Protein AF-0000000079300793 (afdb_homodimer)

Structure (mmCIF, N/CA/C/O backbone):
data_AF-0000000079300793-model_v1
#
loop_
_entity.id
_entity.type
_entity.pdbx_description
1 polymer Beta-galactosidase
#
loop_
_atom_site.group_PDB
_atom_site.id
_atom_site.type_symbol
_atom_site.label_atom_id
_atom_site.label_alt_id
_atom_site.label_comp_id
_atom_site.label_asym_id
_atom_site.label_entity_id
_atom_site.label_seq_id
_atom_site.pdbx_PDB_ins_code
_atom_site.Cartn_x
_atom_site.Cartn_y
_atom_site.Cartn_z
_atom_site.occupancy
_atom_site.B_iso_or_equiv
_atom_site.auth_seq_id
_atom_site.auth_comp_id
_atom_site.auth_asym_id
_atom_site.auth_atom_id
_atom_site.pdbx_PDB_model_num
ATOM 1 N N . MET A 1 1 ? 1.271 38.062 22.703 1 93.88 1 MET A N 1
ATOM 2 C CA . MET A 1 1 ? 0.067 38.094 23.531 1 93.88 1 MET A CA 1
ATOM 3 C C . MET A 1 1 ? -0.47 36.656 23.719 1 93.88 1 MET A C 1
ATOM 5 O O . MET A 1 1 ? 0.073 35.719 23.156 1 93.88 1 MET A O 1
ATOM 9 N N . LEU A 1 2 ? -1.435 36.594 24.656 1 98.19 2 LEU A N 1
ATOM 10 C CA . LEU A 1 2 ? -2.041 35.312 24.953 1 98.19 2 LEU A CA 1
ATOM 11 C C . LEU A 1 2 ? -3.551 35.344 24.75 1 98.19 2 LEU A C 1
ATOM 13 O O . LEU A 1 2 ? -4.156 36.438 24.797 1 98.19 2 LEU A O 1
ATOM 17 N N . GLY A 1 3 ? -4.086 34.25 24.375 1 98.56 3 GLY A N 1
ATOM 18 C CA . GLY A 1 3 ? -5.52 34.125 24.172 1 98.56 3 GLY A CA 1
ATOM 19 C C . GLY A 1 3 ? -6.07 32.812 24.625 1 98.56 3 GLY A C 1
ATOM 20 O O . GLY A 1 3 ? -5.367 32 25.266 1 98.56 3 GLY A O 1
ATOM 21 N N . VAL A 1 4 ? -7.402 32.594 24.359 1 98.69 4 VAL A N 1
ATOM 22 C CA . VAL A 1 4 ? -8.031 31.344 24.75 1 98.69 4 VAL A CA 1
ATOM 23 C C . VAL A 1 4 ? -9.258 31.094 23.875 1 98.69 4 VAL A C 1
ATOM 25 O O . VAL A 1 4 ? -9.859 32.031 23.344 1 98.69 4 VAL A O 1
ATOM 28 N N . CYS A 1 5 ? -9.555 29.859 23.703 1 98.44 5 CYS A N 1
ATOM 29 C CA . CYS A 1 5 ? -10.82 29.469 23.094 1 98.44 5 CYS A CA 1
ATOM 30 C C . CYS A 1 5 ? -11.914 29.359 24.141 1 98.44 5 CYS A C 1
ATOM 32 O O . CYS A 1 5 ? -11.742 28.688 25.156 1 98.44 5 CYS A O 1
ATOM 34 N N . TYR A 1 6 ? -12.961 30.047 23.906 1 98.25 6 TYR A N 1
ATOM 35 C CA . TYR A 1 6 ? -14.086 30.094 24.828 1 98.25 6 TYR A CA 1
ATOM 36 C C . TYR A 1 6 ? -15.406 29.844 24.109 1 98.25 6 TYR A C 1
ATOM 38 O O . TYR A 1 6 ? -15.609 30.328 23 1 98.25 6 TYR A O 1
ATOM 46 N N . TYR A 1 7 ? -16.25 29.047 24.688 1 97.5 7 TYR A N 1
ATOM 47 C CA . TYR A 1 7 ? -17.578 28.703 24.172 1 97.5 7 TYR A CA 1
ATOM 48 C C . TYR A 1 7 ? -18.656 29.031 25.188 1 97.5 7 TYR A C 1
ATOM 50 O O . TYR A 1 7 ? -19.125 28.156 25.922 1 97.5 7 TYR A O 1
ATOM 58 N N . PRO A 1 8 ? -19.078 30.234 25.156 1 96.94 8 PRO A N 1
ATOM 59 C CA . PRO A 1 8 ? -20.062 30.625 26.141 1 96.94 8 PRO A CA 1
ATOM 60 C C . PRO A 1 8 ? -21.328 29.781 26.094 1 96.94 8 PRO A C 1
ATOM 62 O O . PRO A 1 8 ? -21.953 29.531 27.125 1 96.94 8 PRO A O 1
ATOM 65 N N . GLU A 1 9 ? -21.672 29.281 24.953 1 95.56 9 GLU A N 1
ATOM 66 C CA . GLU A 1 9 ? -22.875 28.5 24.734 1 95.56 9 GLU A CA 1
ATOM 67 C C . GLU A 1 9 ? -22.828 27.188 25.516 1 95.56 9 GLU A C 1
ATOM 69 O O . GLU A 1 9 ? -23.844 26.5 25.688 1 95.56 9 GLU A O 1
ATOM 74 N N . HIS A 1 10 ? -21.656 26.797 25.969 1 96 10 HIS A N 1
ATOM 75 C CA . HIS A 1 10 ? -21.516 25.562 26.734 1 96 10 HIS A CA 1
ATOM 76 C C . HIS A 1 10 ? -21.828 25.781 28.203 1 96 10 HIS A C 1
ATOM 78 O O . HIS A 1 10 ? -21.922 24.828 28.969 1 96 10 HIS A O 1
ATOM 84 N N . TRP A 1 11 ? -22.062 27.016 28.656 1 96.25 11 TRP A N 1
ATOM 85 C CA . TRP A 1 11 ? -22.109 27.328 30.078 1 96.25 11 TRP A CA 1
ATOM 86 C C . TRP A 1 11 ? -23.297 28.25 30.391 1 96.25 11 TRP A C 1
ATOM 88 O O . TRP A 1 11 ? -23.781 28.969 29.516 1 96.25 11 TRP A O 1
ATOM 98 N N . PRO A 1 12 ? -23.719 28.281 31.719 1 95.75 12 PRO A N 1
ATOM 99 C CA . PRO A 1 12 ? -24.797 29.203 32.094 1 95.75 12 PRO A CA 1
ATOM 100 C C . PRO A 1 12 ? -24.406 30.672 31.906 1 95.75 12 PRO A C 1
ATOM 102 O O . PRO A 1 12 ? -23.266 31.047 32.188 1 95.75 12 PRO A O 1
ATOM 105 N N . ARG A 1 13 ? -25.344 31.469 31.5 1 95.88 13 ARG A N 1
ATOM 106 C CA . ARG A 1 13 ? -25.109 32.875 31.203 1 95.88 13 ARG A CA 1
ATOM 107 C C . ARG A 1 13 ? -24.578 33.625 32.438 1 95.88 13 ARG A C 1
ATOM 109 O O . ARG A 1 13 ? -23.781 34.531 32.281 1 95.88 13 ARG A O 1
ATOM 116 N N . GLU A 1 14 ? -24.922 33.188 33.531 1 95.12 14 GLU A N 1
ATOM 117 C CA . GLU A 1 14 ? -24.516 33.812 34.781 1 95.12 14 GLU A CA 1
ATOM 118 C C . GLU A 1 14 ? -23.016 33.75 34.969 1 95.12 14 GLU A C 1
ATOM 120 O O . GLU A 1 14 ? -22.438 34.562 35.719 1 95.12 14 GLU A O 1
ATOM 125 N N . ARG A 1 15 ? -22.422 32.844 34.281 1 95.56 15 ARG A N 1
ATOM 126 C CA . ARG A 1 15 ? -21 32.594 34.469 1 95.56 15 ARG A CA 1
ATOM 127 C C . ARG A 1 15 ? -20.172 33.469 33.531 1 95.56 15 ARG A C 1
ATOM 129 O O . ARG A 1 15 ? -18.984 33.688 33.75 1 95.56 15 ARG A O 1
ATOM 136 N N . TRP A 1 16 ? -20.75 34.031 32.531 1 97.94 16 TRP A N 1
ATOM 137 C CA . TRP A 1 16 ? -20.047 34.688 31.422 1 97.94 16 TRP A CA 1
ATOM 138 C C . TRP A 1 16 ? -19.219 35.875 31.922 1 97.94 16 TRP A C 1
ATOM 140 O O . TRP A 1 16 ? -18.047 36 31.594 1 97.94 16 TRP A O 1
ATOM 150 N N . SER A 1 17 ? -19.812 36.688 32.688 1 97.81 17 SER A N 1
ATOM 151 C CA . SER A 1 17 ? -19.141 37.875 33.188 1 97.81 17 SER A CA 1
ATOM 152 C C . SER A 1 17 ? -17.953 37.531 34.094 1 97.81 17 SER A C 1
ATOM 154 O O . SER A 1 17 ? -16.891 38.156 34 1 97.81 17 SER A O 1
ATOM 156 N N . GLU A 1 18 ? -18.172 36.594 34.938 1 97.62 18 GLU A N 1
ATOM 157 C CA . GLU A 1 18 ? -17.078 36.156 35.781 1 97.62 18 GLU A CA 1
ATOM 158 C C . GLU A 1 18 ? -15.93 35.562 34.969 1 97.62 18 GLU A C 1
ATOM 160 O O . GLU A 1 18 ? -14.758 35.844 35.25 1 97.62 18 GLU A O 1
ATOM 165 N N . ASP A 1 19 ? -16.281 34.75 34.094 1 98.25 19 ASP A N 1
ATOM 166 C CA . ASP A 1 19 ? -15.258 34.125 33.25 1 98.25 19 ASP A CA 1
ATOM 167 C C . ASP A 1 19 ? -14.461 35.219 32.5 1 98.25 19 ASP A C 1
ATOM 169 O O . ASP A 1 19 ? -13.227 35.156 32.469 1 98.25 19 ASP A O 1
ATOM 173 N N . ALA A 1 20 ? -15.148 36.156 31.922 1 98.56 20 ALA A N 1
ATOM 174 C CA . ALA A 1 20 ? -14.492 37.25 31.188 1 98.56 20 ALA A CA 1
ATOM 175 C C . ALA A 1 20 ? -13.539 38.031 32.094 1 98.56 20 ALA A C 1
ATOM 177 O O . ALA A 1 20 ? -12.414 38.344 31.703 1 98.56 20 ALA A O 1
ATOM 178 N N . ARG A 1 21 ? -13.969 38.344 33.25 1 98.12 21 ARG A N 1
ATOM 179 C CA . ARG A 1 21 ? -13.141 39.031 34.219 1 98.12 21 ARG A CA 1
ATOM 180 C C . ARG A 1 21 ? -11.891 38.219 34.562 1 98.12 21 ARG A C 1
ATOM 182 O O . ARG A 1 21 ? -10.781 38.781 34.594 1 98.12 21 ARG A O 1
ATOM 189 N N . ARG A 1 22 ? -12.078 37 34.781 1 98 22 ARG A N 1
ATOM 190 C CA . ARG A 1 22 ? -10.969 36.125 35.156 1 98 22 ARG A CA 1
ATOM 191 C C . ARG A 1 22 ? -9.977 36 34 1 98 22 ARG A C 1
ATOM 193 O O . ARG A 1 22 ? -8.773 35.875 34.219 1 98 22 ARG A O 1
ATOM 200 N N . MET A 1 23 ? -10.484 35.938 32.781 1 98.56 23 MET A N 1
ATOM 201 C CA . MET A 1 23 ? -9.609 35.906 31.625 1 98.56 23 MET A CA 1
ATOM 202 C C . MET A 1 23 ? -8.711 37.125 31.594 1 98.56 23 MET A C 1
ATOM 204 O O . MET A 1 23 ? -7.496 37 31.406 1 98.56 23 MET A O 1
ATOM 208 N N . ARG A 1 24 ? -9.352 38.281 31.812 1 97.75 24 ARG A N 1
ATOM 209 C CA . ARG A 1 24 ? -8.602 39.531 31.812 1 97.75 24 ARG A CA 1
ATOM 210 C C . ARG A 1 24 ? -7.609 39.562 32.969 1 97.75 24 ARG A C 1
ATOM 212 O O . ARG A 1 24 ? -6.469 40 32.812 1 97.75 24 ARG A O 1
ATOM 219 N N . GLU A 1 25 ? -8.039 39.125 34.125 1 97.75 25 GLU A N 1
ATOM 220 C CA . GLU A 1 25 ? -7.191 39.094 35.312 1 97.75 25 GLU A CA 1
ATOM 221 C C . GLU A 1 25 ? -5.977 38.188 35.094 1 97.75 25 GLU A C 1
ATOM 223 O O . GLU A 1 25 ? -4.891 38.469 35.594 1 97.75 25 GLU A O 1
ATOM 228 N N . LEU A 1 26 ? -6.195 37.156 34.406 1 97.56 26 LEU A N 1
ATOM 229 C CA . LEU A 1 26 ? -5.109 36.219 34.125 1 97.56 26 LEU A CA 1
ATOM 230 C C . LEU A 1 26 ? -4.098 36.844 33.156 1 97.56 26 LEU A C 1
ATOM 232 O O . LEU A 1 26 ? -2.936 36.438 33.125 1 97.56 26 LEU A O 1
ATOM 236 N N . GLY A 1 27 ? -4.57 37.812 32.375 1 97.31 27 GLY A N 1
ATOM 237 C CA . GLY A 1 27 ? -3.668 38.5 31.469 1 97.31 27 GLY A CA 1
ATOM 238 C C . GLY A 1 27 ? -3.891 38.125 30.016 1 97.31 27 GLY A C 1
ATOM 239 O O . GLY A 1 27 ? -3.047 38.406 29.172 1 97.31 27 GLY A O 1
ATOM 240 N N . LEU A 1 28 ? -4.988 37.531 29.688 1 98.25 28 LEU A N 1
ATOM 241 C CA . LEU A 1 28 ? -5.305 37.156 28.312 1 98.25 28 LEU A CA 1
ATOM 242 C C . LEU A 1 28 ? -5.812 38.375 27.531 1 98.25 28 LEU A C 1
ATOM 244 O O . LEU A 1 28 ? -6.375 39.312 28.125 1 98.25 28 LEU A O 1
ATOM 248 N N . ALA A 1 29 ? -5.574 38.375 26.203 1 98.12 29 ALA A N 1
ATOM 249 C CA . ALA A 1 29 ? -5.957 39.5 25.359 1 98.12 29 ALA A CA 1
ATOM 250 C C . ALA A 1 29 ? -7.031 39.094 24.359 1 98.12 29 ALA A C 1
ATOM 252 O O . ALA A 1 29 ? -7.902 39.906 24.016 1 98.12 29 ALA A O 1
ATOM 253 N N . TYR A 1 30 ? -6.961 37.875 23.828 1 98.62 30 TYR A N 1
ATOM 254 C CA . TYR A 1 30 ? -7.836 37.469 22.75 1 98.62 30 TYR A CA 1
ATOM 255 C C . TYR A 1 30 ? -8.695 36.281 23.156 1 98.62 30 TYR A C 1
ATOM 257 O O . TYR A 1 30 ? -8.227 35.406 23.891 1 98.62 30 TYR A O 1
ATOM 265 N N . VAL A 1 31 ? -9.945 36.25 22.688 1 98.81 31 VAL A N 1
ATOM 266 C CA . VAL A 1 31 ? -10.852 35.125 22.922 1 98.81 31 VAL A CA 1
ATOM 267 C C . VAL A 1 31 ? -11.523 34.688 21.609 1 98.81 31 VAL A C 1
ATOM 269 O O . VAL A 1 31 ? -12.172 35.5 20.953 1 98.81 31 VAL A O 1
ATOM 272 N N . ARG A 1 32 ? -11.328 33.438 21.172 1 98.62 32 ARG A N 1
ATOM 273 C CA . ARG A 1 32 ? -12 32.875 20 1 98.62 32 ARG A CA 1
ATOM 274 C C . ARG A 1 32 ? -13.375 32.344 20.359 1 98.62 32 ARG A C 1
ATOM 276 O O . ARG A 1 32 ? -13.523 31.625 21.359 1 98.62 32 ARG A O 1
ATOM 283 N N . VAL A 1 33 ? -14.422 32.688 19.578 1 98.06 33 VAL A N 1
ATOM 284 C CA . VAL A 1 33 ? -15.789 32.25 19.875 1 98.06 33 VAL A CA 1
ATOM 285 C C . VAL A 1 33 ? -16.531 31.984 18.562 1 98.06 33 VAL A C 1
ATOM 287 O O . VAL A 1 33 ? -16.156 32.5 17.516 1 98.06 33 VAL A O 1
ATOM 290 N N . GLY A 1 34 ? -17.422 31.062 18.547 1 96.38 34 GLY A N 1
ATOM 291 C CA . GLY A 1 34 ? -18.516 31.078 17.594 1 96.38 34 GLY A CA 1
ATOM 292 C C . GLY A 1 34 ? -18.328 30.125 16.438 1 96.38 34 GLY A C 1
ATOM 293 O O . GLY A 1 34 ? -19.219 29.938 15.609 1 96.38 34 GLY A O 1
ATOM 294 N N . GLU A 1 35 ? -17.219 29.391 16.25 1 94.62 35 GLU A N 1
ATOM 295 C CA . GLU A 1 35 ? -16.891 28.641 15.039 1 94.62 35 GLU A CA 1
ATOM 296 C C . GLU A 1 35 ? -17.766 27.375 14.922 1 94.62 35 GLU A C 1
ATOM 298 O O . GLU A 1 35 ? -17.828 26.766 13.852 1 94.62 35 GLU A O 1
ATOM 303 N N . PHE A 1 36 ? -18.516 27.016 15.977 1 95.75 36 PHE A N 1
ATOM 304 C CA . PHE A 1 36 ? -19.344 25.812 15.922 1 95.75 36 PHE A CA 1
ATOM 305 C C . PHE A 1 36 ? -20.797 26.156 16.234 1 95.75 36 PHE A C 1
ATOM 307 O O . PHE A 1 36 ? -21.562 25.281 16.672 1 95.75 36 PHE A O 1
ATOM 314 N N . ALA A 1 37 ? -21.25 27.344 16.016 1 96.12 37 ALA A N 1
ATOM 315 C CA . ALA A 1 37 ? -22.5 27.781 16.625 1 96.12 37 ALA A CA 1
ATOM 316 C C . ALA A 1 37 ? -23.578 28.016 15.578 1 96.12 37 ALA A C 1
ATOM 318 O O . ALA A 1 37 ? -24.531 28.766 15.805 1 96.12 37 ALA A O 1
ATOM 319 N N . TRP A 1 38 ? -23.5 27.422 14.406 1 97.06 38 TRP A N 1
ATOM 320 C CA . TRP A 1 38 ? -24.453 27.703 13.344 1 97.06 38 TRP A CA 1
ATOM 321 C C . TRP A 1 38 ? -25.875 27.391 13.781 1 97.06 38 TRP A C 1
ATOM 323 O O . TRP A 1 38 ? -26.781 28.188 13.594 1 97.06 38 TRP A O 1
ATOM 333 N N . ALA A 1 39 ? -26.094 26.281 14.391 1 96.75 39 ALA A N 1
ATOM 334 C CA . ALA A 1 39 ? -27.438 25.859 14.797 1 96.75 39 ALA A CA 1
ATOM 335 C C . ALA A 1 39 ? -28.031 26.812 15.82 1 96.75 39 ALA A C 1
ATOM 337 O O . ALA A 1 39 ? -29.25 27 15.867 1 96.75 39 ALA A O 1
ATOM 338 N N . LEU A 1 40 ? -27.203 27.406 16.688 1 97.25 40 LEU A N 1
ATOM 339 C CA . LEU A 1 40 ? -27.688 28.391 17.656 1 97.25 40 LEU A CA 1
ATOM 340 C C . LEU A 1 40 ? -27.984 29.719 16.969 1 97.25 40 LEU A C 1
ATOM 342 O O . LEU A 1 40 ? -28.938 30.422 17.344 1 97.25 40 LEU A O 1
ATOM 346 N N . LEU A 1 41 ? -27.234 30.109 15.961 1 97.75 41 LEU A N 1
ATOM 347 C CA . LEU A 1 41 ? -27.422 31.359 15.219 1 97.75 41 LEU A CA 1
ATOM 348 C C . LEU A 1 41 ? -28.656 31.281 14.328 1 97.75 41 LEU A C 1
ATOM 350 O O . LEU A 1 41 ? -29.297 32.312 14.07 1 97.75 41 LEU A O 1
ATOM 354 N N . GLU A 1 42 ? -28.891 30.109 13.875 1 98 42 GLU A N 1
ATOM 355 C CA . GLU A 1 42 ? -30.031 29.844 13.008 1 98 42 GLU A CA 1
ATOM 356 C C . GLU A 1 42 ? -30.688 28.516 13.359 1 98 42 GLU A C 1
ATOM 358 O O . GLU A 1 42 ? -30.562 27.531 12.617 1 98 42 GLU A O 1
ATOM 363 N N . PRO A 1 43 ? -31.484 28.5 14.383 1 97.38 43 PRO A N 1
ATOM 364 C CA . PRO A 1 43 ? -32.062 27.25 14.883 1 97.38 43 PRO A CA 1
ATOM 365 C C . PRO A 1 43 ? -33.031 26.609 13.898 1 97.38 43 PRO A C 1
ATOM 367 O O . PRO A 1 43 ? -33.219 25.391 13.914 1 97.38 43 PRO A O 1
ATOM 370 N N . GLU A 1 44 ? -33.688 27.469 13.094 1 96.31 44 GLU A N 1
ATOM 371 C CA . GLU A 1 44 ? -34.562 27.078 11.992 1 96.31 44 GLU A CA 1
ATOM 372 C C . GLU A 1 44 ? -34.219 27.844 10.719 1 96.31 44 GLU A C 1
ATOM 374 O O . GLU A 1 44 ? -33.656 28.938 10.781 1 96.31 44 GLU A O 1
ATOM 379 N N . PRO A 1 45 ? -34.594 27.156 9.617 1 95.75 45 PRO A N 1
ATOM 380 C CA . PRO A 1 45 ? -34.281 27.875 8.375 1 95.75 45 PRO A CA 1
ATOM 381 C C . PRO A 1 45 ? -34.844 29.297 8.344 1 95.75 45 PRO A C 1
ATOM 383 O O . PRO A 1 45 ? -36.062 29.469 8.422 1 95.75 45 PRO A O 1
ATOM 386 N N . GLY A 1 46 ? -33.938 30.219 8.344 1 94.94 46 GLY A N 1
ATOM 387 C CA . GLY A 1 46 ? -34.344 31.594 8.188 1 94.94 46 GLY A CA 1
ATOM 388 C C . GLY A 1 46 ? -34.594 32.281 9.516 1 94.94 46 GLY A C 1
ATOM 389 O O . GLY A 1 46 ? -34.688 33.531 9.57 1 94.94 46 GLY A O 1
ATOM 390 N N . ARG A 1 47 ? -34.781 31.609 10.562 1 97.56 47 ARG A N 1
ATOM 391 C CA . ARG A 1 47 ? -34.938 32.219 11.875 1 97.56 47 ARG A CA 1
ATOM 392 C C . ARG A 1 47 ? -33.594 32.469 12.531 1 97.56 47 ARG A C 1
ATOM 394 O O . ARG A 1 47 ? -32.969 31.531 13.047 1 97.56 47 ARG A O 1
ATOM 401 N N . LEU A 1 48 ? -33.25 33.688 12.539 1 97.81 48 LEU A N 1
ATOM 402 C CA . LEU A 1 48 ? -31.938 34.062 13.086 1 97.81 48 LEU A CA 1
ATOM 403 C C . LEU A 1 48 ? -32.062 34.469 14.547 1 97.81 48 LEU A C 1
ATOM 405 O O . LEU A 1 48 ? -33 35.188 14.922 1 97.81 48 LEU A O 1
ATOM 409 N N . ASP A 1 49 ? -31.203 33.969 15.367 1 97.5 49 ASP A N 1
ATOM 410 C CA . ASP A 1 49 ? -31.109 34.312 16.781 1 97.5 49 ASP A CA 1
ATOM 411 C C . ASP A 1 49 ? -29.703 34.781 17.156 1 97.5 49 ASP A C 1
ATOM 413 O O . ASP A 1 49 ? -28.875 33.938 17.547 1 97.5 49 ASP A O 1
ATOM 417 N N . TRP A 1 50 ? -29.531 36.062 17.172 1 97.31 50 TRP A N 1
ATOM 418 C CA . TRP A 1 50 ? -28.203 36.625 17.375 1 97.31 50 TRP A CA 1
ATOM 419 C C . TRP A 1 50 ? -28 37.031 18.844 1 97.31 50 TRP A C 1
ATOM 421 O O . TRP A 1 50 ? -26.875 37.312 19.25 1 97.31 50 TRP A O 1
ATOM 431 N N . ALA A 1 51 ? -29.062 37.094 19.641 1 96.75 51 ALA A N 1
ATOM 432 C CA . ALA A 1 51 ? -29.062 37.75 20.953 1 96.75 51 ALA A CA 1
ATOM 433 C C . ALA A 1 51 ? -27.969 37.188 21.844 1 96.75 51 ALA A C 1
ATOM 435 O O . ALA A 1 51 ? -27.266 37.938 22.531 1 96.75 51 ALA A O 1
ATOM 436 N N . TRP A 1 52 ? -27.906 35.906 21.922 1 96 52 TRP A N 1
ATOM 437 C CA . TRP A 1 52 ? -26.922 35.312 22.828 1 96 52 TRP A CA 1
ATOM 438 C C . TRP A 1 52 ? -25.5 35.688 22.422 1 96 52 TRP A C 1
ATOM 440 O O . TRP A 1 52 ? -24.656 35.938 23.281 1 96 52 TRP A O 1
ATOM 450 N N . LEU A 1 53 ? -25.156 35.656 21.141 1 97.94 53 LEU A N 1
ATOM 451 C CA . LEU A 1 53 ? -23.812 36 20.688 1 97.94 53 LEU A CA 1
ATOM 452 C C . LEU A 1 53 ? -23.547 37.5 20.875 1 97.94 53 LEU A C 1
ATOM 454 O O . LEU A 1 53 ? -22.438 37.875 21.219 1 97.94 53 LEU A O 1
ATOM 458 N N . ASP A 1 54 ? -24.625 38.344 20.672 1 98 54 ASP A N 1
ATOM 459 C CA . ASP A 1 54 ? -24.516 39.781 21 1 98 54 ASP A CA 1
ATOM 460 C C . ASP A 1 54 ? -24.078 39.969 22.453 1 98 54 ASP A C 1
ATOM 462 O O . ASP A 1 54 ? -23.156 40.719 22.75 1 98 54 ASP A O 1
ATOM 466 N N . GLU A 1 55 ? -24.75 39.281 23.25 1 97.88 55 GLU A N 1
ATOM 467 C CA . GLU A 1 55 ? -24.469 39.375 24.672 1 97.88 55 GLU A CA 1
ATOM 468 C C . GLU A 1 55 ? -23.078 38.875 25.016 1 97.88 55 GLU A C 1
ATOM 470 O O . GLU A 1 55 ? -22.359 39.5 25.812 1 97.88 55 GLU A O 1
ATOM 475 N N . ALA A 1 56 ? -22.75 37.75 24.547 1 98.06 56 ALA A N 1
ATOM 476 C CA . ALA A 1 56 ? -21.438 37.188 24.797 1 98.06 56 ALA A CA 1
ATOM 477 C C . ALA A 1 56 ? -20.328 38.125 24.375 1 98.06 56 ALA A C 1
ATOM 479 O O . ALA A 1 56 ? -19.375 38.375 25.125 1 98.06 56 ALA A O 1
ATOM 480 N N . VAL A 1 57 ? -20.438 38.719 23.125 1 98.25 57 VAL A N 1
ATOM 481 C CA . VAL A 1 57 ? -19.453 39.656 22.609 1 98.25 57 VAL A CA 1
ATOM 482 C C . VAL A 1 57 ? -19.406 40.906 23.5 1 98.25 57 VAL A C 1
ATOM 484 O O . VAL A 1 57 ? -18.328 41.406 23.812 1 98.25 57 VAL A O 1
ATOM 487 N N . ALA A 1 58 ? -20.531 41.312 23.922 1 98.12 58 ALA A N 1
ATOM 488 C CA . ALA A 1 58 ? -20.609 42.5 24.781 1 98.12 58 ALA A CA 1
ATOM 489 C C . ALA A 1 58 ? -19.906 42.25 26.125 1 98.12 58 ALA A C 1
ATOM 491 O O . ALA A 1 58 ? -19.188 43.094 26.625 1 98.12 58 ALA A O 1
ATOM 492 N N . VAL A 1 59 ? -20.172 41.125 26.703 1 98.38 59 VAL A N 1
ATOM 493 C CA . VAL A 1 59 ? -19.578 40.719 27.984 1 98.38 59 VAL A CA 1
ATOM 494 C C . VAL A 1 59 ? -18.062 40.719 27.859 1 98.38 59 VAL A C 1
ATOM 496 O O . VAL A 1 59 ? -17.359 41.25 28.719 1 98.38 59 VAL A O 1
ATOM 499 N N . LEU A 1 60 ? -17.547 40.062 26.844 1 98.69 60 LEU A N 1
ATOM 500 C CA . LEU A 1 60 ? -16.109 39.969 26.625 1 98.69 60 LEU A CA 1
ATOM 501 C C . LEU A 1 60 ? -15.508 41.375 26.375 1 98.69 60 LEU A C 1
ATOM 503 O O . LEU A 1 60 ? -14.445 41.688 26.891 1 98.69 60 LEU A O 1
ATOM 507 N N . ALA A 1 61 ? -16.25 42.188 25.594 1 98.19 61 ALA A N 1
ATOM 508 C CA . ALA A 1 61 ? -15.82 43.562 25.312 1 98.19 61 ALA A CA 1
ATOM 509 C C . ALA A 1 61 ? -15.727 44.406 26.594 1 98.19 61 ALA A C 1
ATOM 511 O O . ALA A 1 61 ? -14.781 45.156 26.781 1 98.19 61 ALA A O 1
ATOM 512 N N . GLN A 1 62 ? -16.672 44.25 27.375 1 98 62 GLN A N 1
ATOM 513 C CA . GLN A 1 62 ? -16.734 45 28.625 1 98 62 GLN A CA 1
ATOM 514 C C . GLN A 1 62 ? -15.547 44.656 29.531 1 98 62 GLN A C 1
ATOM 516 O O . GLN A 1 62 ? -15.07 45.531 30.266 1 98 62 GLN A O 1
ATOM 521 N N . ALA A 1 63 ? -15.109 43.5 29.453 1 98.12 63 ALA A N 1
ATOM 522 C CA . ALA A 1 63 ? -13.969 43.062 30.25 1 98.12 63 ALA A CA 1
ATOM 523 C C . ALA A 1 63 ? -12.656 43.5 29.625 1 98.12 63 ALA A C 1
ATOM 525 O O . ALA A 1 63 ? -11.578 43.312 30.188 1 98.12 63 ALA A O 1
ATOM 526 N N . GLY A 1 64 ? -12.703 44.062 28.406 1 97.69 64 GLY A N 1
ATOM 527 C CA . GLY A 1 64 ? -11.508 44.562 27.734 1 97.69 64 GLY A CA 1
ATOM 528 C C . GLY A 1 64 ? -10.828 43.5 26.891 1 97.69 64 GLY A C 1
ATOM 529 O O . GLY A 1 64 ? -9.641 43.625 26.562 1 97.69 64 GLY A O 1
ATOM 530 N N . LEU A 1 65 ? -11.484 42.438 26.562 1 98.44 65 LEU A N 1
ATOM 531 C CA . LEU A 1 65 ? -10.945 41.375 25.75 1 98.44 65 LEU A CA 1
ATOM 532 C C . LEU A 1 65 ? -11.25 41.594 24.266 1 98.44 65 LEU A C 1
ATOM 534 O O . LEU A 1 65 ? -12.234 42.25 23.938 1 98.44 65 LEU A O 1
ATOM 538 N N . LYS A 1 66 ? -10.383 41.156 23.391 1 98.5 66 LYS A N 1
ATOM 539 C CA . LYS A 1 66 ? -10.594 41.188 21.953 1 98.5 66 LYS A CA 1
ATOM 540 C C . LYS A 1 66 ? -11.125 39.844 21.438 1 98.5 66 LYS A C 1
ATOM 542 O O . LYS A 1 66 ? -10.648 38.781 21.859 1 98.5 66 LYS A O 1
ATOM 547 N N . VAL A 1 67 ? -12.078 39.938 20.547 1 98.62 67 VAL A N 1
ATOM 548 C CA . VAL A 1 67 ? -12.781 38.75 20.109 1 98.62 67 VAL A CA 1
ATOM 549 C C . VAL A 1 67 ? -12.297 38.312 18.734 1 98.62 67 VAL A C 1
ATOM 551 O O . VAL A 1 67 ? -12.18 39.156 17.828 1 98.62 67 VAL A O 1
ATOM 554 N N . VAL A 1 68 ? -11.914 37.094 18.531 1 98.75 68 VAL A N 1
ATOM 555 C CA . VAL A 1 68 ? -11.742 36.469 17.25 1 98.75 68 VAL A CA 1
ATOM 556 C C . VAL A 1 68 ? -12.984 35.625 16.922 1 98.75 68 VAL A C 1
ATOM 558 O O . VAL A 1 68 ? -13.219 34.594 17.531 1 98.75 68 VAL A O 1
ATOM 561 N N . LEU A 1 69 ? -13.742 36.031 15.992 1 98.56 69 LEU A N 1
ATOM 562 C CA . LEU A 1 69 ? -15.016 35.375 15.688 1 98.56 69 LEU A CA 1
ATOM 563 C C . LEU A 1 69 ? -14.844 34.344 14.586 1 98.56 69 LEU A C 1
ATOM 565 O O . LEU A 1 69 ? -14.359 34.656 13.5 1 98.56 69 LEU A O 1
ATOM 569 N N . GLY A 1 70 ? -15.195 33.062 14.852 1 98.19 70 GLY A N 1
ATOM 570 C CA . GLY A 1 70 ? -15.156 32.031 13.852 1 98.19 70 GLY A CA 1
ATOM 571 C C . GLY A 1 70 ? -16.406 31.953 13 1 98.19 70 GLY A C 1
ATOM 572 O O . GLY A 1 70 ? -17.516 32.094 13.508 1 98.19 70 GLY A O 1
ATOM 573 N N . THR A 1 71 ? -16.234 31.797 11.672 1 98.44 71 THR A N 1
ATOM 574 C CA . THR A 1 71 ? -17.406 31.469 10.867 1 98.44 71 THR A CA 1
ATOM 575 C C . THR A 1 71 ? -17.938 30.078 11.234 1 98.44 71 THR A C 1
ATOM 577 O O . THR A 1 71 ? -17.141 29.141 11.445 1 98.44 71 THR A O 1
ATOM 580 N N . PRO A 1 72 ? -19.172 29.922 11.375 1 97.94 72 PRO A N 1
ATOM 581 C CA . PRO A 1 72 ? -19.719 28.703 11.953 1 97.94 72 PRO A CA 1
ATOM 582 C C . PRO A 1 72 ? -19.828 27.562 10.938 1 97.94 72 PRO A C 1
ATOM 584 O O . PRO A 1 72 ? -20.547 26.578 11.18 1 97.94 72 PRO A O 1
ATOM 587 N N . THR A 1 73 ? -19.141 27.578 9.875 1 97.75 73 THR A N 1
ATOM 588 C CA . THR A 1 73 ? -19.359 26.766 8.688 1 97.75 73 THR A CA 1
ATOM 589 C C . THR A 1 73 ? -18.844 25.359 8.898 1 97.75 73 THR A C 1
ATOM 591 O O . THR A 1 73 ? -19.141 24.453 8.117 1 97.75 73 THR A O 1
ATOM 594 N N . ALA A 1 74 ? -18.078 25.078 9.969 1 96.44 74 ALA A N 1
ATOM 595 C CA . ALA A 1 74 ? -17.562 23.734 10.25 1 96.44 74 ALA A CA 1
ATOM 596 C C . ALA A 1 74 ? -18.688 22.797 10.711 1 96.44 74 ALA A C 1
ATOM 598 O O . ALA A 1 74 ? -18.531 21.578 10.711 1 96.44 74 ALA A O 1
ATOM 599 N N . THR A 1 75 ? -19.844 23.391 11.102 1 96.25 75 THR A N 1
ATOM 600 C CA . THR A 1 75 ? -20.922 22.578 11.641 1 96.25 75 THR A CA 1
ATOM 601 C C . THR A 1 75 ? -22.266 23 11.055 1 96.25 75 THR A C 1
ATOM 603 O O . THR A 1 75 ? -23.094 23.609 11.742 1 96.25 75 THR A O 1
ATOM 606 N N . PRO A 1 76 ? -22.516 22.625 9.844 1 96.25 76 PRO A N 1
ATOM 607 C CA . PRO A 1 76 ? -23.844 22.906 9.312 1 96.25 76 PRO A CA 1
ATOM 608 C C . PRO A 1 76 ? -24.969 22.297 10.156 1 96.25 76 PRO A C 1
ATOM 610 O O . PRO A 1 76 ? -24.844 21.141 10.586 1 96.25 76 PRO A O 1
ATOM 613 N N . PRO A 1 77 ? -26 23.047 10.391 1 97.5 77 PRO A N 1
ATOM 614 C CA . PRO A 1 77 ? -27.078 22.547 11.242 1 97.5 77 PRO A CA 1
ATOM 615 C C . PRO A 1 77 ? -27.891 21.422 10.578 1 97.5 77 PRO A C 1
ATOM 617 O O . PRO A 1 77 ? -27.875 21.297 9.352 1 97.5 77 PRO A O 1
ATOM 620 N N . LYS A 1 78 ? -28.562 20.656 11.398 1 97.12 78 LYS A N 1
ATOM 621 C CA . LYS A 1 78 ? -29.297 19.484 10.945 1 97.12 78 LYS A CA 1
ATOM 622 C C . LYS A 1 78 ? -30.344 19.859 9.898 1 97.12 78 LYS A C 1
ATOM 624 O O . LYS A 1 78 ? -30.578 19.109 8.953 1 97.12 78 LYS A O 1
ATOM 629 N N . TRP A 1 79 ? -31.094 21.016 10.078 1 97.19 79 TRP A N 1
ATOM 630 C CA . TRP A 1 79 ? -32.125 21.406 9.109 1 97.19 79 TRP A CA 1
ATOM 631 C C . TRP A 1 79 ? -31.5 21.625 7.73 1 97.19 79 TRP A C 1
ATOM 633 O O . TRP A 1 79 ? -32.125 21.328 6.711 1 97.19 79 TRP A O 1
ATOM 643 N N . LEU A 1 80 ? -30.312 22.141 7.609 1 97.25 80 LEU A N 1
ATOM 644 C CA . LEU A 1 80 ? -29.625 22.344 6.336 1 97.25 80 LEU A CA 1
ATOM 645 C C . LEU A 1 80 ? -29.281 21.016 5.68 1 97.25 80 LEU A C 1
ATOM 647 O O . LEU A 1 80 ? -29.469 20.844 4.473 1 97.25 80 LEU A O 1
ATOM 651 N N . VAL A 1 81 ? -28.812 20.047 6.473 1 96.75 81 VAL A N 1
ATOM 652 C CA . VAL A 1 81 ? -28.469 18.703 5.988 1 96.75 81 VAL A CA 1
ATOM 653 C C . VAL A 1 81 ? -29.734 18 5.48 1 96.75 81 VAL A C 1
ATOM 655 O O . VAL A 1 81 ? -29.688 17.297 4.473 1 96.75 81 VAL A O 1
ATOM 658 N N . ASP A 1 82 ? -30.812 18.188 6.25 1 96.88 82 ASP A N 1
ATOM 659 C CA . ASP A 1 82 ? -32.094 17.594 5.848 1 96.88 82 ASP A CA 1
ATOM 660 C C . ASP A 1 82 ? -32.562 18.172 4.523 1 96.88 82 ASP A C 1
ATOM 662 O O . ASP A 1 82 ? -33.062 17.438 3.664 1 96.88 82 ASP A O 1
ATOM 666 N N . ARG A 1 83 ? -32.438 19.438 4.395 1 96.56 83 ARG A N 1
ATOM 667 C CA . ARG A 1 83 ? -32.906 20.125 3.195 1 96.56 83 ARG A CA 1
ATOM 668 C C . ARG A 1 83 ? -32.031 19.797 1.994 1 96.56 83 ARG A C 1
ATOM 670 O O . ARG A 1 83 ? -32.5 19.719 0.865 1 96.56 83 ARG A O 1
ATOM 677 N N . TYR A 1 84 ? -30.766 19.719 2.26 1 97.31 84 TYR A N 1
ATOM 678 C CA . TYR A 1 84 ? -29.797 19.453 1.203 1 97.31 84 TYR A CA 1
ATOM 679 C C . TYR A 1 84 ? -28.844 18.312 1.602 1 97.31 84 TYR A C 1
ATOM 681 O O . TYR A 1 84 ? -27.641 18.531 1.779 1 97.31 84 TYR A O 1
ATOM 689 N N . PRO A 1 85 ? -29.281 17.062 1.573 1 96.31 85 PRO A N 1
ATOM 690 C CA . PRO A 1 85 ? -28.422 15.945 2.01 1 96.31 85 PRO A CA 1
ATOM 691 C C . PRO A 1 85 ? -27.188 15.773 1.136 1 96.31 85 PRO A C 1
ATOM 693 O O . PRO A 1 85 ? -26.203 15.188 1.574 1 96.31 85 PRO A O 1
ATOM 696 N N . GLU A 1 86 ? -27.141 16.344 -0.073 1 95.88 86 GLU A N 1
ATOM 697 C CA . GLU A 1 86 ? -26.047 16.203 -1.031 1 95.88 86 GLU A CA 1
ATOM 698 C C . GLU A 1 86 ? -24.828 16.984 -0.59 1 95.88 86 GLU A C 1
ATOM 700 O O . GLU A 1 86 ? -23.75 16.828 -1.161 1 95.88 86 GLU A O 1
ATOM 705 N N . ILE A 1 87 ? -24.953 17.844 0.46 1 97.38 87 ILE A N 1
ATOM 706 C CA . ILE A 1 87 ? -23.781 18.594 0.92 1 97.38 87 ILE A CA 1
ATOM 707 C C . ILE A 1 87 ? -22.844 17.656 1.669 1 97.38 87 ILE A C 1
ATOM 709 O O . ILE A 1 87 ? -21.688 18 1.916 1 97.38 87 ILE A O 1
ATOM 713 N N . LEU A 1 88 ? -23.406 16.516 2.145 1 97.5 88 LEU A N 1
ATOM 714 C CA . LEU A 1 88 ? -22.594 15.562 2.896 1 97.5 88 LEU A CA 1
ATOM 715 C C . LEU A 1 88 ? -21.531 14.938 2.01 1 97.5 88 LEU A C 1
ATOM 717 O O . LEU A 1 88 ? -21.797 14.586 0.856 1 97.5 88 LEU A O 1
ATOM 721 N N . PRO A 1 89 ? -20.281 14.812 2.516 1 97.19 89 PRO A N 1
ATOM 722 C CA . PRO A 1 89 ? -19.203 14.258 1.703 1 97.19 89 PRO A CA 1
ATOM 723 C C . PRO A 1 89 ? -19.297 12.742 1.54 1 97.19 89 PRO A C 1
ATOM 725 O O . PRO A 1 89 ? -20.031 12.086 2.283 1 97.19 89 PRO A O 1
ATOM 728 N N . VAL A 1 90 ? -18.625 12.195 0.52 1 97.75 90 VAL A N 1
ATOM 729 C CA . VAL A 1 90 ? -18.5 10.773 0.235 1 97.75 90 VAL A CA 1
ATOM 730 C C . VAL A 1 90 ? -17.047 10.344 0.354 1 97.75 90 VAL A C 1
ATOM 732 O O . VAL A 1 90 ? -16.156 11 -0.195 1 97.75 90 VAL A O 1
ATOM 735 N N . ASP A 1 91 ? -16.797 9.258 1.119 1 96.62 91 ASP A N 1
ATOM 736 C CA . ASP A 1 91 ? -15.422 8.844 1.345 1 96.62 91 ASP A CA 1
ATOM 737 C C . ASP A 1 91 ? -14.906 8.008 0.179 1 96.62 91 ASP A C 1
ATOM 739 O O . ASP A 1 91 ? -15.609 7.809 -0.811 1 96.62 91 ASP A O 1
ATOM 743 N N . ARG A 1 92 ? -13.656 7.59 0.199 1 96.81 92 ARG A N 1
ATOM 744 C CA . ARG A 1 92 ? -12.953 6.91 -0.885 1 96.81 92 ARG A CA 1
ATOM 745 C C . ARG A 1 92 ? -13.625 5.582 -1.223 1 96.81 92 ARG A C 1
ATOM 747 O O . ARG A 1 92 ? -13.477 5.074 -2.338 1 96.81 92 ARG A O 1
ATOM 754 N N . GLU A 1 93 ? -14.312 4.957 -0.288 1 95.5 93 GLU A N 1
ATOM 755 C CA . GLU A 1 93 ? -14.969 3.668 -0.483 1 95.5 93 GLU A CA 1
ATOM 756 C C . GLU A 1 93 ? -16.375 3.846 -1.041 1 95.5 93 GLU A C 1
ATOM 758 O O . GLU A 1 93 ? -17.094 2.865 -1.25 1 95.5 93 GLU A O 1
ATOM 763 N N . GLY A 1 94 ? -16.75 5.09 -1.289 1 95.5 94 GLY A N 1
ATOM 764 C CA . GLY A 1 94 ? -18.047 5.375 -1.892 1 95.5 94 GLY A CA 1
ATOM 765 C C . GLY A 1 94 ? -19.156 5.504 -0.874 1 95.5 94 GLY A C 1
ATOM 766 O O . GLY A 1 94 ? -20.344 5.539 -1.237 1 95.5 94 GLY A O 1
ATOM 767 N N . ARG A 1 95 ? -18.953 5.582 0.407 1 95.31 95 ARG A N 1
ATOM 768 C CA . ARG A 1 95 ? -19.953 5.672 1.464 1 95.31 95 ARG A CA 1
ATOM 769 C C . ARG A 1 95 ? -20.25 7.129 1.803 1 95.31 95 ARG A C 1
ATOM 771 O O . ARG A 1 95 ? -19.344 7.906 2.107 1 95.31 95 ARG A O 1
ATOM 778 N N . ARG A 1 96 ? -21.375 7.562 1.764 1 96.06 96 ARG A N 1
ATOM 779 C CA . ARG A 1 96 ? -21.766 8.906 2.166 1 96.06 96 ARG A CA 1
ATOM 780 C C . ARG A 1 96 ? -21.703 9.07 3.682 1 96.06 96 ARG A C 1
ATOM 782 O O . ARG A 1 96 ? -22.234 8.242 4.426 1 96.06 96 ARG A O 1
ATOM 789 N N . ARG A 1 97 ? -21.062 10.141 4.086 1 96.19 97 ARG A N 1
ATOM 790 C CA . ARG A 1 97 ? -20.969 10.438 5.512 1 96.19 97 ARG A CA 1
ATOM 791 C C . ARG A 1 97 ? -22.297 10.992 6.035 1 96.19 97 ARG A C 1
ATOM 793 O O . ARG A 1 97 ? -23.188 11.336 5.254 1 96.19 97 ARG A O 1
ATOM 800 N N . ARG A 1 98 ? -22.391 11.07 7.418 1 95.31 98 ARG A N 1
ATOM 801 C CA . ARG A 1 98 ? -23.672 11.43 8 1 95.31 98 ARG A CA 1
ATOM 802 C C . ARG A 1 98 ? -23.531 12.57 9 1 95.31 98 ARG A C 1
ATOM 804 O O . ARG A 1 98 ? -22.406 12.945 9.359 1 95.31 98 ARG A O 1
ATOM 811 N N . PHE A 1 99 ? -24.688 13.188 9.336 1 95.19 99 PHE A N 1
ATOM 812 C CA . PHE A 1 99 ? -24.766 14.227 10.359 1 95.19 99 PHE A CA 1
ATOM 813 C C . PHE A 1 99 ? -24.422 13.664 11.734 1 95.19 99 PHE A C 1
ATOM 815 O O . PHE A 1 99 ? -24.766 12.516 12.039 1 95.19 99 PHE A O 1
ATOM 822 N N . GLY A 1 100 ? -23.781 14.539 12.602 1 91.75 100 GLY A N 1
ATOM 823 C CA . GLY A 1 100 ? -23.594 14.148 13.992 1 91.75 100 GLY A CA 1
ATOM 824 C C . GLY A 1 100 ? -22.203 14.484 14.516 1 91.75 100 GLY A C 1
ATOM 825 O O . GLY A 1 100 ? -21.938 14.336 15.711 1 91.75 100 GLY A O 1
ATOM 826 N N . GLY A 1 101 ? -21.328 14.938 13.664 1 93 101 GLY A N 1
ATOM 827 C CA . GLY A 1 101 ? -20 15.406 14.008 1 93 101 GLY A CA 1
ATOM 828 C C . GLY A 1 101 ? -19.719 16.812 13.523 1 93 101 GLY A C 1
ATOM 829 O O . GLY A 1 101 ? -20.531 17.719 13.734 1 93 101 GLY A O 1
ATOM 830 N N . ARG A 1 102 ? -18.5 17.031 13.055 1 90.94 102 ARG A N 1
ATOM 831 C CA . ARG A 1 102 ? -18.125 18.312 12.461 1 90.94 102 ARG A CA 1
ATOM 832 C C . ARG A 1 102 ? -17.469 18.109 11.102 1 90.94 102 ARG A C 1
ATOM 834 O O . ARG A 1 102 ? -17.062 17 10.758 1 90.94 102 ARG A O 1
ATOM 841 N N . ARG A 1 103 ? -17.578 19.219 10.297 1 90.69 103 ARG A N 1
ATOM 842 C CA . ARG A 1 103 ? -16.938 19.281 8.984 1 90.69 103 ARG A CA 1
ATOM 843 C C . ARG A 1 103 ? -17.578 18.312 8.008 1 90.69 103 ARG A C 1
ATOM 845 O O . ARG A 1 103 ? -16.875 17.672 7.215 1 90.69 103 ARG A O 1
ATOM 852 N N . HIS A 1 104 ? -18.875 18.031 8.172 1 91.81 104 HIS A N 1
ATOM 853 C CA . HIS A 1 104 ? -19.609 17.125 7.301 1 91.81 104 HIS A CA 1
ATOM 854 C C . HIS A 1 104 ? -20.188 17.844 6.102 1 91.81 104 HIS A C 1
ATOM 856 O O . HIS A 1 104 ? -21.422 17.984 5.988 1 91.81 104 HIS A O 1
ATOM 862 N N . TYR A 1 105 ? -19.344 18.344 5.238 1 95.69 105 TYR A N 1
ATOM 863 C CA . TYR A 1 105 ? -19.766 19 4.008 1 95.69 105 TYR A CA 1
ATOM 864 C C . TYR A 1 105 ? -18.734 18.797 2.898 1 95.69 105 TYR A C 1
ATOM 866 O O . TYR A 1 105 ? -17.562 18.562 3.168 1 95.69 105 TYR A O 1
ATOM 874 N N . CYS A 1 106 ? -19.188 18.891 1.687 1 97.62 106 CYS A N 1
ATOM 875 C CA . CYS A 1 106 ? -18.375 18.781 0.48 1 97.62 106 CYS A CA 1
ATOM 876 C C . CYS A 1 106 ? -17.906 20.156 0.019 1 97.62 106 CYS A C 1
ATOM 878 O O . CYS A 1 106 ? -18.734 21.047 -0.209 1 97.62 106 CYS A O 1
ATOM 880 N N . PHE A 1 107 ? -16.594 20.344 -0.212 1 97.88 107 PHE A N 1
ATOM 881 C CA . PHE A 1 107 ? -16.031 21.625 -0.604 1 97.88 107 PHE A CA 1
ATOM 882 C C . PHE A 1 107 ? -16.469 22.016 -2.012 1 97.88 107 PHE A C 1
ATOM 884 O O . PHE A 1 107 ? -16.344 23.172 -2.414 1 97.88 107 PHE A O 1
ATOM 891 N N . SER A 1 108 ? -16.984 21.062 -2.775 1 97.25 108 SER A N 1
ATOM 892 C CA . SER A 1 108 ? -17.391 21.312 -4.148 1 97.25 108 SER A CA 1
ATOM 893 C C . SER A 1 108 ? -18.906 21.516 -4.242 1 97.25 108 SER A C 1
ATOM 895 O O . SER A 1 108 ? -19.453 21.656 -5.336 1 97.25 108 SER A O 1
ATOM 897 N N . SER A 1 109 ? -19.625 21.562 -3.172 1 97.62 109 SER A N 1
ATOM 898 C CA . SER A 1 109 ? -21.078 21.688 -3.178 1 97.62 109 SER A CA 1
ATOM 899 C C . SER A 1 109 ? -21.516 23.125 -3.457 1 97.62 109 SER A C 1
ATOM 901 O O . SER A 1 109 ? -21.281 24.016 -2.639 1 97.62 109 SER A O 1
ATOM 903 N N . PRO A 1 110 ? -22.25 23.328 -4.539 1 97.5 110 PRO A N 1
ATOM 904 C CA . PRO A 1 110 ? -22.734 24.688 -4.816 1 97.5 110 PRO A CA 1
ATOM 905 C C . PRO A 1 110 ? -23.734 25.172 -3.771 1 97.5 110 PRO A C 1
ATOM 907 O O . PRO A 1 110 ? -23.719 26.359 -3.406 1 97.5 110 PRO A O 1
ATOM 910 N N . VAL A 1 111 ? -24.531 24.281 -3.287 1 97.56 111 VAL A N 1
ATOM 911 C CA . VAL A 1 111 ? -25.531 24.672 -2.299 1 97.56 111 VAL A CA 1
ATOM 912 C C . VAL A 1 111 ? -24.844 25.062 -0.994 1 97.56 111 VAL A C 1
ATOM 914 O O . VAL A 1 111 ? -25.234 26.031 -0.344 1 97.56 111 VAL A O 1
ATOM 917 N N . TYR A 1 112 ? -23.844 24.344 -0.621 1 98.12 112 TYR A N 1
ATOM 918 C CA . TYR A 1 112 ? -23.156 24.703 0.612 1 98.12 112 TYR A CA 1
ATOM 919 C C . TYR A 1 112 ? -22.406 26.031 0.463 1 98.12 112 TYR A C 1
ATOM 921 O O . TYR A 1 112 ? -22.312 26.797 1.418 1 98.12 112 TYR A O 1
ATOM 929 N N . HIS A 1 113 ? -21.875 26.312 -0.74 1 98.38 113 HIS A N 1
ATOM 930 C CA . HIS A 1 113 ? -21.266 27.625 -1.007 1 98.38 113 HIS A CA 1
ATOM 931 C C . HIS A 1 113 ? -22.281 28.75 -0.815 1 98.38 113 HIS A C 1
ATOM 933 O O . HIS A 1 113 ? -21.969 29.766 -0.207 1 98.38 113 HIS A O 1
ATOM 939 N N . GLU A 1 114 ? -23.438 28.484 -1.312 1 98.19 114 GLU A N 1
ATOM 940 C CA . GLU A 1 114 ? -24.469 29.5 -1.205 1 98.19 114 GLU A CA 1
ATOM 941 C C . GLU A 1 114 ? -24.859 29.75 0.25 1 98.19 114 GLU A C 1
ATOM 943 O O . GLU A 1 114 ? -25 30.891 0.679 1 98.19 114 GLU A O 1
ATOM 948 N N . GLU A 1 115 ? -25.062 28.656 0.926 1 98.19 115 GLU A N 1
ATOM 949 C CA . GLU A 1 115 ? -25.438 28.797 2.33 1 98.19 115 GLU A CA 1
ATOM 950 C C . GLU A 1 115 ? -24.297 29.375 3.154 1 98.19 115 GLU A C 1
ATOM 952 O O . GLU A 1 115 ? -24.531 30.125 4.113 1 98.19 115 GLU A O 1
ATOM 957 N N . THR A 1 116 ? -23.062 29.094 2.844 1 98.5 116 THR A N 1
ATOM 958 C CA . THR A 1 116 ? -21.891 29.688 3.471 1 98.5 116 THR A CA 1
ATOM 959 C C . THR A 1 116 ? -21.844 31.188 3.199 1 98.5 116 THR A C 1
ATOM 961 O O . THR A 1 116 ? -21.641 31.984 4.117 1 98.5 116 THR A O 1
ATOM 964 N N . ARG A 1 117 ? -22.062 31.531 1.927 1 98.5 117 ARG A N 1
ATOM 965 C CA . ARG A 1 117 ? -22.094 32.938 1.567 1 98.5 117 ARG A CA 1
ATOM 966 C C . ARG A 1 117 ? -23.125 33.688 2.41 1 98.5 117 ARG A C 1
ATOM 968 O O . ARG A 1 117 ? -22.844 34.781 2.92 1 98.5 117 ARG A O 1
ATOM 975 N N . ARG A 1 118 ? -24.219 33.094 2.537 1 98.38 118 ARG A N 1
ATOM 976 C CA . ARG A 1 118 ? -25.312 33.719 3.273 1 98.38 118 ARG A CA 1
ATOM 977 C C . ARG A 1 118 ? -24.922 33.938 4.734 1 98.38 118 ARG A C 1
ATOM 979 O O . ARG A 1 118 ? -24.969 35.062 5.234 1 98.38 118 ARG A O 1
ATOM 986 N N . ILE A 1 119 ? -24.484 32.906 5.445 1 98.44 119 ILE A N 1
ATOM 987 C CA . ILE A 1 119 ? -24.281 33 6.887 1 98.44 119 ILE A CA 1
ATOM 988 C C . ILE A 1 119 ? -23.062 33.844 7.188 1 98.44 119 ILE A C 1
ATOM 990 O O . ILE A 1 119 ? -23.031 34.594 8.18 1 98.44 119 ILE A O 1
ATOM 994 N N . VAL A 1 120 ? -22.031 33.781 6.355 1 98.69 120 VAL A N 1
ATOM 995 C CA . VAL A 1 120 ? -20.812 34.562 6.566 1 98.69 120 VAL A CA 1
ATOM 996 C C . VAL A 1 120 ? -21.094 36.062 6.297 1 98.69 120 VAL A C 1
ATOM 998 O O . VAL A 1 120 ? -20.562 36.938 6.98 1 98.69 120 VAL A O 1
ATOM 1001 N N . THR A 1 121 ? -21.922 36.312 5.273 1 98.69 121 THR A N 1
ATOM 1002 C CA . THR A 1 121 ? -22.344 37.688 5.02 1 98.69 121 THR A CA 1
ATOM 1003 C C . THR A 1 121 ? -23.078 38.281 6.227 1 98.69 121 THR A C 1
ATOM 1005 O O . THR A 1 121 ? -22.766 39.375 6.676 1 98.69 121 THR A O 1
ATOM 1008 N N . LEU A 1 122 ? -24.031 37.531 6.742 1 98.44 122 LEU A N 1
ATOM 1009 C CA . LEU A 1 122 ? -24.797 37.969 7.91 1 98.44 122 LEU A CA 1
ATOM 1010 C C . LEU A 1 122 ? -23.859 38.25 9.086 1 98.44 122 LEU A C 1
ATOM 1012 O O . LEU A 1 122 ? -24.016 39.25 9.781 1 98.44 122 LEU A O 1
ATOM 1016 N N . LEU A 1 123 ? -22.906 37.375 9.328 1 98.12 123 LEU A N 1
ATOM 1017 C CA . LEU A 1 123 ? -21.938 37.531 10.398 1 98.12 123 LEU A CA 1
ATOM 1018 C C . LEU A 1 123 ? -21.094 38.781 10.203 1 98.12 123 LEU A C 1
ATOM 1020 O O . LEU A 1 123 ? -20.891 39.562 11.148 1 98.12 123 LEU A O 1
ATOM 1024 N N . GLY A 1 124 ? -20.562 39 8.992 1 98.12 124 GLY A N 1
ATOM 1025 C CA . GLY A 1 124 ? -19.766 40.188 8.664 1 98.12 124 GLY A CA 1
ATOM 1026 C C . GLY A 1 124 ? -20.531 41.469 8.805 1 98.12 124 GLY A C 1
ATOM 1027 O O . GLY A 1 124 ? -20 42.469 9.328 1 98.12 124 GLY A O 1
ATOM 1028 N N . GLU A 1 125 ? -21.781 41.469 8.344 1 98.19 125 GLU A N 1
ATOM 1029 C CA . GLU A 1 125 ? -22.609 42.656 8.438 1 98.19 125 GLU A CA 1
ATOM 1030 C C . GLU A 1 125 ? -22.859 43.031 9.891 1 98.19 125 GLU A C 1
ATOM 1032 O O . GLU A 1 125 ? -22.875 44.219 10.234 1 98.19 125 GLU A O 1
ATOM 1037 N N . ARG A 1 126 ? -23.016 42.094 10.656 1 97.81 126 ARG A N 1
ATOM 1038 C CA . ARG A 1 126 ? -23.438 42.344 12.031 1 97.81 126 ARG A CA 1
ATOM 1039 C C . ARG A 1 126 ? -22.234 42.719 12.898 1 97.81 126 ARG A C 1
ATOM 1041 O O . ARG A 1 126 ? -22.312 43.625 13.727 1 97.81 126 ARG A O 1
ATOM 1048 N N . TYR A 1 127 ? -21.156 41.969 12.766 1 98.19 127 TYR A N 1
ATOM 1049 C CA . TYR A 1 127 ? -20.062 42.094 13.727 1 98.19 127 TYR A CA 1
ATOM 1050 C C . TYR A 1 127 ? -18.828 42.719 13.086 1 98.19 127 TYR A C 1
ATOM 1052 O O . TYR A 1 127 ? -17.844 43.031 13.773 1 98.19 127 TYR A O 1
ATOM 1060 N N . GLY A 1 128 ? -18.812 42.938 11.812 1 97.69 128 GLY A N 1
ATOM 1061 C CA . GLY A 1 128 ? -17.641 43.406 11.078 1 97.69 128 GLY A CA 1
ATOM 1062 C C . GLY A 1 128 ? -17.125 44.75 11.555 1 97.69 128 GLY A C 1
ATOM 1063 O O . GLY A 1 128 ? -15.922 45.031 11.477 1 97.69 128 GLY A O 1
ATOM 1064 N N . LYS A 1 129 ? -17.953 45.562 12.078 1 96.88 129 LYS A N 1
ATOM 1065 C CA . LYS A 1 129 ? -17.547 46.875 12.516 1 96.88 129 LYS A CA 1
ATOM 1066 C C . LYS A 1 129 ? -17.531 46.969 14.039 1 96.88 129 LYS A C 1
ATOM 1068 O O . LYS A 1 129 ? -17.281 48.062 14.602 1 96.88 129 LYS A O 1
ATOM 1073 N N . HIS A 1 130 ? -17.875 45.938 14.641 1 97.25 130 HIS A N 1
ATOM 1074 C CA . HIS A 1 130 ? -17.891 45.938 16.094 1 97.25 130 HIS A CA 1
ATOM 1075 C C . HIS A 1 130 ? -16.5 46.188 16.656 1 97.25 130 HIS A C 1
ATOM 1077 O O . HIS A 1 130 ? -15.547 45.469 16.328 1 97.25 130 HIS A O 1
ATOM 1083 N N . PRO A 1 131 ? -16.328 47.031 17.531 1 96.81 131 PRO A N 1
ATOM 1084 C CA . PRO A 1 131 ? -14.984 47.438 17.984 1 96.81 131 PRO A CA 1
ATOM 1085 C C . PRO A 1 131 ? -14.258 46.344 18.734 1 96.81 131 PRO A C 1
ATOM 1087 O O . PRO A 1 131 ? -13.023 46.281 18.719 1 96.81 131 PRO A O 1
ATOM 1090 N N . ALA A 1 132 ? -14.922 45.469 19.391 1 97.56 132 ALA A N 1
ATOM 1091 C CA . ALA A 1 132 ? -14.281 44.406 20.172 1 97.56 132 ALA A CA 1
ATOM 1092 C C . ALA A 1 132 ? -13.852 43.25 19.297 1 97.56 132 ALA A C 1
ATOM 1094 O O . ALA A 1 132 ? -13.047 42.406 19.703 1 97.56 132 ALA A O 1
ATOM 1095 N N . VAL A 1 133 ? -14.445 43.125 18.141 1 98.38 133 VAL A N 1
ATOM 1096 C CA . VAL A 1 133 ? -14.039 42.094 17.219 1 98.38 133 VAL A CA 1
ATOM 1097 C C . VAL A 1 133 ? -12.734 42.469 16.531 1 98.38 133 VAL A C 1
ATOM 1099 O O . VAL A 1 133 ? -12.711 43.406 15.734 1 98.38 133 VAL A O 1
ATOM 1102 N N . ALA A 1 134 ? -11.695 41.719 16.844 1 98.31 134 ALA A N 1
ATOM 1103 C CA . ALA A 1 134 ? -10.367 42.031 16.312 1 98.31 134 ALA A CA 1
ATOM 1104 C C . ALA A 1 134 ? -10.188 41.406 14.922 1 98.31 134 ALA A C 1
ATOM 1106 O O . ALA A 1 134 ? -9.445 41.938 14.094 1 98.31 134 ALA A O 1
ATOM 1107 N N . GLY A 1 135 ? -10.836 40.312 14.664 1 98.5 135 GLY A N 1
ATOM 1108 C CA . GLY A 1 135 ? -10.719 39.594 13.406 1 98.5 135 GLY A CA 1
ATOM 1109 C C . GLY A 1 135 ? -11.578 38.344 13.336 1 98.5 135 GLY A C 1
ATOM 1110 O O . GLY A 1 135 ? -12.375 38.094 14.242 1 98.5 135 GLY A O 1
ATOM 1111 N N . PHE A 1 136 ? -11.43 37.656 12.227 1 98.75 136 PHE A N 1
ATOM 1112 C CA . PHE A 1 136 ? -12.25 36.469 11.938 1 98.75 136 PHE A CA 1
ATOM 1113 C C . PHE A 1 136 ? -11.383 35.25 11.641 1 98.75 136 PHE A C 1
ATOM 1115 O O . PHE A 1 136 ? -10.289 35.406 11.086 1 98.75 136 PHE A O 1
ATOM 1122 N N . GLN A 1 137 ? -11.805 34.125 12.039 1 98.69 137 GLN A N 1
ATOM 1123 C CA . GLN A 1 137 ? -11.266 32.844 11.617 1 98.69 137 GLN A CA 1
ATOM 1124 C C . GLN A 1 137 ? -12.227 32.125 10.672 1 98.69 137 GLN A C 1
ATOM 1126 O O . GLN A 1 137 ? -13.383 31.875 11.016 1 98.69 137 GLN A O 1
ATOM 1131 N N . THR A 1 138 ? -11.742 31.766 9.5 1 98.62 138 THR A N 1
ATOM 1132 C CA . THR A 1 138 ? -12.594 31.031 8.57 1 98.62 138 THR A CA 1
ATOM 1133 C C . THR A 1 138 ? -12.68 29.562 8.977 1 98.62 138 THR A C 1
ATOM 1135 O O . THR A 1 138 ? -11.664 28.875 9.07 1 98.62 138 THR A O 1
ATOM 1138 N N . ASP A 1 139 ? -13.938 29.109 9.148 1 97.94 139 ASP A N 1
ATOM 1139 C CA . ASP A 1 139 ? -14.203 27.688 9.375 1 97.94 139 ASP A CA 1
ATOM 1140 C C . ASP A 1 139 ? -13.336 27.125 10.5 1 97.94 139 ASP A C 1
ATOM 1142 O O . ASP A 1 139 ? -13.102 27.812 11.5 1 97.94 139 ASP A O 1
ATOM 1146 N N . ASN A 1 140 ? -13.141 25.875 10.539 1 97.44 140 ASN A N 1
ATOM 1147 C CA . ASN A 1 140 ? -12.297 25.188 11.516 1 97.44 140 ASN A CA 1
ATOM 1148 C C . ASN A 1 140 ? -11.609 23.969 10.914 1 97.44 140 ASN A C 1
ATOM 1150 O O . ASN A 1 140 ? -12.273 23.047 10.453 1 97.44 140 ASN A O 1
ATOM 1154 N N . GLU A 1 141 ? -10.273 23.984 10.875 1 96.94 141 GLU A N 1
ATOM 1155 C CA . GLU A 1 141 ? -9.469 22.797 10.539 1 96.94 141 GLU A CA 1
ATOM 1156 C C . GLU A 1 141 ? -9.93 22.172 9.234 1 96.94 141 GLU A C 1
ATOM 1158 O O . GLU A 1 141 ? -10.297 20.984 9.203 1 96.94 141 GLU A O 1
ATOM 1163 N N . TYR A 1 142 ? -9.781 22.938 8.148 1 96.56 142 TYR A N 1
ATOM 1164 C CA . TYR A 1 142 ? -10.172 22.438 6.832 1 96.56 142 TYR A CA 1
ATOM 1165 C C . TYR A 1 142 ? -9.633 21.031 6.598 1 96.56 142 TYR A C 1
ATOM 1167 O O . TYR A 1 142 ? -8.43 20.797 6.719 1 96.56 142 TYR A O 1
ATOM 1175 N N . GLY A 1 143 ? -10.555 20.078 6.285 1 92.44 143 GLY A N 1
ATOM 1176 C CA . GLY A 1 143 ? -10.156 18.797 5.742 1 92.44 143 GLY A CA 1
ATOM 1177 C C . GLY A 1 143 ? -9.867 17.766 6.812 1 92.44 143 GLY A C 1
ATOM 1178 O O . GLY A 1 143 ? -9.656 16.578 6.504 1 92.44 143 GLY A O 1
ATOM 1179 N N . CYS A 1 144 ? -9.852 18.141 8.102 1 89.81 144 CYS A N 1
ATOM 1180 C CA . CYS A 1 144 ? -9.625 17.172 9.164 1 89.81 144 CYS A CA 1
ATOM 1181 C C . CYS A 1 144 ? -10.555 15.977 9.016 1 89.81 144 CYS A C 1
ATOM 1183 O O . CYS A 1 144 ? -11.656 16.109 8.477 1 89.81 144 CYS A O 1
ATOM 1185 N N . HIS A 1 145 ? -10.086 14.828 9.328 1 91.31 145 HIS A N 1
ATOM 1186 C CA . HIS A 1 145 ? -10.82 13.57 9.328 1 91.31 145 HIS A CA 1
ATOM 1187 C C . HIS A 1 145 ? -11.18 13.141 7.906 1 91.31 145 HIS A C 1
ATOM 1189 O O . HIS A 1 145 ? -12.242 12.562 7.68 1 91.31 145 HIS A O 1
ATOM 1195 N N . GLY A 1 146 ? -10.43 13.555 6.938 1 92.88 146 GLY A N 1
ATOM 1196 C CA . GLY A 1 146 ? -10.469 12.969 5.605 1 92.88 146 GLY A CA 1
ATOM 1197 C C . GLY A 1 146 ? -11.562 13.555 4.734 1 92.88 146 GLY A C 1
ATOM 1198 O O . GLY A 1 146 ? -12.227 12.828 3.994 1 92.88 146 GLY A O 1
ATOM 1199 N N . THR A 1 147 ? -11.812 14.852 4.773 1 93.69 147 THR A N 1
ATOM 1200 C CA . THR A 1 147 ? -12.938 15.414 4.035 1 93.69 147 THR A CA 1
ATOM 1201 C C . THR A 1 147 ? -12.445 16.281 2.879 1 93.69 147 THR A C 1
ATOM 1203 O O . THR A 1 147 ? -13.25 16.781 2.09 1 93.69 147 THR A O 1
ATOM 1206 N N . VAL A 1 148 ? -11.102 16.453 2.764 1 97 148 VAL A N 1
ATOM 1207 C CA . VAL A 1 148 ? -10.594 17.219 1.627 1 97 148 VAL A CA 1
ATOM 1208 C C . VAL A 1 148 ? -10.938 16.5 0.326 1 97 148 VAL A C 1
ATOM 1210 O O . VAL A 1 148 ? -11.422 17.109 -0.625 1 97 148 VAL A O 1
ATOM 1213 N N . ARG A 1 149 ? -10.711 15.219 0.3 1 97.88 149 ARG A N 1
ATOM 1214 C CA . ARG A 1 149 ? -10.945 14.391 -0.878 1 97.88 149 ARG A CA 1
ATOM 1215 C C . ARG A 1 149 ? -12.312 13.727 -0.823 1 97.88 149 ARG A C 1
ATOM 1217 O O . ARG A 1 149 ? -12.461 12.633 -0.27 1 97.88 149 ARG A O 1
ATOM 1224 N N . CYS A 1 150 ? -13.273 14.391 -1.357 1 98.19 150 CYS A N 1
ATOM 1225 C CA . CYS A 1 150 ? -14.648 13.906 -1.446 1 98.19 150 CYS A CA 1
ATOM 1226 C C . CYS A 1 150 ? -14.906 13.227 -2.789 1 98.19 150 CYS A C 1
ATOM 1228 O O . CYS A 1 150 ? -14.438 13.703 -3.826 1 98.19 150 CYS A O 1
ATOM 1230 N N . TYR A 1 151 ? -15.617 12.148 -2.83 1 98.12 151 TYR A N 1
ATOM 1231 C CA . TYR A 1 151 ? -15.812 11.359 -4.039 1 98.12 151 TYR A CA 1
ATOM 1232 C C . TYR A 1 151 ? -17.281 11.328 -4.449 1 98.12 151 TYR A C 1
ATOM 1234 O O . TYR A 1 151 ? -17.781 10.305 -4.914 1 98.12 151 TYR A O 1
ATOM 1242 N N . CYS A 1 152 ? -18.031 12.352 -4.234 1 97.62 152 CYS A N 1
ATOM 1243 C CA . CYS A 1 152 ? -19.438 12.461 -4.617 1 97.62 152 CYS A CA 1
ATOM 1244 C C . CYS A 1 152 ? -19.578 12.914 -6.066 1 97.62 152 CYS A C 1
ATOM 1246 O O . CYS A 1 152 ? -18.578 13.227 -6.723 1 97.62 152 CYS A O 1
ATOM 1248 N N . GLU A 1 153 ? -20.75 13.008 -6.555 1 96.75 153 GLU A N 1
ATOM 1249 C CA . GLU A 1 153 ? -21.047 13.359 -7.938 1 96.75 153 GLU A CA 1
ATOM 1250 C C . GLU A 1 153 ? -20.719 14.82 -8.227 1 96.75 153 GLU A C 1
ATOM 1252 O O . GLU A 1 153 ? -20.312 15.164 -9.336 1 96.75 153 GLU A O 1
ATOM 1257 N N . ARG A 1 154 ? -20.875 15.688 -7.25 1 96.75 154 ARG A N 1
ATOM 1258 C CA . ARG A 1 154 ? -20.531 17.094 -7.418 1 96.75 154 ARG A CA 1
ATOM 1259 C C . ARG A 1 154 ? -19.031 17.281 -7.621 1 96.75 154 ARG A C 1
ATOM 1261 O O . ARG A 1 154 ? -18.594 18.094 -8.438 1 96.75 154 ARG A O 1
ATOM 1268 N N . CYS A 1 155 ? -18.297 16.531 -6.855 1 98.25 155 CYS A N 1
ATOM 1269 C CA . CYS A 1 155 ? -16.844 16.562 -7.02 1 98.25 155 CYS A CA 1
ATOM 1270 C C . CYS A 1 155 ? -16.438 16.047 -8.391 1 98.25 155 CYS A C 1
ATOM 1272 O O . CYS A 1 155 ? -15.5 16.562 -9.008 1 98.25 155 CYS A O 1
ATOM 1274 N N . GLN A 1 156 ? -17.125 14.969 -8.875 1 98.19 156 GLN A N 1
ATOM 1275 C CA . GLN A 1 156 ? -16.828 14.438 -10.195 1 98.19 156 GLN A CA 1
ATOM 1276 C C . GLN A 1 156 ? -17.047 15.5 -11.273 1 98.19 156 GLN A C 1
ATOM 1278 O O . GLN A 1 156 ? -16.203 15.68 -12.156 1 98.19 156 GLN A O 1
ATOM 1283 N N . ASP A 1 157 ? -18.156 16.203 -11.211 1 97.94 157 ASP A N 1
ATOM 1284 C CA . ASP A 1 157 ? -18.469 17.234 -12.18 1 97.94 157 ASP A CA 1
ATOM 1285 C C . ASP A 1 157 ? -17.469 18.375 -12.109 1 97.94 157 ASP A C 1
ATOM 1287 O O . ASP A 1 157 ? -16.984 18.859 -13.141 1 97.94 157 ASP A O 1
ATOM 1291 N N . ALA A 1 158 ? -17.219 18.812 -10.883 1 98.44 158 ALA A N 1
ATOM 1292 C CA . ALA A 1 158 ? -16.25 19.891 -10.695 1 98.44 158 ALA A CA 1
ATOM 1293 C C . ALA A 1 158 ? -14.867 19.484 -11.195 1 98.44 158 ALA A C 1
ATOM 1295 O O . ALA A 1 158 ? -14.141 20.312 -11.75 1 98.44 158 ALA A O 1
ATOM 1296 N N . PHE A 1 159 ? -14.492 18.281 -10.938 1 98.75 159 PHE A N 1
ATOM 1297 C CA . PHE A 1 159 ? -13.195 17.766 -11.367 1 98.75 159 PHE A CA 1
ATOM 1298 C C . PHE A 1 159 ? -13.094 17.781 -12.891 1 98.75 159 PHE A C 1
ATOM 1300 O O . PHE A 1 159 ? -12.07 18.188 -13.445 1 98.75 159 PHE A O 1
ATOM 1307 N N . ARG A 1 160 ? -14.102 17.344 -13.57 1 98.75 160 ARG A N 1
ATOM 1308 C CA . ARG A 1 160 ? -14.141 17.344 -15.031 1 98.75 160 ARG A CA 1
ATOM 1309 C C . ARG A 1 160 ? -13.93 18.75 -15.578 1 98.75 160 ARG A C 1
ATOM 1311 O O . ARG A 1 160 ? -13.148 18.938 -16.516 1 98.75 160 ARG A O 1
ATOM 1318 N N . LYS A 1 161 ? -14.578 19.703 -15 1 98.44 161 LYS A N 1
ATOM 1319 C CA . LYS A 1 161 ? -14.406 21.094 -15.414 1 98.44 161 LYS A CA 1
ATOM 1320 C C . LYS A 1 161 ? -12.977 21.562 -15.164 1 98.44 161 LYS A C 1
ATOM 1322 O O . LYS A 1 161 ? -12.391 22.25 -15.992 1 98.44 161 LYS A O 1
ATOM 1327 N N . TRP A 1 162 ? -12.453 21.219 -14.008 1 98.56 162 TRP A N 1
ATOM 1328 C CA . TRP A 1 162 ? -11.078 21.547 -13.648 1 98.56 162 TRP A CA 1
ATOM 1329 C C . TRP A 1 162 ? -10.094 20.984 -14.664 1 98.56 162 TRP A C 1
ATOM 1331 O O . TRP A 1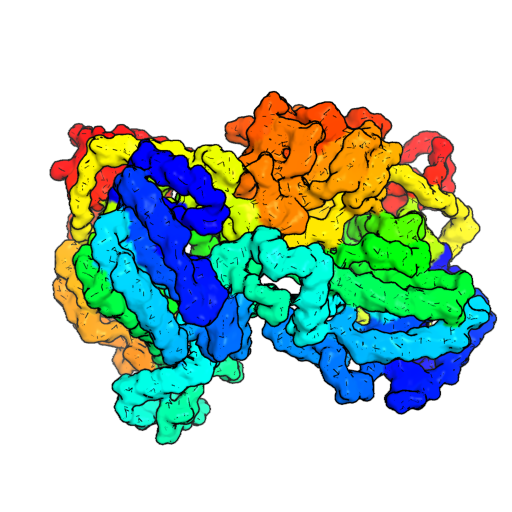 162 ? -9.148 21.656 -15.07 1 98.56 162 TRP A O 1
ATOM 1341 N N . LEU A 1 163 ? -10.281 19.75 -15.109 1 98.81 163 LEU A N 1
ATOM 1342 C CA . LEU A 1 163 ? -9.43 19.094 -16.109 1 98.81 163 LEU A CA 1
ATOM 1343 C C . LEU A 1 163 ? -9.523 19.812 -17.453 1 98.81 163 LEU A C 1
ATOM 1345 O O . LEU A 1 163 ? -8.516 19.969 -18.141 1 98.81 163 LEU A O 1
ATOM 1349 N N . GLU A 1 164 ? -10.703 20.188 -17.828 1 98.62 164 GLU A N 1
ATOM 1350 C CA . GLU A 1 164 ? -10.898 20.922 -19.078 1 98.62 164 GLU A CA 1
ATOM 1351 C C . GLU A 1 164 ? -10.117 22.234 -19.078 1 98.62 164 GLU A C 1
ATOM 1353 O O . GLU A 1 164 ? -9.492 22.594 -20.078 1 98.62 164 GLU A O 1
ATOM 1358 N N . GLU A 1 165 ? -10.18 22.906 -17.969 1 98.31 165 GLU A N 1
ATOM 1359 C CA . GLU A 1 165 ? -9.453 24.156 -17.844 1 98.31 165 GLU A CA 1
ATOM 1360 C C . GLU A 1 165 ? -7.945 23.938 -17.875 1 98.31 165 GLU A C 1
ATOM 1362 O O . GLU A 1 165 ? -7.211 24.719 -18.484 1 98.31 165 GLU A O 1
ATOM 1367 N N . ARG A 1 166 ? -7.453 22.922 -17.297 1 97.94 166 ARG A N 1
ATOM 1368 C CA . ARG A 1 166 ? -6.023 22.656 -17.172 1 97.94 166 ARG A CA 1
ATOM 1369 C C . ARG A 1 166 ? -5.441 22.172 -18.484 1 97.94 166 ARG A C 1
ATOM 1371 O O . ARG A 1 166 ? -4.348 22.594 -18.875 1 97.94 166 ARG A O 1
ATOM 1378 N N . TYR A 1 167 ? -6.18 21.297 -19.172 1 98.44 167 TYR A N 1
ATOM 1379 C CA . TYR A 1 167 ? -5.559 20.609 -20.297 1 98.44 167 TYR A CA 1
ATOM 1380 C C . TYR A 1 167 ? -6.086 21.156 -21.625 1 98.44 167 TYR A C 1
ATOM 1382 O O . TYR A 1 167 ? -5.461 20.953 -22.672 1 98.44 167 TYR A O 1
ATOM 1390 N N . GLY A 1 168 ? -7.25 21.766 -21.672 1 98.19 168 GLY A N 1
ATOM 1391 C CA . GLY A 1 168 ? -7.828 22.344 -22.875 1 98.19 168 GLY A CA 1
ATOM 1392 C C . GLY A 1 168 ? -8.523 21.328 -23.75 1 98.19 168 GLY A C 1
ATOM 1393 O O . GLY A 1 168 ? -9.68 21.5 -24.141 1 98.19 168 GLY A O 1
ATOM 1394 N N . SER A 1 169 ? -7.844 20.141 -24.031 1 98.25 169 SER A N 1
ATOM 1395 C CA . SER A 1 169 ? -8.438 19.078 -24.828 1 98.25 169 SER A CA 1
ATOM 1396 C C . SER A 1 169 ? -8.211 17.719 -24.203 1 98.25 169 SER A C 1
ATOM 1398 O O . SER A 1 169 ? -7.254 17.516 -23.453 1 98.25 169 SER A O 1
ATOM 1400 N N . ILE A 1 170 ? -9.086 16.812 -24.609 1 98.06 170 ILE A N 1
ATOM 1401 C CA . ILE A 1 170 ? -9.031 15.477 -24.031 1 98.06 170 ILE A CA 1
ATOM 1402 C C . ILE A 1 170 ? -7.777 14.758 -24.531 1 98.06 170 ILE A C 1
ATOM 1404 O O . ILE A 1 170 ? -7.195 13.938 -23.812 1 98.06 170 ILE A O 1
ATOM 1408 N N . ASP A 1 171 ? -7.27 15.031 -25.75 1 97.94 171 ASP A N 1
ATOM 1409 C CA . ASP A 1 171 ? -6.066 14.414 -26.297 1 97.94 171 ASP A CA 1
ATOM 1410 C C . ASP A 1 171 ? -4.832 14.797 -25.484 1 97.94 171 ASP A C 1
ATOM 1412 O O . ASP A 1 171 ? -3.951 13.969 -25.25 1 97.94 171 ASP A O 1
ATOM 1416 N N . VAL A 1 172 ? -4.805 16.078 -25.094 1 98.44 172 VAL A N 1
ATOM 1417 C CA . VAL A 1 172 ? -3.689 16.562 -24.281 1 98.44 172 VAL A CA 1
ATOM 1418 C C . VAL A 1 172 ? -3.697 15.852 -22.922 1 98.44 172 VAL A C 1
ATOM 1420 O O . VAL A 1 172 ? -2.646 15.438 -22.422 1 98.44 172 VAL A O 1
ATOM 1423 N N . LEU A 1 173 ? -4.883 15.695 -22.297 1 98.56 173 LEU A N 1
ATOM 1424 C CA . LEU A 1 173 ? -4.992 14.961 -21.047 1 98.56 173 LEU A CA 1
ATOM 1425 C C . LEU A 1 173 ? -4.531 13.516 -21.219 1 98.56 173 LEU A C 1
ATOM 1427 O O . LEU A 1 173 ? -3.766 13.008 -20.391 1 98.56 173 LEU A O 1
ATOM 1431 N N . ASN A 1 174 ? -5.02 12.797 -22.266 1 98.31 174 ASN A N 1
ATOM 1432 C CA . ASN A 1 174 ? -4.66 11.406 -22.5 1 98.31 174 ASN A CA 1
ATOM 1433 C C . ASN A 1 174 ? -3.152 11.227 -22.625 1 98.31 174 ASN A C 1
ATOM 1435 O O . ASN A 1 174 ? -2.592 10.258 -22.109 1 98.31 174 ASN A O 1
ATOM 1439 N N . GLU A 1 175 ? -2.521 12.141 -23.297 1 97.56 175 GLU A N 1
ATOM 1440 C CA . GLU A 1 175 ? -1.067 12.109 -23.422 1 97.56 175 GLU A CA 1
ATOM 1441 C C . GLU A 1 175 ? -0.394 12.352 -22.062 1 97.56 175 GLU A C 1
ATOM 1443 O O . GLU A 1 175 ? 0.526 11.617 -21.688 1 97.56 175 GLU A O 1
ATOM 1448 N N . ALA A 1 176 ? -0.865 13.367 -21.375 1 98.31 176 ALA A N 1
ATOM 1449 C CA . ALA A 1 176 ? -0.282 13.742 -20.094 1 98.31 176 ALA A CA 1
ATOM 1450 C C . ALA A 1 176 ? -0.416 12.617 -19.078 1 98.31 176 ALA A C 1
ATOM 1452 O O . ALA A 1 176 ? 0.48 12.398 -18.25 1 98.31 176 ALA A O 1
ATOM 1453 N N . TRP A 1 177 ? -1.564 11.922 -19.109 1 98.31 177 TRP A N 1
ATOM 1454 C CA . TRP A 1 177 ? -1.826 10.867 -18.141 1 98.31 177 TRP A CA 1
ATOM 1455 C C . TRP A 1 177 ? -1.229 9.539 -18.609 1 98.31 177 TRP A C 1
ATOM 1457 O O . TRP A 1 177 ? -1.096 8.602 -17.812 1 98.31 177 TRP A O 1
ATOM 1467 N N . GLY A 1 178 ? -0.751 9.422 -19.891 1 97.75 178 GLY A N 1
ATOM 1468 C CA . GLY A 1 178 ? -0.31 8.141 -20.422 1 97.75 178 GLY A CA 1
ATOM 1469 C C . GLY A 1 178 ? -1.41 7.094 -20.453 1 97.75 178 GLY A C 1
ATOM 1470 O O . GLY A 1 178 ? -1.212 5.965 -20 1 97.75 178 GLY A O 1
ATOM 1471 N N . THR A 1 179 ? -2.67 7.395 -20.953 1 96.81 179 THR A N 1
ATOM 1472 C CA . THR A 1 179 ? -3.857 6.555 -20.844 1 96.81 179 THR A CA 1
ATOM 1473 C C . THR A 1 179 ? -3.807 5.426 -21.875 1 96.81 179 THR A C 1
ATOM 1475 O O . THR A 1 179 ? -4.641 4.516 -21.844 1 96.81 179 THR A O 1
ATOM 1478 N N . VAL A 1 180 ? -2.791 5.438 -22.75 1 95.25 180 VAL A N 1
ATOM 1479 C CA . VAL A 1 180 ? -2.574 4.312 -23.641 1 95.25 180 VAL A CA 1
ATOM 1480 C C . VAL A 1 180 ? -2.287 3.049 -22.828 1 95.25 180 VAL A C 1
ATOM 1482 O O . VAL A 1 180 ? -2.57 1.937 -23.281 1 95.25 180 VAL A O 1
ATOM 1485 N N . PHE A 1 181 ? -1.747 3.309 -21.625 1 96.19 181 PHE A N 1
ATOM 1486 C CA . PHE A 1 181 ? -1.455 2.217 -20.703 1 96.19 181 PHE A CA 1
ATOM 1487 C C . PHE A 1 181 ? -2.742 1.569 -20.203 1 96.19 181 PHE A C 1
ATOM 1489 O O . PHE A 1 181 ? -3.582 2.232 -19.594 1 96.19 181 PHE A O 1
ATOM 1496 N N . TRP A 1 182 ? -3.051 0.313 -20.438 1 94.69 182 TRP A N 1
ATOM 1497 C CA . TRP A 1 182 ? -4.172 -0.506 -19.984 1 94.69 182 TRP A CA 1
ATOM 1498 C C . TRP A 1 182 ? -5.488 0.011 -20.562 1 94.69 182 TRP A C 1
ATOM 1500 O O . TRP A 1 182 ? -6.508 0.036 -19.859 1 94.69 182 TRP A O 1
ATOM 1510 N N . SER A 1 183 ? -5.477 0.605 -21.719 1 94.69 183 SER A N 1
ATOM 1511 C CA . SER A 1 183 ? -6.688 0.986 -22.438 1 94.69 183 SER A CA 1
ATOM 1512 C C . SER A 1 183 ? -7.52 1.98 -21.625 1 94.69 183 SER A C 1
ATOM 1514 O O . SER A 1 183 ? -8.742 1.849 -21.547 1 94.69 183 SER A O 1
ATOM 1516 N N . GLN A 1 184 ? -6.887 2.988 -21.047 1 95.31 184 GLN A N 1
ATOM 1517 C CA . GLN A 1 184 ? -7.594 3.936 -20.203 1 95.31 184 GLN A CA 1
ATOM 1518 C C . GLN A 1 184 ? -8 5.184 -20.984 1 95.31 184 GLN A C 1
ATOM 1520 O O . GLN A 1 184 ? -8.391 6.191 -20.391 1 95.31 184 GLN A O 1
ATOM 1525 N N . ARG A 1 185 ? -7.926 5.152 -22.266 1 96.19 185 ARG A N 1
ATOM 1526 C CA . ARG A 1 185 ? -8.156 6.332 -23.094 1 96.19 185 ARG A CA 1
ATOM 1527 C C . ARG A 1 185 ? -9.578 6.844 -22.938 1 96.19 185 ARG A C 1
ATOM 1529 O O . ARG A 1 185 ? -10.531 6.055 -22.891 1 96.19 185 ARG A O 1
ATOM 1536 N N . TYR A 1 186 ? -9.703 8.156 -22.859 1 97.69 186 TYR A N 1
ATOM 1537 C CA . TYR A 1 186 ? -10.992 8.852 -22.797 1 97.69 186 TYR A CA 1
ATOM 1538 C C . TYR A 1 186 ? -11.305 9.555 -24.109 1 97.69 186 TYR A C 1
ATOM 1540 O O . TYR A 1 186 ? -10.398 10.078 -24.766 1 97.69 186 TYR A O 1
ATOM 1548 N N . ARG A 1 187 ? -12.609 9.695 -24.516 1 96.31 187 ARG A N 1
ATOM 1549 C CA . ARG A 1 187 ? -13.031 10.391 -25.734 1 96.31 187 ARG A CA 1
ATOM 1550 C C . ARG A 1 187 ? -13.422 11.828 -25.438 1 96.31 187 ARG A C 1
ATOM 1552 O O . ARG A 1 187 ? -13.305 12.703 -26.297 1 96.31 187 ARG A O 1
ATOM 1559 N N . THR A 1 188 ? -13.93 12.039 -24.172 1 97.69 188 THR A N 1
ATOM 1560 C CA . THR A 1 188 ? -14.328 13.352 -23.703 1 97.69 188 THR A CA 1
ATOM 1561 C C . THR A 1 188 ? -14.023 13.5 -22.203 1 97.69 188 THR A C 1
ATOM 1563 O O . THR A 1 188 ? -13.805 12.508 -21.516 1 97.69 188 THR A O 1
ATOM 1566 N N . PHE A 1 189 ? -13.961 14.797 -21.781 1 98.31 189 PHE A N 1
ATOM 1567 C CA . PHE A 1 189 ? -13.75 15.047 -20.359 1 98.31 189 PHE A CA 1
ATOM 1568 C C . PHE A 1 189 ? -14.891 14.469 -19.531 1 98.31 189 PHE A C 1
ATOM 1570 O O . PHE A 1 189 ? -14.688 14.07 -18.391 1 98.31 189 PHE A O 1
ATOM 1577 N N . GLN A 1 190 ? -16.094 14.305 -20.078 1 97.56 190 GLN A N 1
ATOM 1578 C CA . GLN A 1 190 ? -17.281 13.805 -19.391 1 97.56 190 GLN A CA 1
ATOM 1579 C C . GLN A 1 190 ? -17.141 12.328 -19.047 1 97.56 190 GLN A C 1
ATOM 1581 O O . GLN A 1 190 ? -17.859 11.812 -18.203 1 97.56 190 GLN A O 1
ATOM 1586 N N . GLU A 1 191 ? -16.172 11.633 -19.688 1 97.62 191 GLU A N 1
ATOM 1587 C CA . GLU A 1 191 ? -15.969 10.211 -19.422 1 97.62 191 GLU A CA 1
ATOM 1588 C C . GLU A 1 191 ? -15.07 10 -18.203 1 97.62 191 GLU A C 1
ATOM 1590 O O . GLU A 1 191 ? -15 8.891 -17.672 1 97.62 191 GLU A O 1
ATOM 1595 N N . VAL A 1 192 ? -14.383 11.039 -17.797 1 98.19 192 VAL A N 1
ATOM 1596 C CA . VAL A 1 192 ? -13.438 10.898 -16.688 1 98.19 192 VAL A CA 1
ATOM 1597 C C . VAL A 1 192 ? -14.211 10.719 -15.391 1 98.19 192 VAL A C 1
ATOM 1599 O O . VAL A 1 192 ? -15.133 11.484 -15.094 1 98.19 192 VAL A O 1
ATOM 1602 N N . GLU A 1 193 ? -13.938 9.695 -14.633 1 97.12 193 GLU A N 1
ATOM 1603 C CA . GLU A 1 193 ? -14.5 9.438 -13.312 1 97.12 193 GLU A CA 1
ATOM 1604 C C . GLU A 1 193 ? -13.492 9.758 -12.211 1 97.12 193 GLU A C 1
ATOM 1606 O O . GLU A 1 193 ? -12.391 10.234 -12.492 1 97.12 193 GLU A O 1
ATOM 1611 N N . LEU A 1 194 ? -13.945 9.688 -10.984 1 97.75 194 LEU A N 1
ATOM 1612 C CA . LEU A 1 194 ? -13.016 9.867 -9.875 1 97.75 194 LEU A CA 1
ATOM 1613 C C . LEU A 1 194 ? -12.156 8.617 -9.688 1 97.75 194 LEU A C 1
ATOM 1615 O O . LEU A 1 194 ? -12.594 7.504 -9.977 1 97.75 194 LEU A O 1
ATOM 1619 N N . PRO A 1 195 ? -10.906 8.75 -9.32 1 97.44 195 PRO A N 1
ATOM 1620 C CA . PRO A 1 195 ? -9.945 7.652 -9.297 1 97.44 195 PRO A CA 1
ATOM 1621 C C . PRO A 1 195 ? -10.023 6.824 -8.016 1 97.44 195 PRO A C 1
ATOM 1623 O O . PRO A 1 195 ? -9.031 6.707 -7.289 1 97.44 195 PRO A O 1
ATOM 1626 N N . ASN A 1 196 ? -11.125 6.23 -7.68 1 96.31 196 ASN A N 1
ATOM 1627 C CA . ASN A 1 196 ? -11.312 5.336 -6.539 1 96.31 196 ASN A CA 1
ATOM 1628 C C . ASN A 1 196 ? -12.062 4.066 -6.941 1 96.31 196 ASN A C 1
ATOM 1630 O O . ASN A 1 196 ? -12.703 4.027 -7.992 1 96.31 196 ASN A O 1
ATOM 1634 N N . LEU A 1 197 ? -11.875 2.992 -6.133 1 95 197 LEU A N 1
ATOM 1635 C CA . LEU A 1 197 ? -12.562 1.712 -6.262 1 95 197 LEU A CA 1
ATOM 1636 C C . LEU A 1 197 ? -12.211 1.038 -7.586 1 95 197 LEU A C 1
ATOM 1638 O O . LEU A 1 197 ? -13.023 0.29 -8.141 1 95 197 LEU A O 1
ATOM 1642 N N . THR A 1 198 ? -11.07 1.398 -8.148 1 93.69 198 THR A N 1
ATOM 1643 C CA . THR A 1 198 ? -10.602 0.673 -9.32 1 93.69 198 THR A CA 1
ATOM 1644 C C . THR A 1 198 ? -10.156 -0.737 -8.945 1 93.69 198 THR A C 1
ATOM 1646 O O . THR A 1 198 ? -9.836 -1.002 -7.781 1 93.69 198 THR A O 1
ATOM 1649 N N . VAL A 1 199 ? -10.164 -1.673 -9.836 1 87.69 199 VAL A N 1
ATOM 1650 C CA . VAL A 1 199 ? -9.766 -3.047 -9.547 1 87.69 199 VAL A CA 1
ATOM 1651 C C . VAL A 1 199 ? -8.266 -3.1 -9.25 1 87.69 199 VAL A C 1
ATOM 1653 O O . VAL A 1 199 ? -7.859 -3.588 -8.195 1 87.69 199 VAL A O 1
ATOM 1656 N N . ALA A 1 200 ? -7.461 -2.611 -10.211 1 89.5 200 ALA A N 1
ATOM 1657 C CA . ALA A 1 200 ? -6.043 -2.381 -9.938 1 89.5 200 ALA A CA 1
ATOM 1658 C C . ALA A 1 200 ? -5.789 -0.927 -9.547 1 89.5 200 ALA A C 1
ATOM 1660 O O . ALA A 1 200 ? -6.727 -0.129 -9.461 1 89.5 200 ALA A O 1
ATOM 1661 N N . GLU A 1 201 ? -4.578 -0.57 -9.289 1 92.19 201 GLU A N 1
ATOM 1662 C CA . GLU A 1 201 ? -4.242 0.791 -8.883 1 92.19 201 GLU A CA 1
ATOM 1663 C C . GLU A 1 201 ? -4.715 1.809 -9.914 1 92.19 201 GLU A C 1
ATOM 1665 O O . GLU A 1 201 ? -4.668 1.545 -11.117 1 92.19 201 GLU A O 1
ATOM 1670 N N . ALA A 1 202 ? -5.129 2.893 -9.445 1 95.62 202 ALA A N 1
ATOM 1671 C CA . ALA A 1 202 ? -5.516 3.986 -10.328 1 95.62 202 ALA A CA 1
ATOM 1672 C C . ALA A 1 202 ? -4.293 4.621 -10.984 1 95.62 202 ALA A C 1
ATOM 1674 O O . ALA A 1 202 ? -3.168 4.453 -10.508 1 95.62 202 ALA A O 1
ATOM 1675 N N . ASN A 1 203 ? -4.539 5.223 -12.125 1 97.81 203 ASN A N 1
ATOM 1676 C CA . ASN A 1 203 ? -3.496 5.949 -12.844 1 97.81 203 ASN A CA 1
ATOM 1677 C C . ASN A 1 203 ? -2.848 7.016 -11.961 1 97.81 203 ASN A C 1
ATOM 1679 O O . ASN A 1 203 ? -3.537 7.879 -11.422 1 97.81 203 ASN A O 1
ATOM 1683 N N . PRO A 1 204 ? -1.509 6.988 -11.789 1 98.25 204 PRO A N 1
ATOM 1684 C CA . PRO A 1 204 ? -0.833 7.926 -10.891 1 98.25 204 PRO A CA 1
ATOM 1685 C C . PRO A 1 204 ? -1.07 9.383 -11.266 1 98.25 204 PRO A C 1
ATOM 1687 O O . PRO A 1 204 ? -1.257 10.234 -10.391 1 98.25 204 PRO A O 1
ATOM 1690 N N . SER A 1 205 ? -1.012 9.695 -12.547 1 98.62 205 SER A N 1
ATOM 1691 C CA . SER A 1 205 ? -1.277 11.055 -13 1 98.62 205 SER A CA 1
ATOM 1692 C C . SER A 1 205 ? -2.693 11.492 -12.641 1 98.62 205 SER A C 1
ATOM 1694 O O . SER A 1 205 ? -2.914 12.641 -12.242 1 98.62 205 SER A O 1
ATOM 1696 N N . HIS A 1 206 ? -3.654 10.547 -12.812 1 98.56 206 HIS A N 1
ATOM 1697 C CA . HIS A 1 206 ? -5.051 10.781 -12.453 1 98.56 206 HIS A CA 1
ATOM 1698 C C . HIS A 1 206 ? -5.195 11.062 -10.961 1 98.56 206 HIS A C 1
ATOM 1700 O O . HIS A 1 206 ? -5.859 12.023 -10.57 1 98.56 206 HIS A O 1
ATOM 1706 N N . LEU A 1 207 ? -4.566 10.344 -10.18 1 98.62 207 LEU A N 1
ATOM 1707 C CA . LEU A 1 207 ? -4.605 10.508 -8.727 1 98.62 207 LEU A CA 1
ATOM 1708 C C . LEU A 1 207 ? -4.031 11.859 -8.32 1 98.62 207 LEU A C 1
ATOM 1710 O O . LEU A 1 207 ? -4.645 12.594 -7.535 1 98.62 207 LEU A O 1
ATOM 1714 N N . LEU A 1 208 ? -2.855 12.172 -8.812 1 98.69 208 LEU A N 1
ATOM 1715 C CA . LEU A 1 208 ? -2.217 13.422 -8.43 1 98.69 208 LEU A CA 1
ATOM 1716 C C . LEU A 1 208 ? -3.09 14.617 -8.805 1 98.69 208 LEU A C 1
ATOM 1718 O O . LEU A 1 208 ? -3.238 15.555 -8.023 1 98.69 208 LEU A O 1
ATOM 1722 N N . ASP A 1 209 ? -3.635 14.594 -10.023 1 98.75 209 ASP A N 1
ATOM 1723 C CA . ASP A 1 209 ? -4.516 15.68 -10.445 1 98.75 209 ASP A CA 1
ATOM 1724 C C . ASP A 1 209 ? -5.723 15.797 -9.516 1 98.75 209 ASP A C 1
ATOM 1726 O O . ASP A 1 209 ? -6.172 16.906 -9.211 1 98.75 209 ASP A O 1
ATOM 1730 N N . TYR A 1 210 ? -6.273 14.695 -9.094 1 98.75 210 TYR A N 1
ATOM 1731 C CA . TYR A 1 210 ? -7.418 14.75 -8.195 1 98.75 210 TYR A CA 1
ATOM 1732 C C . TYR A 1 210 ? -7.031 15.375 -6.855 1 98.75 210 TYR A C 1
ATOM 1734 O O . TYR A 1 210 ? -7.809 16.125 -6.266 1 98.75 210 TYR A O 1
ATOM 1742 N N . TYR A 1 211 ? -5.887 15.023 -6.359 1 98.62 211 TYR A N 1
ATOM 1743 C CA . TYR A 1 211 ? -5.422 15.609 -5.105 1 98.62 211 TYR A CA 1
ATOM 1744 C C . TYR A 1 211 ? -5.215 17.109 -5.246 1 98.62 211 TYR A C 1
ATOM 1746 O O . TYR A 1 211 ? -5.594 17.875 -4.359 1 98.62 211 TYR A O 1
ATOM 1754 N N . ARG A 1 212 ? -4.566 17.516 -6.355 1 98.62 212 ARG A N 1
ATOM 1755 C CA . ARG A 1 212 ? -4.406 18.938 -6.645 1 98.62 212 ARG A CA 1
ATOM 1756 C C . ARG A 1 212 ? -5.758 19.641 -6.684 1 98.62 212 ARG A C 1
ATOM 1758 O O . ARG A 1 212 ? -5.938 20.703 -6.066 1 98.62 212 ARG A O 1
ATOM 1765 N N . PHE A 1 213 ? -6.715 19.047 -7.406 1 98.62 213 PHE A N 1
ATOM 1766 C CA . PHE A 1 213 ? -8.07 19.578 -7.52 1 98.62 213 PHE A CA 1
ATOM 1767 C C . PHE A 1 213 ? -8.703 19.75 -6.141 1 98.62 213 PHE A C 1
ATOM 1769 O O . PHE A 1 213 ? -9.234 20.812 -5.82 1 98.62 213 PHE A O 1
ATOM 1776 N N . ALA A 1 214 ? -8.648 18.656 -5.379 1 98.5 214 ALA A N 1
ATOM 1777 C CA . ALA A 1 214 ? -9.289 18.672 -4.066 1 98.5 214 ALA A CA 1
ATOM 1778 C C . ALA A 1 214 ? -8.734 19.781 -3.193 1 98.5 214 ALA A C 1
ATOM 1780 O O . ALA A 1 214 ? -9.492 20.484 -2.512 1 98.5 214 ALA A O 1
ATOM 1781 N N . SER A 1 215 ? -7.434 19.938 -3.162 1 98.31 215 SER A N 1
ATOM 1782 C CA . SER A 1 215 ? -6.801 21.016 -2.412 1 98.31 215 SER A CA 1
ATOM 1783 C C . SER A 1 215 ? -7.27 22.375 -2.904 1 98.31 215 SER A C 1
ATOM 1785 O O . SER A 1 215 ? -7.527 23.281 -2.104 1 98.31 215 SER A O 1
ATOM 1787 N N . GLU A 1 216 ? -7.367 22.562 -4.18 1 98 216 GLU A N 1
ATOM 1788 C CA . GLU A 1 216 ? -7.793 23.828 -4.758 1 98 216 GLU A CA 1
ATOM 1789 C C . GLU A 1 216 ? -9.242 24.141 -4.398 1 98 216 GLU A C 1
ATOM 1791 O O . GLU A 1 216 ? -9.609 25.312 -4.234 1 98 216 GLU A O 1
ATOM 1796 N N . GLN A 1 217 ? -10.055 23.094 -4.305 1 98.19 217 GLN A N 1
ATOM 1797 C CA . GLN A 1 217 ? -11.438 23.312 -3.881 1 98.19 217 GLN A CA 1
ATOM 1798 C C . GLN A 1 217 ? -11.492 23.922 -2.484 1 98.19 217 GLN A C 1
ATOM 1800 O O . GLN A 1 217 ? -12.336 24.781 -2.207 1 98.19 217 GLN A O 1
ATOM 1805 N N . VAL A 1 218 ? -10.648 23.5 -1.614 1 98.31 218 VAL A N 1
ATOM 1806 C CA . VAL A 1 218 ? -10.602 24.062 -0.268 1 98.31 218 VAL A CA 1
ATOM 1807 C C . VAL A 1 218 ? -10.188 25.531 -0.335 1 98.31 218 VAL A C 1
ATOM 1809 O O . VAL A 1 218 ? -10.773 26.375 0.345 1 98.31 218 VAL A O 1
ATOM 1812 N N . ARG A 1 219 ? -9.148 25.828 -1.125 1 98.06 219 ARG A N 1
ATOM 1813 C CA . ARG A 1 219 ? -8.695 27.219 -1.282 1 98.06 219 ARG A CA 1
ATOM 1814 C C . ARG A 1 219 ? -9.82 28.109 -1.795 1 98.06 219 ARG A C 1
ATOM 1816 O O . ARG A 1 219 ? -10.031 29.203 -1.282 1 98.06 219 ARG A O 1
ATOM 1823 N N . ARG A 1 220 ? -10.516 27.578 -2.812 1 97.75 220 ARG A N 1
ATOM 1824 C CA . ARG A 1 220 ? -11.625 28.328 -3.379 1 97.75 220 ARG A CA 1
ATOM 1825 C C . ARG A 1 220 ? -12.695 28.609 -2.328 1 97.75 220 ARG A C 1
ATOM 1827 O O . ARG A 1 220 ? -13.242 29.719 -2.268 1 97.75 220 ARG A O 1
ATOM 1834 N N . TYR A 1 221 ? -12.992 27.625 -1.581 1 98.25 221 TYR A N 1
ATOM 1835 C CA . TYR A 1 221 ? -13.984 27.75 -0.522 1 98.25 221 TYR A CA 1
ATOM 1836 C C . TYR A 1 221 ? -13.531 28.766 0.526 1 98.25 221 TYR A C 1
ATOM 1838 O O . TYR A 1 221 ? -14.32 29.594 0.979 1 98.25 221 TYR A O 1
ATOM 1846 N N . ASN A 1 222 ? -12.281 28.703 0.949 1 98.56 222 ASN A N 1
ATOM 1847 C CA . ASN A 1 222 ? -11.727 29.672 1.883 1 98.56 222 ASN A CA 1
ATOM 1848 C C . ASN A 1 222 ? -11.805 31.094 1.322 1 98.56 222 ASN A C 1
ATOM 1850 O O . ASN A 1 222 ? -12.188 32.031 2.031 1 98.56 222 ASN A O 1
ATOM 1854 N N . ARG A 1 223 ? -11.406 31.266 0.09 1 98.5 223 ARG A N 1
ATOM 1855 C CA . ARG A 1 223 ? -11.414 32.562 -0.56 1 98.5 223 ARG A CA 1
ATOM 1856 C C . ARG A 1 223 ? -12.812 33.156 -0.583 1 98.5 223 ARG A C 1
ATOM 1858 O O . ARG A 1 223 ? -12.984 34.375 -0.421 1 98.5 223 ARG A O 1
ATOM 1865 N N . LEU A 1 224 ? -13.797 32.281 -0.815 1 98.44 224 LEU A N 1
ATOM 1866 C CA . LEU A 1 224 ? -15.195 32.719 -0.78 1 98.44 224 LEU A CA 1
ATOM 1867 C C . LEU A 1 224 ? -15.508 33.438 0.536 1 98.44 224 LEU A C 1
ATOM 1869 O O . LEU A 1 224 ? -16.078 34.531 0.539 1 98.44 224 LEU A O 1
ATOM 1873 N N . GLN A 1 225 ? -15.125 32.844 1.61 1 98.75 225 GLN A N 1
ATOM 1874 C CA . GLN A 1 225 ? -15.391 33.438 2.922 1 98.75 225 GLN A CA 1
ATOM 1875 C C . GLN A 1 225 ? -14.578 34.688 3.141 1 98.75 225 GLN A C 1
ATOM 1877 O O . GLN A 1 225 ? -15.094 35.688 3.646 1 98.75 225 GLN A O 1
ATOM 1882 N N . VAL A 1 226 ? -13.305 34.688 2.77 1 98.81 226 VAL A N 1
ATOM 1883 C CA . VAL A 1 226 ? -12.383 35.781 2.99 1 98.81 226 VAL A CA 1
ATOM 1884 C C . VAL A 1 226 ? -12.883 37.031 2.254 1 98.81 226 VAL A C 1
ATOM 1886 O O . VAL A 1 226 ? -12.883 38.125 2.809 1 98.81 226 VAL A O 1
ATOM 1889 N N . GLU A 1 227 ? -13.312 36.844 1.032 1 98.5 227 GLU A N 1
ATOM 1890 C CA . GLU A 1 227 ? -13.781 37.969 0.227 1 98.5 227 GLU A CA 1
ATOM 1891 C C . GLU A 1 227 ? -15.008 38.625 0.856 1 98.5 227 GLU A C 1
ATOM 1893 O O . GLU A 1 227 ? -15.125 39.844 0.87 1 98.5 227 GLU A O 1
ATOM 1898 N N . ILE A 1 228 ? -15.875 37.844 1.358 1 98.69 228 ILE A N 1
ATOM 1899 C CA . ILE A 1 228 ? -17.062 38.344 2.02 1 98.69 228 ILE A CA 1
ATOM 1900 C C . ILE A 1 228 ? -16.672 39.156 3.258 1 98.69 228 ILE A C 1
ATOM 1902 O O . ILE A 1 228 ? -17.141 40.25 3.467 1 98.69 228 ILE A O 1
ATOM 1906 N N . LEU A 1 229 ? -15.781 38.594 4.082 1 98.75 229 LEU A N 1
ATOM 1907 C CA . LEU A 1 229 ? -15.367 39.219 5.324 1 98.75 229 LEU A CA 1
ATOM 1908 C C . LEU A 1 229 ? -14.609 40.531 5.039 1 98.75 229 LEU A C 1
ATOM 1910 O O . LEU A 1 229 ? -14.75 41.5 5.766 1 98.75 229 LEU A O 1
ATOM 1914 N N . ARG A 1 230 ? -13.805 40.594 4 1 98.06 230 ARG A N 1
ATOM 1915 C CA . ARG A 1 230 ? -13.086 41.812 3.623 1 98.06 230 ARG A CA 1
ATOM 1916 C C . ARG A 1 230 ? -14.047 42.906 3.248 1 98.06 230 ARG A C 1
ATOM 1918 O O . ARG A 1 230 ? -13.797 44.094 3.555 1 98.06 230 ARG A O 1
ATOM 1925 N N . ALA A 1 231 ? -15.094 42.531 2.643 1 98.12 231 ALA A N 1
ATOM 1926 C CA . ALA A 1 231 ? -16.078 43.5 2.197 1 98.12 231 ALA A CA 1
ATOM 1927 C C . ALA A 1 231 ? -16.859 44.062 3.379 1 98.12 231 ALA A C 1
ATOM 1929 O O . ALA A 1 231 ? -17.203 45.25 3.395 1 98.12 231 ALA A O 1
ATOM 1930 N N . HIS A 1 232 ? -17.109 43.25 4.371 1 98.38 232 HIS A N 1
ATOM 1931 C CA . HIS A 1 232 ? -18.047 43.656 5.422 1 98.38 232 HIS A CA 1
ATOM 1932 C C . HIS A 1 232 ? -17.312 44 6.711 1 98.38 232 HIS A C 1
ATOM 1934 O O . HIS A 1 232 ? -17.891 44.625 7.609 1 98.38 232 HIS A O 1
ATOM 1940 N N . ALA A 1 233 ? -16.094 43.656 6.824 1 97.69 233 ALA A N 1
ATOM 1941 C CA . ALA A 1 233 ? -15.305 43.906 8.023 1 97.69 233 ALA A CA 1
ATOM 1942 C C . ALA A 1 233 ? -13.938 44.5 7.668 1 97.69 233 ALA A C 1
ATOM 1944 O O . ALA A 1 233 ? -12.898 43.938 8.039 1 97.69 233 ALA A O 1
ATOM 1945 N N . PRO A 1 234 ? -13.969 45.625 7.043 1 95.75 234 PRO A N 1
ATOM 1946 C CA . PRO A 1 234 ? -12.688 46.25 6.66 1 95.75 234 PRO A CA 1
ATOM 1947 C C . PRO A 1 234 ? -11.797 46.531 7.863 1 95.75 234 PRO A C 1
ATOM 1949 O O . PRO A 1 234 ? -12.273 47 8.898 1 95.75 234 PRO A O 1
ATOM 1952 N N . GLY A 1 235 ? -10.539 46.219 7.727 1 95.44 235 GLY A N 1
ATOM 1953 C CA . GLY A 1 235 ? -9.562 46.469 8.766 1 95.44 235 GLY A CA 1
ATOM 1954 C C . GLY A 1 235 ? -9.414 45.344 9.766 1 95.44 235 GLY A C 1
ATOM 1955 O O . GLY A 1 235 ? -8.469 45.344 10.562 1 95.44 235 GLY A O 1
ATOM 1956 N N . LYS A 1 236 ? -10.32 44.438 9.82 1 98.06 236 LYS A N 1
ATOM 1957 C CA . LYS A 1 236 ? -10.211 43.25 10.68 1 98.06 236 LYS A CA 1
ATOM 1958 C C . LYS A 1 236 ? -9.344 42.188 10.039 1 98.06 236 LYS A C 1
ATOM 1960 O O . LYS A 1 236 ? -9.367 42 8.82 1 98.06 236 LYS A O 1
ATOM 1965 N N . PHE A 1 237 ? -8.578 41.5 10.852 1 98.38 237 PHE A N 1
ATOM 1966 C CA . PHE A 1 237 ? -7.773 40.438 10.25 1 98.38 237 PHE A CA 1
ATOM 1967 C C . PHE A 1 237 ? -8.633 39.219 9.953 1 98.38 237 PHE A C 1
ATOM 1969 O O . PHE A 1 237 ? -9.695 39.031 10.555 1 98.38 237 PHE A O 1
ATOM 1976 N N . VAL A 1 238 ? -8.227 38.406 8.992 1 98.75 238 VAL A N 1
ATOM 1977 C CA . VAL A 1 238 ? -8.797 37.094 8.68 1 98.75 238 VAL A CA 1
ATOM 1978 C C . VAL A 1 238 ? -7.711 36.031 8.75 1 98.75 238 VAL A C 1
ATOM 1980 O O . VAL A 1 238 ? -6.613 36.219 8.219 1 98.75 238 VAL A O 1
ATOM 1983 N N . THR A 1 239 ? -7.957 34.938 9.445 1 98.75 239 THR A N 1
ATOM 1984 C CA . THR A 1 239 ? -7.027 33.812 9.594 1 98.75 239 THR A CA 1
ATOM 1985 C C . THR A 1 239 ? -7.766 32.469 9.516 1 98.75 239 THR A C 1
ATOM 1987 O O . THR A 1 239 ? -8.969 32.438 9.266 1 98.75 239 THR A O 1
ATOM 1990 N N . HIS A 1 240 ? -7.074 31.406 9.5 1 98.62 240 HIS A N 1
ATOM 1991 C CA . HIS A 1 240 ? -7.555 30.031 9.594 1 98.62 240 HIS A CA 1
ATOM 1992 C C . HIS A 1 240 ? -6.621 29.188 10.445 1 98.62 240 HIS A C 1
ATOM 1994 O O . HIS A 1 240 ? -5.406 29.375 10.43 1 98.62 240 HIS A O 1
ATOM 2000 N N . ASN A 1 241 ? -7.223 28.297 11.211 1 98.38 241 ASN A N 1
ATOM 2001 C CA . ASN A 1 241 ? -6.398 27.391 12.016 1 98.38 241 ASN A CA 1
ATOM 2002 C C . ASN A 1 241 ? -6.078 26.109 11.266 1 98.38 241 ASN A C 1
ATOM 2004 O O . ASN A 1 241 ? -6.945 25.25 11.094 1 98.38 241 ASN A O 1
ATOM 2008 N N . PHE A 1 242 ? -4.809 25.938 10.883 1 98.19 242 PHE A N 1
ATOM 2009 C CA . PHE A 1 242 ? -4.293 24.734 10.234 1 98.19 242 PHE A CA 1
ATOM 2010 C C . PHE A 1 242 ? -3.957 23.672 11.266 1 98.19 242 PHE A C 1
ATOM 2012 O O . PHE A 1 242 ? -4.184 23.859 12.461 1 98.19 242 PHE A O 1
ATOM 2019 N N . MET A 1 243 ? -3.52 22.5 10.828 1 96.75 243 MET A N 1
ATOM 2020 C CA . MET A 1 243 ? -3.264 21.375 11.719 1 96.75 243 MET A CA 1
ATOM 2021 C C . MET A 1 243 ? -1.844 20.844 11.539 1 96.75 243 MET A C 1
ATOM 2023 O O . MET A 1 243 ? -1.18 21.156 10.547 1 96.75 243 MET A O 1
ATOM 2027 N N . GLY A 1 244 ? -1.414 20.125 12.539 1 95.31 244 GLY A N 1
ATOM 2028 C CA . GLY A 1 244 ? -0.098 19.516 12.477 1 95.31 244 GLY A CA 1
ATOM 2029 C C . GLY A 1 244 ? -0.063 18.266 11.625 1 95.31 244 GLY A C 1
ATOM 2030 O O . GLY A 1 244 ? -1.02 17.484 11.609 1 95.31 244 GLY A O 1
ATOM 2031 N N . PHE A 1 245 ? 1.03 18.141 10.867 1 93.62 245 PHE A N 1
ATOM 2032 C CA . PHE A 1 245 ? 1.321 16.969 10.039 1 93.62 245 PHE A CA 1
ATOM 2033 C C . PHE A 1 245 ? 0.142 16.641 9.133 1 93.62 245 PHE A C 1
ATOM 2035 O O . PHE A 1 245 ? -0.198 15.477 8.945 1 93.62 245 PHE A O 1
ATOM 2042 N N . PHE A 1 246 ? -0.542 17.609 8.664 1 95.19 246 PHE A N 1
ATOM 2043 C CA . PHE A 1 246 ? -1.674 17.469 7.758 1 95.19 246 PHE A CA 1
ATOM 2044 C C . PHE A 1 246 ? -1.246 17.719 6.32 1 95.19 246 PHE A C 1
ATOM 2046 O O . PHE A 1 246 ? -0.768 18.812 5.992 1 95.19 246 PHE A O 1
ATOM 2053 N N . THR A 1 247 ? -1.445 16.734 5.438 1 95.94 247 THR A N 1
ATOM 2054 C CA . THR A 1 247 ? -0.81 16.844 4.125 1 95.94 247 THR A CA 1
ATOM 2055 C C . THR A 1 247 ? -1.857 16.859 3.018 1 95.94 247 THR A C 1
ATOM 2057 O O . THR A 1 247 ? -1.518 16.984 1.838 1 95.94 247 THR A O 1
ATOM 2060 N N . ASP A 1 248 ? -3.184 16.828 3.303 1 96.31 248 ASP A N 1
ATOM 2061 C CA . ASP A 1 248 ? -4.195 16.734 2.254 1 96.31 248 ASP A CA 1
ATOM 2062 C C . ASP A 1 248 ? -4.402 18.078 1.568 1 96.31 248 ASP A C 1
ATOM 2064 O O . ASP A 1 248 ? -5.035 18.156 0.514 1 96.31 248 ASP A O 1
ATOM 2068 N N . LEU A 1 249 ? -3.783 19.094 2.182 1 95.62 249 LEU A N 1
ATOM 2069 C CA . LEU A 1 249 ? -3.986 20.469 1.71 1 95.62 249 LEU A CA 1
ATOM 2070 C C . LEU A 1 249 ? -2.652 21.172 1.488 1 95.62 249 LEU A C 1
ATOM 2072 O O . LEU A 1 249 ? -1.729 21.031 2.293 1 95.62 249 LEU A O 1
ATOM 2076 N N . ASN A 1 250 ? -2.512 21.875 0.293 1 97.31 250 ASN A N 1
ATOM 2077 C CA . ASN A 1 250 ? -1.411 22.828 0.141 1 97.31 250 ASN A CA 1
ATOM 2078 C C . ASN A 1 250 ? -1.675 24.125 0.906 1 97.31 250 ASN A C 1
ATOM 2080 O O . ASN A 1 250 ? -2.506 24.938 0.493 1 97.31 250 ASN A O 1
ATOM 2084 N N . PRO A 1 251 ? -1.011 24.297 1.956 1 97.94 251 PRO A N 1
ATOM 2085 C CA . PRO A 1 251 ? -1.362 25.422 2.82 1 97.94 251 PRO A CA 1
ATOM 2086 C C . PRO A 1 251 ? -0.866 26.766 2.273 1 97.94 251 PRO A C 1
ATOM 2088 O O . PRO A 1 251 ? -1.361 27.812 2.672 1 97.94 251 PRO A O 1
ATOM 2091 N N . PHE A 1 252 ? 0.126 26.781 1.399 1 98 252 PHE A N 1
ATOM 2092 C CA . PHE A 1 252 ? 0.773 28.016 0.987 1 98 252 PHE A CA 1
ATOM 2093 C C . PHE A 1 252 ? -0.176 28.875 0.155 1 98 252 PHE A C 1
ATOM 2095 O O . PHE A 1 252 ? -0.427 30.031 0.486 1 98 252 PHE A O 1
ATOM 2102 N N . PRO A 1 253 ? -0.776 28.281 -0.916 1 97.31 253 PRO A N 1
ATOM 2103 C CA . PRO A 1 253 ? -1.735 29.109 -1.648 1 97.31 253 PRO A CA 1
ATOM 2104 C C . PRO A 1 253 ? -2.916 29.547 -0.784 1 97.31 253 PRO A C 1
ATOM 2106 O O . PRO A 1 253 ? -3.428 30.656 -0.952 1 97.31 253 PRO A O 1
ATOM 2109 N N . LEU A 1 254 ? -3.371 28.688 0.058 1 97.44 254 LEU A N 1
ATOM 2110 C CA . LEU A 1 254 ? -4.461 29.062 0.955 1 97.44 254 LEU A CA 1
ATOM 2111 C C . LEU A 1 254 ? -4.051 30.219 1.861 1 97.44 254 LEU A C 1
ATOM 2113 O O . LEU A 1 254 ? -4.828 31.141 2.086 1 97.44 254 LEU A O 1
ATOM 2117 N N . GLY A 1 255 ? -2.838 30.188 2.361 1 98 255 GLY A N 1
ATOM 2118 C CA . GLY A 1 255 ? -2.305 31.219 3.232 1 98 255 GLY A CA 1
ATOM 2119 C C . GLY A 1 255 ? -2.256 32.594 2.572 1 98 255 GLY A C 1
ATOM 2120 O O . GLY A 1 255 ? -2.316 33.625 3.254 1 98 255 GLY A O 1
ATOM 2121 N N . GLU A 1 256 ? -2.164 32.656 1.278 1 97.31 256 GLU A N 1
ATOM 2122 C CA . GLU A 1 256 ? -2.096 33.906 0.537 1 97.31 256 GLU A CA 1
ATOM 2123 C C . GLU A 1 256 ? -3.383 34.719 0.697 1 97.31 256 GLU A C 1
ATOM 2125 O O . GLU A 1 256 ? -3.377 35.938 0.554 1 97.31 256 GLU A O 1
ATOM 2130 N N . ASP A 1 257 ? -4.465 34 1.023 1 97.25 257 ASP A N 1
ATOM 2131 C CA . ASP A 1 257 ? -5.754 34.688 1.181 1 97.25 257 ASP A CA 1
ATOM 2132 C C . ASP A 1 257 ? -5.922 35.219 2.596 1 97.25 257 ASP A C 1
ATOM 2134 O O . ASP A 1 257 ? -6.832 36 2.859 1 97.25 257 ASP A O 1
ATOM 2138 N N . LEU A 1 258 ? -4.996 34.906 3.488 1 98.69 258 LEU A N 1
ATOM 2139 C CA . LEU A 1 258 ? -5.141 35.25 4.906 1 98.69 258 LEU A CA 1
ATOM 2140 C C . LEU A 1 258 ? -4.18 36.344 5.316 1 98.69 258 LEU A C 1
ATOM 2142 O O . LEU A 1 258 ? -3.195 36.594 4.625 1 98.69 258 LEU A O 1
ATOM 2146 N N . ASP A 1 259 ? -4.473 37.031 6.391 1 98.62 259 ASP A N 1
ATOM 2147 C CA . ASP A 1 259 ? -3.549 38.031 6.938 1 98.62 259 ASP A CA 1
ATOM 2148 C C . ASP A 1 259 ? -2.369 37.344 7.633 1 98.62 259 ASP A C 1
ATOM 2150 O O . ASP A 1 259 ? -1.248 37.875 7.605 1 98.62 259 ASP A O 1
ATOM 2154 N N . PHE A 1 260 ? -2.602 36.312 8.273 1 98.44 260 PHE A N 1
ATOM 2155 C CA . PHE A 1 260 ? -1.619 35.438 8.883 1 98.44 260 PHE A CA 1
ATOM 2156 C C . PHE A 1 260 ? -2.172 34 9.008 1 98.44 260 PHE A C 1
ATOM 2158 O O . PHE A 1 260 ? -3.371 33.781 8.828 1 98.44 260 PHE A O 1
ATOM 2165 N N . ALA A 1 261 ? -1.294 33.062 9.188 1 98.62 261 ALA A N 1
ATOM 2166 C CA . ALA A 1 261 ? -1.721 31.672 9.422 1 98.62 261 ALA A CA 1
ATOM 2167 C C . ALA A 1 261 ? -1.795 31.375 10.914 1 98.62 261 ALA A C 1
ATOM 2169 O O . ALA A 1 261 ? -1.02 31.906 11.711 1 98.62 261 ALA A O 1
ATOM 2170 N N . SER A 1 262 ? -2.695 30.609 11.328 1 98.75 262 SER A N 1
ATOM 2171 C CA . SER A 1 262 ? -2.711 30.031 12.664 1 98.75 262 SER A CA 1
ATOM 2172 C C . SER A 1 262 ? -2.787 28.516 12.609 1 98.75 262 SER A C 1
ATOM 2174 O O . SER A 1 262 ? -3.105 27.938 11.57 1 98.75 262 SER A O 1
ATOM 2176 N N . TRP A 1 263 ? -2.346 27.859 13.617 1 98.5 263 TRP A N 1
ATOM 2177 C CA . TRP A 1 263 ? -2.414 26.391 13.641 1 98.5 263 TRP A CA 1
ATOM 2178 C C . TRP A 1 263 ? -2.609 25.875 15.055 1 98.5 263 TRP A C 1
ATOM 2180 O O . TRP A 1 263 ? -2.494 26.641 16.016 1 98.5 263 TRP A O 1
ATOM 2190 N N . ASP A 1 264 ? -3.021 24.641 15.188 1 98.5 264 ASP A N 1
ATOM 2191 C CA . ASP A 1 264 ? -3.32 24 16.469 1 98.5 264 ASP A CA 1
ATOM 2192 C C . ASP A 1 264 ? -2.141 23.156 16.938 1 98.5 264 ASP A C 1
ATOM 2194 O O . ASP A 1 264 ? -1.799 22.156 16.312 1 98.5 264 ASP A O 1
ATOM 2198 N N . SER A 1 265 ? -1.56 23.484 18.078 1 98.56 265 SER A N 1
ATOM 2199 C CA . SER A 1 265 ? -0.353 22.859 18.594 1 98.56 265 SER A CA 1
ATOM 2200 C C . SER A 1 265 ? -0.686 21.859 19.703 1 98.56 265 SER A C 1
ATOM 2202 O O . SER A 1 265 ? -0.976 22.266 20.844 1 98.56 265 SER A O 1
ATOM 2204 N N . TYR A 1 266 ? -0.566 20.609 19.422 1 97.94 266 TYR A N 1
ATOM 2205 C CA . TYR A 1 266 ? -0.783 19.516 20.375 1 97.94 266 TYR A CA 1
ATOM 2206 C C . TYR A 1 266 ? 0.438 18.609 20.453 1 97.94 266 TYR A C 1
ATOM 2208 O O . TYR A 1 266 ? 0.419 17.484 19.938 1 97.94 266 TYR A O 1
ATOM 2216 N N . PRO A 1 267 ? 1.457 19.062 21.172 1 97.94 267 PRO A N 1
ATOM 2217 C CA . PRO A 1 267 ? 2.754 18.375 21.141 1 97.94 267 PRO A CA 1
ATOM 2218 C C . PRO A 1 267 ? 2.662 16.922 21.562 1 97.94 267 PRO A C 1
ATOM 2220 O O . PRO A 1 267 ? 3.291 16.047 20.938 1 97.94 267 PRO A O 1
ATOM 2223 N N . LEU A 1 268 ? 1.889 16.609 22.594 1 96.88 268 LEU A N 1
ATOM 2224 C CA . LEU A 1 268 ? 1.826 15.234 23.078 1 96.88 268 LEU A CA 1
ATOM 2225 C C . LEU A 1 268 ? 1.077 14.352 22.094 1 96.88 268 LEU A C 1
ATOM 2227 O O . LEU A 1 268 ? 1.552 13.266 21.734 1 96.88 268 LEU A O 1
ATOM 2231 N N . GLY A 1 269 ? -0.059 14.844 21.672 1 95.06 269 GLY A N 1
ATOM 2232 C CA . GLY A 1 269 ? -0.839 14.062 20.719 1 95.06 269 GLY A CA 1
ATOM 2233 C C . GLY A 1 269 ? -0.09 13.766 19.438 1 95.06 269 GLY A C 1
ATOM 2234 O O . GLY A 1 269 ? -0.103 12.625 18.953 1 95.06 269 GLY A O 1
ATOM 2235 N N . PHE A 1 270 ? 0.579 14.688 18.906 1 94.94 270 PHE A N 1
ATOM 2236 C CA . PHE A 1 270 ? 1.278 14.531 17.625 1 94.94 270 PHE A CA 1
ATOM 2237 C C . PHE A 1 270 ? 2.52 13.664 17.797 1 94.94 270 PHE A C 1
ATOM 2239 O O . PHE A 1 270 ? 2.898 12.93 16.875 1 94.94 270 PHE A O 1
ATOM 2246 N N . THR A 1 271 ? 3.152 13.727 18.953 1 95.06 271 THR A N 1
ATOM 2247 C CA . THR A 1 271 ? 4.27 12.836 19.219 1 95.06 271 THR A CA 1
ATOM 2248 C C . THR A 1 271 ? 3.811 11.383 19.219 1 95.06 271 THR A C 1
ATOM 2250 O O . THR A 1 271 ? 4.516 10.5 18.703 1 95.06 271 THR A O 1
ATOM 2253 N N . ASP A 1 272 ? 2.666 11.156 19.703 1 93.19 272 ASP A N 1
ATOM 2254 C CA . ASP A 1 272 ? 2.107 9.805 19.75 1 93.19 272 ASP A CA 1
ATOM 2255 C C . ASP A 1 272 ? 1.718 9.32 18.359 1 93.19 272 ASP A C 1
ATOM 2257 O O . ASP A 1 272 ? 1.881 8.141 18.031 1 93.19 272 ASP A O 1
ATOM 2261 N N . LEU A 1 273 ? 1.345 10.227 17.547 1 90.5 273 LEU A N 1
ATOM 2262 C CA . LEU A 1 273 ? 0.797 9.867 16.25 1 90.5 273 LEU A CA 1
ATOM 2263 C C . LEU A 1 273 ? 1.902 9.766 15.203 1 90.5 273 LEU A C 1
ATOM 2265 O O . LEU A 1 273 ? 1.759 9.047 14.211 1 90.5 273 LEU A O 1
ATOM 2269 N N . MET A 1 274 ? 3.002 10.391 15.305 1 89.62 274 MET A N 1
ATOM 2270 C CA . MET A 1 274 ? 4.066 10.422 14.305 1 89.62 274 MET A CA 1
ATOM 2271 C C . MET A 1 274 ? 4.82 9.102 14.273 1 89.62 274 MET A C 1
ATOM 2273 O O . MET A 1 274 ? 4.895 8.391 15.281 1 89.62 274 MET A O 1
ATOM 2277 N N . PRO A 1 275 ? 5.27 8.789 13.078 1 85.94 275 PRO A N 1
ATOM 2278 C CA . PRO A 1 275 ? 6.043 7.551 12.984 1 85.94 275 PRO A CA 1
ATOM 2279 C C . PRO A 1 275 ? 7.469 7.703 13.516 1 85.94 275 PRO A C 1
ATOM 2281 O O . PRO A 1 275 ? 8.43 7.531 12.766 1 85.94 275 PRO A O 1
ATOM 2284 N N . LEU A 1 276 ? 7.582 7.91 14.781 1 91.06 276 LEU A N 1
ATOM 2285 C CA . LEU A 1 276 ? 8.852 7.984 15.5 1 91.06 276 LEU A CA 1
ATOM 2286 C C . LEU A 1 276 ? 9.219 6.629 16.094 1 91.06 276 LEU A C 1
ATOM 2288 O O . LEU A 1 276 ? 8.344 5.785 16.312 1 91.06 276 LEU A O 1
ATOM 2292 N N . PRO A 1 277 ? 10.555 6.43 16.234 1 90.06 277 PRO A N 1
ATOM 2293 C CA . PRO A 1 277 ? 10.93 5.23 17 1 90.06 277 PRO A CA 1
ATOM 2294 C C . PRO A 1 277 ? 10.234 5.145 18.359 1 90.06 277 PRO A C 1
ATOM 2296 O O . PRO A 1 277 ? 10.055 6.164 19.031 1 90.06 277 PRO A O 1
ATOM 2299 N N . GLU A 1 278 ? 9.891 3.99 18.734 1 92 278 GLU A N 1
ATOM 2300 C CA . GLU A 1 278 ? 9.148 3.768 19.969 1 92 278 GLU A CA 1
ATOM 2301 C C . GLU A 1 278 ? 9.898 4.34 21.172 1 92 278 GLU A C 1
ATOM 2303 O O . GLU A 1 278 ? 9.281 4.902 22.078 1 92 278 GLU A O 1
ATOM 2308 N N . GLU A 1 279 ? 11.172 4.281 21.141 1 93.69 279 GLU A N 1
ATOM 2309 C CA . GLU A 1 279 ? 11.977 4.785 22.25 1 93.69 279 GLU A CA 1
ATOM 2310 C C . GLU A 1 279 ? 11.844 6.301 22.375 1 93.69 279 GLU A C 1
ATOM 2312 O O . GLU A 1 279 ? 11.828 6.836 23.5 1 93.69 279 GLU A O 1
ATOM 2317 N N . GLU A 1 280 ? 11.734 6.965 21.312 1 93.75 280 GLU A N 1
ATOM 2318 C CA . GLU A 1 280 ? 11.57 8.414 21.344 1 93.75 280 GLU A CA 1
ATOM 2319 C C . GLU A 1 280 ? 10.172 8.812 21.797 1 93.75 280 GLU A C 1
ATOM 2321 O O . GLU A 1 280 ? 10.008 9.773 22.562 1 93.75 280 GLU A O 1
ATOM 2326 N N . LYS A 1 281 ? 9.164 8.062 21.359 1 94 281 LYS A N 1
ATOM 2327 C CA . LYS A 1 281 ? 7.801 8.32 21.812 1 94 281 LYS A CA 1
ATOM 2328 C C . LYS A 1 281 ? 7.691 8.203 23.328 1 94 281 LYS A C 1
ATOM 2330 O O . LYS A 1 281 ? 7.059 9.039 23.969 1 94 281 LYS A O 1
ATOM 2335 N N . LEU A 1 282 ? 8.367 7.188 23.859 1 95.06 282 LEU A N 1
ATOM 2336 C CA . LEU A 1 282 ? 8.328 6.965 25.297 1 95.06 282 LEU A CA 1
ATOM 2337 C C . LEU A 1 282 ? 9.086 8.07 26.047 1 95.06 282 LEU A C 1
ATOM 2339 O O . LEU A 1 282 ? 8.609 8.57 27.062 1 95.06 282 LEU A O 1
ATOM 2343 N N . ARG A 1 283 ? 10.219 8.453 25.469 1 95.12 283 ARG A N 1
ATOM 2344 C CA . ARG A 1 283 ? 11.07 9.469 26.078 1 95.12 283 ARG A CA 1
ATOM 2345 C C . ARG A 1 283 ? 10.344 10.797 26.188 1 95.12 283 ARG A C 1
ATOM 2347 O O . ARG A 1 283 ? 10.492 11.516 27.172 1 95.12 283 ARG A O 1
ATOM 2354 N N . TYR A 1 284 ? 9.547 11.102 25.219 1 97.44 284 TYR A N 1
ATOM 2355 C CA . TYR A 1 284 ? 8.953 12.43 25.156 1 97.44 284 TYR A CA 1
ATOM 2356 C C . TYR A 1 284 ? 7.441 12.367 25.344 1 97.44 284 TYR A C 1
ATOM 2358 O O . TYR A 1 284 ? 6.723 13.289 24.938 1 97.44 284 TYR A O 1
ATOM 2366 N N . ALA A 1 285 ? 6.941 11.266 25.938 1 95.94 285 ALA A N 1
ATOM 2367 C CA . ALA A 1 285 ? 5.512 11.023 26.094 1 95.94 285 ALA A CA 1
ATOM 2368 C C . ALA A 1 285 ? 4.852 12.133 26.906 1 95.94 285 ALA A C 1
ATOM 2370 O O . ALA A 1 285 ? 3.682 12.461 26.688 1 95.94 285 ALA A O 1
ATOM 2371 N N . ARG A 1 286 ? 5.633 12.805 27.812 1 97.19 286 ARG A N 1
ATOM 2372 C CA . ARG A 1 286 ? 5.027 13.789 28.703 1 97.19 286 ARG A CA 1
ATOM 2373 C C . ARG A 1 286 ? 5.445 15.203 28.312 1 97.19 286 ARG A C 1
ATOM 2375 O O . ARG A 1 286 ? 4.965 16.188 28.891 1 97.19 286 ARG A O 1
ATOM 2382 N N . THR A 1 287 ? 6.359 15.328 27.312 1 98.19 287 THR A N 1
ATOM 2383 C CA . THR A 1 287 ? 6.867 16.656 26.969 1 98.19 287 THR A CA 1
ATOM 2384 C C . THR A 1 287 ? 6.535 17 25.516 1 98.19 287 THR A C 1
ATOM 2386 O O . THR A 1 287 ? 6.543 18.172 25.141 1 98.19 287 THR A O 1
ATOM 2389 N N . GLY A 1 288 ? 6.227 15.906 24.75 1 97.88 288 GLY A N 1
ATOM 2390 C CA . GLY A 1 288 ? 6.242 16.094 23.312 1 97.88 288 GLY A CA 1
ATOM 2391 C C . GLY A 1 288 ? 7.645 16.172 22.734 1 97.88 288 GLY A C 1
ATOM 2392 O O . GLY A 1 288 ? 8.555 16.719 23.375 1 97.88 288 GLY A O 1
ATOM 2393 N N . HIS A 1 289 ? 7.824 15.586 21.594 1 97.69 289 HIS A N 1
ATOM 2394 C CA . HIS A 1 289 ? 9.117 15.695 20.922 1 97.69 289 HIS A CA 1
ATOM 2395 C C . HIS A 1 289 ? 9.508 17.156 20.703 1 97.69 289 HIS A C 1
ATOM 2397 O O . HIS A 1 289 ? 8.688 17.953 20.266 1 97.69 289 HIS A O 1
ATOM 2403 N N . PRO A 1 290 ? 10.789 17.516 20.938 1 98 290 PRO A N 1
ATOM 2404 C CA . PRO A 1 290 ? 11.195 18.922 20.922 1 98 290 PRO A CA 1
ATOM 2405 C C . PRO A 1 290 ? 10.938 19.594 19.562 1 98 290 PRO A C 1
ATOM 2407 O O . PRO A 1 290 ? 10.797 20.828 19.5 1 98 290 PRO A O 1
ATOM 2410 N N . ASP A 1 291 ? 10.859 18.797 18.562 1 98.25 291 ASP A N 1
ATOM 2411 C CA . ASP A 1 291 ? 10.867 19.406 17.25 1 98.25 291 ASP A CA 1
ATOM 2412 C C . ASP A 1 291 ? 9.492 19.281 16.578 1 98.25 291 ASP A C 1
ATOM 2414 O O . ASP A 1 291 ? 9.305 19.719 15.438 1 98.25 291 ASP A O 1
ATOM 2418 N N . VAL A 1 292 ? 8.492 18.656 17.266 1 97.5 292 VAL A N 1
ATOM 2419 C CA . VAL A 1 292 ? 7.168 18.484 16.688 1 97.5 292 VAL A CA 1
ATOM 2420 C C . VAL A 1 292 ? 6.473 19.844 16.578 1 97.5 292 VAL A C 1
ATOM 2422 O O . VAL A 1 292 ? 6.043 20.234 15.484 1 97.5 292 VAL A O 1
ATOM 2425 N N . ALA A 1 293 ? 6.395 20.547 17.641 1 98 293 ALA A N 1
ATOM 2426 C CA . ALA A 1 293 ? 5.754 21.859 17.594 1 98 293 ALA A CA 1
ATOM 2427 C C . ALA A 1 293 ? 6.598 22.844 16.797 1 98 293 ALA A C 1
ATOM 2429 O O . ALA A 1 293 ? 6.07 23.625 15.992 1 98 293 ALA A O 1
ATOM 2430 N N . ALA A 1 294 ? 7.914 22.781 17 1 98.5 294 ALA A N 1
ATOM 2431 C CA . ALA A 1 294 ? 8.836 23.719 16.375 1 98.5 294 ALA A CA 1
ATOM 2432 C C . ALA A 1 294 ? 8.742 23.656 14.852 1 98.5 294 ALA A C 1
ATOM 2434 O O . ALA A 1 294 ? 8.703 24.688 14.18 1 98.5 294 ALA A O 1
ATOM 2435 N N . PHE A 1 295 ? 8.711 22.453 14.297 1 98.25 295 PHE A N 1
ATOM 2436 C CA . PHE A 1 295 ? 8.57 22.25 12.859 1 98.25 295 PHE A CA 1
ATOM 2437 C C . PHE A 1 295 ? 7.34 22.984 12.328 1 98.25 295 PHE A C 1
ATOM 2439 O O . PHE A 1 295 ? 7.406 23.672 11.305 1 98.25 295 PHE A O 1
ATOM 2446 N N . HIS A 1 296 ? 6.277 22.859 13.023 1 98.56 296 HIS A N 1
ATOM 2447 C CA . HIS A 1 296 ? 5.016 23.438 12.562 1 98.56 296 HIS A CA 1
ATOM 2448 C C . HIS A 1 296 ? 4.977 24.938 12.789 1 98.56 296 HIS A C 1
ATOM 2450 O O . HIS A 1 296 ? 4.375 25.672 12 1 98.56 296 HIS A O 1
ATOM 2456 N N . HIS A 1 297 ? 5.574 25.438 13.93 1 98.75 297 HIS A N 1
ATOM 2457 C CA . HIS A 1 297 ? 5.707 26.891 14.086 1 98.75 297 HIS A CA 1
ATOM 2458 C C . HIS A 1 297 ? 6.387 27.516 12.867 1 98.75 297 HIS A C 1
ATOM 2460 O O . HIS A 1 297 ? 5.895 28.5 12.312 1 98.75 297 HIS A O 1
ATOM 2466 N N . ASP A 1 298 ? 7.473 26.875 12.445 1 98.69 298 ASP A N 1
ATOM 2467 C CA . ASP A 1 298 ? 8.234 27.406 11.328 1 98.69 298 ASP A CA 1
ATOM 2468 C C . ASP A 1 298 ? 7.473 27.234 10.016 1 98.69 298 ASP A C 1
ATOM 2470 O O . ASP A 1 298 ? 7.527 28.109 9.141 1 98.69 298 ASP A O 1
ATOM 2474 N N . LEU A 1 299 ? 6.754 26.141 9.828 1 98.62 299 LEU A N 1
ATOM 2475 C CA . LEU A 1 299 ? 5.953 25.922 8.633 1 98.62 299 LEU A CA 1
ATOM 2476 C C . LEU A 1 299 ? 4.855 26.969 8.508 1 98.62 299 LEU A C 1
ATOM 2478 O O . LEU A 1 299 ? 4.715 27.594 7.453 1 98.62 299 LEU A O 1
ATOM 2482 N N . TYR A 1 300 ? 4.141 27.203 9.562 1 98.69 300 TYR A N 1
ATOM 2483 C CA . TYR A 1 300 ? 2.98 28.078 9.445 1 98.69 300 TYR A CA 1
ATOM 2484 C C . TYR A 1 300 ? 3.389 29.547 9.555 1 98.69 300 TYR A C 1
ATOM 2486 O O . TYR A 1 300 ? 2.674 30.438 9.086 1 98.69 300 TYR A O 1
ATOM 2494 N N . ARG A 1 301 ? 4.574 29.828 10.164 1 98.5 301 ARG A N 1
ATOM 2495 C CA . ARG A 1 301 ? 5.145 31.172 9.977 1 98.5 301 ARG A CA 1
ATOM 2496 C C . ARG A 1 301 ? 5.406 31.438 8.5 1 98.5 301 ARG A C 1
ATOM 2498 O O . ARG A 1 301 ? 5.133 32.531 8.016 1 98.5 301 ARG A O 1
ATOM 2505 N N . ALA A 1 302 ? 5.887 30.406 7.82 1 98.38 302 ALA A N 1
ATOM 2506 C CA . ALA A 1 302 ? 6.102 30.531 6.379 1 98.38 302 ALA A CA 1
ATOM 2507 C C . ALA A 1 302 ? 4.781 30.703 5.637 1 98.38 302 ALA A C 1
ATOM 2509 O O . ALA A 1 302 ? 4.66 31.547 4.754 1 98.38 302 ALA A O 1
ATOM 2510 N N . VAL A 1 303 ? 3.787 29.906 5.965 1 98.56 303 VAL A N 1
ATOM 2511 C CA . VAL A 1 303 ? 2.471 29.953 5.332 1 98.56 303 VAL A CA 1
ATOM 2512 C C . VAL A 1 303 ? 1.837 31.328 5.531 1 98.56 303 VAL A C 1
ATOM 2514 O O . VAL A 1 303 ? 1.188 31.844 4.625 1 98.56 303 VAL A O 1
ATOM 2517 N N . GLY A 1 304 ? 2.098 31.922 6.727 1 98.31 304 GLY A N 1
ATOM 2518 C CA . GLY A 1 304 ? 1.559 33.25 7.047 1 98.31 304 GLY A CA 1
ATOM 2519 C C . GLY A 1 304 ? 2.451 34.375 6.594 1 98.31 304 GLY A C 1
ATOM 2520 O O . GLY A 1 304 ? 2.225 35.531 6.961 1 98.31 304 GLY A O 1
ATOM 2521 N N . ARG A 1 305 ? 3.531 34.062 5.867 1 96.81 305 ARG A N 1
ATOM 2522 C CA . ARG A 1 305 ? 4.461 35.062 5.324 1 96.81 305 ARG A CA 1
ATOM 2523 C C . ARG A 1 305 ? 5.074 35.906 6.434 1 96.81 305 ARG A C 1
ATOM 2525 O O . ARG A 1 305 ? 5.078 37.125 6.359 1 96.81 305 ARG A O 1
ATOM 2532 N N . GLY A 1 306 ? 5.387 35.219 7.48 1 96.94 306 GLY A N 1
ATOM 2533 C CA . GLY A 1 306 ? 6.121 35.844 8.57 1 96.94 306 GLY A CA 1
ATOM 2534 C C . GLY A 1 306 ? 5.293 36 9.828 1 96.94 306 GLY A C 1
ATOM 2535 O O . GLY A 1 306 ? 5.832 36.312 10.891 1 96.94 306 GLY A O 1
ATOM 2536 N N . ARG A 1 307 ? 4.043 35.844 9.711 1 97.88 307 ARG A N 1
ATOM 2537 C CA . ARG A 1 307 ? 3.156 36.031 10.852 1 97.88 307 ARG A CA 1
ATOM 2538 C C . ARG A 1 307 ? 2.338 34.781 11.133 1 97.88 307 ARG A C 1
ATOM 2540 O O . ARG A 1 307 ? 1.806 34.156 10.211 1 97.88 307 ARG A O 1
ATOM 2547 N N . PHE A 1 308 ? 2.268 34.375 12.422 1 98.38 308 PHE A N 1
ATOM 2548 C CA . PHE A 1 308 ? 1.403 33.25 12.734 1 98.38 308 PHE A CA 1
ATOM 2549 C C . PHE A 1 308 ? 0.942 33.312 14.188 1 98.38 308 PHE A C 1
ATOM 2551 O O . PHE A 1 308 ? 1.497 34.062 14.992 1 98.38 308 PHE A O 1
ATOM 2558 N N . TRP A 1 309 ? -0.188 32.625 14.492 1 98.81 309 TRP A N 1
ATOM 2559 C CA . TRP A 1 309 ? -0.708 32.375 15.836 1 98.81 309 TRP A CA 1
ATOM 2560 C C . TRP A 1 309 ? -0.753 30.875 16.141 1 98.81 309 TRP A C 1
ATOM 2562 O O . TRP A 1 309 ? -0.862 30.047 15.234 1 98.81 309 TRP A O 1
ATOM 2572 N N . VAL A 1 310 ? -0.497 30.531 17.344 1 98.81 310 VAL A N 1
ATOM 2573 C CA . VAL A 1 310 ? -1.048 29.281 17.844 1 98.81 310 VAL A CA 1
ATOM 2574 C C . VAL A 1 310 ? -2.502 29.469 18.266 1 98.81 310 VAL A C 1
ATOM 2576 O O . VAL A 1 310 ? -2.785 30.172 19.234 1 98.81 310 VAL A O 1
ATOM 2579 N N . MET A 1 311 ? -3.354 28.906 17.469 1 98.69 311 MET A N 1
ATOM 2580 C CA . MET A 1 311 ? -4.77 29.141 17.734 1 98.69 311 MET A CA 1
ATOM 2581 C C . MET A 1 311 ? -5.27 28.25 18.859 1 98.69 311 MET A C 1
ATOM 2583 O O . MET A 1 311 ? -6.172 28.625 19.609 1 98.69 311 MET A O 1
ATOM 2587 N N . GLU A 1 312 ? -4.691 27.094 18.922 1 98.56 312 GLU A N 1
ATOM 2588 C CA . GLU A 1 312 ? -4.977 26.156 20 1 98.56 312 GLU A CA 1
ATOM 2589 C C . GLU A 1 312 ? -3.691 25.562 20.562 1 98.56 312 GLU A C 1
ATOM 2591 O O . GLU A 1 312 ? -2.969 24.859 19.859 1 98.56 312 GLU A O 1
ATOM 2596 N N . GLN A 1 313 ? -3.393 25.875 21.766 1 98.69 313 GLN A N 1
ATOM 2597 C CA . GLN A 1 313 ? -2.277 25.266 22.484 1 98.69 313 GLN A CA 1
ATOM 2598 C C . GLN A 1 313 ? -2.771 24.25 23.516 1 98.69 313 GLN A C 1
ATOM 2600 O O . GLN A 1 313 ? -3.67 24.547 24.312 1 98.69 313 GLN A O 1
ATOM 2605 N N . GLN A 1 314 ? -2.248 23.125 23.453 1 98 314 GLN A N 1
ATOM 2606 C CA . GLN A 1 314 ? -2.578 22.062 24.391 1 98 314 GLN A CA 1
ATOM 2607 C C . GLN A 1 314 ? -2.357 22.5 25.828 1 98 314 GLN A C 1
ATOM 2609 O O . GLN A 1 314 ? -1.256 22.922 26.188 1 98 314 GLN A O 1
ATOM 2614 N N . PRO A 1 315 ? -3.375 22.422 26.703 1 98.06 315 PRO A N 1
ATOM 2615 C CA . PRO A 1 315 ? -3.242 22.844 28.094 1 98.06 315 PRO A CA 1
ATOM 2616 C C . PRO A 1 315 ? -3.045 21.672 29.062 1 98.06 315 PRO A C 1
ATOM 2618 O O . PRO A 1 315 ? -2.721 21.875 30.234 1 98.06 315 PRO A O 1
ATOM 2621 N N . GLY A 1 316 ? -3.264 20.547 28.641 1 97.19 316 GLY A N 1
ATOM 2622 C CA . GLY A 1 316 ? -3.23 19.297 29.375 1 97.19 316 GLY A CA 1
ATOM 2623 C C . GLY A 1 316 ? -3.482 18.078 28.516 1 97.19 316 GLY A C 1
ATOM 2624 O O . GLY A 1 316 ? -3.271 18.125 27.297 1 97.19 316 GLY A O 1
ATOM 2625 N N . PRO A 1 317 ? -3.895 16.953 29.141 1 95.81 317 PRO A N 1
ATOM 2626 C CA . PRO A 1 317 ? -4.199 15.797 28.297 1 95.81 317 PRO A CA 1
ATOM 2627 C C . PRO A 1 317 ? -5.301 16.078 27.266 1 95.81 317 PRO A C 1
ATOM 2629 O O . PRO A 1 317 ? -6.262 16.781 27.578 1 95.81 317 PRO A O 1
ATOM 2632 N N . VAL A 1 318 ? -5.055 15.562 26.109 1 96.19 318 VAL A N 1
ATOM 2633 C CA . VAL A 1 318 ? -6.086 15.656 25.078 1 96.19 318 VAL A CA 1
ATOM 2634 C C . VAL A 1 318 ? -7.023 14.453 25.172 1 96.19 318 VAL A C 1
ATOM 2636 O O . VAL A 1 318 ? -7.043 13.75 26.188 1 96.19 318 VAL A O 1
ATOM 2639 N N . ASN A 1 319 ? -7.961 14.297 24.219 1 95.12 319 ASN A N 1
ATOM 2640 C CA . ASN A 1 319 ? -8.906 13.195 24.297 1 95.12 319 ASN A CA 1
ATOM 2641 C C . ASN A 1 319 ? -8.836 12.305 23.062 1 95.12 319 ASN A C 1
ATOM 2643 O O . ASN A 1 319 ? -9.5 11.273 22.984 1 95.12 319 ASN A O 1
ATOM 2647 N N . TRP A 1 320 ? -8.039 12.641 22.094 1 93.31 320 TRP A N 1
ATOM 2648 C CA . TRP A 1 320 ? -8.203 12.031 20.781 1 93.31 320 TRP A CA 1
ATOM 2649 C C . TRP A 1 320 ? -6.988 11.18 20.422 1 93.31 320 TRP A C 1
ATOM 2651 O O . TRP A 1 320 ? -7.035 10.391 19.484 1 93.31 320 TRP A O 1
ATOM 2661 N N . ALA A 1 321 ? -5.816 11.305 21.078 1 94 321 ALA A N 1
ATOM 2662 C CA . ALA A 1 321 ? -4.629 10.516 20.766 1 94 321 ALA A CA 1
ATOM 2663 C C . ALA A 1 321 ? -4.781 9.07 21.219 1 94 321 ALA A C 1
ATOM 2665 O O . ALA A 1 321 ? -5.637 8.766 22.047 1 94 321 ALA A O 1
ATOM 2666 N N . PRO A 1 322 ? -4.039 8.102 20.688 1 91.88 322 PRO A N 1
ATOM 2667 C CA . PRO A 1 322 ? -4.094 6.727 21.188 1 91.88 322 PRO A CA 1
ATOM 2668 C C . PRO A 1 322 ? -3.844 6.625 22.688 1 91.88 322 PRO A C 1
ATOM 2670 O O . PRO A 1 322 ? -4.457 5.797 23.375 1 91.88 322 PRO A O 1
ATOM 2673 N N . HIS A 1 323 ? -2.879 7.473 23.172 1 94.44 323 HIS A N 1
ATOM 2674 C CA . HIS A 1 323 ? -2.592 7.652 24.578 1 94.44 323 HIS A CA 1
ATOM 2675 C C . HIS A 1 323 ? -2.578 9.133 24.953 1 94.44 323 HIS A C 1
ATOM 2677 O O . HIS A 1 323 ? -2.166 9.977 24.156 1 94.44 323 HIS A O 1
ATOM 2683 N N . ASN A 1 324 ? -3.031 9.43 26.109 1 95.75 324 ASN A N 1
ATOM 2684 C CA . ASN A 1 324 ? -3.236 10.828 26.484 1 95.75 324 ASN A CA 1
ATOM 2685 C C . ASN A 1 324 ? -2.602 11.125 27.844 1 95.75 324 ASN A C 1
ATOM 2687 O O . ASN A 1 324 ? -3.297 11.492 28.797 1 95.75 324 ASN A O 1
ATOM 2691 N N . PRO A 1 325 ? -1.312 11.055 27.984 1 95.12 325 PRO A N 1
ATOM 2692 C CA . PRO A 1 325 ? -0.625 11.367 29.234 1 95.12 325 PRO A CA 1
ATOM 2693 C C . PRO A 1 325 ? -0.768 12.836 29.641 1 95.12 325 PRO A C 1
ATOM 2695 O O . PRO A 1 325 ? -0.979 13.695 28.781 1 95.12 325 PRO A O 1
ATOM 2698 N N . ASN A 1 326 ? -0.658 13.047 30.938 1 96.38 326 ASN A N 1
ATOM 2699 C CA . ASN A 1 326 ? -0.497 14.414 31.438 1 96.38 326 ASN A CA 1
ATOM 2700 C C . ASN A 1 326 ? 0.862 14.992 31.062 1 96.38 326 ASN A C 1
ATOM 2702 O O . ASN A 1 326 ? 1.877 14.297 31.109 1 96.38 326 ASN A O 1
ATOM 2706 N N . PRO A 1 327 ? 0.861 16.25 30.609 1 97.56 327 PRO A N 1
ATOM 2707 C CA . PRO A 1 327 ? 2.178 16.859 30.422 1 97.56 327 PRO A CA 1
ATOM 2708 C C . PRO A 1 327 ? 2.98 16.938 31.719 1 97.56 327 PRO A C 1
ATOM 2710 O O . PRO A 1 327 ? 2.402 17.078 32.812 1 97.56 327 PRO A O 1
ATOM 2713 N N . ALA A 1 328 ? 4.324 16.844 31.562 1 97.44 328 ALA A N 1
ATOM 2714 C CA . ALA A 1 328 ? 5.18 17.141 32.719 1 97.44 328 ALA A CA 1
ATOM 2715 C C . ALA A 1 328 ? 4.953 18.547 33.219 1 97.44 328 ALA A C 1
ATOM 2717 O O . ALA A 1 328 ? 4.602 19.453 32.469 1 97.44 328 ALA A O 1
ATOM 2718 N N . PRO A 1 329 ? 5.176 18.75 34.562 1 96.62 329 PRO A N 1
ATOM 2719 C CA . PRO A 1 329 ? 5 20.094 35.094 1 96.62 329 PRO A CA 1
ATOM 2720 C C . PRO A 1 329 ? 5.871 21.125 34.375 1 96.62 329 PRO A C 1
ATOM 2722 O O . PRO A 1 329 ? 7.066 20.906 34.188 1 96.62 329 PRO A O 1
ATOM 2725 N N . GLY A 1 330 ? 5.23 22.172 33.906 1 97.5 330 GLY A N 1
ATOM 2726 C CA . GLY A 1 330 ? 5.969 23.25 33.281 1 97.5 330 GLY A CA 1
ATOM 2727 C C . GLY A 1 330 ? 5.895 23.219 31.75 1 97.5 330 GLY A C 1
ATOM 2728 O O . GLY A 1 330 ? 6.289 24.188 31.094 1 97.5 330 GLY A O 1
ATOM 2729 N N . MET A 1 331 ? 5.348 22.219 31.234 1 98.44 331 MET A N 1
ATOM 2730 C CA . MET A 1 331 ? 5.422 22.031 29.781 1 98.44 331 MET A CA 1
ATOM 2731 C C . MET A 1 331 ? 4.535 23.031 29.047 1 98.44 331 MET A C 1
ATOM 2733 O O . MET A 1 331 ? 4.883 23.5 27.969 1 98.44 331 MET A O 1
ATOM 2737 N N . VAL A 1 332 ? 3.336 23.312 29.578 1 98.62 332 VAL A N 1
ATOM 2738 C CA . VAL A 1 332 ? 2.479 24.297 28.922 1 98.62 332 VAL A CA 1
ATOM 2739 C C . VAL A 1 332 ? 3.203 25.641 28.828 1 98.62 332 VAL A C 1
ATOM 2741 O O . VAL A 1 332 ? 3.135 26.328 27.797 1 98.62 332 VAL A O 1
ATOM 2744 N N . ARG A 1 333 ? 3.896 25.984 29.906 1 98.62 333 ARG A N 1
ATOM 2745 C CA . ARG A 1 333 ? 4.746 27.172 29.891 1 98.62 333 ARG A CA 1
ATOM 2746 C C . ARG A 1 333 ? 5.84 27.047 28.828 1 98.62 333 ARG A C 1
ATOM 2748 O O . ARG A 1 333 ? 6.047 27.969 28.031 1 98.62 333 ARG A O 1
ATOM 2755 N N . LEU A 1 334 ? 6.547 25.953 28.859 1 98.62 334 LEU A N 1
ATOM 2756 C CA . LEU A 1 334 ? 7.637 25.734 27.906 1 98.62 334 LEU A CA 1
ATOM 2757 C C . LEU A 1 334 ? 7.137 25.812 26.469 1 98.62 334 LEU A C 1
ATOM 2759 O O . LEU A 1 334 ? 7.738 26.5 25.641 1 98.62 334 LEU A O 1
ATOM 2763 N N . TRP A 1 335 ? 5.996 25.141 26.156 1 98.81 335 TRP A N 1
ATOM 2764 C CA . TRP A 1 335 ? 5.434 25.156 24.812 1 98.81 335 TRP A CA 1
ATOM 2765 C C . TRP A 1 335 ? 5.047 26.578 24.406 1 98.81 335 TRP A C 1
ATOM 2767 O O . TRP A 1 335 ? 5.184 26.953 23.234 1 98.81 335 TRP A O 1
ATOM 2777 N N . THR A 1 336 ? 4.512 27.312 25.328 1 98.75 336 THR A N 1
ATOM 2778 C CA . THR A 1 336 ? 4.129 28.703 25.062 1 98.75 336 THR A CA 1
ATOM 2779 C C . THR A 1 336 ? 5.344 29.531 24.656 1 98.75 336 THR A C 1
ATOM 2781 O O . THR A 1 336 ? 5.32 30.234 23.641 1 98.75 336 THR A O 1
ATOM 2784 N N . TRP A 1 337 ? 6.367 29.391 25.406 1 98.5 337 TRP A N 1
ATOM 2785 C CA . TRP A 1 337 ? 7.586 30.156 25.141 1 98.5 337 TRP A CA 1
ATOM 2786 C C . TRP A 1 337 ? 8.234 29.688 23.828 1 98.5 337 TRP A C 1
ATOM 2788 O O . TRP A 1 337 ? 8.828 30.484 23.109 1 98.5 337 TRP A O 1
ATOM 2798 N N . GLU A 1 338 ? 8.211 28.391 23.594 1 98.38 338 GLU A N 1
ATOM 2799 C CA . GLU A 1 338 ? 8.727 27.875 22.328 1 98.38 338 GLU A CA 1
ATOM 2800 C C . GLU A 1 338 ? 8.023 28.531 21.141 1 98.38 338 GLU A C 1
ATOM 2802 O O . GLU A 1 338 ? 8.672 28.938 20.172 1 98.38 338 GLU A O 1
ATOM 2807 N N . ALA A 1 339 ? 6.699 28.609 21.203 1 98.75 339 ALA A N 1
ATOM 2808 C CA . ALA A 1 339 ? 5.934 29.266 20.141 1 98.75 339 ALA A CA 1
ATOM 2809 C C . ALA A 1 339 ? 6.34 30.734 20 1 98.75 339 ALA A C 1
ATOM 2811 O O . ALA A 1 339 ? 6.559 31.203 18.875 1 98.75 339 ALA A O 1
ATOM 2812 N N . LEU A 1 340 ? 6.461 31.438 21.094 1 98.44 340 LEU A N 1
ATOM 2813 C CA . LEU A 1 340 ? 6.84 32.844 21.094 1 98.44 340 LEU A CA 1
ATOM 2814 C C . LEU A 1 340 ? 8.25 33.031 20.531 1 98.44 340 LEU A C 1
ATOM 2816 O O . LEU A 1 340 ? 8.5 33.938 19.75 1 98.44 340 LEU A O 1
ATOM 2820 N N . ALA A 1 341 ? 9.125 32.125 20.922 1 98.31 341 ALA A N 1
ATOM 2821 C CA . ALA A 1 341 ? 10.5 32.156 20.422 1 98.31 341 ALA A CA 1
ATOM 2822 C C . ALA A 1 341 ? 10.539 32 18.906 1 98.31 341 ALA A C 1
ATOM 2824 O O . ALA A 1 341 ? 11.383 32.625 18.25 1 98.31 341 ALA A O 1
ATOM 2825 N N . HIS A 1 342 ? 9.672 31.234 18.359 1 98.5 342 HIS A N 1
ATOM 2826 C CA . HIS A 1 342 ? 9.625 30.984 16.922 1 98.5 342 HIS A CA 1
ATOM 2827 C C . HIS A 1 342 ? 8.852 32.062 16.188 1 98.5 342 HIS A C 1
ATOM 2829 O O . HIS A 1 342 ? 8.68 32 14.969 1 98.5 342 HIS A O 1
ATOM 2835 N N . GLY A 1 343 ? 8.266 33 16.922 1 97.94 343 GLY A N 1
ATOM 2836 C CA . GLY A 1 343 ? 7.715 34.188 16.281 1 97.94 343 GLY A CA 1
ATOM 2837 C C . GLY A 1 343 ? 6.207 34.281 16.406 1 97.94 343 GLY A C 1
ATOM 2838 O O . GLY A 1 343 ? 5.582 35.156 15.797 1 97.94 343 GLY A O 1
ATOM 2839 N N . ALA A 1 344 ? 5.586 33.438 17.203 1 98.56 344 ALA A N 1
ATOM 2840 C CA . ALA A 1 344 ? 4.141 33.562 17.375 1 98.56 344 ALA A CA 1
ATOM 2841 C C . ALA A 1 344 ? 3.75 34.906 17.922 1 98.56 344 ALA A C 1
ATOM 2843 O O . ALA A 1 344 ? 4.379 35.438 18.859 1 98.56 344 ALA A O 1
ATOM 2844 N N . GLU A 1 345 ? 2.734 35.5 17.312 1 98 345 GLU A N 1
ATOM 2845 C CA . GLU A 1 345 ? 2.205 36.75 17.812 1 98 345 GLU A CA 1
ATOM 2846 C C . GLU A 1 345 ? 1.255 36.531 18.984 1 98 345 GLU A C 1
ATOM 2848 O O . GLU A 1 345 ? 1.184 37.344 19.906 1 98 345 GLU A O 1
ATOM 2853 N N . VAL A 1 346 ? 0.553 35.5 18.891 1 98.5 346 VAL A N 1
ATOM 2854 C CA . VAL A 1 346 ? -0.395 35.125 19.938 1 98.5 346 VAL A CA 1
ATOM 2855 C C . VAL A 1 346 ? -0.33 33.594 20.172 1 98.5 346 VAL A C 1
ATOM 2857 O O . VAL A 1 346 ? -0.197 32.812 19.234 1 98.5 346 VAL A O 1
ATOM 2860 N N . VAL A 1 347 ? -0.317 33.156 21.406 1 98.81 347 VAL A N 1
ATOM 2861 C CA . VAL A 1 347 ? -0.572 31.781 21.797 1 98.81 347 VAL A CA 1
ATOM 2862 C C . VAL A 1 347 ? -1.916 31.688 22.516 1 98.81 347 VAL A C 1
ATOM 2864 O O . VAL A 1 347 ? -2.09 32.25 23.594 1 98.81 347 VAL A O 1
ATOM 2867 N N . SER A 1 348 ? -2.809 31.031 21.844 1 98.81 348 SER A N 1
ATOM 2868 C CA . SER A 1 348 ? -4.137 30.812 22.406 1 98.81 348 SER A CA 1
ATOM 2869 C C . SER A 1 348 ? -4.301 29.391 22.906 1 98.81 348 SER A C 1
ATOM 2871 O O . SER A 1 348 ? -3.842 28.438 22.25 1 98.81 348 SER A O 1
ATOM 2873 N N . TYR A 1 349 ? -4.961 29.266 24.047 1 98.75 349 TYR A N 1
ATOM 2874 C CA . TYR A 1 349 ? -5.07 27.953 24.672 1 98.75 349 TYR A CA 1
ATOM 2875 C C . TYR A 1 349 ? -6.43 27.328 24.391 1 98.75 349 TYR A C 1
ATOM 2877 O O . TYR A 1 349 ? -7.453 28.016 24.391 1 98.75 349 TYR A O 1
ATOM 2885 N N . PHE A 1 350 ? -6.48 26.172 23.953 1 97.88 350 PHE A N 1
ATOM 2886 C CA . PHE A 1 350 ? -7.691 25.375 23.828 1 97.88 350 PHE A CA 1
ATOM 2887 C C . PHE A 1 350 ? -7.77 24.344 24.953 1 97.88 350 PHE A C 1
ATOM 2889 O O . PHE A 1 350 ? -7.055 23.344 24.953 1 97.88 350 PHE A O 1
ATOM 2896 N N . ARG A 1 351 ? -8.617 24.703 25.984 1 97.12 351 ARG A N 1
ATOM 2897 C CA . ARG A 1 351 ? -9.672 25.719 26.047 1 97.12 351 ARG A CA 1
ATOM 2898 C C . ARG A 1 351 ? -9.82 26.266 27.469 1 97.12 351 ARG A C 1
ATOM 2900 O O . ARG A 1 351 ? -9.086 25.875 28.375 1 97.12 351 ARG A O 1
ATOM 2907 N N . TRP A 1 352 ? -10.68 27.297 27.625 1 98.5 352 TRP A N 1
ATOM 2908 C CA . TRP A 1 352 ? -10.82 27.984 28.906 1 98.5 352 TRP A CA 1
ATOM 2909 C C . TRP A 1 352 ? -11.18 26.984 30.016 1 98.5 352 TRP A C 1
ATOM 2911 O O . TRP A 1 352 ? -10.609 27.031 31.109 1 98.5 352 TRP A O 1
ATOM 2921 N N . ARG A 1 353 ? -12.078 26.062 29.656 1 98.25 353 ARG A N 1
ATOM 2922 C CA . ARG A 1 353 ? -12.57 25.109 30.641 1 98.25 353 ARG A CA 1
ATOM 2923 C C . ARG A 1 353 ? -12.914 23.781 30 1 98.25 353 ARG A C 1
ATOM 2925 O O . ARG A 1 353 ? -13.492 23.734 28.906 1 98.25 353 ARG A O 1
ATOM 2932 N N . GLN A 1 354 ? -12.5 22.703 30.672 1 97.5 354 GLN A N 1
ATOM 2933 C CA . GLN A 1 354 ? -12.891 21.359 30.234 1 97.5 354 GLN A CA 1
ATOM 2934 C C . GLN A 1 354 ? -14.414 21.203 30.266 1 97.5 354 GLN A C 1
ATOM 2936 O O . GLN A 1 354 ? -15.039 21.438 31.297 1 97.5 354 GLN A O 1
ATOM 2941 N N . VAL A 1 355 ? -14.969 20.875 29.141 1 97.25 355 VAL A N 1
ATOM 2942 C CA . VAL A 1 355 ? -16.422 20.719 29.031 1 97.25 355 VAL A CA 1
ATOM 2943 C C . VAL A 1 355 ? -16.828 19.375 29.625 1 97.25 355 VAL A C 1
ATOM 2945 O O . VAL A 1 355 ? -16.141 18.375 29.453 1 97.25 355 VAL A O 1
ATOM 2948 N N . PRO A 1 356 ? -17.938 19.266 30.344 1 96.56 356 PRO A N 1
ATOM 2949 C CA . PRO A 1 356 ? -18.297 18.016 31.016 1 96.56 356 PRO A CA 1
ATOM 2950 C C . PRO A 1 356 ? -19.141 17.094 30.125 1 96.56 356 PRO A C 1
ATOM 2952 O O . PRO A 1 356 ? -19.562 16.031 30.578 1 96.56 356 PRO A O 1
ATOM 2955 N N . PHE A 1 357 ? -19.469 17.469 28.938 1 96.31 357 PHE A N 1
ATOM 2956 C CA . PHE A 1 357 ? -20.359 16.672 28.094 1 96.31 357 PHE A CA 1
ATOM 2957 C C . PHE A 1 357 ? -19.828 16.609 26.672 1 96.31 357 PHE A C 1
ATOM 2959 O O . PHE A 1 357 ? -18.891 17.328 26.312 1 96.31 357 PHE A O 1
ATOM 2966 N N . ALA A 1 358 ? -20.406 15.617 25.875 1 95.38 358 ALA A N 1
ATOM 2967 C CA . ALA A 1 358 ? -20.219 15.492 24.438 1 95.38 358 ALA A CA 1
ATOM 2968 C C . ALA A 1 358 ? -18.828 14.953 24.109 1 95.38 358 ALA A C 1
ATOM 2970 O O . ALA A 1 358 ? -18.188 14.305 24.938 1 95.38 358 ALA A O 1
ATOM 2971 N N . GLN A 1 359 ? -18.25 15.07 22.859 1 94 359 GLN A N 1
ATOM 2972 C CA . GLN A 1 359 ? -17.156 14.32 22.25 1 94 359 GLN A CA 1
ATOM 2973 C C . GLN A 1 359 ? -15.82 14.656 22.922 1 94 359 GLN A C 1
ATOM 2975 O O . GLN A 1 359 ? -14.922 13.812 22.984 1 94 359 GLN A O 1
ATOM 2980 N N . GLU A 1 360 ? -15.68 15.898 23.5 1 95.06 360 GLU A N 1
ATOM 2981 C CA . GLU A 1 360 ? -14.367 16.344 23.969 1 95.06 360 GLU A CA 1
ATOM 2982 C C . GLU A 1 360 ? -14.344 16.516 25.484 1 95.06 360 GLU A C 1
ATOM 2984 O O . GLU A 1 360 ? -13.547 17.281 26.016 1 95.06 360 GLU A O 1
ATOM 2989 N N . GLN A 1 361 ? -15.195 15.789 26.156 1 95.62 361 GLN A N 1
ATOM 2990 C CA . GLN A 1 361 ? -15.352 15.922 27.594 1 95.62 361 GLN A CA 1
ATOM 2991 C C . GLN A 1 361 ? -14.086 15.484 28.328 1 95.62 361 GLN A C 1
ATOM 2993 O O . GLN A 1 361 ? -13.891 15.82 29.5 1 95.62 361 GLN A O 1
ATOM 2998 N N . MET A 1 362 ? -13.18 14.75 27.625 1 95.25 362 MET A N 1
ATOM 2999 C CA . MET A 1 362 ? -11.961 14.297 28.281 1 95.25 362 MET A CA 1
ATOM 3000 C C . MET A 1 362 ? -10.781 15.18 27.891 1 95.25 362 MET A C 1
ATOM 3002 O O . MET A 1 362 ? -9.633 14.883 28.25 1 95.25 362 MET A O 1
ATOM 3006 N N . HIS A 1 363 ? -11 16.234 27.125 1 97.06 363 HIS A N 1
ATOM 3007 C CA . HIS A 1 363 ? -9.984 17.219 26.781 1 97.06 363 HIS A CA 1
ATOM 3008 C C . HIS A 1 363 ? -9.844 18.266 27.875 1 97.06 363 HIS A C 1
ATOM 3010 O O . HIS A 1 363 ? -10.805 18.969 28.203 1 97.06 363 HIS A O 1
ATOM 3016 N N . ALA A 1 364 ? -8.609 18.484 28.375 1 97.5 364 ALA A N 1
ATOM 3017 C CA . ALA A 1 364 ? -8.367 19.406 29.484 1 97.5 364 ALA A CA 1
ATOM 3018 C C . ALA A 1 364 ? -8.531 20.859 29.047 1 97.5 364 ALA A C 1
ATOM 3020 O O . ALA A 1 364 ? -8.578 21.141 27.844 1 97.5 364 ALA A O 1
ATOM 3021 N N . GLY A 1 365 ? -8.766 21.766 30.016 1 97.88 365 GLY A N 1
ATOM 3022 C CA . GLY A 1 365 ? -8.766 23.203 29.844 1 97.88 365 GLY A CA 1
ATOM 3023 C C . GLY A 1 365 ? -7.945 23.922 30.906 1 97.88 365 GLY A C 1
ATOM 3024 O O . GLY A 1 365 ? -7.258 23.297 31.703 1 97.88 365 GLY A O 1
ATOM 3025 N N . LEU A 1 366 ? -7.93 25.234 30.844 1 98.56 366 LEU A N 1
ATOM 3026 C CA . LEU A 1 366 ? -7.266 26.031 31.875 1 98.56 366 LEU A CA 1
ATOM 3027 C C . LEU A 1 366 ? -7.988 25.906 33.219 1 98.56 366 LEU A C 1
ATOM 3029 O O . LEU A 1 366 ? -7.406 26.156 34.25 1 98.56 366 LEU A O 1
ATOM 3033 N N . HIS A 1 367 ? -9.273 25.516 33.125 1 98.19 367 HIS A N 1
ATOM 3034 C CA . HIS A 1 367 ? -10.094 25.219 34.281 1 98.19 367 HIS A CA 1
ATOM 3035 C C . HIS A 1 367 ? -10.695 23.828 34.219 1 98.19 367 HIS A C 1
ATOM 3037 O O . HIS A 1 367 ? -10.898 23.281 33.125 1 98.19 367 HIS A O 1
ATOM 3043 N N . ARG A 1 368 ? -10.992 23.234 35.375 1 97.56 368 ARG A N 1
ATOM 3044 C CA . ARG A 1 368 ? -11.727 21.984 35.5 1 97.56 368 ARG A CA 1
ATOM 3045 C C . ARG A 1 368 ? -13.227 22.219 35.312 1 97.56 368 ARG A C 1
ATOM 3047 O O . ARG A 1 368 ? -13.695 23.359 35.344 1 97.56 368 ARG A O 1
ATOM 3054 N N . PRO A 1 369 ? -13.977 21.156 35.156 1 94.62 369 PRO A N 1
ATOM 3055 C CA . PRO A 1 369 ? -15.43 21.297 34.969 1 94.62 369 PRO A CA 1
ATOM 3056 C C . PRO A 1 369 ? -16.109 21.922 36.188 1 94.62 369 PRO A C 1
ATOM 3058 O O . PRO A 1 369 ? -17.188 22.5 36.062 1 94.62 369 PRO A O 1
ATOM 3061 N N . ASP A 1 370 ? -15.469 21.859 37.344 1 96.62 370 ASP A N 1
ATOM 3062 C CA . ASP A 1 370 ? -16.016 22.438 38.562 1 96.62 370 ASP A CA 1
ATOM 3063 C C . ASP A 1 370 ? -15.578 23.891 38.75 1 96.62 370 ASP A C 1
ATOM 3065 O O . ASP A 1 370 ? -15.625 24.438 39.844 1 96.62 370 ASP A O 1
ATOM 3069 N N . TYR A 1 371 ? -15.047 24.547 37.75 1 95.88 371 TYR A N 1
ATOM 3070 C CA . TYR A 1 371 ? -14.734 25.953 37.594 1 95.88 371 TYR A CA 1
ATOM 3071 C C . TYR A 1 371 ? -13.414 26.297 38.281 1 95.88 371 TYR A C 1
ATOM 3073 O O . TYR A 1 371 ? -12.906 27.406 38.188 1 95.88 371 TYR A O 1
ATOM 3081 N N . ALA A 1 372 ? -12.742 25.312 38.906 1 97 372 ALA A N 1
ATOM 3082 C CA . ALA A 1 372 ? -11.445 25.547 39.562 1 97 372 ALA A CA 1
ATOM 3083 C C . ALA A 1 372 ? -10.32 25.594 38.531 1 97 372 ALA A C 1
ATOM 3085 O O . ALA A 1 372 ? -10.375 24.891 37.5 1 97 372 ALA A O 1
ATOM 3086 N N . PRO A 1 373 ? -9.336 26.422 38.812 1 97.94 373 PRO A N 1
ATOM 3087 C CA . PRO A 1 373 ? -8.18 26.422 37.938 1 97.94 373 PRO A CA 1
ATOM 3088 C C . PRO A 1 373 ? -7.461 25.062 37.875 1 97.94 373 PRO A C 1
ATOM 3090 O O . PRO A 1 373 ? -7.359 24.391 38.906 1 97.94 373 PRO A O 1
ATOM 3093 N N . ASP A 1 374 ? -7.055 24.672 36.75 1 97.38 374 ASP A N 1
ATOM 3094 C CA . ASP A 1 374 ? -6.25 23.469 36.562 1 97.38 374 ASP A CA 1
ATOM 3095 C C . ASP A 1 374 ? -4.766 23.812 36.438 1 97.38 374 ASP A C 1
ATOM 3097 O O . ASP A 1 374 ? -4.383 24.984 36.562 1 97.38 374 ASP A O 1
ATOM 3101 N N . ALA A 1 375 ? -3.9 22.844 36.25 1 96.75 375 ALA A N 1
ATOM 3102 C CA . ALA A 1 375 ? -2.447 22.984 36.281 1 96.75 375 ALA A CA 1
ATOM 3103 C C . ALA A 1 375 ? -1.975 24.031 35.281 1 96.75 375 ALA A C 1
ATOM 3105 O O . ALA A 1 375 ? -1.119 24.859 35.594 1 96.75 375 ALA A O 1
ATOM 3106 N N . ALA A 1 376 ? -2.518 24.047 34.156 1 98.12 376 ALA A N 1
ATOM 3107 C CA . ALA A 1 376 ? -2.07 24.922 33.062 1 98.12 376 ALA A CA 1
ATOM 3108 C C . ALA A 1 376 ? -2.344 26.391 33.406 1 98.12 376 ALA A C 1
ATOM 3110 O O . ALA A 1 376 ? -1.606 27.281 32.969 1 98.12 376 ALA A O 1
ATOM 3111 N N . PHE A 1 377 ? -3.447 26.609 34.156 1 98.38 377 PHE A N 1
ATOM 3112 C CA . PHE A 1 377 ? -3.809 27.969 34.562 1 98.38 377 PHE A CA 1
ATOM 3113 C C . PHE A 1 377 ? -2.633 28.656 35.219 1 98.38 377 PHE A C 1
ATOM 3115 O O . PHE A 1 377 ? -2.295 29.797 34.875 1 98.38 377 PHE A O 1
ATOM 3122 N N . PHE A 1 378 ? -1.975 28 36.062 1 98.12 378 PHE A N 1
ATOM 3123 C CA . PHE A 1 378 ? -0.888 28.578 36.844 1 98.12 378 PHE A CA 1
ATOM 3124 C C . PHE A 1 378 ? 0.369 28.734 36 1 98.12 378 PHE A C 1
ATOM 3126 O O . PHE A 1 378 ? 1.151 29.656 36.219 1 98.12 378 PHE A O 1
ATOM 3133 N N . GLU A 1 379 ? 0.582 27.844 35.094 1 98.25 379 GLU A N 1
ATOM 3134 C CA . GLU A 1 379 ? 1.709 27.984 34.188 1 98.25 379 GLU A CA 1
ATOM 3135 C C . GLU A 1 379 ? 1.529 29.188 33.25 1 98.25 379 GLU A C 1
ATOM 3137 O O . GLU A 1 379 ? 2.492 29.891 32.938 1 98.25 379 GLU A O 1
ATOM 3142 N N . VAL A 1 380 ? 0.308 29.406 32.812 1 98.5 380 VAL A N 1
ATOM 3143 C CA . VAL A 1 380 ? -0.007 30.562 31.984 1 98.5 380 VAL A CA 1
ATOM 3144 C C . VAL A 1 380 ? 0.209 31.844 32.781 1 98.5 380 VAL A C 1
ATOM 3146 O O . VAL A 1 380 ? 0.728 32.812 32.25 1 98.5 380 VAL A O 1
ATOM 3149 N N . GLN A 1 381 ? -0.185 31.828 34.031 1 98 381 GLN A N 1
ATOM 3150 C CA . GLN A 1 381 ? 0.041 32.969 34.906 1 98 381 GLN A CA 1
ATOM 3151 C C . GLN A 1 381 ? 1.521 33.344 34.969 1 98 381 GLN A C 1
ATOM 3153 O O . GLN A 1 381 ? 1.876 34.531 34.906 1 98 381 GLN A O 1
ATOM 3158 N N . ARG A 1 382 ? 2.299 32.312 35.031 1 97.62 382 ARG A N 1
ATOM 3159 C CA . ARG A 1 382 ? 3.742 32.531 35.062 1 97.62 382 ARG A CA 1
ATOM 3160 C C . ARG A 1 382 ? 4.23 33.156 33.75 1 97.62 382 ARG A C 1
ATOM 3162 O O . ARG A 1 382 ? 5.07 34.062 33.75 1 97.62 382 ARG A O 1
ATOM 3169 N N . VAL A 1 383 ? 3.758 32.719 32.656 1 98.31 383 VAL A N 1
ATOM 3170 C CA . VAL A 1 383 ? 4.148 33.25 31.359 1 98.31 383 VAL A CA 1
ATOM 3171 C C . VAL A 1 383 ? 3.781 34.719 31.266 1 98.31 383 VAL A C 1
ATOM 3173 O O . VAL A 1 383 ? 4.559 35.531 30.75 1 98.31 383 VAL A O 1
ATOM 3176 N N . VAL A 1 384 ? 2.572 35.062 31.75 1 97.5 384 VAL A N 1
ATOM 3177 C CA . VAL A 1 384 ? 2.098 36.438 31.703 1 97.5 384 VAL A CA 1
ATOM 3178 C C . VAL A 1 384 ? 3.066 37.344 32.469 1 97.5 384 VAL A C 1
ATOM 3180 O O . VAL A 1 384 ? 3.422 38.438 31.969 1 97.5 384 VAL A O 1
ATOM 3183 N N . GLU A 1 385 ? 3.463 36.906 33.562 1 96.56 385 GLU A N 1
ATOM 3184 C CA . GLU A 1 385 ? 4.414 37.656 34.375 1 96.56 385 GLU A CA 1
ATOM 3185 C C . GLU A 1 385 ? 5.75 37.812 33.656 1 96.56 385 GLU A C 1
ATOM 3187 O O . GLU A 1 385 ? 6.316 38.906 33.594 1 96.56 385 GLU A O 1
ATOM 3192 N N . GLU A 1 386 ? 6.172 36.812 33.094 1 97.06 386 GLU A N 1
ATOM 3193 C CA . GLU A 1 386 ? 7.457 36.781 32.406 1 97.06 386 GLU A CA 1
ATOM 3194 C C . GLU A 1 386 ? 7.41 37.656 31.156 1 97.06 386 GLU A C 1
ATOM 3196 O O . GLU A 1 386 ? 8.367 38.375 30.844 1 97.06 386 GLU A O 1
ATOM 3201 N N . LEU A 1 387 ? 6.336 37.594 30.422 1 95.12 387 LEU A N 1
ATOM 3202 C CA . LEU A 1 387 ? 6.168 38.344 29.188 1 95.12 387 LEU A CA 1
ATOM 3203 C C . LEU A 1 387 ? 6.133 39.844 29.484 1 95.12 387 LEU A C 1
ATOM 3205 O O . LEU A 1 387 ? 6.535 40.656 28.656 1 95.12 387 LEU A O 1
ATOM 3209 N N . GLY A 1 388 ? 5.598 40.188 30.609 1 93.25 388 GLY A N 1
ATOM 3210 C CA . GLY A 1 388 ? 5.559 41.594 31.016 1 93.25 388 GLY A CA 1
ATOM 3211 C C . GLY A 1 388 ? 6.938 42.188 31.203 1 93.25 388 GLY A C 1
ATOM 3212 O O . GLY A 1 388 ? 7.129 43.406 31 1 93.25 388 GLY A O 1
ATOM 3213 N N . ALA A 1 389 ? 7.84 41.344 31.406 1 92.25 389 ALA A N 1
ATOM 3214 C CA . ALA A 1 389 ? 9.18 41.812 31.75 1 92.25 389 ALA A CA 1
ATOM 3215 C C . ALA A 1 389 ? 10.125 41.688 30.547 1 92.25 389 ALA A C 1
ATOM 3217 O O . ALA A 1 389 ? 11.297 42.062 30.641 1 92.25 389 ALA A O 1
ATOM 3218 N N . LEU A 1 390 ? 9.664 41.188 29.531 1 93.44 390 LEU A N 1
ATOM 3219 C CA . LEU A 1 390 ? 10.547 40.875 28.406 1 93.44 390 LEU A CA 1
ATOM 3220 C C . LEU A 1 390 ? 9.906 41.312 27.094 1 93.44 390 LEU A C 1
ATOM 3222 O O . LEU A 1 390 ? 8.844 40.781 26.719 1 93.44 390 LEU A O 1
ATOM 3226 N N . SER A 1 391 ? 10.516 42.25 26.406 1 92.19 391 SER A N 1
ATOM 3227 C CA . SER A 1 391 ? 10.07 42.625 25.078 1 92.19 391 SER A CA 1
ATOM 3228 C C . SER A 1 391 ? 10.68 41.719 24.016 1 92.19 391 SER A C 1
ATOM 3230 O O . SER A 1 391 ? 11.891 41.531 23.969 1 92.19 391 SER A O 1
ATOM 3232 N N . LEU A 1 392 ? 9.859 41.188 23.141 1 95.31 392 LEU A N 1
ATOM 3233 C CA . LEU A 1 392 ? 10.336 40.25 22.141 1 95.31 392 LEU A CA 1
ATOM 3234 C C . LEU A 1 392 ? 10.539 40.969 20.797 1 95.31 392 LEU A C 1
ATOM 3236 O O . LEU A 1 392 ? 9.602 41.531 20.25 1 95.31 392 LEU A O 1
ATOM 3240 N N . PRO A 1 393 ? 11.641 40.938 20.219 1 95 393 PRO A N 1
ATOM 3241 C CA . PRO A 1 393 ? 11.875 41.5 18.891 1 95 393 PRO A CA 1
ATOM 3242 C C . PRO A 1 393 ? 11.258 40.656 17.781 1 95 393 PRO A C 1
ATOM 3244 O O . PRO A 1 393 ? 10.875 39.5 18 1 95 393 PRO A O 1
ATOM 3247 N N . PRO A 1 394 ? 11.094 41.219 16.594 1 93.38 394 PRO A N 1
ATOM 3248 C CA . PRO A 1 394 ? 10.633 40.375 15.461 1 93.38 394 PRO A CA 1
ATOM 3249 C C . PRO A 1 394 ? 11.625 39.281 15.086 1 93.38 394 PRO A C 1
ATOM 3251 O O . PRO A 1 394 ? 12.828 39.438 15.289 1 93.38 394 PRO A O 1
ATOM 3254 N N . PRO A 1 395 ? 11.008 38.281 14.602 1 92.44 395 PRO A N 1
ATOM 3255 C CA . PRO A 1 395 ? 11.922 37.219 14.148 1 92.44 395 PRO A CA 1
ATOM 3256 C C . PRO A 1 395 ? 12.719 37.625 12.914 1 92.44 395 PRO A C 1
ATOM 3258 O O . PRO A 1 395 ? 12.25 38.438 12.109 1 92.44 395 PRO A O 1
ATOM 3261 N N . GLY A 1 396 ? 13.938 37.094 12.805 1 93 396 GLY A N 1
ATOM 3262 C CA . GLY A 1 396 ? 14.773 37.312 11.641 1 93 396 GLY A CA 1
ATOM 3263 C C . GLY A 1 396 ? 14.945 36.062 10.781 1 93 396 GLY A C 1
ATOM 3264 O O . GLY A 1 396 ? 14.445 35 11.117 1 93 396 GLY A O 1
ATOM 3265 N N . GLN A 1 397 ? 15.562 36.281 9.633 1 95.81 397 GLN A N 1
ATOM 3266 C CA . GLN A 1 397 ? 15.852 35.156 8.742 1 95.81 397 GLN A CA 1
ATOM 3267 C C . GLN A 1 397 ? 16.812 34.188 9.383 1 95.81 397 GLN A C 1
ATOM 3269 O O . GLN A 1 397 ? 17.844 34.594 9.953 1 95.81 397 GLN A O 1
ATOM 3274 N N . ALA A 1 398 ? 16.5 32.938 9.398 1 97.62 398 ALA A N 1
ATOM 3275 C CA . ALA A 1 398 ? 17.391 31.875 9.875 1 97.62 398 ALA A CA 1
ATOM 3276 C C . ALA A 1 398 ? 18.547 31.656 8.906 1 97.62 398 ALA A C 1
ATOM 3278 O O . ALA A 1 398 ? 18.469 32.062 7.742 1 97.62 398 ALA A O 1
ATOM 3279 N N . PRO A 1 399 ? 19.625 31.094 9.367 1 97.94 399 PRO A N 1
ATOM 3280 C CA . PRO A 1 399 ? 20.75 30.812 8.461 1 97.94 399 PRO A CA 1
ATOM 3281 C C . PRO A 1 399 ? 20.484 29.625 7.555 1 97.94 399 PRO A C 1
ATOM 3283 O O . PRO A 1 399 ? 21.125 29.5 6.5 1 97.94 399 PRO A O 1
ATOM 3286 N N . VAL A 1 400 ? 19.594 28.688 7.91 1 98.75 400 VAL A N 1
ATOM 3287 C CA . VAL A 1 400 ? 19.297 27.469 7.156 1 98.75 400 VAL A CA 1
ATOM 3288 C C . VAL A 1 400 ? 17.875 27.531 6.609 1 98.75 400 VAL A C 1
ATOM 3290 O O . VAL A 1 400 ? 16.953 27.938 7.316 1 98.75 400 VAL A O 1
ATOM 3293 N N . ALA A 1 401 ? 17.672 27.219 5.348 1 98.88 401 ALA A N 1
ATOM 3294 C CA . ALA A 1 401 ? 16.359 27.047 4.738 1 98.88 401 ALA A CA 1
ATOM 3295 C C . ALA A 1 401 ? 16.062 25.562 4.492 1 98.88 401 ALA A C 1
ATOM 3297 O O . ALA A 1 401 ? 16.938 24.812 4.078 1 98.88 401 ALA A O 1
ATOM 3298 N N . LEU A 1 402 ? 14.938 25.109 4.852 1 98.88 402 LEU A N 1
ATOM 3299 C CA . LEU A 1 402 ? 14.43 23.797 4.512 1 98.88 402 LEU A CA 1
ATOM 3300 C C . LEU A 1 402 ? 13.266 23.891 3.527 1 98.88 402 LEU A C 1
ATOM 3302 O O . LEU A 1 402 ? 12.227 24.484 3.844 1 98.88 402 LEU A O 1
ATOM 3306 N N . VAL A 1 403 ? 13.398 23.375 2.365 1 98.88 403 VAL A N 1
ATOM 3307 C CA . VAL A 1 403 ? 12.367 23.422 1.337 1 98.88 403 VAL A CA 1
ATOM 3308 C C . VAL A 1 403 ? 11.328 22.328 1.601 1 98.88 403 VAL A C 1
ATOM 3310 O O . VAL A 1 403 ? 11.648 21.141 1.57 1 98.88 403 VAL A O 1
ATOM 3313 N N . TYR A 1 404 ? 10.141 22.719 1.92 1 98.62 404 TYR A N 1
ATOM 3314 C CA . TYR A 1 404 ? 9 21.828 2.145 1 98.62 404 TYR A CA 1
ATOM 3315 C C . TYR A 1 404 ? 8.023 21.891 0.979 1 98.62 404 TYR A C 1
ATOM 3317 O O . TYR A 1 404 ? 7.449 22.938 0.699 1 98.62 404 TYR A O 1
ATOM 3325 N N . ASP A 1 405 ? 7.879 20.812 0.283 1 98.25 405 ASP A N 1
ATOM 3326 C CA . ASP A 1 405 ? 6.945 20.719 -0.834 1 98.25 405 ASP A CA 1
ATOM 3327 C C . ASP A 1 405 ? 5.641 20.062 -0.404 1 98.25 405 ASP A C 1
ATOM 3329 O O . ASP A 1 405 ? 5.594 18.844 -0.205 1 98.25 405 ASP A O 1
ATOM 3333 N N . PRO A 1 406 ? 4.535 20.828 -0.366 1 97.44 406 PRO A N 1
ATOM 3334 C CA . PRO A 1 406 ? 3.262 20.25 0.066 1 97.44 406 PRO A CA 1
ATOM 3335 C C . PRO A 1 406 ? 2.725 19.203 -0.912 1 97.44 406 PRO A C 1
ATOM 3337 O O . PRO A 1 406 ? 1.856 18.406 -0.553 1 97.44 406 PRO A O 1
ATOM 3340 N N . GLU A 1 407 ? 3.215 19.141 -2.133 1 97.69 407 GLU A N 1
ATOM 3341 C CA . GLU A 1 407 ? 2.764 18.172 -3.135 1 97.69 407 GLU A CA 1
ATOM 3342 C C . GLU A 1 407 ? 3.527 16.859 -3.02 1 97.69 407 GLU A C 1
ATOM 3344 O O . GLU A 1 407 ? 3.057 15.82 -3.488 1 97.69 407 GLU A O 1
ATOM 3349 N N . ALA A 1 408 ? 4.711 16.875 -2.438 1 98.44 408 ALA A N 1
ATOM 3350 C CA . ALA A 1 408 ? 5.586 15.711 -2.379 1 98.44 408 ALA A CA 1
ATOM 3351 C C . ALA A 1 408 ? 4.906 14.555 -1.65 1 98.44 408 ALA A C 1
ATOM 3353 O O . ALA A 1 408 ? 4.98 13.406 -2.09 1 98.44 408 ALA A O 1
ATOM 3354 N N . PRO A 1 409 ? 4.176 14.859 -0.519 1 98.12 409 PRO A N 1
ATOM 3355 C CA . PRO A 1 409 ? 3.488 13.742 0.135 1 98.12 409 PRO A CA 1
ATOM 3356 C C . PRO A 1 409 ? 2.463 13.07 -0.773 1 98.12 409 PRO A C 1
ATOM 3358 O O . PRO A 1 409 ? 2.242 11.859 -0.669 1 98.12 409 PRO A O 1
ATOM 3361 N N . TRP A 1 410 ? 1.786 13.836 -1.643 1 98.5 410 TRP A N 1
ATOM 3362 C CA . TRP A 1 410 ? 0.806 13.266 -2.562 1 98.5 410 TRP A CA 1
ATOM 3363 C C . TRP A 1 410 ? 1.478 12.336 -3.566 1 98.5 410 TRP A C 1
ATOM 3365 O O . TRP A 1 410 ? 0.992 11.234 -3.82 1 98.5 410 TRP A O 1
ATOM 3375 N N . VAL A 1 411 ? 2.627 12.805 -4.082 1 98.56 411 VAL A N 1
ATOM 3376 C CA . VAL A 1 411 ? 3.379 12.008 -5.047 1 98.56 411 VAL A CA 1
ATOM 3377 C C . VAL A 1 411 ? 3.799 10.688 -4.414 1 98.56 411 VAL A C 1
ATOM 3379 O O . VAL A 1 411 ? 3.627 9.625 -5.012 1 98.56 411 VAL A O 1
ATOM 3382 N N . TYR A 1 412 ? 4.242 10.773 -3.188 1 98.06 412 TYR A N 1
ATOM 3383 C CA . TYR A 1 412 ? 4.809 9.594 -2.547 1 98.06 412 TYR A CA 1
ATOM 3384 C C . TYR A 1 412 ? 3.717 8.727 -1.939 1 98.06 412 TYR A C 1
ATOM 3386 O O . TYR A 1 412 ? 3.949 7.555 -1.628 1 98.06 412 TYR A O 1
ATOM 3394 N N . GLU A 1 413 ? 2.535 9.289 -1.714 1 97 413 GLU A N 1
ATOM 3395 C CA . GLU A 1 413 ? 1.369 8.469 -1.39 1 97 413 GLU A CA 1
ATOM 3396 C C . GLU A 1 413 ? 0.915 7.656 -2.596 1 97 413 GLU A C 1
ATOM 3398 O O . GLU A 1 413 ? 0.549 6.484 -2.459 1 97 413 GLU A O 1
ATOM 3403 N N . VAL A 1 414 ? 0.944 8.242 -3.738 1 97.69 414 VAL A N 1
ATOM 3404 C CA . VAL A 1 414 ? 0.517 7.602 -4.98 1 97.69 414 VAL A CA 1
ATOM 3405 C C . VAL A 1 414 ? 1.466 6.457 -5.324 1 97.69 414 VAL A C 1
ATOM 3407 O O . VAL A 1 414 ? 1.023 5.367 -5.695 1 97.69 414 VAL A O 1
ATOM 3410 N N . GLN A 1 415 ? 2.77 6.691 -5.188 1 97.25 415 GLN A N 1
ATOM 3411 C CA . GLN A 1 415 ? 3.764 5.668 -5.492 1 97.25 415 GLN A CA 1
ATOM 3412 C C . GLN A 1 415 ? 4.914 5.707 -4.492 1 97.25 415 GLN A C 1
ATOM 3414 O O . GLN A 1 415 ? 6 6.207 -4.801 1 97.25 415 GLN A O 1
ATOM 3419 N N . PRO A 1 416 ? 4.711 5.133 -3.379 1 96.81 416 PRO A N 1
ATOM 3420 C CA . PRO A 1 416 ? 5.789 5.09 -2.389 1 96.81 416 PRO A CA 1
ATOM 3421 C C . PRO A 1 416 ? 6.957 4.207 -2.824 1 96.81 416 PRO A C 1
ATOM 3423 O O . PRO A 1 416 ? 8.109 4.508 -2.508 1 96.81 416 PRO A O 1
ATOM 3426 N N . HIS A 1 417 ? 6.613 3.09 -3.615 1 96.5 417 HIS A N 1
ATOM 3427 C CA . HIS A 1 417 ? 7.559 2.096 -4.117 1 96.5 417 HIS A CA 1
ATOM 3428 C C . HIS A 1 417 ? 8.195 1.314 -2.971 1 96.5 417 HIS A C 1
ATOM 3430 O O . HIS A 1 417 ? 8.883 0.32 -3.201 1 96.5 417 HIS A O 1
ATOM 3436 N N . GLY A 1 418 ? 8.172 1.667 -1.77 1 96.25 418 GLY A N 1
ATOM 3437 C CA . GLY A 1 418 ? 8.555 1.011 -0.529 1 96.25 418 GLY A CA 1
ATOM 3438 C C . GLY A 1 418 ? 7.602 1.299 0.614 1 96.25 418 GLY A C 1
ATOM 3439 O O . GLY A 1 418 ? 7.195 2.445 0.817 1 96.25 418 GLY A O 1
ATOM 3440 N N . ALA A 1 419 ? 7.316 0.342 1.395 1 95.62 419 ALA A N 1
ATOM 3441 C CA . ALA A 1 419 ? 6.273 0.443 2.412 1 95.62 419 ALA A CA 1
ATOM 3442 C C . ALA A 1 419 ? 6.625 1.5 3.455 1 95.62 419 ALA A C 1
ATOM 3444 O O . ALA A 1 419 ? 5.738 2.152 4.012 1 95.62 419 ALA A O 1
ATOM 3445 N N . GLU A 1 420 ? 7.879 1.742 3.656 1 94.69 420 GLU A N 1
ATOM 3446 C CA . GLU A 1 420 ? 8.297 2.629 4.738 1 94.69 420 GLU A CA 1
ATOM 3447 C C . GLU A 1 420 ? 8.555 4.043 4.223 1 94.69 420 GLU A C 1
ATOM 3449 O O . GLU A 1 420 ? 8.836 4.953 5.008 1 94.69 420 GLU A O 1
ATOM 3454 N N . TRP A 1 421 ? 8.477 4.277 2.916 1 96.44 421 TRP A N 1
ATOM 3455 C CA . TRP A 1 421 ? 8.742 5.617 2.4 1 96.44 421 TRP A CA 1
ATOM 3456 C C . TRP A 1 421 ? 7.68 6.605 2.875 1 96.44 421 TRP A C 1
ATOM 3458 O O . TRP A 1 421 ? 6.488 6.414 2.621 1 96.44 421 TRP A O 1
ATOM 3468 N N . ASN A 1 422 ? 8.109 7.629 3.529 1 96.44 422 ASN A N 1
ATOM 3469 C CA . ASN A 1 422 ? 7.234 8.68 4.047 1 96.44 422 ASN A CA 1
ATOM 3470 C C . ASN A 1 422 ? 7.902 10.047 3.973 1 96.44 422 ASN A C 1
ATOM 3472 O O . ASN A 1 422 ? 8.93 10.281 4.609 1 96.44 422 ASN A O 1
ATOM 3476 N N . TYR A 1 423 ? 7.34 10.93 3.211 1 97.5 423 TYR A N 1
ATOM 3477 C CA . TYR A 1 423 ? 7.918 12.25 2.971 1 97.5 423 TYR A CA 1
ATOM 3478 C C . TYR A 1 423 ? 8.07 13.023 4.273 1 97.5 423 TYR A C 1
ATOM 3480 O O . TYR A 1 423 ? 9.109 13.633 4.523 1 97.5 423 TYR A O 1
ATOM 3488 N N . LEU A 1 424 ? 7.047 13.062 5.133 1 96.94 424 LEU A N 1
ATOM 3489 C CA . LEU A 1 424 ? 7.066 13.836 6.367 1 96.94 424 LEU A CA 1
ATOM 3490 C C . LEU A 1 424 ? 8.148 13.32 7.312 1 96.94 424 LEU A C 1
ATOM 3492 O O . LEU A 1 424 ? 8.789 14.109 8.016 1 96.94 424 LEU A O 1
ATOM 3496 N N . ALA A 1 425 ? 8.312 12.039 7.336 1 96.25 425 ALA A N 1
ATOM 3497 C CA . ALA A 1 425 ? 9.367 11.477 8.164 1 96.25 425 ALA A CA 1
ATOM 3498 C C . ALA A 1 425 ? 10.742 11.977 7.727 1 96.25 425 ALA A C 1
ATOM 3500 O O . ALA A 1 425 ? 11.594 12.281 8.562 1 96.25 425 ALA A O 1
ATOM 3501 N N . LEU A 1 426 ? 10.914 12.062 6.41 1 97.56 426 LEU A N 1
ATOM 3502 C CA . LEU A 1 426 ? 12.195 12.508 5.871 1 97.56 426 LEU A CA 1
ATOM 3503 C C . LEU A 1 426 ? 12.43 13.984 6.18 1 97.56 426 LEU A C 1
ATOM 3505 O O . LEU A 1 426 ? 13.516 14.367 6.617 1 97.56 426 LEU A O 1
ATOM 3509 N N . VAL A 1 427 ? 11.445 14.797 5.961 1 98 427 VAL A N 1
ATOM 3510 C CA . VAL A 1 427 ? 11.555 16.234 6.199 1 98 427 VAL A CA 1
ATOM 3511 C C . VAL A 1 427 ? 11.789 16.484 7.684 1 98 427 VAL A C 1
ATOM 3513 O O . VAL A 1 427 ? 12.617 17.328 8.047 1 98 427 VAL A O 1
ATOM 3516 N N . PHE A 1 428 ? 11.039 15.781 8.469 1 97.69 428 PHE A N 1
ATOM 3517 C CA . PHE A 1 428 ? 11.18 15.922 9.914 1 97.69 428 PHE A CA 1
ATOM 3518 C C . PHE A 1 428 ? 12.586 15.523 10.359 1 97.69 428 PHE A C 1
ATOM 3520 O O . PHE A 1 428 ? 13.164 16.156 11.25 1 97.69 428 PHE A O 1
ATOM 3527 N N . LEU A 1 429 ? 13.125 14.484 9.758 1 97.62 429 LEU A N 1
ATOM 3528 C CA . LEU A 1 429 ? 14.484 14.047 10.062 1 97.62 429 LEU A CA 1
ATOM 3529 C C . LEU A 1 429 ? 15.484 15.164 9.773 1 97.62 429 LEU A C 1
ATOM 3531 O O . LEU A 1 429 ? 16.328 15.484 10.617 1 97.62 429 LEU A O 1
ATOM 3535 N N . PHE A 1 430 ? 15.383 15.781 8.609 1 98.75 430 PHE A N 1
ATOM 3536 C CA . PHE A 1 430 ? 16.266 16.875 8.242 1 98.75 430 PHE A CA 1
ATOM 3537 C C . PHE A 1 430 ? 16.125 18.047 9.219 1 98.75 430 PHE A C 1
ATOM 3539 O O . PHE A 1 430 ? 17.125 18.609 9.68 1 98.75 430 PHE A O 1
ATOM 3546 N N . TYR A 1 431 ? 14.914 18.391 9.5 1 98.69 431 TYR A N 1
ATOM 3547 C CA . TYR A 1 431 ? 14.625 19.5 10.406 1 98.69 431 TYR A CA 1
ATOM 3548 C C . TYR A 1 431 ? 15.195 19.234 11.789 1 98.69 431 TYR A C 1
ATOM 3550 O O . TYR A 1 431 ? 15.898 20.078 12.352 1 98.69 431 TYR A O 1
ATOM 3558 N N . SER A 1 432 ? 14.93 18.078 12.328 1 98.19 432 SER A N 1
ATOM 3559 C CA . SER A 1 432 ? 15.328 17.734 13.688 1 98.19 432 SER A CA 1
ATOM 3560 C C . SER A 1 432 ? 16.844 17.672 13.82 1 98.19 432 SER A C 1
ATOM 3562 O O . SER A 1 432 ? 17.406 18.094 14.836 1 98.19 432 SER A O 1
ATOM 3564 N N . VAL A 1 433 ? 17.484 17.156 12.789 1 98.31 433 VAL A N 1
ATOM 3565 C CA . VAL A 1 433 ? 18.938 17.062 12.844 1 98.31 433 VAL A CA 1
ATOM 3566 C C . VAL A 1 433 ? 19.547 18.469 12.836 1 98.31 433 VAL A C 1
ATOM 3568 O O . VAL A 1 433 ? 20.484 18.75 13.578 1 98.31 433 VAL A O 1
ATOM 3571 N N . ALA A 1 434 ? 19.047 19.359 12.031 1 98.75 434 ALA A N 1
ATOM 3572 C CA . ALA A 1 434 ? 19.531 20.734 12.008 1 98.75 434 ALA A CA 1
ATOM 3573 C C . ALA A 1 434 ? 19.344 21.406 13.367 1 98.75 434 ALA A C 1
ATOM 3575 O O . ALA A 1 434 ? 20.25 22.062 13.875 1 98.75 434 ALA A O 1
ATOM 3576 N N . ARG A 1 435 ? 18.172 21.188 13.992 1 98.44 435 ARG A N 1
ATOM 3577 C CA . ARG A 1 435 ? 17.875 21.797 15.289 1 98.44 435 ARG A CA 1
ATOM 3578 C C . ARG A 1 435 ? 18.766 21.234 16.391 1 98.44 435 ARG A C 1
ATOM 3580 O O . ARG A 1 435 ? 19.172 21.953 17.297 1 98.44 435 ARG A O 1
ATOM 3587 N N . ARG A 1 436 ? 19.062 20 16.281 1 98.06 436 ARG A N 1
ATOM 3588 C CA . ARG A 1 436 ? 19.938 19.344 17.266 1 98.06 436 ARG A CA 1
ATOM 3589 C C . ARG A 1 436 ? 21.359 19.906 17.188 1 98.06 436 ARG A C 1
ATOM 3591 O O . ARG A 1 436 ? 22.141 19.75 18.125 1 98.06 436 ARG A O 1
ATOM 3598 N N . LEU A 1 437 ? 21.656 20.562 16.125 1 98.25 437 LEU A N 1
ATOM 3599 C CA . LEU A 1 437 ? 22.969 21.172 15.953 1 98.25 437 LEU A CA 1
ATOM 3600 C C . LEU A 1 437 ? 22.938 22.641 16.344 1 98.25 437 LEU A C 1
ATOM 3602 O O . LEU A 1 437 ? 23.891 23.375 16.094 1 98.25 437 LEU A O 1
ATOM 3606 N N . GLY A 1 438 ? 21.828 23.078 16.922 1 97.56 438 GLY A N 1
ATOM 3607 C CA . GLY A 1 438 ? 21.688 24.438 17.391 1 97.56 438 GLY A CA 1
ATOM 3608 C C . GLY A 1 438 ? 21.422 25.438 16.281 1 97.56 438 GLY A C 1
ATOM 3609 O O . GLY A 1 438 ? 21.703 26.625 16.422 1 97.56 438 GLY A O 1
ATOM 3610 N N . LEU A 1 439 ? 20.938 24.953 15.188 1 98.19 439 LEU A N 1
ATOM 3611 C CA . LEU A 1 439 ? 20.703 25.828 14.047 1 98.19 439 LEU A CA 1
ATOM 3612 C C . LEU A 1 439 ? 19.234 26.219 13.93 1 98.19 439 LEU A C 1
ATOM 3614 O O . LEU A 1 439 ? 18.359 25.375 14.117 1 98.19 439 LEU A O 1
ATOM 3618 N N . ASP A 1 440 ? 18.969 27.516 13.672 1 98 440 ASP A N 1
ATOM 3619 C CA . ASP A 1 440 ? 17.625 27.953 13.32 1 98 440 ASP A CA 1
ATOM 3620 C C . ASP A 1 440 ? 17.281 27.594 11.875 1 98 440 ASP A C 1
ATOM 3622 O O . ASP A 1 440 ? 18.156 27.688 10.992 1 98 440 ASP A O 1
ATOM 3626 N N . VAL A 1 441 ? 16.094 27.219 11.602 1 98.69 441 VAL A N 1
ATOM 3627 C CA . VAL A 1 441 ? 15.656 26.781 10.281 1 98.69 441 VAL A CA 1
ATOM 3628 C C . VAL A 1 441 ? 14.414 27.547 9.859 1 98.69 441 VAL A C 1
ATOM 3630 O O . VAL A 1 441 ? 13.469 27.703 10.648 1 98.69 441 VAL A O 1
ATOM 3633 N N . ASP A 1 442 ? 14.406 28.125 8.711 1 98.69 442 ASP A N 1
ATOM 3634 C CA . ASP A 1 442 ? 13.188 28.594 8.055 1 98.69 442 ASP A CA 1
ATOM 3635 C C . ASP A 1 442 ? 12.656 27.531 7.078 1 98.69 442 ASP A C 1
ATOM 3637 O O . ASP A 1 442 ? 13.422 26.953 6.316 1 98.69 442 ASP A O 1
ATOM 3641 N N . ILE A 1 443 ? 11.43 27.281 7.152 1 98.75 443 ILE A N 1
ATOM 3642 C CA . ILE A 1 443 ? 10.781 26.453 6.145 1 98.75 443 ILE A CA 1
ATOM 3643 C C . ILE A 1 443 ? 10.289 27.328 4.996 1 98.75 443 ILE A C 1
ATOM 3645 O O . ILE A 1 443 ? 9.688 28.375 5.223 1 98.75 443 ILE A O 1
ATOM 3649 N N . VAL A 1 444 ? 10.586 26.938 3.793 1 98.56 444 VAL A N 1
ATOM 3650 C CA . VAL A 1 444 ? 10.203 27.719 2.625 1 98.56 444 VAL A CA 1
ATOM 3651 C C . VAL A 1 444 ? 9.586 26.812 1.569 1 98.56 444 VAL A C 1
ATOM 3653 O O . VAL A 1 444 ? 9.922 25.625 1.486 1 98.56 444 VAL A O 1
ATOM 3656 N N . PRO A 1 445 ? 8.609 27.312 0.788 1 98.31 445 PRO A N 1
ATOM 3657 C CA . PRO A 1 445 ? 8.078 26.531 -0.328 1 98.31 445 PRO A CA 1
ATOM 3658 C C . PRO A 1 445 ? 9.047 26.438 -1.504 1 98.31 445 PRO A C 1
ATOM 3660 O O . PRO A 1 445 ? 9.984 27.234 -1.597 1 98.31 445 PRO A O 1
ATOM 3663 N N . PRO A 1 446 ? 8.859 25.469 -2.414 1 98.44 446 PRO A N 1
ATOM 3664 C CA . PRO A 1 446 ? 9.68 25.422 -3.627 1 98.44 446 PRO A CA 1
ATOM 3665 C C . PRO A 1 446 ? 9.57 26.703 -4.457 1 98.44 446 PRO A C 1
ATOM 3667 O O . PRO A 1 446 ? 8.461 27.188 -4.699 1 98.44 446 PRO A O 1
ATOM 3670 N N . GLY A 1 447 ? 10.688 27.266 -4.812 1 98.31 447 GLY A N 1
ATOM 3671 C CA . GLY A 1 447 ? 10.695 28.469 -5.641 1 98.31 447 GLY A CA 1
ATOM 3672 C C . GLY A 1 447 ? 10.883 29.75 -4.844 1 98.31 447 GLY A C 1
ATOM 3673 O O . GLY A 1 447 ? 11.102 30.812 -5.418 1 98.31 447 GLY A O 1
ATOM 3674 N N . ALA A 1 448 ? 10.805 29.672 -3.564 1 98.06 448 ALA A N 1
ATOM 3675 C CA . ALA A 1 448 ? 11.062 30.844 -2.73 1 98.06 448 ALA A CA 1
ATOM 3676 C C . ALA A 1 448 ? 12.492 31.344 -2.924 1 98.06 448 ALA A C 1
ATOM 3678 O O . ALA A 1 448 ? 13.375 30.594 -3.311 1 98.06 448 ALA A O 1
ATOM 3679 N N . ALA A 1 449 ? 12.695 32.656 -2.648 1 98 449 ALA A N 1
ATOM 3680 C CA . ALA A 1 449 ? 14.039 33.219 -2.689 1 98 449 ALA A CA 1
ATOM 3681 C C . ALA A 1 449 ? 14.938 32.594 -1.638 1 98 449 ALA A C 1
ATOM 3683 O O . ALA A 1 449 ? 14.523 32.406 -0.49 1 98 449 ALA A O 1
ATOM 3684 N N . LEU A 1 450 ? 16.125 32.25 -2.051 1 98.5 450 LEU A N 1
ATOM 3685 C CA . LEU A 1 450 ? 17.031 31.531 -1.158 1 98.5 450 LEU A CA 1
ATOM 3686 C C . LEU A 1 450 ? 18.266 32.375 -0.857 1 98.5 450 LEU A C 1
ATOM 3688 O O . LEU A 1 450 ? 19.234 31.859 -0.281 1 98.5 450 LEU A O 1
ATOM 3692 N N . GLN A 1 451 ? 18.234 33.625 -1.21 1 97.75 451 GLN A N 1
ATOM 3693 C CA . GLN A 1 451 ? 19.344 34.531 -0.894 1 97.75 451 GLN A CA 1
ATOM 3694 C C . GLN A 1 451 ? 19.453 34.75 0.613 1 97.75 451 GLN A C 1
ATOM 3696 O O . GLN A 1 451 ? 18.453 34.875 1.311 1 97.75 451 GLN A O 1
ATOM 3701 N N . GLY A 1 452 ? 20.688 34.781 1.089 1 97.31 452 GLY A N 1
ATOM 3702 C CA . GLY A 1 452 ? 20.922 35.031 2.498 1 97.31 452 GLY A CA 1
ATOM 3703 C C . GLY A 1 452 ? 21.016 33.781 3.33 1 97.31 452 GLY A C 1
ATOM 3704 O O . GLY A 1 452 ? 21.547 33.781 4.445 1 97.31 452 GLY A O 1
ATOM 3705 N N . TYR A 1 453 ? 20.516 32.656 2.85 1 98.5 453 TYR A N 1
ATOM 3706 C CA . TYR A 1 453 ? 20.672 31.391 3.553 1 98.5 453 TYR A CA 1
ATOM 3707 C C . TYR A 1 453 ? 22.031 30.781 3.268 1 98.5 453 TYR A C 1
ATOM 3709 O O . TYR A 1 453 ? 22.484 30.734 2.117 1 98.5 453 TYR A O 1
ATOM 3717 N N . ARG A 1 454 ? 22.688 30.281 4.312 1 98.62 454 ARG A N 1
ATOM 3718 C CA . ARG A 1 454 ? 24.031 29.719 4.184 1 98.62 454 ARG A CA 1
ATOM 3719 C C . ARG A 1 454 ? 23.969 28.234 3.83 1 98.62 454 ARG A C 1
ATOM 3721 O O . ARG A 1 454 ? 24.922 27.688 3.275 1 98.62 454 ARG A O 1
ATOM 3728 N N . LEU A 1 455 ? 22.906 27.609 4.188 1 98.75 455 LEU A N 1
ATOM 3729 C CA . LEU A 1 455 ? 22.641 26.203 3.922 1 98.75 455 LEU A CA 1
ATOM 3730 C C . LEU A 1 455 ? 21.172 25.984 3.543 1 98.75 455 LEU A C 1
ATOM 3732 O O . LEU A 1 455 ? 20.266 26.484 4.23 1 98.75 455 LEU A O 1
ATOM 3736 N N . VAL A 1 456 ? 20.938 25.375 2.42 1 98.94 456 VAL A N 1
ATOM 3737 C CA . VAL A 1 456 ? 19.594 25.031 1.947 1 98.94 456 VAL A CA 1
ATOM 3738 C C . VAL A 1 456 ? 19.406 23.516 1.912 1 98.94 456 VAL A C 1
ATOM 3740 O O . VAL A 1 456 ? 20.172 22.812 1.232 1 98.94 456 VAL A O 1
ATOM 3743 N N . LEU A 1 457 ? 18.5 23.031 2.67 1 98.94 457 LEU A N 1
ATOM 3744 C CA . LEU A 1 457 ? 18.172 21.609 2.725 1 98.94 457 LEU A CA 1
ATOM 3745 C C . LEU A 1 457 ? 16.922 21.312 1.908 1 98.94 457 LEU A C 1
ATOM 3747 O O . LEU A 1 457 ? 15.875 21.922 2.111 1 98.94 457 LEU A O 1
ATOM 3751 N N . VAL A 1 458 ? 17 20.438 0.966 1 98.94 458 VAL A N 1
ATOM 3752 C CA . VAL A 1 458 ? 15.891 19.953 0.156 1 98.94 458 VAL A CA 1
ATOM 3753 C C . VAL A 1 458 ? 15.727 18.438 0.365 1 98.94 458 VAL A C 1
ATOM 3755 O O . VAL A 1 458 ? 16.203 17.641 -0.441 1 98.94 458 VAL A O 1
ATOM 3758 N N . PRO A 1 459 ? 15.023 18.078 1.421 1 98.81 459 PRO A N 1
ATOM 3759 C CA . PRO A 1 459 ? 14.953 16.656 1.761 1 98.81 459 PRO A CA 1
ATOM 3760 C C . PRO A 1 459 ? 14.516 15.789 0.584 1 98.81 459 PRO A C 1
ATOM 3762 O O . PRO A 1 459 ? 15.078 14.719 0.359 1 98.81 459 PRO A O 1
ATOM 3765 N N . SER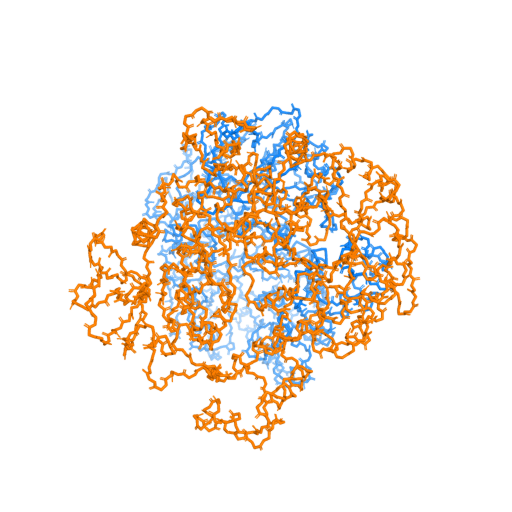 A 1 460 ? 13.5 16.234 -0.148 1 98.81 460 SER A N 1
ATOM 3766 C CA . SER A 1 460 ? 13.031 15.625 -1.39 1 98.81 460 SER A CA 1
ATOM 3767 C C . SER A 1 460 ? 12.078 16.547 -2.137 1 98.81 460 SER A C 1
ATOM 3769 O O . SER A 1 460 ? 11.164 17.125 -1.537 1 98.81 460 SER A O 1
ATOM 3771 N N . LEU A 1 461 ? 12.273 16.719 -3.346 1 98.88 461 LEU A N 1
ATOM 3772 C CA . LEU A 1 461 ? 11.453 17.516 -4.25 1 98.88 461 LEU A CA 1
ATOM 3773 C C . LEU A 1 461 ? 11.203 16.766 -5.555 1 98.88 461 LEU A C 1
ATOM 3775 O O . LEU A 1 461 ? 11.938 16.938 -6.531 1 98.88 461 LEU A O 1
ATOM 3779 N N . PRO A 1 462 ? 10.164 15.938 -5.621 1 98.69 462 PRO A N 1
ATOM 3780 C CA . PRO A 1 462 ? 9.992 15.023 -6.75 1 98.69 462 PRO A CA 1
ATOM 3781 C C . PRO A 1 462 ? 9.75 15.758 -8.07 1 98.69 462 PRO A C 1
ATOM 3783 O O . PRO A 1 462 ? 10.211 15.305 -9.125 1 98.69 462 PRO A O 1
ATOM 3786 N N . ILE A 1 463 ? 9.016 16.844 -8.055 1 98.81 463 ILE A N 1
ATOM 3787 C CA . ILE A 1 463 ? 8.734 17.641 -9.25 1 98.81 463 ILE A CA 1
ATOM 3788 C C . ILE A 1 463 ? 9.438 18.984 -9.156 1 98.81 463 ILE A C 1
ATOM 3790 O O . ILE A 1 463 ? 9.141 19.797 -8.266 1 98.81 463 ILE A O 1
ATOM 3794 N N . VAL A 1 464 ? 10.352 19.203 -9.992 1 98.69 464 VAL A N 1
ATOM 3795 C CA . VAL A 1 464 ? 11.148 20.422 -10 1 98.69 464 VAL A CA 1
ATOM 3796 C C . VAL A 1 464 ? 10.664 21.344 -11.117 1 98.69 464 VAL A C 1
ATOM 3798 O O . VAL A 1 464 ? 10.977 21.125 -12.289 1 98.69 464 VAL A O 1
ATOM 3801 N N . ARG A 1 465 ? 9.984 22.422 -10.781 1 98.12 465 ARG A N 1
ATOM 3802 C CA . ARG A 1 465 ? 9.523 23.422 -11.734 1 98.12 465 ARG A CA 1
ATOM 3803 C C . ARG A 1 465 ? 10.586 24.5 -11.945 1 98.12 465 ARG A C 1
ATOM 3805 O O . ARG A 1 465 ? 11.531 24.609 -11.172 1 98.12 465 ARG A O 1
ATOM 3812 N N . GLU A 1 466 ? 10.422 25.266 -12.93 1 98.06 466 GLU A N 1
ATOM 3813 C CA . GLU A 1 466 ? 11.391 26.281 -13.336 1 98.06 466 GLU A CA 1
ATOM 3814 C C . GLU A 1 466 ? 11.664 27.266 -12.211 1 98.06 466 GLU A C 1
ATOM 3816 O O . GLU A 1 466 ? 12.812 27.641 -11.969 1 98.06 466 GLU A O 1
ATOM 3821 N N . LYS A 1 467 ? 10.672 27.672 -11.547 1 98.19 467 LYS A N 1
ATOM 3822 C CA . LYS A 1 467 ? 10.82 28.641 -10.469 1 98.19 467 LYS A CA 1
ATOM 3823 C C . LYS A 1 467 ? 11.734 28.109 -9.367 1 98.19 467 LYS A C 1
ATOM 3825 O O . LYS A 1 467 ? 12.555 28.844 -8.82 1 98.19 467 LYS A O 1
ATOM 3830 N N . ALA A 1 468 ? 11.555 26.875 -8.984 1 98.62 468 ALA A N 1
ATOM 3831 C CA . ALA A 1 468 ? 12.406 26.25 -7.973 1 98.62 468 ALA A CA 1
ATOM 3832 C C . ALA A 1 468 ? 13.844 26.125 -8.469 1 98.62 468 ALA A C 1
ATOM 3834 O O . ALA A 1 468 ? 14.789 26.391 -7.727 1 98.62 468 ALA A O 1
ATOM 3835 N N . LEU A 1 469 ? 14.008 25.672 -9.727 1 98.69 469 LEU A N 1
ATOM 3836 C CA . LEU A 1 469 ? 15.336 25.531 -10.305 1 98.69 469 LEU A CA 1
ATOM 3837 C C . LEU A 1 469 ? 16.078 26.859 -10.273 1 98.69 469 LEU A C 1
ATOM 3839 O O . LEU A 1 469 ? 17.266 26.906 -9.922 1 98.69 469 LEU A O 1
ATOM 3843 N N . ASN A 1 470 ? 15.383 27.906 -10.625 1 98.56 470 ASN A N 1
ATOM 3844 C CA . ASN A 1 470 ? 15.977 29.234 -10.617 1 98.56 470 ASN A CA 1
ATOM 3845 C C . ASN A 1 470 ? 16.359 29.688 -9.203 1 98.56 470 ASN A C 1
ATOM 3847 O O . ASN A 1 470 ? 17.406 30.297 -9 1 98.56 470 ASN A O 1
ATOM 3851 N N . ALA A 1 471 ? 15.5 29.391 -8.266 1 98.81 471 ALA A N 1
ATOM 3852 C CA . ALA A 1 471 ? 15.805 29.734 -6.879 1 98.81 471 ALA A CA 1
ATOM 3853 C C . ALA A 1 471 ? 17.078 29.031 -6.414 1 98.81 471 ALA A C 1
ATOM 3855 O O . ALA A 1 471 ? 17.906 29.625 -5.719 1 98.81 471 ALA A O 1
ATOM 3856 N N . PHE A 1 472 ? 17.266 27.781 -6.781 1 98.81 472 PHE A N 1
ATOM 3857 C CA . PHE A 1 472 ? 18.469 27.047 -6.414 1 98.81 472 PHE A CA 1
ATOM 3858 C C . PHE A 1 472 ? 19.703 27.656 -7.082 1 98.81 472 PHE A C 1
ATOM 3860 O O . PHE A 1 472 ? 20.75 27.766 -6.461 1 98.81 472 PHE A O 1
ATOM 3867 N N . ARG A 1 473 ? 19.562 28.094 -8.328 1 98.12 473 ARG A N 1
ATOM 3868 C CA . ARG A 1 473 ? 20.656 28.719 -9.062 1 98.12 473 ARG A CA 1
ATOM 3869 C C . ARG A 1 473 ? 21.109 30 -8.367 1 98.12 473 ARG A C 1
ATOM 3871 O O . ARG A 1 473 ? 22.297 30.312 -8.336 1 98.12 473 ARG A O 1
ATOM 3878 N N . GLU A 1 474 ? 20.156 30.625 -7.824 1 98.06 474 GLU A N 1
ATOM 3879 C CA . GLU A 1 474 ? 20.406 31.953 -7.258 1 98.06 474 GLU A CA 1
ATOM 3880 C C . GLU A 1 474 ? 20.797 31.844 -5.785 1 98.06 474 GLU A C 1
ATOM 3882 O O . GLU A 1 474 ? 21.172 32.844 -5.172 1 98.06 474 GLU A O 1
ATOM 3887 N N . ALA A 1 475 ? 20.719 30.672 -5.266 1 97.69 475 ALA A N 1
ATOM 3888 C CA . ALA A 1 475 ? 21.062 30.516 -3.852 1 97.69 475 ALA A CA 1
ATOM 3889 C C . ALA A 1 475 ? 22.516 30.859 -3.588 1 97.69 475 ALA A C 1
ATOM 3891 O O . ALA A 1 475 ? 23.391 30.562 -4.402 1 97.69 475 ALA A O 1
ATOM 3892 N N . ASP A 1 476 ? 22.812 31.453 -2.418 1 93.88 476 ASP A N 1
ATOM 3893 C CA . ASP A 1 476 ? 24.156 31.828 -2.002 1 93.88 476 ASP A CA 1
ATOM 3894 C C . ASP A 1 476 ? 24.859 30.672 -1.297 1 93.88 476 ASP A C 1
ATOM 3896 O O . ASP A 1 476 ? 26.078 30.516 -1.394 1 93.88 476 ASP A O 1
ATOM 3900 N N . GLY A 1 477 ? 24.125 29.969 -0.66 1 97.88 477 GLY A N 1
ATOM 3901 C CA . GLY A 1 477 ? 24.688 28.953 0.21 1 97.88 477 GLY A CA 1
ATOM 3902 C C . GLY A 1 477 ? 24.75 27.578 -0.446 1 97.88 477 GLY A C 1
ATOM 3903 O O . GLY A 1 477 ? 24.516 27.453 -1.648 1 97.88 477 GLY A O 1
ATOM 3904 N N . ILE A 1 478 ? 25.203 26.594 0.345 1 98.69 478 ILE A N 1
ATOM 3905 C CA . ILE A 1 478 ? 25.281 25.203 -0.067 1 98.69 478 ILE A CA 1
ATOM 3906 C C . ILE A 1 478 ? 23.875 24.609 -0.146 1 98.69 478 ILE A C 1
ATOM 3908 O O . ILE A 1 478 ? 23.031 24.875 0.715 1 98.69 478 ILE A O 1
ATOM 3912 N N . VAL A 1 479 ? 23.562 23.859 -1.201 1 98.88 479 VAL A N 1
ATOM 3913 C CA . VAL A 1 479 ? 22.25 23.234 -1.389 1 98.88 479 VAL A CA 1
ATOM 3914 C C . VAL A 1 479 ? 22.406 21.719 -1.363 1 98.88 479 VAL A C 1
ATOM 3916 O O . VAL A 1 479 ? 23.172 21.141 -2.154 1 98.88 479 VAL A O 1
ATOM 3919 N N . LEU A 1 480 ? 21.734 21.031 -0.478 1 98.88 480 LEU A N 1
ATOM 3920 C CA . LEU A 1 480 ? 21.734 19.578 -0.367 1 98.88 480 LEU A CA 1
ATOM 3921 C C . LEU A 1 480 ? 20.391 19 -0.793 1 98.88 480 LEU A C 1
ATOM 3923 O O . LEU A 1 480 ? 19.375 19.219 -0.132 1 98.88 480 LEU A O 1
ATOM 3927 N N . PHE A 1 481 ? 20.375 18.297 -1.886 1 98.88 481 PHE A N 1
ATOM 3928 C CA . PHE A 1 481 ? 19.188 17.578 -2.338 1 98.88 481 PHE A CA 1
ATOM 3929 C C . PHE A 1 481 ? 19.172 16.156 -1.8 1 98.88 481 PHE A C 1
ATOM 3931 O O . PHE A 1 481 ? 20.203 15.469 -1.806 1 98.88 481 PHE A O 1
ATOM 3938 N N . GLY A 1 482 ? 17.984 15.742 -1.297 1 98.75 482 GLY A N 1
ATOM 3939 C CA . GLY A 1 482 ? 17.828 14.359 -0.875 1 98.75 482 GLY A CA 1
ATOM 3940 C C . GLY A 1 482 ? 17.297 13.461 -1.973 1 98.75 482 GLY A C 1
ATOM 3941 O O . GLY A 1 482 ? 17.172 13.883 -3.123 1 98.75 482 GLY A O 1
ATOM 3942 N N . PRO A 1 483 ? 17.016 12.227 -1.604 1 98.62 483 PRO A N 1
ATOM 3943 C CA . PRO A 1 483 ? 16.641 11.219 -2.6 1 98.62 483 PRO A CA 1
ATOM 3944 C C . PRO A 1 483 ? 15.289 11.523 -3.262 1 98.62 483 PRO A C 1
ATOM 3946 O O . PRO A 1 483 ? 14.461 12.227 -2.686 1 98.62 483 PRO A O 1
ATOM 3949 N N . ARG A 1 484 ? 15.07 10.992 -4.512 1 98.62 484 ARG A N 1
ATOM 3950 C CA . ARG A 1 484 ? 13.859 11.047 -5.324 1 98.62 484 ARG A CA 1
ATOM 3951 C C . ARG A 1 484 ? 13.562 12.477 -5.766 1 98.62 484 ARG A C 1
ATOM 3953 O O . ARG A 1 484 ? 12.484 12.75 -6.297 1 98.62 484 ARG A O 1
ATOM 3960 N N . SER A 1 485 ? 14.508 13.477 -5.465 1 98.88 485 SER A N 1
ATOM 3961 C CA . SER A 1 485 ? 14.352 14.812 -6.031 1 98.88 485 SER A CA 1
ATOM 3962 C C . SER A 1 485 ? 14.445 14.773 -7.555 1 98.88 485 SER A C 1
ATOM 3964 O O . SER A 1 485 ? 15.359 14.18 -8.109 1 98.88 485 SER A O 1
ATOM 3966 N N . GLY A 1 486 ? 13.477 15.398 -8.188 1 98.75 486 GLY A N 1
ATOM 3967 C CA . GLY A 1 486 ? 13.422 15.453 -9.641 1 98.75 486 GLY A CA 1
ATOM 3968 C C . GLY A 1 486 ? 13.062 14.125 -10.273 1 98.75 486 GLY A C 1
ATOM 3969 O O . GLY A 1 486 ? 13.32 13.906 -11.453 1 98.75 486 GLY A O 1
ATOM 3970 N N . SER A 1 487 ? 12.469 13.211 -9.531 1 98.56 487 SER A N 1
ATOM 3971 C CA . SER A 1 487 ? 12.203 11.859 -10 1 98.56 487 SER A CA 1
ATOM 3972 C C . SER A 1 487 ? 10.992 11.82 -10.93 1 98.56 487 SER A C 1
ATOM 3974 O O . SER A 1 487 ? 10.805 10.859 -11.672 1 98.56 487 SER A O 1
ATOM 3976 N N . LYS A 1 488 ? 10.125 12.82 -10.906 1 98.69 488 LYS A N 1
ATOM 3977 C CA . LYS A 1 488 ? 8.93 12.898 -11.742 1 98.69 488 LYS A CA 1
ATOM 3978 C C . LYS A 1 488 ? 8.812 14.266 -12.406 1 98.69 488 LYS A C 1
ATOM 3980 O O . LYS A 1 488 ? 9.398 15.242 -11.93 1 98.69 488 LYS A O 1
ATOM 3985 N N . ASN A 1 489 ? 8.141 14.336 -13.484 1 98.06 489 ASN A N 1
ATOM 3986 C CA . ASN A 1 489 ? 7.773 15.625 -14.055 1 98.06 489 ASN A CA 1
ATOM 3987 C C . ASN A 1 489 ? 6.375 16.062 -13.609 1 98.06 489 ASN A C 1
ATOM 3989 O O . ASN A 1 489 ? 5.766 15.414 -12.758 1 98.06 489 ASN A O 1
ATOM 3993 N N . GLU A 1 490 ? 5.902 17.156 -14.141 1 97.5 490 GLU A N 1
ATOM 3994 C CA . GLU A 1 490 ? 4.645 17.766 -13.734 1 97.5 490 GLU A CA 1
ATOM 3995 C C . GLU A 1 490 ? 3.471 16.812 -13.938 1 97.5 490 GLU A C 1
ATOM 3997 O O . GLU A 1 490 ? 2.453 16.922 -13.25 1 97.5 490 GLU A O 1
ATOM 4002 N N . ASN A 1 491 ? 3.57 15.859 -14.867 1 97.94 491 ASN A N 1
ATOM 4003 C CA . ASN A 1 491 ? 2.504 14.914 -15.188 1 97.94 491 ASN A CA 1
ATOM 4004 C C . ASN A 1 491 ? 2.74 13.555 -14.531 1 97.94 491 ASN A C 1
ATOM 4006 O O . ASN A 1 491 ? 2.129 12.562 -14.922 1 97.94 491 ASN A O 1
ATOM 4010 N N . PHE A 1 492 ? 3.65 13.469 -13.586 1 98.31 492 PHE A N 1
ATOM 4011 C CA . PHE A 1 492 ? 3.951 12.281 -12.797 1 98.31 492 PHE A CA 1
ATOM 4012 C C . PHE A 1 492 ? 4.664 11.234 -13.648 1 98.31 492 PHE A C 1
ATOM 4014 O O . PHE A 1 492 ? 4.516 10.031 -13.414 1 98.31 492 PHE A O 1
ATOM 4021 N N . HIS A 1 493 ? 5.324 11.602 -14.742 1 98.5 493 HIS A N 1
ATOM 4022 C CA . HIS A 1 493 ? 6.145 10.703 -15.547 1 98.5 493 HIS A CA 1
ATOM 4023 C C . HIS A 1 493 ? 7.602 10.742 -15.102 1 98.5 493 HIS A C 1
ATOM 4025 O O . HIS A 1 493 ? 8.062 11.734 -14.539 1 98.5 493 HIS A O 1
ATOM 4031 N N . ILE A 1 494 ? 8.305 9.656 -15.25 1 98.38 494 ILE A N 1
ATOM 4032 C CA . ILE A 1 494 ? 9.766 9.727 -15.172 1 98.38 494 ILE A CA 1
ATOM 4033 C C . ILE A 1 494 ? 10.289 10.68 -16.25 1 98.38 494 ILE A C 1
ATOM 4035 O O . ILE A 1 494 ? 9.914 10.578 -17.422 1 98.38 494 ILE A O 1
ATOM 4039 N N . PRO A 1 495 ? 11.109 11.648 -15.859 1 98 495 PRO A N 1
ATOM 4040 C CA . PRO A 1 495 ? 11.594 12.602 -16.859 1 98 495 PRO A CA 1
ATOM 4041 C C . PRO A 1 495 ? 12.406 11.945 -17.969 1 98 495 PRO A C 1
ATOM 4043 O O . PRO A 1 495 ? 13.094 10.945 -17.719 1 98 495 PRO A O 1
ATOM 4046 N N . GLN A 1 496 ? 12.391 12.484 -19.219 1 93.88 496 GLN A N 1
ATOM 4047 C CA . GLN A 1 496 ? 13.055 11.93 -20.391 1 93.88 496 GLN A CA 1
ATOM 4048 C C . GLN A 1 496 ? 14.555 11.758 -20.141 1 93.88 496 GLN A C 1
ATOM 4050 O O . GLN A 1 496 ? 15.148 10.781 -20.594 1 93.88 496 GLN A O 1
ATOM 4055 N N . GLY A 1 497 ? 15.156 12.68 -19.516 1 95.44 497 GLY A N 1
ATOM 4056 C CA . GLY A 1 497 ? 16.578 12.586 -19.203 1 95.44 497 GLY A CA 1
ATOM 4057 C C . GLY A 1 497 ? 16.859 11.82 -17.922 1 95.44 497 GLY A C 1
ATOM 4058 O O . GLY A 1 497 ? 18 11.781 -17.453 1 95.44 497 GLY A O 1
ATOM 4059 N N . LEU A 1 498 ? 15.812 11.148 -17.375 1 98 498 LEU A N 1
ATOM 4060 C CA . LEU A 1 498 ? 15.875 10.406 -16.125 1 98 498 LEU A CA 1
ATOM 4061 C C . LEU A 1 498 ? 16.062 11.352 -14.938 1 98 498 LEU A C 1
ATOM 4063 O O . LEU A 1 498 ? 16.391 12.531 -15.125 1 98 498 LEU A O 1
ATOM 4067 N N . PRO A 1 499 ? 15.781 10.938 -13.758 1 98.38 499 PRO A N 1
ATOM 4068 C CA . PRO A 1 499 ? 16.047 11.742 -12.562 1 98.38 499 PRO A CA 1
ATOM 4069 C C . PRO A 1 499 ? 17.516 12.078 -12.391 1 98.38 499 PRO A C 1
ATOM 4071 O O . PRO A 1 499 ? 18.391 11.305 -12.789 1 98.38 499 PRO A O 1
ATOM 4074 N N . PRO A 1 500 ? 17.812 13.289 -11.812 1 98.5 500 PRO A N 1
ATOM 4075 C CA . PRO A 1 500 ? 16.906 14.18 -11.07 1 98.5 500 PRO A CA 1
ATOM 4076 C C . PRO A 1 500 ? 16.266 15.25 -11.945 1 98.5 500 PRO A C 1
ATOM 4078 O O . PRO A 1 500 ? 16.047 16.375 -11.492 1 98.5 500 PRO A O 1
ATOM 4081 N N . GLY A 1 501 ? 16.125 14.891 -13.25 1 98.06 501 GLY A N 1
ATOM 4082 C CA . GLY A 1 501 ? 15.383 15.758 -14.148 1 98.06 501 GLY A CA 1
ATOM 4083 C C . GLY A 1 501 ? 16.047 17.109 -14.352 1 98.06 501 GLY A C 1
ATOM 4084 O O . GLY A 1 501 ? 17.234 17.188 -14.68 1 98.06 501 GLY A O 1
ATOM 4085 N N . PRO A 1 502 ? 15.312 18.219 -14.133 1 98.25 502 PRO A N 1
ATOM 4086 C CA . PRO A 1 502 ? 15.828 19.578 -14.359 1 98.25 502 PRO A CA 1
ATOM 4087 C C . PRO A 1 502 ? 17.047 19.906 -13.492 1 98.25 502 PRO A C 1
ATOM 4089 O O . PRO A 1 502 ? 17.844 20.766 -13.844 1 98.25 502 PRO A O 1
ATOM 4092 N N . LEU A 1 503 ? 17.203 19.219 -12.391 1 98.56 503 LEU A N 1
ATOM 4093 C CA . LEU A 1 503 ? 18.328 19.484 -11.492 1 98.56 503 LEU A CA 1
ATOM 4094 C C . LEU A 1 503 ? 19.656 19.094 -12.133 1 98.56 503 LEU A C 1
ATOM 4096 O O . LEU A 1 503 ? 20.719 19.484 -11.641 1 98.56 503 LEU A O 1
ATOM 4100 N N . GLN A 1 504 ? 19.625 18.344 -13.25 1 98.44 504 GLN A N 1
ATOM 4101 C CA . GLN A 1 504 ? 20.844 17.969 -13.969 1 98.44 504 GLN A CA 1
ATOM 4102 C C . GLN A 1 504 ? 21.578 19.203 -14.461 1 98.44 504 GLN A C 1
ATOM 4104 O O . GLN A 1 504 ? 22.797 19.156 -14.711 1 98.44 504 GLN A O 1
ATOM 4109 N N . ALA A 1 505 ? 20.859 20.312 -14.578 1 98 505 ALA A N 1
ATOM 4110 C CA . ALA A 1 505 ? 21.484 21.578 -14.961 1 98 505 ALA A CA 1
ATOM 4111 C C . ALA A 1 505 ? 22.438 22.062 -13.883 1 98 505 ALA A C 1
ATOM 4113 O O . ALA A 1 505 ? 23.391 22.797 -14.172 1 98 505 ALA A O 1
ATOM 4114 N N . LEU A 1 506 ? 22.25 21.672 -12.609 1 98.19 506 LEU A N 1
ATOM 4115 C CA . LEU A 1 506 ? 23.062 22.062 -11.477 1 98.19 506 LEU A CA 1
ATOM 4116 C C . LEU A 1 506 ? 23.984 20.922 -11.047 1 98.19 506 LEU A C 1
ATOM 4118 O O . LEU A 1 506 ? 25.094 21.172 -10.547 1 98.19 506 LEU A O 1
ATOM 4122 N N . LEU A 1 507 ? 23.484 19.688 -11.148 1 97.12 507 LEU A N 1
ATOM 4123 C CA . LEU A 1 507 ? 24.141 18.453 -10.773 1 97.12 507 LEU A CA 1
ATOM 4124 C C . LEU A 1 507 ? 24.172 17.469 -11.945 1 97.12 507 LEU A C 1
ATOM 4126 O O . LEU A 1 507 ? 23.219 16.719 -12.156 1 97.12 507 LEU A O 1
ATOM 4130 N N . PRO A 1 508 ? 25.312 17.406 -12.664 1 97.94 508 PRO A N 1
ATOM 4131 C CA . PRO A 1 508 ? 25.359 16.547 -13.844 1 97.94 508 PRO A CA 1
ATOM 4132 C C . PRO A 1 508 ? 25.438 15.07 -13.492 1 97.94 508 PRO A C 1
ATOM 4134 O O . PRO A 1 508 ? 26.5 14.453 -13.625 1 97.94 508 PRO A O 1
ATOM 4137 N N . LEU A 1 509 ? 24.344 14.484 -13.094 1 98.25 509 LEU A N 1
ATOM 4138 C CA . LEU A 1 509 ? 24.234 13.062 -12.773 1 98.25 509 LEU A CA 1
ATOM 4139 C C . LEU A 1 509 ? 22.859 12.523 -13.195 1 98.25 509 LEU A C 1
ATOM 4141 O O . LEU A 1 509 ? 21.953 13.297 -13.508 1 98.25 509 LEU A O 1
ATOM 4145 N N . LYS A 1 510 ? 22.734 11.227 -13.305 1 98.06 510 LYS A N 1
ATOM 4146 C CA . LYS A 1 510 ? 21.5 10.531 -13.625 1 98.06 510 LYS A CA 1
ATOM 4147 C C . LYS A 1 510 ? 21.25 9.375 -12.656 1 98.06 510 LYS A C 1
ATOM 4149 O O . LYS A 1 510 ? 22.156 8.594 -12.367 1 98.06 510 LYS A O 1
ATOM 4154 N N . VAL A 1 511 ? 20.078 9.367 -12.109 1 98.44 511 VAL A N 1
ATOM 4155 C CA . VAL A 1 511 ? 19.641 8.188 -11.359 1 98.44 511 VAL A CA 1
ATOM 4156 C C . VAL A 1 511 ? 19.094 7.141 -12.32 1 98.44 511 VAL A C 1
ATOM 4158 O O . VAL A 1 511 ? 18.047 7.355 -12.945 1 98.44 511 VAL A O 1
ATOM 4161 N N . VAL A 1 512 ? 19.688 5.98 -12.398 1 97.56 512 VAL A N 1
ATOM 4162 C CA . VAL A 1 512 ? 19.344 5.051 -13.477 1 97.56 512 VAL A CA 1
ATOM 4163 C C . VAL A 1 512 ? 18.594 3.848 -12.898 1 97.56 512 VAL A C 1
ATOM 4165 O O . VAL A 1 512 ? 18 3.062 -13.641 1 97.56 512 VAL A O 1
ATOM 4168 N N . ARG A 1 513 ? 18.625 3.688 -11.633 1 95.81 513 ARG A N 1
ATOM 4169 C CA . ARG A 1 513 ? 17.953 2.6 -10.938 1 95.81 513 ARG A CA 1
ATOM 4170 C C . ARG A 1 513 ? 17.703 2.957 -9.477 1 95.81 513 ARG A C 1
ATOM 4172 O O . ARG A 1 513 ? 18.484 3.686 -8.867 1 95.81 513 ARG A O 1
ATOM 4179 N N . VAL A 1 514 ? 16.578 2.484 -8.922 1 97.5 514 VAL A N 1
ATOM 4180 C CA . VAL A 1 514 ? 16.266 2.73 -7.52 1 97.5 514 VAL A CA 1
ATOM 4181 C C . VAL A 1 514 ? 15.82 1.432 -6.852 1 97.5 514 VAL A C 1
ATOM 4183 O O . VAL A 1 514 ? 15.508 0.452 -7.531 1 97.5 514 VAL A O 1
ATOM 4186 N N . GLU A 1 515 ? 15.836 1.303 -5.555 1 96.62 515 GLU A N 1
ATOM 4187 C CA . GLU A 1 515 ? 15.305 0.176 -4.793 1 96.62 515 GLU A CA 1
ATOM 4188 C C . GLU A 1 515 ? 14.812 0.62 -3.418 1 96.62 515 GLU A C 1
ATOM 4190 O O . GLU A 1 515 ? 15.281 1.624 -2.879 1 96.62 515 GLU A O 1
ATOM 4195 N N . SER A 1 516 ? 13.852 0.043 -2.959 1 97.69 516 SER A N 1
ATOM 4196 C CA . SER A 1 516 ? 13.414 0.136 -1.568 1 97.69 516 SER A CA 1
ATOM 4197 C C . SER A 1 516 ? 13.781 -1.122 -0.79 1 97.69 516 SER A C 1
ATOM 4199 O O . SER A 1 516 ? 13.664 -2.236 -1.305 1 97.69 516 SER A O 1
ATOM 4201 N N . LEU A 1 517 ? 14.242 -0.95 0.345 1 96.81 517 LEU A N 1
ATOM 4202 C CA . LEU A 1 517 ? 14.75 -2.033 1.182 1 96.81 517 LEU A CA 1
ATOM 4203 C C . LEU A 1 517 ? 13.828 -2.275 2.373 1 96.81 517 LEU A C 1
ATOM 4205 O O . LEU A 1 517 ? 13.414 -1.328 3.045 1 96.81 517 LEU A O 1
ATOM 4209 N N . PRO A 1 518 ? 13.461 -3.561 2.613 1 95.25 518 PRO A N 1
ATOM 4210 C CA . PRO A 1 518 ? 12.68 -3.844 3.822 1 95.25 518 PRO A CA 1
ATOM 4211 C C . PRO A 1 518 ? 13.453 -3.541 5.105 1 95.25 518 PRO A C 1
ATOM 4213 O O . PRO A 1 518 ? 14.688 -3.512 5.094 1 95.25 518 PRO A O 1
ATOM 4216 N N . PRO A 1 519 ? 12.641 -3.412 6.184 1 92.75 519 PRO A N 1
ATOM 4217 C CA . PRO A 1 519 ? 13.328 -3.232 7.465 1 92.75 519 PRO A CA 1
ATOM 4218 C C . PRO A 1 519 ? 14.258 -4.395 7.805 1 92.75 519 PRO A C 1
ATOM 4220 O O . PRO A 1 519 ? 13.891 -5.559 7.621 1 92.75 519 PRO A O 1
ATOM 4223 N N . GLY A 1 520 ? 15.453 -4.184 8.164 1 91.62 520 GLY A N 1
ATOM 4224 C CA . GLY A 1 520 ? 16.422 -5.203 8.516 1 91.62 520 GLY A CA 1
ATOM 4225 C C . GLY A 1 520 ? 17.5 -5.387 7.465 1 91.62 520 GLY A C 1
ATOM 4226 O O . GLY A 1 520 ? 18.594 -5.871 7.766 1 91.62 520 GLY A O 1
ATOM 4227 N N . LEU A 1 521 ? 17.047 -5.188 6.184 1 93.69 521 LEU A N 1
ATOM 4228 C CA . LEU A 1 521 ? 18.062 -5.207 5.137 1 93.69 521 LEU A CA 1
ATOM 4229 C C . LEU A 1 521 ? 18.828 -3.885 5.086 1 93.69 521 LEU A C 1
ATOM 4231 O O . LEU A 1 521 ? 18.312 -2.898 4.543 1 93.69 521 LEU A O 1
ATOM 4235 N N . ARG A 1 522 ? 20.047 -3.869 5.559 1 91.94 522 ARG A N 1
ATOM 4236 C CA . ARG A 1 522 ? 20.812 -2.639 5.684 1 91.94 522 ARG A CA 1
ATOM 4237 C C . ARG A 1 522 ? 22.078 -2.699 4.832 1 91.94 522 ARG A C 1
ATOM 4239 O O . ARG A 1 522 ? 22.656 -3.771 4.648 1 91.94 522 ARG A O 1
ATOM 4246 N N . GLU A 1 523 ? 22.344 -1.548 4.32 1 93.62 523 GLU A N 1
ATOM 4247 C CA . GLU A 1 523 ? 23.609 -1.316 3.648 1 93.62 523 GLU A CA 1
ATOM 4248 C C . GLU A 1 523 ? 24.531 -0.431 4.488 1 93.62 523 GLU A C 1
ATOM 4250 O O . GLU A 1 523 ? 24.141 0.038 5.559 1 93.62 523 GLU A O 1
ATOM 4255 N N . GLU A 1 524 ? 25.75 -0.392 4.078 1 95.69 524 GLU A N 1
ATOM 4256 C CA . GLU A 1 524 ? 26.719 0.509 4.707 1 95.69 524 GLU A CA 1
ATOM 4257 C C . GLU A 1 524 ? 27.219 1.555 3.721 1 95.69 524 GLU A C 1
ATOM 4259 O O . GLU A 1 524 ? 27.438 1.249 2.547 1 95.69 524 GLU A O 1
ATOM 4264 N N . VAL A 1 525 ? 27.328 2.762 4.172 1 97.19 525 VAL A N 1
ATOM 4265 C CA . VAL A 1 525 ? 27.906 3.85 3.395 1 97.19 525 VAL A CA 1
ATOM 4266 C C . VAL A 1 525 ? 29.125 4.414 4.133 1 97.19 525 VAL A C 1
ATOM 4268 O O . VAL A 1 525 ? 29.125 4.523 5.359 1 97.19 525 VAL A O 1
ATOM 4271 N N . GLU A 1 526 ? 30.188 4.77 3.367 1 97.06 526 GLU A N 1
ATOM 4272 C CA . GLU A 1 526 ? 31.406 5.262 3.988 1 97.06 526 GLU A CA 1
ATOM 4273 C C . GLU A 1 526 ? 31.984 6.438 3.207 1 97.06 526 GLU A C 1
ATOM 4275 O O . GLU A 1 526 ? 31.812 6.535 1.993 1 97.06 526 GLU A O 1
ATOM 4280 N N . GLY A 1 527 ? 32.656 7.348 3.885 1 95 527 GLY A N 1
ATOM 4281 C CA . GLY A 1 527 ? 33.344 8.516 3.342 1 95 527 GLY A CA 1
ATOM 4282 C C . GLY A 1 527 ? 34.094 9.297 4.387 1 95 527 GLY A C 1
ATOM 4283 O O . GLY A 1 527 ? 34.469 8.75 5.426 1 95 527 GLY A O 1
ATOM 4284 N N . PRO A 1 528 ? 34.375 10.492 4.109 1 92.81 528 PRO A N 1
ATOM 4285 C CA . PRO A 1 528 ? 35.188 11.297 5.012 1 92.81 528 PRO A CA 1
ATOM 4286 C C . PRO A 1 528 ? 34.562 11.492 6.383 1 92.81 528 PRO A C 1
ATOM 4288 O O . PRO A 1 528 ? 35.25 11.773 7.359 1 92.81 528 PRO A O 1
ATOM 4291 N N . TRP A 1 529 ? 33.344 11.305 6.508 1 92.06 529 TRP A N 1
ATOM 4292 C CA . TRP A 1 529 ? 32.656 11.555 7.766 1 92.06 529 TRP A CA 1
ATOM 4293 C C . TRP A 1 529 ? 32.5 10.273 8.578 1 92.06 529 TRP A C 1
ATOM 4295 O O . TRP A 1 529 ? 32.031 10.297 9.711 1 92.06 529 TRP A O 1
ATOM 4305 N N . GLY A 1 530 ? 32.906 9.148 7.957 1 94.25 530 GLY A N 1
ATOM 4306 C CA . GLY A 1 530 ? 32.844 7.887 8.672 1 94.25 530 GLY A CA 1
ATOM 4307 C C . GLY A 1 530 ? 32.031 6.832 7.941 1 94.25 530 GLY A C 1
ATOM 4308 O O . GLY A 1 530 ? 31.891 6.887 6.715 1 94.25 530 GLY A O 1
ATOM 4309 N N . ARG A 1 531 ? 31.734 5.781 8.758 1 96.19 531 ARG A N 1
ATOM 4310 C CA . ARG A 1 531 ? 30.922 4.672 8.273 1 96.19 531 ARG A CA 1
ATOM 4311 C C . ARG A 1 531 ? 29.531 4.691 8.906 1 96.19 531 ARG A C 1
ATOM 4313 O O . ARG A 1 531 ? 29.406 4.867 10.117 1 96.19 531 ARG A O 1
ATOM 4320 N N . PHE A 1 532 ? 28.484 4.57 8.062 1 97.56 532 PHE A N 1
ATOM 4321 C CA . PHE A 1 532 ? 27.109 4.699 8.555 1 97.56 532 PHE A CA 1
ATOM 4322 C C . PHE A 1 532 ? 26.219 3.619 7.953 1 97.56 532 PHE A C 1
ATOM 4324 O O . PHE A 1 532 ? 26.469 3.139 6.848 1 97.56 532 PHE A O 1
ATOM 4331 N N . SER A 1 533 ? 25.203 3.268 8.719 1 95.31 533 SER A N 1
ATOM 4332 C CA . SER A 1 533 ? 24.172 2.371 8.203 1 95.31 533 SER A CA 1
ATOM 4333 C C . SER A 1 533 ? 23.234 3.096 7.242 1 95.31 533 SER A C 1
ATOM 4335 O O . SER A 1 533 ? 22.984 4.293 7.395 1 95.31 533 SER A O 1
ATOM 4337 N N . SER A 1 534 ? 22.828 2.379 6.258 1 93.94 534 SER A N 1
ATOM 4338 C CA . SER A 1 534 ? 21.891 2.893 5.266 1 93.94 534 SER A CA 1
ATOM 4339 C C . SER A 1 534 ? 20.812 1.862 4.93 1 93.94 534 SER A C 1
ATOM 4341 O O . SER A 1 534 ? 21.109 0.665 4.859 1 93.94 534 SER A O 1
ATOM 4343 N N . GLY A 1 535 ? 19.609 2.334 4.832 1 95.44 535 GLY A N 1
ATOM 4344 C CA . GLY A 1 535 ? 18.484 1.467 4.484 1 95.44 535 GLY A CA 1
ATOM 4345 C C . GLY A 1 535 ? 17.328 2.215 3.865 1 95.44 535 GLY A C 1
ATOM 4346 O O . GLY A 1 535 ? 17.469 3.357 3.432 1 95.44 535 GLY A O 1
ATOM 4347 N N . LEU A 1 536 ? 16.188 1.534 3.701 1 96.5 536 LEU A N 1
ATOM 4348 C CA . LEU A 1 536 ? 14.906 2.078 3.287 1 96.5 536 LEU A CA 1
ATOM 4349 C C . LEU A 1 536 ? 14.906 2.406 1.798 1 96.5 536 LEU A C 1
ATOM 4351 O O . LEU A 1 536 ? 14.023 1.96 1.06 1 96.5 536 LEU A O 1
ATOM 4355 N N . TRP A 1 537 ? 15.875 3.258 1.253 1 98.06 537 TRP A N 1
ATOM 4356 C CA . TRP A 1 537 ? 15.898 3.695 -0.14 1 98.06 537 TRP A CA 1
ATOM 4357 C C . TRP A 1 537 ? 17.328 3.867 -0.635 1 98.06 537 TRP A C 1
ATOM 4359 O O . TRP A 1 537 ? 18.172 4.422 0.071 1 98.06 537 TRP A O 1
ATOM 4369 N N . ARG A 1 538 ? 17.625 3.414 -1.811 1 97.62 538 ARG A N 1
ATOM 4370 C CA . ARG A 1 538 ? 18.938 3.539 -2.457 1 97.62 538 ARG A CA 1
ATOM 4371 C C . ARG A 1 538 ? 18.781 3.799 -3.951 1 97.62 538 ARG A C 1
ATOM 4373 O O . ARG A 1 538 ? 17.891 3.23 -4.598 1 97.62 538 ARG A O 1
ATOM 4380 N N . GLU A 1 539 ? 19.641 4.664 -4.496 1 98.19 539 GLU A N 1
ATOM 4381 C CA . GLU A 1 539 ? 19.625 4.996 -5.918 1 98.19 539 GLU A CA 1
ATOM 4382 C C . GLU A 1 539 ? 20.969 4.699 -6.574 1 98.19 539 GLU A C 1
ATOM 4384 O O . GLU A 1 539 ? 22.016 4.922 -5.977 1 98.19 539 GLU A O 1
ATOM 4389 N N . TRP A 1 540 ? 20.969 4.133 -7.781 1 97.31 540 TRP A N 1
ATOM 4390 C CA . TRP A 1 540 ? 22.156 3.986 -8.633 1 97.31 540 TRP A CA 1
ATOM 4391 C C . TRP A 1 540 ? 22.344 5.219 -9.516 1 97.31 540 TRP A C 1
ATOM 4393 O O . TRP A 1 540 ? 21.438 5.602 -10.266 1 97.31 540 TRP A O 1
ATOM 4403 N N . VAL A 1 541 ? 23.547 5.793 -9.43 1 98.25 541 VAL A N 1
ATOM 4404 C CA . VAL A 1 541 ? 23.781 7.074 -10.086 1 98.25 541 VAL A CA 1
ATOM 4405 C C . VAL A 1 541 ? 24.891 6.93 -11.125 1 98.25 541 VAL A C 1
ATOM 4407 O O . VAL A 1 541 ? 25.938 6.332 -10.852 1 98.25 541 VAL A O 1
ATOM 4410 N N . GLU A 1 542 ? 24.672 7.383 -12.352 1 98.06 542 GLU A N 1
ATOM 4411 C CA . GLU A 1 542 ? 25.688 7.547 -13.391 1 98.06 542 GLU A CA 1
ATOM 4412 C C . GLU A 1 542 ? 26.141 9 -13.477 1 98.06 542 GLU A C 1
ATOM 4414 O O . GLU A 1 542 ? 25.328 9.906 -13.672 1 98.06 542 GLU A O 1
ATOM 4419 N N . THR A 1 543 ? 27.422 9.219 -13.312 1 98.31 543 THR A N 1
ATOM 4420 C CA . THR A 1 543 ? 27.984 10.562 -13.344 1 98.31 543 THR A CA 1
ATOM 4421 C C . THR A 1 543 ? 29.5 10.508 -13.453 1 98.31 543 THR A C 1
ATOM 4423 O O . THR A 1 543 ? 30.109 9.469 -13.195 1 98.31 543 THR A O 1
ATOM 4426 N N . ASP A 1 544 ? 30.141 11.609 -13.906 1 97.75 544 ASP A N 1
ATOM 4427 C CA . ASP A 1 544 ? 31.594 11.75 -13.891 1 97.75 544 ASP A CA 1
ATOM 4428 C C . ASP A 1 544 ? 32.094 12.312 -12.555 1 97.75 544 ASP A C 1
ATOM 4430 O O . ASP A 1 544 ? 33.281 12.352 -12.297 1 97.75 544 ASP A O 1
ATOM 4434 N N . LEU A 1 545 ? 31.156 12.641 -11.688 1 98.19 545 LEU A N 1
ATOM 4435 C CA . LEU A 1 545 ? 31.516 13.156 -10.375 1 98.19 545 LEU A CA 1
ATOM 4436 C C . LEU A 1 545 ? 32.031 12.031 -9.469 1 98.19 545 LEU A C 1
ATOM 4438 O O . LEU A 1 545 ? 31.5 10.922 -9.508 1 98.19 545 LEU A O 1
ATOM 4442 N N . SER A 1 546 ? 33.031 12.367 -8.734 1 97.38 546 SER A N 1
ATOM 4443 C CA . SER A 1 546 ? 33.5 11.414 -7.73 1 97.38 546 SER A CA 1
ATOM 4444 C C . SER A 1 546 ? 32.562 11.414 -6.512 1 97.38 546 SER A C 1
ATOM 4446 O O . SER A 1 546 ? 32.25 12.477 -5.969 1 97.38 546 SER A O 1
ATOM 4448 N N . PRO A 1 547 ? 32.188 10.297 -6.059 1 98.12 547 PRO A N 1
ATOM 4449 C CA . PRO A 1 547 ? 31.328 10.25 -4.879 1 98.12 547 PRO A CA 1
ATOM 4450 C C . PRO A 1 547 ? 32.062 10.664 -3.598 1 98.12 547 PRO A C 1
ATOM 4452 O O . PRO A 1 547 ? 33.219 10.328 -3.412 1 98.12 547 PRO A O 1
ATOM 4455 N N . LEU A 1 548 ? 31.375 11.391 -2.793 1 97.94 548 LEU A N 1
ATOM 4456 C CA . LEU A 1 548 ? 31.891 11.75 -1.48 1 97.94 548 LEU A CA 1
ATOM 4457 C C . LEU A 1 548 ? 31.625 10.641 -0.466 1 97.94 548 LEU A C 1
ATOM 4459 O O . LEU A 1 548 ? 32.375 10.492 0.506 1 97.94 548 LEU A O 1
ATOM 4463 N N . LEU A 1 549 ? 30.531 9.891 -0.612 1 97.94 549 LEU A N 1
ATOM 4464 C CA . LEU A 1 549 ? 30.188 8.688 0.134 1 97.94 549 LEU A CA 1
ATOM 4465 C C . LEU A 1 549 ? 29.953 7.508 -0.808 1 97.94 549 LEU A C 1
ATOM 4467 O O . LEU A 1 549 ? 29.406 7.676 -1.896 1 97.94 549 LEU A O 1
ATOM 4471 N N . ARG A 1 550 ? 30.359 6.309 -0.33 1 98.06 550 ARG A N 1
ATOM 4472 C CA . ARG A 1 550 ? 30.219 5.105 -1.146 1 98.06 550 ARG A CA 1
ATOM 4473 C C . ARG A 1 550 ? 29.547 3.984 -0.363 1 98.06 550 ARG A C 1
ATOM 4475 O O . ARG A 1 550 ? 29.797 3.824 0.835 1 98.06 550 ARG A O 1
ATOM 4482 N N . PHE A 1 551 ? 28.734 3.266 -1.086 1 96.88 551 PHE A N 1
ATOM 4483 C CA . PHE A 1 551 ? 28.234 2.01 -0.546 1 96.88 551 PHE A CA 1
ATOM 4484 C C . PHE A 1 551 ? 29.312 0.943 -0.54 1 96.88 551 PHE A C 1
ATOM 4486 O O . PHE A 1 551 ? 30.375 1.132 -1.133 1 96.88 551 PHE A O 1
ATOM 4493 N N . ALA A 1 552 ? 29.016 -0.2 0.075 1 93.44 552 ALA A N 1
ATOM 4494 C CA . ALA A 1 552 ? 29.969 -1.297 0.184 1 93.44 552 ALA A CA 1
ATOM 4495 C C . ALA A 1 552 ? 30.328 -1.857 -1.191 1 93.44 552 ALA A C 1
ATOM 4497 O O . ALA A 1 552 ? 31.438 -2.334 -1.409 1 93.44 552 ALA A O 1
ATOM 4498 N N . ASP A 1 553 ? 29.484 -1.721 -2.125 1 92.69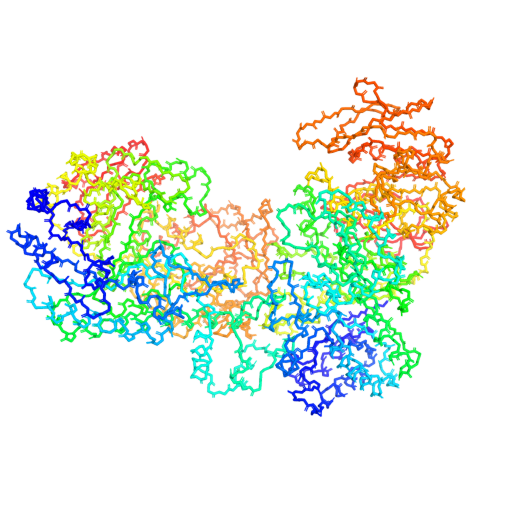 553 ASP A N 1
ATOM 4499 C CA . ASP A 1 553 ? 29.719 -2.271 -3.455 1 92.69 553 ASP A CA 1
ATOM 4500 C C . ASP A 1 553 ? 30.469 -1.273 -4.336 1 92.69 553 ASP A C 1
ATOM 4502 O O . ASP A 1 553 ? 30.703 -1.535 -5.516 1 92.69 553 ASP A O 1
ATOM 4506 N N . GLY A 1 554 ? 30.719 -0.12 -3.834 1 94.88 554 GLY A N 1
ATOM 4507 C CA . GLY A 1 554 ? 31.531 0.859 -4.539 1 94.88 554 GLY A CA 1
ATOM 4508 C C . GLY A 1 554 ? 30.719 1.957 -5.191 1 94.88 554 GLY A C 1
ATOM 4509 O O . GLY A 1 554 ? 31.25 3.006 -5.555 1 94.88 554 GLY A O 1
ATOM 4510 N N . LEU A 1 555 ? 29.422 1.812 -5.285 1 96.06 555 LEU A N 1
ATOM 4511 C CA . LEU A 1 555 ? 28.562 2.824 -5.883 1 96.06 555 LEU A CA 1
ATOM 4512 C C . LEU A 1 555 ? 28.422 4.031 -4.961 1 96.06 555 LEU A C 1
ATOM 4514 O O . LEU A 1 555 ? 28.547 3.906 -3.744 1 96.06 555 LEU A O 1
ATOM 4518 N N . GLY A 1 556 ? 28.203 5.164 -5.535 1 98.06 556 GLY A N 1
ATOM 4519 C CA . GLY A 1 556 ? 28.172 6.41 -4.781 1 98.06 556 GLY A CA 1
ATOM 4520 C C . GLY A 1 556 ? 26.844 6.664 -4.098 1 98.06 556 GLY A C 1
ATOM 4521 O O . GLY A 1 556 ? 25.797 6.32 -4.633 1 98.06 556 GLY A O 1
ATOM 4522 N N . ALA A 1 557 ? 26.891 7.328 -2.932 1 98.38 557 ALA A N 1
ATOM 4523 C CA . ALA A 1 557 ? 25.703 7.68 -2.176 1 98.38 557 ALA A CA 1
ATOM 4524 C C . ALA A 1 557 ? 25.547 9.195 -2.049 1 98.38 557 ALA A C 1
ATOM 4526 O O . ALA A 1 557 ? 24.469 9.695 -1.732 1 98.38 557 ALA A O 1
ATOM 4527 N N . LEU A 1 558 ? 26.625 9.914 -2.211 1 98.69 558 LEU A N 1
ATOM 4528 C CA . LEU A 1 558 ? 26.625 11.375 -2.137 1 98.69 558 LEU A CA 1
ATOM 4529 C C . LEU A 1 558 ? 27.531 11.969 -3.213 1 98.69 558 LEU A C 1
ATOM 4531 O O . LEU A 1 558 ? 28.672 11.539 -3.375 1 98.69 558 LEU A O 1
ATOM 4535 N N . PHE A 1 559 ? 27.047 12.961 -3.91 1 98.75 559 PHE A N 1
ATOM 4536 C CA . PHE A 1 559 ? 27.781 13.625 -4.988 1 98.75 559 PHE A CA 1
ATOM 4537 C C . PHE A 1 559 ? 27.734 15.133 -4.824 1 98.75 559 PHE A C 1
ATOM 4539 O O . PHE A 1 559 ? 26.844 15.672 -4.176 1 98.75 559 PHE A O 1
ATOM 4546 N N . ARG A 1 560 ? 28.734 15.781 -5.441 1 98.38 560 ARG A N 1
ATOM 4547 C CA . ARG A 1 560 ? 28.812 17.234 -5.32 1 98.38 560 ARG A CA 1
ATOM 4548 C C . ARG A 1 560 ? 29.266 17.875 -6.629 1 98.38 560 ARG A C 1
ATOM 4550 O O . ARG A 1 560 ? 30.141 17.328 -7.316 1 98.38 560 ARG A O 1
ATOM 4557 N N . ALA A 1 561 ? 28.656 18.891 -7.016 1 98.5 561 ALA A N 1
ATOM 4558 C CA . ALA A 1 561 ? 29.094 19.812 -8.047 1 98.5 561 ALA A CA 1
ATOM 4559 C C . ALA A 1 561 ? 29.016 21.266 -7.555 1 98.5 561 ALA A C 1
ATOM 4561 O O . ALA A 1 561 ? 27.938 21.859 -7.527 1 98.5 561 ALA A O 1
ATOM 4562 N N . GLY A 1 562 ? 30.172 21.828 -7.211 1 97.5 562 GLY A N 1
ATOM 4563 C CA . GLY A 1 562 ? 30.172 23.156 -6.625 1 97.5 562 GLY A CA 1
ATOM 4564 C C . GLY A 1 562 ? 29.484 23.203 -5.277 1 97.5 562 GLY A C 1
ATOM 4565 O O . GLY A 1 562 ? 29.844 22.484 -4.355 1 97.5 562 GLY A O 1
ATOM 4566 N N . ARG A 1 563 ? 28.469 24.016 -5.215 1 97.88 563 ARG A N 1
ATOM 4567 C CA . ARG A 1 563 ? 27.766 24.188 -3.949 1 97.88 563 ARG A CA 1
ATOM 4568 C C . ARG A 1 563 ? 26.578 23.219 -3.846 1 97.88 563 ARG A C 1
ATOM 4570 O O . ARG A 1 563 ? 25.891 23.188 -2.828 1 97.88 563 ARG A O 1
ATOM 4577 N N . TYR A 1 564 ? 26.328 22.422 -4.895 1 98.75 564 TYR A N 1
ATOM 4578 C CA . TYR A 1 564 ? 25.172 21.531 -4.934 1 98.75 564 TYR A CA 1
ATOM 4579 C C . TYR A 1 564 ? 25.578 20.109 -4.578 1 98.75 564 TYR A C 1
ATOM 4581 O O . TYR A 1 564 ? 26.562 19.578 -5.109 1 98.75 564 TYR A O 1
ATOM 4589 N N . LEU A 1 565 ? 24.859 19.5 -3.695 1 98.81 565 LEU A N 1
ATOM 4590 C CA . LEU A 1 565 ? 25.062 18.109 -3.326 1 98.81 565 LEU A CA 1
ATOM 4591 C C . LEU A 1 565 ? 23.797 17.281 -3.541 1 98.81 565 LEU A C 1
ATOM 4593 O O . LEU A 1 565 ? 22.688 17.828 -3.449 1 98.81 565 LEU A O 1
ATOM 4597 N N . TYR A 1 566 ? 23.891 16 -3.816 1 98.81 566 TYR A N 1
ATOM 4598 C CA . TYR A 1 566 ? 22.797 15.07 -3.984 1 98.81 566 TYR A CA 1
ATOM 4599 C C . TYR A 1 566 ? 23.031 13.797 -3.188 1 98.81 566 TYR A C 1
ATOM 4601 O O . TYR A 1 566 ? 24 13.078 -3.426 1 98.81 566 TYR A O 1
ATOM 4609 N N . LEU A 1 567 ? 22.203 13.57 -2.287 1 98.75 567 LEU A N 1
ATOM 4610 C CA . LEU A 1 567 ? 22.219 12.352 -1.49 1 98.75 567 LEU A CA 1
ATOM 4611 C C . LEU A 1 567 ? 21.344 11.281 -2.115 1 98.75 567 LEU A C 1
ATOM 4613 O O . LEU A 1 567 ? 20.109 11.414 -2.131 1 98.75 567 LEU A O 1
ATOM 4617 N N . ALA A 1 568 ? 21.891 10.164 -2.586 1 98.56 568 ALA A N 1
ATOM 4618 C CA . ALA A 1 568 ? 21.203 9.125 -3.35 1 98.56 568 ALA A CA 1
ATOM 4619 C C . ALA A 1 568 ? 20.734 7.988 -2.441 1 98.56 568 ALA A C 1
ATOM 4621 O O . ALA A 1 568 ? 20.781 6.816 -2.828 1 98.56 568 ALA A O 1
ATOM 4622 N N . ALA A 1 569 ? 20.422 8.328 -1.174 1 98.25 569 ALA A N 1
ATOM 4623 C CA . ALA A 1 569 ? 19.984 7.344 -0.189 1 98.25 569 ALA A CA 1
ATOM 4624 C C . ALA A 1 569 ? 19.172 8.008 0.921 1 98.25 569 ALA A C 1
ATOM 4626 O O . ALA A 1 569 ? 19.281 9.211 1.144 1 98.25 569 ALA A O 1
ATOM 4627 N N . TRP A 1 570 ? 18.297 7.262 1.534 1 97.88 570 TRP A N 1
ATOM 4628 C CA . TRP A 1 570 ? 17.688 7.703 2.785 1 97.88 570 TRP A CA 1
ATOM 4629 C C . TRP A 1 570 ? 18.719 7.73 3.91 1 97.88 570 TRP A C 1
ATOM 4631 O O . TRP A 1 570 ? 19.312 6.699 4.242 1 97.88 570 TRP A O 1
ATOM 4641 N N . PRO A 1 571 ? 18.984 8.844 4.453 1 97 571 PRO A N 1
ATOM 4642 C CA . PRO A 1 571 ? 20.062 8.914 5.453 1 97 571 PRO A CA 1
ATOM 4643 C C . PRO A 1 571 ? 19.609 8.445 6.832 1 97 571 PRO A C 1
ATOM 4645 O O . PRO A 1 571 ? 18.453 8.664 7.215 1 97 571 PRO A O 1
ATOM 4648 N N . SER A 1 572 ? 20.516 7.801 7.559 1 96.19 572 SER A N 1
ATOM 4649 C CA . SER A 1 572 ? 20.312 7.648 9 1 96.19 572 SER A CA 1
ATOM 4650 C C . SER A 1 572 ? 20.5 8.977 9.727 1 96.19 572 SER A C 1
ATOM 4652 O O . SER A 1 572 ? 21.125 9.898 9.195 1 96.19 572 SER A O 1
ATOM 4654 N N . PRO A 1 573 ? 19.938 9.102 10.93 1 95.88 573 PRO A N 1
ATOM 4655 C CA . PRO A 1 573 ? 20.172 10.32 11.711 1 95.88 573 PRO A CA 1
ATOM 4656 C C . PRO A 1 573 ? 21.656 10.602 11.922 1 95.88 573 PRO A C 1
ATOM 4658 O O . PRO A 1 573 ? 22.094 11.758 11.891 1 95.88 573 PRO A O 1
ATOM 4661 N N . GLU A 1 574 ? 22.484 9.547 12.109 1 96.56 574 GLU A N 1
ATOM 4662 C CA . GLU A 1 574 ? 23.906 9.688 12.352 1 96.56 574 GLU A CA 1
ATOM 4663 C C . GLU A 1 574 ? 24.625 10.234 11.117 1 96.56 574 GLU A C 1
ATOM 4665 O O . GLU A 1 574 ? 25.453 11.141 11.219 1 96.56 574 GLU A O 1
ATOM 4670 N N . LEU A 1 575 ? 24.266 9.672 10 1 97.25 575 LEU A N 1
ATOM 4671 C CA . LEU A 1 575 ? 24.875 10.133 8.75 1 97.25 575 LEU A CA 1
ATOM 4672 C C . LEU A 1 575 ? 24.516 11.586 8.477 1 97.25 575 LEU A C 1
ATOM 4674 O O . LEU A 1 575 ? 25.391 12.398 8.172 1 97.25 575 LEU A O 1
ATOM 4678 N N . LEU A 1 576 ? 23.266 11.922 8.562 1 97.94 576 LEU A N 1
ATOM 4679 C CA . LEU A 1 576 ? 22.812 13.273 8.281 1 97.94 576 LEU A CA 1
ATOM 4680 C C . LEU A 1 576 ? 23.422 14.273 9.258 1 97.94 576 LEU A C 1
ATOM 4682 O O . LEU A 1 576 ? 23.781 15.383 8.867 1 97.94 576 LEU A O 1
ATOM 4686 N N . GLY A 1 577 ? 23.516 13.875 10.539 1 97.81 577 GLY A N 1
ATOM 4687 C CA . GLY A 1 577 ? 24.156 14.719 11.539 1 97.81 577 GLY A CA 1
ATOM 4688 C C . GLY A 1 577 ? 25.594 15.07 11.188 1 97.81 577 GLY A C 1
ATOM 4689 O O . GLY A 1 577 ? 25.984 16.234 11.227 1 97.81 577 GLY A O 1
ATOM 4690 N N . ALA A 1 578 ? 26.328 14.047 10.844 1 97.38 578 ALA A N 1
ATOM 4691 C CA . ALA A 1 578 ? 27.719 14.258 10.484 1 97.38 578 ALA A CA 1
ATOM 4692 C C . ALA A 1 578 ? 27.844 15.125 9.234 1 97.38 578 ALA A C 1
ATOM 4694 O O . ALA A 1 578 ? 28.688 16.031 9.172 1 97.38 578 ALA A O 1
ATOM 4695 N N . LEU A 1 579 ? 27.031 14.844 8.297 1 97.38 579 LEU A N 1
ATOM 4696 C CA . LEU A 1 579 ? 27.031 15.57 7.035 1 97.38 579 LEU A CA 1
ATOM 4697 C C . LEU A 1 579 ? 26.688 17.047 7.258 1 97.38 579 LEU A C 1
ATOM 4699 O O . LEU A 1 579 ? 27.359 17.922 6.727 1 97.38 579 LEU A O 1
ATOM 4703 N N . LEU A 1 580 ? 25.688 17.344 8.039 1 98.12 580 LEU A N 1
ATOM 4704 C CA . LEU A 1 580 ? 25.219 18.719 8.234 1 98.12 580 LEU A CA 1
ATOM 4705 C C . LEU A 1 580 ? 26.234 19.516 9.047 1 98.12 580 LEU A C 1
ATOM 4707 O O . LEU A 1 580 ? 26.375 20.734 8.852 1 98.12 580 LEU A O 1
ATOM 4711 N N . VAL A 1 581 ? 26.938 18.844 10 1 98 581 VAL A N 1
ATOM 4712 C CA . VAL A 1 581 ? 28 19.547 10.711 1 98 581 VAL A CA 1
ATOM 4713 C C . VAL A 1 581 ? 29.031 20.078 9.711 1 98 581 VAL A C 1
ATOM 4715 O O . VAL A 1 581 ? 29.375 21.266 9.742 1 98 581 VAL A O 1
ATOM 4718 N N . GLY A 1 582 ? 29.453 19.203 8.82 1 96.94 582 GLY A N 1
ATOM 4719 C CA . GLY A 1 582 ? 30.453 19.578 7.828 1 96.94 582 GLY A CA 1
ATOM 4720 C C . GLY A 1 582 ? 29.969 20.656 6.883 1 96.94 582 GLY A C 1
ATOM 4721 O O . GLY A 1 582 ? 30.672 21.641 6.633 1 96.94 582 GLY A O 1
ATOM 4722 N N . LEU A 1 583 ? 28.781 20.5 6.367 1 97.75 583 LEU A N 1
ATOM 4723 C CA . LEU A 1 583 ? 28.234 21.438 5.391 1 97.75 583 LEU A CA 1
ATOM 4724 C C . LEU A 1 583 ? 27.969 22.797 6.035 1 97.75 583 LEU A C 1
ATOM 4726 O O . LEU A 1 583 ? 28.188 23.844 5.414 1 97.75 583 LEU A O 1
ATOM 4730 N N . ALA A 1 584 ? 27.438 22.766 7.25 1 98.19 584 ALA A N 1
ATOM 4731 C CA . ALA A 1 584 ? 27.188 24.016 7.969 1 98.19 584 ALA A CA 1
ATOM 4732 C C . ALA A 1 584 ? 28.469 24.797 8.195 1 98.19 584 ALA A C 1
ATOM 4734 O O . ALA A 1 584 ? 28.516 26 7.992 1 98.19 584 ALA A O 1
ATOM 4735 N N . GLN A 1 585 ? 29.5 24.109 8.609 1 97.81 585 GLN A N 1
ATOM 4736 C CA . GLN A 1 585 ? 30.797 24.766 8.82 1 97.81 585 GLN A CA 1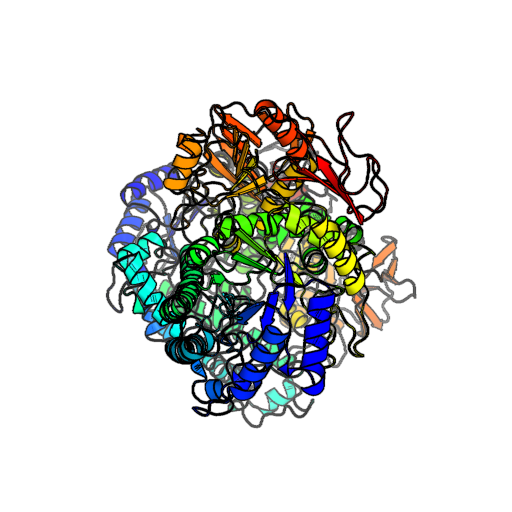
ATOM 4737 C C . GLN A 1 585 ? 31.328 25.359 7.52 1 97.81 585 GLN A C 1
ATOM 4739 O O . GLN A 1 585 ? 31.812 26.5 7.508 1 97.81 585 GLN A O 1
ATOM 4744 N N . GLU A 1 586 ? 31.203 24.609 6.527 1 97.19 586 GLU A N 1
ATOM 4745 C CA . GLU A 1 586 ? 31.609 25.109 5.219 1 97.19 586 GLU A CA 1
ATOM 4746 C C . GLU A 1 586 ? 30.828 26.359 4.828 1 97.19 586 GLU A C 1
ATOM 4748 O O . GLU A 1 586 ? 31.359 27.266 4.195 1 97.19 586 GLU A O 1
ATOM 4753 N N . GLY A 1 587 ? 29.594 26.344 5.168 1 97.44 587 GLY A N 1
ATOM 4754 C CA . GLY A 1 587 ? 28.734 27.484 4.875 1 97.44 587 GLY A CA 1
ATOM 4755 C C . GLY A 1 587 ? 28.969 28.656 5.797 1 97.44 587 GLY A C 1
ATOM 4756 O O . GLY A 1 587 ? 28.312 29.703 5.668 1 97.44 587 GLY A O 1
ATOM 4757 N N . GLY A 1 588 ? 29.812 28.547 6.762 1 97.56 588 GLY A N 1
ATOM 4758 C CA . GLY A 1 588 ? 30.156 29.641 7.652 1 97.56 588 GLY A CA 1
ATOM 4759 C C . GLY A 1 588 ? 29.344 29.656 8.93 1 97.56 588 GLY A C 1
ATOM 4760 O O . GLY A 1 588 ? 29.281 30.656 9.641 1 97.56 588 GLY A O 1
ATOM 4761 N N . LEU A 1 589 ? 28.672 28.578 9.172 1 97.81 589 LEU A N 1
ATOM 4762 C CA . LEU A 1 589 ? 27.891 28.469 10.398 1 97.81 589 LEU A CA 1
ATOM 4763 C C . LEU A 1 589 ? 28.688 27.734 11.484 1 97.81 589 LEU A C 1
ATOM 4765 O O . LEU A 1 589 ? 29.734 27.156 11.203 1 97.81 589 LEU A O 1
ATOM 4769 N N . SER A 1 590 ? 28.25 27.812 12.695 1 96.12 590 SER A N 1
ATOM 4770 C CA . SER A 1 590 ? 28.891 27.172 13.828 1 96.12 590 SER A CA 1
ATOM 4771 C C . SER A 1 590 ? 27.953 26.188 14.516 1 96.12 590 SER A C 1
ATOM 4773 O O . SER A 1 590 ? 27.453 26.469 15.609 1 96.12 590 SER A O 1
ATOM 4775 N N . PRO A 1 591 ? 27.797 25.016 13.891 1 97.06 591 PRO A N 1
ATOM 4776 C CA . PRO A 1 591 ? 26.906 24.031 14.508 1 97.06 591 PRO A CA 1
ATOM 4777 C C . PRO A 1 591 ? 27.406 23.578 15.883 1 97.06 591 PRO A C 1
ATOM 4779 O O . PRO A 1 591 ? 28.609 23.453 16.094 1 97.06 591 PRO A O 1
ATOM 4782 N N . LYS A 1 592 ? 26.531 23.375 16.797 1 94.38 592 LYS A N 1
ATOM 4783 C CA . LYS A 1 592 ? 26.766 22.906 18.156 1 94.38 592 LYS A CA 1
ATOM 4784 C C . LYS A 1 592 ? 25.922 21.688 18.484 1 94.38 592 LYS A C 1
ATOM 4786 O O . LYS A 1 592 ? 24.75 21.828 18.859 1 94.38 592 LYS A O 1
ATOM 4791 N N . PRO A 1 593 ? 26.531 20.547 18.453 1 95.62 593 PRO A N 1
ATOM 4792 C CA . PRO A 1 593 ? 25.734 19.391 18.875 1 95.62 593 PRO A CA 1
ATOM 4793 C C . PRO A 1 593 ? 25.188 19.547 20.297 1 95.62 593 PRO A C 1
ATOM 4795 O O . PRO A 1 593 ? 25.953 19.766 21.234 1 95.62 593 PRO A O 1
ATOM 4798 N N . LEU A 1 594 ? 23.906 19.453 20.438 1 97.5 594 LEU A N 1
ATOM 4799 C CA . LEU A 1 594 ? 23.234 19.672 21.719 1 97.5 594 LEU A CA 1
ATOM 4800 C C . LEU A 1 594 ? 22.812 18.328 22.328 1 97.5 594 LEU A C 1
ATOM 4802 O O . LEU A 1 594 ? 22.625 17.344 21.609 1 97.5 594 LEU A O 1
ATOM 4806 N N . PRO A 1 595 ? 22.656 18.375 23.688 1 95.56 595 PRO A N 1
ATOM 4807 C CA . PRO A 1 595 ? 22.016 17.203 24.281 1 95.56 595 PRO A CA 1
ATOM 4808 C C . PRO A 1 595 ? 20.656 16.906 23.656 1 95.56 595 PRO A C 1
ATOM 4810 O O . PRO A 1 595 ? 19.984 17.812 23.156 1 95.56 595 PRO A O 1
ATOM 4813 N N . SER A 1 596 ? 20.203 15.656 23.703 1 93.5 596 SER A N 1
ATOM 4814 C CA . SER A 1 596 ? 19.062 15.164 22.938 1 93.5 596 SER A CA 1
ATOM 4815 C C . SER A 1 596 ? 17.812 15.984 23.219 1 93.5 596 SER A C 1
ATOM 4817 O O . SER A 1 596 ? 17.016 16.234 22.312 1 93.5 596 SER A O 1
ATOM 4819 N N . GLY A 1 597 ? 17.656 16.469 24.375 1 96.56 597 GLY A N 1
ATOM 4820 C CA . GLY A 1 597 ? 16.422 17.156 24.75 1 96.56 597 GLY A CA 1
ATOM 4821 C C . GLY A 1 597 ? 16.562 18.656 24.734 1 96.56 597 GLY A C 1
ATOM 4822 O O . GLY A 1 597 ? 15.586 19.375 24.984 1 96.56 597 GLY A O 1
ATOM 4823 N N . LEU A 1 598 ? 17.734 19.188 24.391 1 98.31 598 LEU A N 1
ATOM 4824 C CA . LEU A 1 598 ? 17.969 20.625 24.422 1 98.31 598 LEU A CA 1
ATOM 4825 C C . LEU A 1 598 ? 17.828 21.234 23.031 1 98.31 598 LEU A C 1
ATOM 4827 O O . LEU A 1 598 ? 18.312 20.656 22.047 1 98.31 598 LEU A O 1
ATOM 4831 N N . ARG A 1 599 ? 17.141 22.344 22.922 1 98.69 599 ARG A N 1
ATOM 4832 C CA . ARG A 1 599 ? 17.047 23.109 21.688 1 98.69 599 ARG A CA 1
ATOM 4833 C C . ARG A 1 599 ? 17.312 24.578 21.938 1 98.69 599 ARG A C 1
ATOM 4835 O O . ARG A 1 599 ? 16.984 25.109 23.016 1 98.69 599 ARG A O 1
ATOM 4842 N N . LEU A 1 600 ? 17.844 25.25 21 1 98.06 600 LEU A N 1
ATOM 4843 C CA . LEU A 1 600 ? 18.062 26.688 21 1 98.06 600 LEU A CA 1
ATOM 4844 C C . LEU A 1 600 ? 17.281 27.375 19.891 1 98.06 600 LEU A C 1
ATOM 4846 O O . LEU A 1 600 ? 16.953 26.734 18.875 1 98.06 600 LEU A O 1
ATOM 4850 N N . ARG A 1 601 ? 16.953 28.641 20.078 1 97.81 601 ARG A N 1
ATOM 4851 C CA . ARG A 1 601 ? 16.312 29.469 19.062 1 97.81 601 ARG A CA 1
ATOM 4852 C C . ARG A 1 601 ? 16.688 30.938 19.219 1 97.81 601 ARG A C 1
ATOM 4854 O O . ARG A 1 601 ? 16.625 31.484 20.312 1 97.81 601 ARG A O 1
ATOM 4861 N N . TRP A 1 602 ? 17.094 31.5 18.172 1 96.5 602 TRP A N 1
ATOM 4862 C CA . TRP A 1 602 ? 17.422 32.938 18.172 1 96.5 602 TRP A CA 1
ATOM 4863 C C . TRP A 1 602 ? 16.219 33.75 17.703 1 96.5 602 TRP A C 1
ATOM 4865 O O . TRP A 1 602 ? 15.516 33.344 16.766 1 96.5 602 TRP A O 1
ATOM 4875 N N . ARG A 1 603 ? 15.93 34.812 18.297 1 96.62 603 ARG A N 1
ATOM 4876 C CA . ARG A 1 603 ? 14.969 35.844 17.906 1 96.62 603 ARG A CA 1
ATOM 4877 C C . ARG A 1 603 ? 15.531 37.25 18.156 1 96.62 603 ARG A C 1
ATOM 4879 O O . ARG A 1 603 ? 15.477 37.75 19.281 1 96.62 603 ARG A O 1
ATOM 4886 N N . GLY A 1 604 ? 16.016 37.875 17.031 1 94.12 604 GLY A N 1
ATOM 4887 C CA . GLY A 1 604 ? 16.75 39.094 17.219 1 94.12 604 GLY A CA 1
ATOM 4888 C C . GLY A 1 604 ? 17.984 38.938 18.078 1 94.12 604 GLY A C 1
ATOM 4889 O O . GLY A 1 604 ? 18.812 38.062 17.828 1 94.12 604 GLY A O 1
ATOM 4890 N N . HIS A 1 605 ? 18.062 39.781 19.141 1 94.25 605 HIS A N 1
ATOM 4891 C CA . HIS A 1 605 ? 19.219 39.75 20.016 1 94.25 605 HIS A CA 1
ATOM 4892 C C . HIS A 1 605 ? 19.016 38.75 21.156 1 94.25 605 HIS A C 1
ATOM 4894 O O . HIS A 1 605 ? 19.891 38.594 22 1 94.25 605 HIS A O 1
ATOM 4900 N N . LEU A 1 606 ? 17.891 38.062 21.188 1 97 606 LEU A N 1
ATOM 4901 C CA . LEU A 1 606 ? 17.578 37.125 22.25 1 97 606 LEU A CA 1
ATOM 4902 C C . LEU A 1 606 ? 17.859 35.688 21.797 1 97 606 LEU A C 1
ATOM 4904 O O . LEU A 1 606 ? 17.609 35.344 20.641 1 97 606 LEU A O 1
ATOM 4908 N N . VAL A 1 607 ? 18.391 34.906 22.719 1 97.31 607 VAL A N 1
ATOM 4909 C CA . VAL A 1 607 ? 18.562 33.469 22.516 1 97.31 607 VAL A CA 1
ATOM 4910 C C . VAL A 1 607 ? 17.719 32.719 23.547 1 97.31 607 VAL A C 1
ATOM 4912 O O . VAL A 1 607 ? 17.812 32.969 24.75 1 97.31 607 VAL A O 1
ATOM 4915 N N . PHE A 1 608 ? 16.922 31.812 23.047 1 98.31 608 PHE A N 1
ATOM 4916 C CA . PHE A 1 608 ? 16.094 30.969 23.891 1 98.31 608 PHE A CA 1
ATOM 4917 C C . PHE A 1 608 ? 16.672 29.547 23.984 1 98.31 608 PHE A C 1
ATOM 4919 O O . PHE A 1 608 ? 17.141 29.016 22.984 1 98.31 608 PHE A O 1
ATOM 4926 N N . ALA A 1 609 ? 16.641 28.969 25.156 1 98.56 609 ALA A N 1
ATOM 4927 C CA . ALA A 1 609 ? 16.984 27.562 25.391 1 98.56 609 ALA A CA 1
ATOM 4928 C C . ALA A 1 609 ? 15.812 26.797 26.016 1 98.56 609 ALA A C 1
ATOM 4930 O O . ALA A 1 609 ? 15.141 27.312 26.906 1 98.56 609 ALA A O 1
ATOM 4931 N N . PHE A 1 610 ? 15.523 25.656 25.516 1 98.75 610 PHE A N 1
ATOM 4932 C CA . PHE A 1 610 ? 14.438 24.812 25.984 1 98.75 610 PHE A CA 1
ATOM 4933 C C . PHE A 1 610 ? 14.961 23.422 26.359 1 98.75 610 PHE A C 1
ATOM 4935 O O . PHE A 1 610 ? 15.547 22.734 25.531 1 98.75 610 PHE A O 1
ATOM 4942 N N . ASN A 1 611 ? 14.766 22.984 27.578 1 98.62 611 ASN A N 1
ATOM 4943 C CA . ASN A 1 611 ? 15.141 21.641 28.016 1 98.62 611 ASN A CA 1
ATOM 4944 C C . ASN A 1 611 ? 13.93 20.719 28.078 1 98.62 611 ASN A C 1
ATOM 4946 O O . ASN A 1 611 ? 13.172 20.75 29.047 1 98.62 611 ASN A O 1
ATOM 4950 N N . TYR A 1 612 ? 13.797 19.828 27.094 1 98.44 612 TYR A N 1
ATOM 4951 C CA . TYR A 1 612 ? 12.711 18.859 27.031 1 98.44 612 TYR A CA 1
ATOM 4952 C C . TYR A 1 612 ? 13.102 17.562 27.75 1 98.44 612 TYR A C 1
ATOM 4954 O O . TYR A 1 612 ? 12.273 16.656 27.906 1 98.44 612 TYR A O 1
ATOM 4962 N N . GLY A 1 613 ? 14.352 17.5 28.25 1 96.38 613 GLY A N 1
ATOM 4963 C CA . GLY A 1 613 ? 14.852 16.266 28.844 1 96.38 613 GLY A CA 1
ATOM 4964 C C . GLY A 1 613 ? 14.625 16.203 30.344 1 96.38 613 GLY A C 1
ATOM 4965 O O . GLY A 1 613 ? 14.32 17.219 30.969 1 96.38 613 GLY A O 1
ATOM 4966 N N . PRO A 1 614 ? 14.859 15.023 30.875 1 95.19 614 PRO A N 1
ATOM 4967 C CA . PRO A 1 614 ? 14.594 14.812 32.281 1 95.19 614 PRO A CA 1
ATOM 4968 C C . PRO A 1 614 ? 15.773 15.195 33.188 1 95.19 614 PRO A C 1
ATOM 4970 O O . PRO A 1 614 ? 15.688 15.109 34.406 1 95.19 614 PRO A O 1
ATOM 4973 N N . GLU A 1 615 ? 16.844 15.68 32.562 1 96.56 615 GLU A N 1
ATOM 4974 C CA . GLU A 1 615 ? 18.047 16.016 33.312 1 96.56 615 GLU A CA 1
ATOM 4975 C C . GLU A 1 615 ? 18.422 17.484 33.125 1 96.56 615 GLU A C 1
ATOM 4977 O O . GLU A 1 615 ? 18.109 18.094 32.094 1 96.56 615 GLU A O 1
ATOM 4982 N N . GLU A 1 616 ? 19.031 17.984 34.125 1 97.5 616 GLU A N 1
ATOM 4983 C CA . GLU A 1 616 ? 19.578 19.328 34.031 1 97.5 616 GLU A CA 1
ATOM 4984 C C . GLU A 1 616 ? 20.719 19.391 33 1 97.5 616 GLU A C 1
ATOM 4986 O O . GLU A 1 616 ? 21.516 18.469 32.906 1 97.5 616 GLU A O 1
ATOM 4991 N N . VAL A 1 617 ? 20.812 20.516 32.344 1 97.56 617 VAL A N 1
ATOM 4992 C CA . VAL A 1 617 ? 21.859 20.656 31.312 1 97.56 617 VAL A CA 1
ATOM 4993 C C . VAL A 1 617 ? 22.562 22 31.5 1 97.56 617 VAL A C 1
ATOM 4995 O O . VAL A 1 617 ? 21.984 22.969 31.969 1 97.56 617 VAL A O 1
ATOM 4998 N N . VAL A 1 618 ? 23.828 21.984 31.141 1 96.62 618 VAL A N 1
ATOM 4999 C CA . VAL A 1 618 ? 24.594 23.219 31.078 1 96.62 618 VAL A CA 1
ATOM 5000 C C . VAL A 1 618 ? 24.453 23.859 29.703 1 96.62 618 VAL A C 1
ATOM 5002 O O . VAL A 1 618 ? 24.688 23.188 28.688 1 96.62 618 VAL A O 1
ATOM 5005 N N . LEU A 1 619 ? 24.109 25.109 29.703 1 96.88 619 LEU A N 1
ATOM 5006 C CA . LEU A 1 619 ? 23.844 25.797 28.438 1 96.88 619 LEU A CA 1
ATOM 5007 C C . LEU A 1 619 ? 25.141 26.297 27.812 1 96.88 619 LEU A C 1
ATOM 5009 O O . LEU A 1 619 ? 26.078 26.656 28.516 1 96.88 619 LEU A O 1
ATOM 5013 N N . PRO A 1 620 ? 25.172 26.203 26.484 1 93.31 620 PRO A N 1
ATOM 5014 C CA . PRO A 1 620 ? 26.344 26.734 25.766 1 93.31 620 PRO A CA 1
ATOM 5015 C C . PRO A 1 620 ? 26.328 28.25 25.656 1 93.31 620 PRO A C 1
ATOM 5017 O O . PRO A 1 620 ? 26.312 28.781 24.531 1 93.31 620 PRO A O 1
ATOM 5020 N N . VAL A 1 621 ? 26.469 28.969 26.656 1 92.75 621 VAL A N 1
ATOM 5021 C CA . VAL A 1 621 ? 26.328 30.422 26.703 1 92.75 621 VAL A CA 1
ATOM 5022 C C . VAL A 1 621 ? 27.703 31.078 26.703 1 92.75 621 VAL A C 1
ATOM 5024 O O . VAL A 1 621 ? 28.641 30.578 27.328 1 92.75 621 VAL A O 1
ATOM 5027 N N . PRO A 1 622 ? 27.859 32.125 25.922 1 89.06 622 PRO A N 1
ATOM 5028 C CA . PRO A 1 622 ? 29.094 32.906 26.031 1 89.06 622 PRO A CA 1
ATOM 5029 C C . PRO A 1 622 ? 29.266 33.562 27.422 1 89.06 622 PRO A C 1
ATOM 5031 O O . PRO A 1 622 ? 28.297 33.688 28.156 1 89.06 622 PRO A O 1
ATOM 5034 N N . SER A 1 623 ? 30.469 33.906 27.641 1 88.5 623 SER A N 1
ATOM 5035 C CA . SER A 1 623 ? 30.766 34.531 28.938 1 88.5 623 SER A CA 1
ATOM 5036 C C . SER A 1 623 ? 30.141 35.938 29.047 1 88.5 623 SER A C 1
ATOM 5038 O O . SER A 1 623 ? 30.156 36.688 28.078 1 88.5 623 SER A O 1
ATOM 5040 N N . GLY A 1 624 ? 29.578 36.219 30.141 1 89.12 624 GLY A N 1
ATOM 5041 C CA . GLY A 1 624 ? 29.172 37.594 30.484 1 89.12 624 GLY A CA 1
ATOM 5042 C C . GLY A 1 624 ? 27.828 37.969 29.906 1 89.12 624 GLY A C 1
ATOM 5043 O O . GLY A 1 624 ? 27.5 39.156 29.75 1 89.12 624 GLY A O 1
ATOM 5044 N N . VAL A 1 625 ? 27.031 37 29.531 1 92.44 625 VAL A N 1
ATOM 5045 C CA . VAL A 1 625 ? 25.734 37.344 28.953 1 92.44 625 VAL A CA 1
ATOM 5046 C C . VAL A 1 625 ? 24.734 37.656 30.062 1 92.44 625 VAL A C 1
ATOM 5048 O O . VAL A 1 625 ? 24.922 37.25 31.219 1 92.44 625 VAL A O 1
ATOM 5051 N N . ARG A 1 626 ? 23.734 38.438 29.719 1 95.06 626 ARG A N 1
ATOM 5052 C CA . ARG A 1 626 ? 22.656 38.781 30.656 1 95.06 626 ARG A CA 1
ATOM 5053 C C . ARG A 1 626 ? 21.438 37.875 30.438 1 95.06 626 ARG A C 1
ATOM 5055 O O . ARG A 1 626 ? 20.844 37.875 29.359 1 95.06 626 ARG A O 1
ATOM 5062 N N . PHE A 1 627 ? 21.125 37.188 31.453 1 96.25 627 PHE A N 1
ATOM 5063 C CA . PHE A 1 627 ? 19.953 36.312 31.422 1 96.25 627 PHE A CA 1
ATOM 5064 C C . PHE A 1 627 ? 18.688 37.125 31.719 1 96.25 627 PHE A C 1
ATOM 5066 O O . PHE A 1 627 ? 18.672 37.938 32.656 1 96.25 627 PHE A O 1
ATOM 5073 N N . ARG A 1 628 ? 17.719 36.969 30.938 1 96.38 628 ARG A N 1
ATOM 5074 C CA . ARG A 1 628 ? 16.422 37.594 31.156 1 96.38 628 ARG A CA 1
ATOM 5075 C C . ARG A 1 628 ? 15.461 36.625 31.812 1 96.38 628 ARG A C 1
ATOM 5077 O O . ARG A 1 628 ? 14.531 37.031 32.531 1 96.38 628 ARG A O 1
ATOM 5084 N N . LEU A 1 629 ? 15.586 35.344 31.484 1 96.62 629 LEU A N 1
ATOM 5085 C CA . LEU A 1 629 ? 14.906 34.219 32.125 1 96.62 629 LEU A CA 1
ATOM 5086 C C . LEU A 1 629 ? 15.883 33.094 32.375 1 96.62 629 LEU A C 1
ATOM 5088 O O . LEU A 1 629 ? 16.75 32.781 31.562 1 96.62 629 LEU A O 1
ATOM 5092 N N . GLY A 1 630 ? 15.75 32.469 33.562 1 95.75 630 GLY A N 1
ATOM 5093 C CA . GLY A 1 630 ? 16.562 31.328 33.875 1 95.75 630 GLY A CA 1
ATOM 5094 C C . GLY A 1 630 ? 18.031 31.688 34.094 1 95.75 630 GLY A C 1
ATOM 5095 O O . GLY A 1 630 ? 18.344 32.75 34.625 1 95.75 630 GLY A O 1
ATOM 5096 N N . GLY A 1 631 ? 18.938 30.625 33.812 1 95.75 631 GLY A N 1
ATOM 5097 C CA . GLY A 1 631 ? 20.359 30.766 34.062 1 95.75 631 GLY A CA 1
ATOM 5098 C C . GLY A 1 631 ? 21.188 29.781 33.219 1 95.75 631 GLY A C 1
ATOM 5099 O O . GLY A 1 631 ? 20.672 29.109 32.344 1 95.75 631 GLY A O 1
ATOM 5100 N N . PRO A 1 632 ? 22.453 29.766 33.562 1 95.81 632 PRO A N 1
ATOM 5101 C CA . PRO A 1 632 ? 23.375 28.953 32.75 1 95.81 632 PRO A CA 1
ATOM 5102 C C . PRO A 1 632 ? 23.125 27.453 32.938 1 95.81 632 PRO A C 1
ATOM 5104 O O . PRO A 1 632 ? 23.578 26.656 32.094 1 95.81 632 PRO A O 1
ATOM 5107 N N . ARG A 1 633 ? 22.516 27.078 33.938 1 97.25 633 ARG A N 1
ATOM 5108 C CA . ARG A 1 633 ? 22.031 25.703 34.156 1 97.25 633 ARG A CA 1
ATOM 5109 C C . ARG A 1 633 ? 20.516 25.641 34.031 1 97.25 633 ARG A C 1
ATOM 5111 O O . ARG A 1 633 ? 19.797 26.422 34.656 1 97.25 633 ARG A O 1
ATOM 5118 N N . LEU A 1 634 ? 20.141 24.75 33.219 1 97.88 634 LEU A N 1
ATOM 5119 C CA . LEU A 1 634 ? 18.719 24.688 32.906 1 97.88 634 LEU A CA 1
ATOM 5120 C C . LEU A 1 634 ? 18.109 23.391 33.406 1 97.88 634 LEU A C 1
ATOM 5122 O O . LEU A 1 634 ? 18.484 22.312 32.938 1 97.88 634 LEU A O 1
ATOM 5126 N N . SER A 1 635 ? 17.203 23.422 34.312 1 97.69 635 SER A N 1
ATOM 5127 C CA . SER A 1 635 ? 16.516 22.266 34.875 1 97.69 635 SER A CA 1
ATOM 5128 C C . SER A 1 635 ? 15.602 21.594 33.844 1 97.69 635 SER A C 1
ATOM 5130 O O . SER A 1 635 ? 15.32 22.172 32.812 1 97.69 635 SER A O 1
ATOM 5132 N N . PRO A 1 636 ? 15.164 20.344 34.188 1 97.44 636 PRO A N 1
ATOM 5133 C CA . PRO A 1 636 ? 14.219 19.672 33.312 1 97.44 636 PRO A CA 1
ATOM 5134 C C . PRO A 1 636 ? 12.961 20.5 33.031 1 97.44 636 PRO A C 1
ATOM 5136 O O . PRO A 1 636 ? 12.391 21.078 33.969 1 97.44 636 PRO A O 1
ATOM 5139 N N . TYR A 1 637 ? 12.586 20.609 31.734 1 97.94 637 TYR A N 1
ATOM 5140 C CA . TYR A 1 637 ? 11.305 21.156 31.297 1 97.94 637 TYR A CA 1
ATOM 5141 C C . TYR A 1 637 ? 11.234 22.656 31.578 1 97.94 637 TYR A C 1
ATOM 5143 O O . TYR A 1 637 ? 10.164 23.188 31.875 1 97.94 637 TYR A O 1
ATOM 5151 N N . GLU A 1 638 ? 12.414 23.281 31.516 1 98.06 638 GLU A N 1
ATOM 5152 C CA . GLU A 1 638 ? 12.484 24.719 31.781 1 98.06 638 GLU A CA 1
ATOM 5153 C C . GLU A 1 638 ? 12.984 25.484 30.547 1 98.06 638 GLU A C 1
ATOM 5155 O O . GLU A 1 638 ? 13.438 24.875 29.578 1 98.06 638 GLU A O 1
ATOM 5160 N N . VAL A 1 639 ? 12.875 26.812 30.641 1 98.19 639 VAL A N 1
ATOM 5161 C CA . VAL A 1 639 ? 13.258 27.734 29.578 1 98.19 639 VAL A CA 1
ATOM 5162 C C . VAL A 1 639 ? 14.25 28.766 30.109 1 98.19 639 VAL A C 1
ATOM 5164 O O . VAL A 1 639 ? 14.125 29.219 31.266 1 98.19 639 VAL A O 1
ATOM 5167 N N . ALA A 1 640 ? 15.188 29.062 29.297 1 98.25 640 ALA A N 1
ATOM 5168 C CA . ALA A 1 640 ? 16.078 30.188 29.594 1 98.25 640 ALA A CA 1
ATOM 5169 C C . ALA A 1 640 ? 16.172 31.125 28.391 1 98.25 640 ALA A C 1
ATOM 5171 O O . ALA A 1 640 ? 16.016 30.703 27.25 1 98.25 640 ALA A O 1
ATOM 5172 N N . VAL A 1 641 ? 16.344 32.438 28.688 1 98.06 641 VAL A N 1
ATOM 5173 C CA . VAL A 1 641 ? 16.5 33.469 27.672 1 98.06 641 VAL A CA 1
ATOM 5174 C C . VAL A 1 641 ? 17.672 34.375 28.047 1 98.06 641 VAL A C 1
ATOM 5176 O O . VAL A 1 641 ? 17.781 34.812 29.188 1 98.06 641 VAL A O 1
ATOM 5179 N N . TRP A 1 642 ? 18.547 34.562 27.125 1 97.31 642 TRP A N 1
ATOM 5180 C CA . TRP A 1 642 ? 19.609 35.531 27.359 1 97.31 642 TRP A CA 1
ATOM 5181 C C . TRP A 1 642 ? 19.844 36.406 26.141 1 97.31 642 TRP A C 1
ATOM 5183 O O . TRP A 1 642 ? 19.312 36.125 25.047 1 97.31 642 TRP A O 1
ATOM 5193 N N . GLU A 1 643 ? 20.547 37.531 26.312 1 96 643 GLU A N 1
ATOM 5194 C CA . GLU A 1 643 ? 20.844 38.5 25.25 1 96 643 GLU A CA 1
ATOM 5195 C C . GLU A 1 643 ? 22.219 38.25 24.641 1 96 643 GLU A C 1
ATOM 5197 O O . GLU A 1 643 ? 23.188 38 25.359 1 96 643 GLU A O 1
ATOM 5202 N N . GLU A 1 644 ? 22.141 38.062 23.375 1 89.44 644 GLU A N 1
ATOM 5203 C CA . GLU A 1 644 ? 23.406 38 22.656 1 89.44 644 GLU A CA 1
ATOM 5204 C C . GLU A 1 644 ? 23.547 39.156 21.688 1 89.44 644 GLU A C 1
ATOM 5206 O O . GLU A 1 644 ? 22.562 39.594 21.062 1 89.44 644 GLU A O 1
ATOM 5211 N N . GLY A 1 645 ? 24.547 40.125 21.953 1 67.56 645 GLY A N 1
ATOM 5212 C CA . GLY A 1 645 ? 24.812 41.312 21.156 1 67.56 645 GLY A CA 1
ATOM 5213 C C . GLY A 1 645 ? 25.391 41 19.797 1 67.56 645 GLY A C 1
ATOM 5214 O O . GLY A 1 645 ? 25.969 39.906 19.594 1 67.56 645 GLY A O 1
ATOM 5215 N N . MET B 1 1 ? 13.812 -21.641 -25.5 1 94.5 1 MET B N 1
ATOM 5216 C CA . MET B 1 1 ? 13.906 -20.344 -26.188 1 94.5 1 MET B CA 1
ATOM 5217 C C . MET B 1 1 ? 13.609 -19.203 -25.219 1 94.5 1 MET B C 1
ATOM 5219 O O . MET B 1 1 ? 13.281 -19.438 -24.047 1 94.5 1 MET B O 1
ATOM 5223 N N . LEU B 1 2 ? 13.906 -18.016 -25.734 1 98.31 2 LEU B N 1
ATOM 5224 C CA . LEU B 1 2 ? 13.68 -16.812 -24.922 1 98.31 2 LEU B CA 1
ATOM 5225 C C . LEU B 1 2 ? 12.734 -15.852 -25.625 1 98.31 2 LEU B C 1
ATOM 5227 O O . LEU B 1 2 ? 12.609 -15.891 -26.859 1 98.31 2 LEU B O 1
ATOM 5231 N N . GLY B 1 3 ? 11.953 -15.125 -24.891 1 98.69 3 GLY B N 1
ATOM 5232 C CA . GLY B 1 3 ? 11.039 -14.125 -25.422 1 98.69 3 GLY B CA 1
ATOM 5233 C C . GLY B 1 3 ? 10.961 -12.875 -24.562 1 98.69 3 GLY B C 1
ATOM 5234 O O . GLY B 1 3 ? 11.766 -12.695 -23.641 1 98.69 3 GLY B O 1
ATOM 5235 N N . VAL B 1 4 ? 10.039 -11.945 -24.922 1 98.75 4 VAL B N 1
ATOM 5236 C CA . VAL B 1 4 ? 9.875 -10.703 -24.172 1 98.75 4 VAL B CA 1
ATOM 5237 C C . VAL B 1 4 ? 8.469 -10.148 -24.375 1 98.75 4 VAL B C 1
ATOM 5239 O O . VAL B 1 4 ? 7.832 -10.422 -25.391 1 98.75 4 VAL B O 1
ATOM 5242 N N . CYS B 1 5 ? 7.988 -9.461 -23.422 1 98.62 5 CYS B N 1
ATOM 5243 C CA . CYS B 1 5 ? 6.762 -8.688 -23.547 1 98.62 5 CYS B CA 1
ATOM 5244 C C . CYS B 1 5 ? 7.055 -7.293 -24.094 1 98.62 5 CYS B C 1
ATOM 5246 O O . CYS B 1 5 ? 7.922 -6.586 -23.578 1 98.62 5 CYS B O 1
ATOM 5248 N N . TYR B 1 6 ? 6.402 -6.949 -25.125 1 98.5 6 TYR B N 1
ATOM 5249 C CA . TYR B 1 6 ? 6.617 -5.688 -25.828 1 98.5 6 TYR B CA 1
ATOM 5250 C C . TYR B 1 6 ? 5.293 -4.98 -26.094 1 98.5 6 TYR B C 1
ATOM 5252 O O . TYR B 1 6 ? 4.301 -5.621 -26.453 1 98.5 6 TYR B O 1
ATOM 5260 N N . TYR B 1 7 ? 5.223 -3.707 -25.859 1 97.88 7 TYR B N 1
ATOM 5261 C CA . TYR B 1 7 ? 4.055 -2.861 -26.078 1 97.88 7 TYR B CA 1
ATOM 5262 C C . TYR B 1 7 ? 4.383 -1.701 -27 1 97.88 7 TYR B C 1
ATOM 5264 O O . TYR B 1 7 ? 4.648 -0.587 -26.547 1 97.88 7 TYR B O 1
ATOM 5272 N N . PRO B 1 8 ? 4.328 -1.962 -28.266 1 97.38 8 PRO B N 1
ATOM 5273 C CA . PRO B 1 8 ? 4.695 -0.914 -29.219 1 97.38 8 PRO B CA 1
ATOM 5274 C C . PRO B 1 8 ? 3.881 0.365 -29.031 1 97.38 8 PRO B C 1
ATOM 5276 O O . PRO B 1 8 ? 4.391 1.465 -29.266 1 97.38 8 PRO B O 1
ATOM 5279 N N . GLU B 1 9 ? 2.676 0.252 -28.516 1 95.69 9 GLU B N 1
ATOM 5280 C CA . GLU B 1 9 ? 1.772 1.387 -28.359 1 95.69 9 GLU B CA 1
ATOM 5281 C C . GLU B 1 9 ? 2.283 2.35 -27.297 1 95.69 9 GLU B C 1
ATOM 5283 O O . GLU B 1 9 ? 1.797 3.477 -27.188 1 95.69 9 GLU B O 1
ATOM 5288 N N . HIS B 1 10 ? 3.207 1.923 -26.484 1 96.44 10 HIS B N 1
ATOM 5289 C CA . HIS B 1 10 ? 3.762 2.783 -25.438 1 96.44 10 HIS B CA 1
ATOM 5290 C C . HIS B 1 10 ? 4.871 3.672 -26 1 96.44 10 HIS B C 1
ATOM 5292 O O . HIS B 1 10 ? 5.363 4.562 -25.297 1 96.44 10 HIS B O 1
ATOM 5298 N N . TRP B 1 11 ? 5.316 3.479 -27.25 1 96.5 11 TRP B N 1
ATOM 5299 C CA . TRP B 1 11 ? 6.531 4.113 -27.75 1 96.5 11 TRP B CA 1
ATOM 5300 C C . TRP B 1 11 ? 6.305 4.691 -29.141 1 96.5 11 TRP B C 1
ATOM 5302 O O . TRP B 1 11 ? 5.402 4.258 -29.859 1 96.5 11 TRP B O 1
ATOM 5312 N N . PRO B 1 12 ? 7.172 5.688 -29.609 1 95.56 12 PRO B N 1
ATOM 5313 C CA . PRO B 1 12 ? 7.051 6.223 -30.969 1 95.56 12 PRO B CA 1
ATOM 5314 C C . PRO B 1 12 ? 7.293 5.168 -32.031 1 95.56 12 PRO B C 1
ATOM 5316 O O . PRO B 1 12 ? 8.18 4.32 -31.891 1 95.56 12 PRO B O 1
ATOM 5319 N N . ARG B 1 13 ? 6.566 5.266 -33.062 1 96.19 13 ARG B N 1
ATOM 5320 C CA . ARG B 1 13 ? 6.617 4.297 -34.156 1 96.19 13 ARG B CA 1
ATOM 5321 C C . ARG B 1 13 ? 8.031 4.191 -34.75 1 96.19 13 ARG B C 1
ATOM 5323 O O . ARG B 1 13 ? 8.445 3.117 -35.188 1 96.19 13 ARG B O 1
ATOM 5330 N N . GLU B 1 14 ? 8.734 5.227 -34.688 1 95.5 14 GLU B N 1
ATOM 5331 C CA . GLU B 1 14 ? 10.07 5.281 -35.25 1 95.5 14 GLU B CA 1
ATOM 5332 C C . GLU B 1 14 ? 11.023 4.332 -34.531 1 95.5 14 GLU B C 1
ATOM 5334 O O . GLU B 1 14 ? 12.055 3.938 -35.062 1 95.5 14 GLU B O 1
ATOM 5339 N N . ARG B 1 15 ? 10.641 3.932 -33.312 1 95.94 15 ARG B N 1
ATOM 5340 C CA . ARG B 1 15 ? 11.492 3.09 -32.5 1 95.94 15 ARG B CA 1
ATOM 5341 C C . ARG B 1 15 ? 11.234 1.612 -32.75 1 95.94 15 ARG B C 1
ATOM 5343 O O . ARG B 1 15 ? 12.055 0.76 -32.406 1 95.94 15 ARG B O 1
ATOM 5350 N N . TRP B 1 16 ? 10.125 1.255 -33.406 1 98 16 TRP B N 1
ATOM 5351 C CA . TRP B 1 16 ? 9.656 -0.124 -33.5 1 98 16 TRP B CA 1
ATOM 5352 C C . TRP B 1 16 ? 10.656 -0.999 -34.25 1 98 16 TRP B C 1
ATOM 5354 O O . TRP B 1 16 ? 11.023 -2.078 -33.75 1 98 16 TRP B O 1
ATOM 5364 N N . SER B 1 17 ? 11.148 -0.534 -35.344 1 98.12 17 SER B N 1
ATOM 5365 C CA . SER B 1 17 ? 12.062 -1.323 -36.188 1 98.12 17 SER B CA 1
ATOM 5366 C C . SER B 1 17 ? 13.383 -1.559 -35.469 1 98.12 17 SER B C 1
ATOM 5368 O O . SER B 1 17 ? 13.938 -2.66 -35.5 1 98.12 17 SER B O 1
ATOM 5370 N N . GLU B 1 18 ? 13.875 -0.514 -34.844 1 98 18 GLU B N 1
ATOM 5371 C CA . GLU B 1 18 ? 15.117 -0.646 -34.094 1 98 18 GLU B CA 1
ATOM 5372 C C . GLU B 1 18 ? 14.953 -1.625 -32.938 1 98 18 GLU B C 1
ATOM 5374 O O . GLU B 1 18 ? 15.836 -2.451 -32.688 1 98 18 GLU B O 1
ATOM 5379 N N . ASP B 1 19 ? 13.891 -1.502 -32.219 1 98.44 19 ASP B N 1
ATOM 5380 C CA . ASP B 1 19 ? 13.625 -2.408 -31.125 1 98.44 19 ASP B CA 1
ATOM 5381 C C . ASP B 1 19 ? 13.57 -3.859 -31.594 1 98.44 19 ASP B C 1
ATOM 5383 O O . ASP B 1 19 ? 14.18 -4.742 -30.984 1 98.44 19 ASP B O 1
ATOM 5387 N N . ALA B 1 20 ? 12.836 -4.102 -32.656 1 98.69 20 ALA B N 1
ATOM 5388 C CA . ALA B 1 20 ? 12.703 -5.453 -33.219 1 98.69 20 ALA B CA 1
ATOM 5389 C C . ALA B 1 20 ? 14.07 -6.023 -33.594 1 98.69 20 ALA B C 1
ATOM 5391 O O . ALA B 1 20 ? 14.367 -7.18 -33.281 1 98.69 20 ALA B O 1
ATOM 5392 N N . ARG B 1 21 ? 14.875 -5.25 -34.25 1 98.38 21 ARG B N 1
ATOM 5393 C CA . ARG B 1 21 ? 16.219 -5.672 -34.625 1 98.38 21 ARG B CA 1
ATOM 5394 C C . ARG B 1 21 ? 17.047 -6.035 -33.406 1 98.38 21 ARG B C 1
ATOM 5396 O O . ARG B 1 21 ? 17.719 -7.066 -33.375 1 98.38 21 ARG B O 1
ATOM 5403 N N . ARG B 1 22 ? 16.969 -5.223 -32.406 1 98.31 22 ARG B N 1
ATOM 5404 C CA . ARG B 1 22 ? 17.734 -5.438 -31.188 1 98.31 22 ARG B CA 1
ATOM 5405 C C . ARG B 1 22 ? 17.266 -6.688 -30.438 1 98.31 22 ARG B C 1
ATOM 5407 O O . ARG B 1 22 ? 18.062 -7.391 -29.828 1 98.31 22 ARG B O 1
ATOM 5414 N N . MET B 1 23 ? 15.969 -6.914 -30.469 1 98.69 23 MET B N 1
ATOM 5415 C CA . MET B 1 23 ? 15.438 -8.141 -29.875 1 98.69 23 MET B CA 1
ATOM 5416 C C . MET B 1 23 ? 16.031 -9.375 -30.531 1 98.69 23 MET B C 1
ATOM 5418 O O . MET B 1 23 ? 16.5 -10.289 -29.859 1 98.69 23 MET B O 1
ATOM 5422 N N . ARG B 1 24 ? 16.062 -9.344 -31.859 1 98.12 24 ARG B N 1
ATOM 5423 C CA . ARG B 1 24 ? 16.609 -10.461 -32.625 1 98.12 24 ARG B CA 1
ATOM 5424 C C . ARG B 1 24 ? 18.109 -10.609 -32.375 1 98.12 24 ARG B C 1
ATOM 5426 O O . ARG B 1 24 ? 18.609 -11.719 -32.188 1 98.12 24 ARG B O 1
ATOM 5433 N N . GLU B 1 25 ? 18.797 -9.484 -32.344 1 98.06 25 GLU B N 1
ATOM 5434 C CA . GLU B 1 25 ? 20.234 -9.484 -32.094 1 98.06 25 GLU B CA 1
ATOM 5435 C C . GLU B 1 25 ? 20.578 -10.047 -30.734 1 98.06 25 GLU B C 1
ATOM 5437 O O . GLU B 1 25 ? 21.594 -10.703 -30.547 1 98.06 25 GLU B O 1
ATOM 5442 N N . LEU B 1 26 ? 19.719 -9.773 -29.781 1 97.94 26 LEU B N 1
ATOM 5443 C CA . LEU B 1 26 ? 19.906 -10.281 -28.422 1 97.94 26 LEU B CA 1
ATOM 5444 C C . LEU B 1 26 ? 19.719 -11.797 -28.391 1 97.94 26 LEU B C 1
ATOM 5446 O O . LEU B 1 26 ? 20.25 -12.469 -27.5 1 97.94 26 LEU B O 1
ATOM 5450 N N . GLY B 1 27 ? 18.953 -12.305 -29.359 1 97.81 27 GLY B N 1
ATOM 5451 C CA . GLY B 1 27 ? 18.75 -13.742 -29.422 1 97.81 27 GLY B CA 1
ATOM 5452 C C . GLY B 1 27 ? 17.344 -14.156 -29 1 97.81 27 GLY B C 1
ATOM 5453 O O . GLY B 1 27 ? 17.094 -15.336 -28.734 1 97.81 27 GLY B O 1
ATOM 5454 N N . LEU B 1 28 ? 16.406 -13.273 -28.922 1 98.44 28 LEU B N 1
ATOM 5455 C CA . LEU B 1 28 ? 15.031 -13.586 -28.547 1 98.44 28 LEU B CA 1
ATOM 5456 C C . LEU B 1 28 ? 14.273 -14.18 -29.734 1 98.44 28 LEU B C 1
ATOM 5458 O O . LEU B 1 28 ? 14.586 -13.883 -30.891 1 98.44 28 LEU B O 1
ATOM 5462 N N . ALA B 1 29 ? 13.281 -15 -29.422 1 98.31 29 ALA B N 1
ATOM 5463 C CA . ALA B 1 29 ? 12.516 -15.68 -30.469 1 98.31 29 ALA B CA 1
ATOM 5464 C C . ALA B 1 29 ? 11.055 -15.234 -30.453 1 98.31 29 ALA B C 1
ATOM 5466 O O . ALA B 1 29 ? 10.422 -15.141 -31.516 1 98.31 29 ALA B O 1
ATOM 5467 N N . TYR B 1 30 ? 10.484 -15 -29.297 1 98.75 30 TYR B N 1
ATOM 5468 C CA . TYR B 1 30 ? 9.055 -14.727 -29.172 1 98.75 30 TYR B CA 1
ATOM 5469 C C . TYR B 1 30 ? 8.812 -13.344 -28.562 1 98.75 30 TYR B C 1
ATOM 5471 O O . TYR B 1 30 ? 9.562 -12.898 -27.703 1 98.75 30 TYR B O 1
ATOM 5479 N N . VAL B 1 31 ? 7.754 -12.648 -29.031 1 98.88 31 VAL B N 1
ATOM 5480 C CA . VAL B 1 31 ? 7.348 -11.352 -28.5 1 98.88 31 VAL B CA 1
ATOM 5481 C C . VAL B 1 31 ? 5.844 -11.352 -28.234 1 98.88 31 VAL B C 1
ATOM 5483 O O . VAL B 1 31 ? 5.051 -11.594 -29.156 1 98.88 31 VAL B O 1
ATOM 5486 N N . ARG B 1 32 ? 5.418 -11.117 -26.984 1 98.69 32 ARG B N 1
ATOM 5487 C CA . ARG B 1 32 ? 4.012 -10.969 -26.625 1 98.69 32 ARG B CA 1
ATOM 5488 C C . ARG B 1 32 ? 3.541 -9.531 -26.828 1 98.69 32 ARG B C 1
ATOM 5490 O O . ARG B 1 32 ? 4.215 -8.594 -26.422 1 98.69 32 ARG B O 1
ATOM 5497 N N . VAL B 1 33 ? 2.369 -9.312 -27.516 1 98.25 33 VAL B N 1
ATOM 5498 C CA . VAL B 1 33 ? 1.854 -7.977 -27.797 1 98.25 33 VAL B CA 1
ATOM 5499 C C . VAL B 1 33 ? 0.33 -7.98 -27.688 1 98.25 33 VAL B C 1
ATOM 5501 O O . VAL B 1 33 ? -0.305 -9.031 -27.812 1 98.25 33 VAL B O 1
ATOM 5504 N N . GLY B 1 34 ? -0.281 -6.906 -27.297 1 97.19 34 GLY B N 1
ATOM 5505 C CA . GLY B 1 34 ? -1.656 -6.605 -27.656 1 97.19 34 GLY B CA 1
ATOM 5506 C C . GLY B 1 34 ? -2.645 -6.898 -26.547 1 97.19 34 GLY B C 1
ATOM 5507 O O . GLY B 1 34 ? -3.83 -6.586 -26.672 1 97.19 34 GLY B O 1
ATOM 5508 N N . GLU B 1 35 ? -2.27 -7.477 -25.375 1 95.88 35 GLU B N 1
ATOM 5509 C CA . GLU B 1 35 ? -3.217 -7.98 -24.391 1 95.88 35 GLU B CA 1
ATOM 5510 C C . GLU B 1 35 ? -3.92 -6.836 -23.672 1 95.88 35 GLU B C 1
ATOM 5512 O O . GLU B 1 35 ? -4.93 -7.047 -23 1 95.88 35 GLU B O 1
ATOM 5517 N N . PHE B 1 36 ? -3.451 -5.574 -23.797 1 97 36 PHE B N 1
ATOM 5518 C CA . PHE B 1 36 ? -4.086 -4.449 -23.125 1 97 36 PHE B CA 1
ATOM 5519 C C . PHE B 1 36 ? -4.504 -3.379 -24.125 1 97 36 PHE B C 1
ATOM 5521 O O . PHE B 1 36 ? -4.602 -2.201 -23.781 1 97 36 PHE B O 1
ATOM 5528 N N . ALA B 1 37 ? -4.812 -3.697 -25.344 1 96.5 37 ALA B N 1
ATOM 5529 C CA . ALA B 1 37 ? -4.871 -2.672 -26.391 1 96.5 37 ALA B CA 1
ATOM 5530 C C . ALA B 1 37 ? -6.289 -2.514 -26.922 1 96.5 37 ALA B C 1
ATOM 5532 O O . ALA B 1 37 ? -6.488 -2.051 -28.047 1 96.5 37 ALA B O 1
ATOM 5533 N N . TRP B 1 38 ? -7.328 -2.896 -26.188 1 97.75 38 TRP B N 1
ATOM 5534 C CA . TRP B 1 38 ? -8.688 -2.873 -26.703 1 97.75 38 TRP B CA 1
ATOM 5535 C C . TRP B 1 38 ? -9.094 -1.459 -27.125 1 97.75 38 TRP B C 1
ATOM 5537 O O . TRP B 1 38 ? -9.664 -1.254 -28.188 1 97.75 38 TRP B O 1
ATOM 5547 N N . ALA B 1 39 ? -8.773 -0.487 -26.375 1 97.12 39 ALA B N 1
ATOM 5548 C CA . ALA B 1 39 ? -9.18 0.889 -26.656 1 97.12 39 ALA B CA 1
ATOM 5549 C C . ALA B 1 39 ? -8.508 1.408 -27.922 1 97.12 39 ALA B C 1
ATOM 5551 O O . ALA B 1 39 ? -9.055 2.281 -28.609 1 97.12 39 ALA B O 1
ATOM 5552 N N . LEU B 1 40 ? -7.289 0.914 -28.219 1 97.31 40 LEU B N 1
ATOM 5553 C CA . LEU B 1 40 ? -6.621 1.305 -29.469 1 97.31 40 LEU B CA 1
ATOM 5554 C C . LEU B 1 40 ? -7.219 0.567 -30.656 1 97.31 40 LEU B C 1
ATOM 5556 O O . LEU B 1 40 ? -7.332 1.132 -31.75 1 97.31 40 LEU B O 1
ATOM 5560 N N . LEU B 1 41 ? -7.648 -0.68 -30.469 1 98 41 LEU B N 1
ATOM 5561 C CA . LEU B 1 41 ? -8.227 -1.494 -31.531 1 98 41 LEU B CA 1
ATOM 5562 C C . LEU B 1 41 ? -9.633 -1.012 -31.891 1 98 41 LEU B C 1
ATOM 5564 O O . LEU B 1 41 ? -10.062 -1.134 -33.031 1 98 41 LEU B O 1
ATOM 5568 N N . GLU B 1 42 ? -10.305 -0.533 -30.906 1 98.12 42 GLU B N 1
ATOM 5569 C CA . GLU B 1 42 ? -11.664 -0.023 -31.047 1 98.12 42 GLU B CA 1
ATOM 5570 C C . GLU B 1 42 ? -11.875 1.236 -30.219 1 98.12 42 GLU B C 1
ATOM 5572 O O . GLU B 1 42 ? -12.562 1.198 -29.188 1 98.12 42 GLU B O 1
ATOM 5577 N N . PRO B 1 43 ? -11.383 2.334 -30.719 1 96.62 43 PRO B N 1
ATOM 5578 C CA . PRO B 1 43 ? -11.414 3.578 -29.938 1 96.62 43 PRO B CA 1
ATOM 5579 C C . PRO B 1 43 ? -12.836 4.078 -29.688 1 96.62 43 PRO B C 1
ATOM 5581 O O . PRO B 1 43 ? -13.07 4.805 -28.719 1 96.62 43 PRO B O 1
ATOM 5584 N N . GLU B 1 44 ? -13.781 3.762 -30.594 1 96.06 44 GLU B N 1
ATOM 5585 C CA . GLU B 1 44 ? -15.219 4.016 -30.469 1 96.06 44 GLU B CA 1
ATOM 5586 C C . GLU B 1 44 ? -16.031 2.768 -30.812 1 96.06 44 GLU B C 1
ATOM 5588 O O . GLU B 1 44 ? -15.555 1.888 -31.531 1 96.06 44 GLU B O 1
ATOM 5593 N N . PRO B 1 45 ? -17.203 2.752 -30.234 1 95.25 45 PRO B N 1
ATOM 5594 C CA . PRO B 1 45 ? -18.016 1.564 -30.547 1 95.25 45 PRO B CA 1
ATOM 5595 C C . PRO B 1 45 ? -18.156 1.326 -32.062 1 95.25 45 PRO B C 1
ATOM 5597 O O . PRO B 1 45 ? -18.688 2.178 -32.75 1 95.25 45 PRO B O 1
ATOM 5600 N N . GLY B 1 46 ? -17.594 0.239 -32.5 1 95.12 46 GLY B N 1
ATOM 5601 C CA . GLY B 1 46 ? -17.781 -0.157 -33.875 1 95.12 46 GLY B CA 1
ATOM 5602 C C . GLY B 1 46 ? -16.703 0.385 -34.812 1 95.12 46 GLY B C 1
ATOM 5603 O O . GLY B 1 46 ? -16.547 -0.087 -35.938 1 95.12 46 GLY B O 1
ATOM 5604 N N . ARG B 1 47 ? -15.984 1.318 -34.406 1 97.44 47 ARG B N 1
ATOM 5605 C CA . ARG B 1 47 ? -14.883 1.831 -35.219 1 97.44 47 ARG B CA 1
ATOM 5606 C C . ARG B 1 47 ? -13.594 1.077 -34.906 1 97.44 47 ARG B C 1
ATOM 5608 O O . ARG B 1 47 ? -12.938 1.324 -33.906 1 97.44 47 ARG B O 1
ATOM 5615 N N . LEU B 1 48 ? -13.242 0.246 -35.812 1 97.88 48 LEU B N 1
ATOM 5616 C CA . LEU B 1 48 ? -12.055 -0.588 -35.656 1 97.88 48 LEU B CA 1
ATOM 5617 C C . LEU B 1 48 ? -10.836 0.069 -36.281 1 97.88 48 LEU B C 1
ATOM 5619 O O . LEU B 1 48 ? -10.922 0.637 -37.375 1 97.88 48 LEU B O 1
ATOM 5623 N N . ASP B 1 49 ? -9.758 0.091 -35.594 1 97.5 49 ASP B N 1
ATOM 5624 C CA . ASP B 1 49 ? -8.469 0.591 -36.062 1 97.5 49 ASP B CA 1
ATOM 5625 C C . ASP B 1 49 ? -7.371 -0.45 -35.875 1 97.5 49 ASP B C 1
ATOM 5627 O O . ASP B 1 49 ? -6.707 -0.479 -34.844 1 97.5 49 ASP B O 1
ATOM 5631 N N . TRP B 1 50 ? -7.086 -1.164 -36.969 1 97.44 50 TRP B N 1
ATOM 5632 C CA . TRP B 1 50 ? -6.156 -2.285 -36.875 1 97.44 50 TRP B CA 1
ATOM 5633 C C . TRP B 1 50 ? -4.762 -1.87 -37.344 1 97.44 50 TRP B C 1
ATOM 5635 O O . TRP B 1 50 ? -3.789 -2.6 -37.156 1 97.44 50 TRP B O 1
ATOM 5645 N N . ALA B 1 51 ? -4.645 -0.699 -38 1 96.88 51 ALA B N 1
ATOM 5646 C CA . ALA B 1 51 ? -3.455 -0.315 -38.75 1 96.88 51 ALA B CA 1
ATOM 5647 C C . ALA B 1 51 ? -2.203 -0.393 -37.906 1 96.88 51 ALA B C 1
ATOM 5649 O O . ALA B 1 51 ? -1.164 -0.891 -38.344 1 96.88 51 ALA B O 1
ATOM 5650 N N . TRP B 1 52 ? -2.232 0.16 -36.719 1 96.06 52 TRP B N 1
ATOM 5651 C CA . TRP B 1 52 ? -1.048 0.187 -35.844 1 96.06 52 TRP B CA 1
ATOM 5652 C C . TRP B 1 52 ? -0.6 -1.227 -35.5 1 96.06 52 TRP B C 1
ATOM 5654 O O . TRP B 1 52 ? 0.598 -1.519 -35.469 1 96.06 52 TRP B O 1
ATOM 5664 N N . LEU B 1 53 ? -1.533 -2.131 -35.156 1 98 53 LEU B N 1
ATOM 5665 C CA . LEU B 1 53 ? -1.174 -3.498 -34.812 1 98 53 LEU B CA 1
ATOM 5666 C C . LEU B 1 53 ? -0.683 -4.27 -36.031 1 98 53 LEU B C 1
ATOM 5668 O O . LEU B 1 53 ? 0.246 -5.074 -35.938 1 98 53 LEU B O 1
ATOM 5672 N N . ASP B 1 54 ? -1.31 -4.016 -37.281 1 98.25 54 ASP B N 1
ATOM 5673 C CA . ASP B 1 54 ? -0.79 -4.57 -38.5 1 98.25 54 ASP B CA 1
ATOM 5674 C C . ASP B 1 54 ? 0.686 -4.223 -38.688 1 98.25 54 ASP B C 1
ATOM 5676 O O . ASP B 1 54 ? 1.501 -5.094 -39 1 98.25 54 ASP B O 1
ATOM 5680 N N . GLU B 1 55 ? 0.911 -3.02 -38.5 1 98.12 55 GLU B N 1
ATOM 5681 C CA . GLU B 1 55 ? 2.275 -2.533 -38.688 1 98.12 55 GLU B CA 1
ATOM 5682 C C . GLU B 1 55 ? 3.223 -3.133 -37.656 1 98.12 55 GLU B C 1
ATOM 5684 O O . GLU B 1 55 ? 4.344 -3.521 -38 1 98.12 55 GLU B O 1
ATOM 5689 N N . ALA B 1 56 ? 2.838 -3.129 -36.406 1 98.25 56 ALA B N 1
ATOM 5690 C CA . ALA B 1 56 ? 3.672 -3.691 -35.344 1 98.25 56 ALA B CA 1
ATOM 5691 C C . ALA B 1 56 ? 4.012 -5.152 -35.625 1 98.25 56 ALA B C 1
ATOM 5693 O O . ALA B 1 56 ? 5.172 -5.559 -35.531 1 98.25 56 ALA B O 1
ATOM 5694 N N . VAL B 1 57 ? 3.002 -5.961 -36 1 98.44 57 VAL B N 1
ATOM 5695 C CA . VAL B 1 57 ? 3.203 -7.375 -36.312 1 98.44 57 VAL B CA 1
ATOM 5696 C C . VAL B 1 57 ? 4.137 -7.516 -37.5 1 98.44 57 VAL B C 1
ATOM 5698 O O . VAL B 1 57 ? 5.02 -8.375 -37.531 1 98.44 57 VAL B O 1
ATOM 5701 N N . ALA B 1 58 ? 3.955 -6.684 -38.5 1 98.38 58 ALA B N 1
ATOM 5702 C CA . ALA B 1 58 ? 4.801 -6.719 -39.688 1 98.38 58 ALA B CA 1
ATOM 5703 C C . ALA B 1 58 ? 6.258 -6.418 -39.344 1 98.38 58 ALA B C 1
ATOM 5705 O O . ALA B 1 58 ? 7.172 -7.074 -39.844 1 98.38 58 ALA B O 1
ATOM 5706 N N . VAL B 1 59 ? 6.469 -5.418 -38.531 1 98.56 59 VAL B N 1
ATOM 5707 C CA . VAL B 1 59 ? 7.809 -5.012 -38.125 1 98.56 59 VAL B CA 1
ATOM 5708 C C . VAL B 1 59 ? 8.492 -6.164 -37.375 1 98.56 59 VAL B C 1
ATOM 5710 O O . VAL B 1 59 ? 9.648 -6.484 -37.656 1 98.56 59 VAL B O 1
ATOM 5713 N N . LEU B 1 60 ? 7.812 -6.773 -36.438 1 98.69 60 LEU B N 1
ATOM 5714 C CA . LEU B 1 60 ? 8.359 -7.891 -35.688 1 98.69 60 LEU B CA 1
ATOM 5715 C C . LEU B 1 60 ? 8.641 -9.086 -36.594 1 98.69 60 LEU B C 1
ATOM 5717 O O . LEU B 1 60 ? 9.68 -9.727 -36.469 1 98.69 60 LEU B O 1
ATOM 5721 N N . ALA B 1 61 ? 7.73 -9.336 -37.562 1 98.5 61 ALA B N 1
ATOM 5722 C CA . ALA B 1 61 ? 7.887 -10.43 -38.531 1 98.5 61 ALA B CA 1
ATOM 5723 C C . ALA B 1 61 ? 9.117 -10.211 -39.406 1 98.5 61 ALA B C 1
ATOM 5725 O O . ALA B 1 61 ? 9.875 -11.156 -39.656 1 98.5 61 ALA B O 1
ATOM 5726 N N . GLN B 1 62 ? 9.25 -9.055 -39.812 1 98.31 62 GLN B N 1
ATOM 5727 C CA . GLN B 1 62 ? 10.367 -8.711 -40.688 1 98.31 62 GLN B CA 1
ATOM 5728 C C . GLN B 1 62 ? 11.703 -8.961 -40 1 98.31 62 GLN B C 1
ATOM 5730 O O . GLN B 1 62 ? 12.695 -9.312 -40.625 1 98.31 62 GLN B O 1
ATOM 5735 N N . ALA B 1 63 ? 11.719 -8.797 -38.719 1 98.31 63 ALA B N 1
ATOM 5736 C CA . ALA B 1 63 ? 12.938 -9.023 -37.938 1 98.31 63 ALA B CA 1
ATOM 5737 C C . ALA B 1 63 ? 13.141 -10.5 -37.656 1 98.31 63 ALA B C 1
ATOM 5739 O O . ALA B 1 63 ? 14.156 -10.898 -37.094 1 98.31 63 ALA B O 1
ATOM 5740 N N . GLY B 1 64 ? 12.172 -11.328 -38 1 98.06 64 GLY B N 1
ATOM 5741 C CA . GLY B 1 64 ? 12.281 -12.766 -37.781 1 98.06 64 GLY B CA 1
ATOM 5742 C C . GLY B 1 64 ? 11.781 -13.203 -36.438 1 98.06 64 GLY B C 1
ATOM 5743 O O . GLY B 1 64 ? 12.141 -14.281 -35.938 1 98.06 64 GLY B O 1
ATOM 5744 N N . LEU B 1 65 ? 11.008 -12.422 -35.75 1 98.62 65 LEU B N 1
ATOM 5745 C CA . LEU B 1 65 ? 10.453 -12.742 -34.438 1 98.62 65 LEU B CA 1
ATOM 5746 C C . LEU B 1 65 ? 9.078 -13.391 -34.562 1 98.62 65 LEU B C 1
ATOM 5748 O O . LEU B 1 65 ? 8.367 -13.148 -35.531 1 98.62 65 LEU B O 1
ATOM 5752 N N . LYS B 1 66 ? 8.742 -14.242 -33.656 1 98.69 66 LYS B N 1
ATOM 5753 C CA . LYS B 1 66 ? 7.418 -14.844 -33.562 1 98.69 66 LYS B CA 1
ATOM 5754 C C . LYS B 1 66 ? 6.547 -14.102 -32.562 1 98.69 66 LYS B C 1
ATOM 5756 O O . LYS B 1 66 ? 7.008 -13.758 -31.469 1 98.69 66 LYS B O 1
ATOM 5761 N N . VAL B 1 67 ? 5.305 -13.914 -32.938 1 98.69 67 VAL B N 1
ATOM 5762 C CA . VAL B 1 67 ? 4.422 -13.07 -32.125 1 98.69 67 VAL B CA 1
ATOM 5763 C C . VAL B 1 67 ? 3.447 -13.945 -31.344 1 98.69 67 VAL B C 1
ATOM 5765 O O . VAL B 1 67 ? 2.859 -14.875 -31.906 1 98.69 67 VAL B O 1
ATOM 5768 N N . VAL B 1 68 ? 3.336 -13.742 -30.062 1 98.81 68 VAL B N 1
ATOM 5769 C CA . VAL B 1 68 ? 2.244 -14.227 -29.219 1 98.81 68 VAL B CA 1
ATOM 5770 C C . VAL B 1 68 ? 1.224 -13.109 -29.016 1 98.81 68 VAL B C 1
ATOM 5772 O O . VAL B 1 68 ? 1.497 -12.133 -28.312 1 98.81 68 VAL B O 1
ATOM 5775 N N . LEU B 1 69 ? 0.098 -13.227 -29.578 1 98.69 69 LEU B N 1
ATOM 5776 C CA . LEU B 1 69 ? -0.899 -12.164 -29.547 1 98.69 69 LEU B CA 1
ATOM 5777 C C . LEU B 1 69 ? -1.871 -12.359 -28.391 1 98.69 69 LEU B C 1
ATOM 5779 O O . LEU B 1 69 ? -2.51 -13.406 -28.281 1 98.69 69 LEU B O 1
ATOM 5783 N N . GLY B 1 70 ? -1.972 -11.391 -27.484 1 98.38 70 GLY B N 1
ATOM 5784 C CA . GLY B 1 70 ? -2.928 -11.445 -26.391 1 98.38 70 GLY B CA 1
ATOM 5785 C C . GLY B 1 70 ? -4.305 -10.945 -26.781 1 98.38 70 GLY B C 1
ATOM 5786 O O . GLY B 1 70 ? -4.43 -9.953 -27.516 1 98.38 70 GLY B O 1
ATOM 5787 N N . THR B 1 71 ? -5.363 -11.664 -26.391 1 98.62 71 THR B N 1
ATOM 5788 C CA . THR B 1 71 ? -6.691 -11.07 -26.5 1 98.62 71 THR B CA 1
ATOM 5789 C C . THR B 1 71 ? -6.832 -9.867 -25.578 1 98.62 71 THR B C 1
ATOM 5791 O O . THR B 1 71 ? -6.375 -9.898 -24.438 1 98.62 71 THR B O 1
ATOM 5794 N N . PRO B 1 72 ? -7.352 -8.805 -26.016 1 98.19 72 PRO B N 1
ATOM 5795 C CA . PRO B 1 72 ? -7.297 -7.547 -25.266 1 98.19 72 PRO B CA 1
ATOM 5796 C C . PRO B 1 72 ? -8.352 -7.469 -24.172 1 98.19 72 PRO B C 1
ATOM 5798 O O . PRO B 1 72 ? -8.633 -6.387 -23.656 1 98.19 72 PRO B O 1
ATOM 5801 N N . THR B 1 73 ? -8.914 -8.523 -23.734 1 98.06 73 THR B N 1
ATOM 5802 C CA . THR B 1 73 ? -10.133 -8.594 -22.938 1 98.06 73 THR B CA 1
ATOM 5803 C C . THR B 1 73 ? -9.859 -8.219 -21.484 1 98.06 73 THR B C 1
ATOM 5805 O O . THR B 1 73 ? -10.789 -7.98 -20.703 1 98.06 73 THR B O 1
ATOM 5808 N N . ALA B 1 74 ? -8.586 -8.109 -21.078 1 97.12 74 ALA B N 1
ATOM 5809 C CA . ALA B 1 74 ? -8.25 -7.727 -19.703 1 97.12 74 ALA B CA 1
ATOM 5810 C C . ALA B 1 74 ? -8.562 -6.254 -19.453 1 97.12 74 ALA B C 1
ATOM 5812 O O . ALA B 1 74 ? -8.617 -5.812 -18.297 1 97.12 74 ALA B O 1
ATOM 5813 N N . THR B 1 75 ? -8.734 -5.465 -20.531 1 97 75 THR B N 1
ATOM 5814 C CA . THR B 1 75 ? -8.922 -4.023 -20.391 1 97 75 THR B CA 1
ATOM 5815 C C . THR B 1 75 ? -10.062 -3.533 -21.281 1 97 75 THR B C 1
ATOM 5817 O O . THR B 1 75 ? -9.82 -2.859 -22.281 1 97 75 THR B O 1
ATOM 5820 N N . PRO B 1 76 ? -11.32 -3.791 -20.906 1 96.81 76 PRO B N 1
ATOM 5821 C CA . PRO B 1 76 ? -12.414 -3.217 -21.688 1 96.81 76 PRO B CA 1
ATOM 5822 C C . PRO B 1 76 ? -12.352 -1.692 -21.766 1 96.81 76 PRO B C 1
ATOM 5824 O O . PRO B 1 76 ? -12.094 -1.033 -20.75 1 96.81 76 PRO B O 1
ATOM 5827 N N . PRO B 1 77 ? -12.539 -1.169 -22.922 1 97.56 77 PRO B N 1
ATOM 5828 C CA . PRO B 1 77 ? -12.438 0.282 -23.094 1 97.56 77 PRO B CA 1
ATOM 5829 C C . PRO B 1 77 ? -13.555 1.042 -22.375 1 97.56 77 PRO B C 1
ATOM 5831 O O . PRO B 1 77 ? -14.602 0.459 -22.062 1 97.56 77 PRO B O 1
ATOM 5834 N N . LYS B 1 78 ? -13.344 2.316 -22.141 1 97.38 78 LYS B N 1
ATOM 5835 C CA . LYS B 1 78 ? -14.266 3.152 -21.375 1 97.38 78 LYS B CA 1
ATOM 5836 C C . LYS B 1 78 ? -15.648 3.186 -22.016 1 97.38 78 LYS B C 1
ATOM 5838 O O . LYS B 1 78 ? -16.672 3.205 -21.328 1 97.38 78 LYS B O 1
ATOM 5843 N N . TRP B 1 79 ? -15.766 3.281 -23.406 1 96.94 79 TRP B N 1
ATOM 5844 C CA . TRP B 1 79 ? -17.062 3.338 -24.078 1 96.94 79 TRP B CA 1
ATOM 5845 C C . TRP B 1 79 ? -17.891 2.092 -23.766 1 96.94 79 TRP B C 1
ATOM 5847 O O . TRP B 1 79 ? -19.109 2.162 -23.672 1 96.94 79 TRP B O 1
ATOM 5857 N N . LEU B 1 80 ? -17.266 0.934 -23.656 1 97.69 80 LEU B N 1
ATOM 5858 C CA . LEU B 1 80 ? -17.969 -0.306 -23.344 1 97.69 80 LEU B CA 1
ATOM 5859 C C . LEU B 1 80 ? -18.516 -0.27 -21.922 1 97.69 80 LEU B C 1
ATOM 5861 O O . LEU B 1 80 ? -19.656 -0.659 -21.688 1 97.69 80 LEU B O 1
ATOM 5865 N N . VAL B 1 81 ? -17.719 0.209 -20.969 1 97.12 81 VAL B N 1
ATOM 5866 C CA . VAL B 1 81 ? -18.125 0.332 -19.562 1 97.12 81 VAL B CA 1
ATOM 5867 C C . VAL B 1 81 ? -19.281 1.311 -19.453 1 97.12 81 VAL B C 1
ATOM 5869 O O . VAL B 1 81 ? -20.219 1.086 -18.672 1 97.12 81 VAL B O 1
ATOM 5872 N N . ASP B 1 82 ? -19.188 2.418 -20.25 1 97.12 82 ASP B N 1
ATOM 5873 C CA . ASP B 1 82 ? -20.25 3.414 -20.219 1 97.12 82 ASP B CA 1
ATOM 5874 C C . ASP B 1 82 ? -21.562 2.834 -20.766 1 97.12 82 ASP B C 1
ATOM 5876 O O . ASP B 1 82 ? -22.641 3.111 -20.219 1 97.12 82 ASP B O 1
ATOM 5880 N N . ARG B 1 83 ? -21.484 2.078 -21.797 1 97.06 83 ARG B N 1
ATOM 5881 C CA . ARG B 1 83 ? -22.656 1.49 -22.438 1 97.06 83 ARG B CA 1
ATOM 5882 C C . ARG B 1 83 ? -23.266 0.393 -21.562 1 97.06 83 ARG B C 1
ATOM 5884 O O . ARG B 1 83 ? -24.484 0.224 -21.531 1 97.06 83 ARG B O 1
ATOM 5891 N N . TYR B 1 84 ? -22.391 -0.376 -20.938 1 97.5 84 TYR B N 1
ATOM 5892 C CA . TYR B 1 84 ? -22.828 -1.501 -20.109 1 97.5 84 TYR B CA 1
ATOM 5893 C C . TYR B 1 84 ? -22.141 -1.475 -18.75 1 97.5 84 TYR B C 1
ATOM 5895 O O . TYR B 1 84 ? -21.328 -2.354 -18.438 1 97.5 84 TYR B O 1
ATOM 5903 N N . PRO B 1 85 ? -22.531 -0.594 -17.828 1 96.38 85 PRO B N 1
ATOM 5904 C CA . PRO B 1 85 ? -21.859 -0.486 -16.531 1 96.38 85 PRO B CA 1
ATOM 5905 C C . PRO B 1 85 ? -21.984 -1.758 -15.688 1 96.38 85 PRO B C 1
ATOM 5907 O O . PRO B 1 85 ? -21.172 -1.987 -14.789 1 96.38 85 PRO B O 1
ATOM 5910 N N . GLU B 1 86 ? -22.938 -2.643 -16.031 1 95.81 86 GLU B N 1
ATOM 5911 C CA . GLU B 1 86 ? -23.188 -3.861 -15.273 1 95.81 86 GLU B CA 1
ATOM 5912 C C . GLU B 1 86 ? -22.078 -4.887 -15.484 1 95.81 86 GLU B C 1
ATOM 5914 O O . GLU B 1 86 ? -22.016 -5.895 -14.781 1 95.81 86 GLU B O 1
ATOM 5919 N N . ILE B 1 87 ? -21.141 -4.664 -16.438 1 97.56 87 ILE B N 1
ATOM 5920 C CA . ILE B 1 87 ? -20.047 -5.609 -16.641 1 97.56 87 ILE B CA 1
ATOM 5921 C C . ILE B 1 87 ? -19.047 -5.484 -15.5 1 97.56 87 ILE B C 1
ATOM 5923 O O . ILE B 1 87 ? -18.188 -6.355 -15.312 1 97.56 87 ILE B O 1
ATOM 5927 N N . LEU B 1 88 ? -19.062 -4.293 -14.82 1 97.75 88 LEU B N 1
ATOM 5928 C CA . LEU B 1 88 ? -18.125 -4.055 -13.727 1 97.75 88 LEU B CA 1
ATOM 5929 C C . LEU B 1 88 ? -18.391 -5.008 -12.562 1 97.75 88 LEU B C 1
ATOM 5931 O O . LEU B 1 88 ? -19.547 -5.262 -12.219 1 97.75 88 LEU B O 1
ATOM 5935 N N . PRO B 1 89 ? -17.328 -5.566 -11.945 1 97.38 89 PRO B N 1
ATOM 5936 C CA . PRO B 1 89 ? -17.516 -6.512 -10.844 1 97.38 89 PRO B CA 1
ATOM 5937 C C . PRO B 1 89 ? -17.891 -5.82 -9.531 1 97.38 89 PRO B C 1
ATOM 5939 O O . PRO B 1 89 ? -17.734 -4.605 -9.406 1 97.38 89 PRO B O 1
ATOM 5942 N N . VAL B 1 90 ? -18.484 -6.574 -8.625 1 97.69 90 VAL B N 1
ATOM 5943 C CA . VAL B 1 90 ? -18.859 -6.141 -7.281 1 97.69 90 VAL B CA 1
ATOM 5944 C C . VAL B 1 90 ? -18.047 -6.934 -6.246 1 97.69 90 VAL B C 1
ATOM 5946 O O . VAL B 1 90 ? -17.984 -8.164 -6.316 1 97.69 90 VAL B O 1
ATOM 5949 N N . ASP B 1 91 ? -17.406 -6.223 -5.328 1 96.5 91 ASP B N 1
ATOM 5950 C CA . ASP B 1 91 ? -16.547 -6.914 -4.367 1 96.5 91 ASP B CA 1
ATOM 5951 C C . ASP B 1 91 ? -17.375 -7.504 -3.227 1 96.5 91 ASP B C 1
ATOM 5953 O O . ASP B 1 91 ? -18.609 -7.41 -3.229 1 96.5 91 ASP B O 1
ATOM 5957 N N . ARG B 1 92 ? -16.734 -8.172 -2.254 1 96.62 92 ARG B N 1
ATOM 5958 C CA . ARG B 1 92 ? -17.375 -8.922 -1.181 1 96.62 92 ARG B CA 1
ATOM 5959 C C . ARG B 1 92 ? -18.188 -8.008 -0.273 1 96.62 92 ARG B C 1
ATOM 5961 O O . ARG B 1 92 ? -19.141 -8.453 0.371 1 96.62 92 ARG B O 1
ATOM 5968 N N . GLU B 1 93 ? -17.844 -6.711 -0.237 1 95.5 93 GLU B N 1
ATOM 5969 C CA . GLU B 1 93 ? -18.516 -5.742 0.617 1 95.5 93 GLU B CA 1
ATOM 5970 C C . GLU B 1 93 ? -19.688 -5.082 -0.115 1 95.5 93 GLU B C 1
ATOM 5972 O O . GLU B 1 93 ? -20.359 -4.207 0.436 1 95.5 93 GLU B O 1
ATOM 5977 N N . GLY B 1 94 ? -19.922 -5.57 -1.294 1 95.75 94 GLY B N 1
ATOM 5978 C CA . GLY B 1 94 ? -21.047 -5.074 -2.059 1 95.75 94 GLY B CA 1
ATOM 5979 C C . GLY B 1 94 ? -20.734 -3.809 -2.836 1 95.75 94 GLY B C 1
ATOM 5980 O O . GLY B 1 94 ? -21.641 -3.164 -3.369 1 95.75 94 GLY B O 1
ATOM 5981 N N . ARG B 1 95 ? -19.562 -3.4 -2.965 1 95.38 95 ARG B N 1
ATOM 5982 C CA . ARG B 1 95 ? -19.172 -2.189 -3.678 1 95.38 95 ARG B CA 1
ATOM 5983 C C . ARG B 1 95 ? -18.875 -2.488 -5.145 1 95.38 95 ARG B C 1
ATOM 5985 O O . ARG B 1 95 ? -18.062 -3.371 -5.453 1 95.38 95 ARG B O 1
ATOM 5992 N N . ARG B 1 96 ? -19.422 -1.796 -6.039 1 96.25 96 ARG B N 1
ATOM 5993 C CA . ARG B 1 96 ? -19.125 -1.93 -7.461 1 96.25 96 ARG B CA 1
ATOM 5994 C C . ARG B 1 96 ? -17.781 -1.29 -7.801 1 96.25 96 ARG B C 1
ATOM 5996 O O . ARG B 1 96 ? -17.531 -0.136 -7.449 1 96.25 96 ARG B O 1
ATOM 6003 N N . ARG B 1 97 ? -16.922 -2.068 -8.461 1 96.44 97 ARG B N 1
ATOM 6004 C CA . ARG B 1 97 ? -15.625 -1.545 -8.891 1 96.44 97 ARG B CA 1
ATOM 6005 C C . ARG B 1 97 ? -15.789 -0.583 -10.062 1 96.44 97 ARG B C 1
ATOM 6007 O O . ARG B 1 97 ? -16.875 -0.489 -10.648 1 96.44 97 ARG B O 1
ATOM 6014 N N . ARG B 1 98 ? -14.742 0.129 -10.328 1 95.69 98 ARG B N 1
ATOM 6015 C CA . ARG B 1 98 ? -14.859 1.202 -11.312 1 95.69 98 ARG B CA 1
ATOM 6016 C C . ARG B 1 98 ? -13.797 1.075 -12.398 1 95.69 98 ARG B C 1
ATOM 6018 O O . ARG B 1 98 ? -12.883 0.258 -12.281 1 95.69 98 ARG B O 1
ATOM 6025 N N . PHE B 1 99 ? -13.969 1.833 -13.531 1 95.5 99 PHE B N 1
ATOM 6026 C CA . PHE B 1 99 ? -13.016 1.947 -14.625 1 95.5 99 PHE B CA 1
ATOM 6027 C C . PHE B 1 99 ? -11.734 2.631 -14.164 1 95.5 99 PHE B C 1
ATOM 6029 O O . PHE B 1 99 ? -11.766 3.488 -13.281 1 95.5 99 PHE B O 1
ATOM 6036 N N . GLY B 1 100 ? -10.586 2.273 -14.773 1 91.94 100 GLY B N 1
ATOM 6037 C CA . GLY B 1 100 ? -9.352 2.986 -14.477 1 91.94 100 GLY B CA 1
ATOM 6038 C C . GLY B 1 100 ? -8.188 2.064 -14.188 1 91.94 100 GLY B C 1
ATOM 6039 O O . GLY B 1 100 ? -7.055 2.523 -14.008 1 91.94 100 GLY B O 1
ATOM 6040 N N . GLY B 1 101 ? -8.391 0.831 -14.086 1 92.38 101 GLY B N 1
ATOM 6041 C CA . GLY B 1 101 ? -7.375 -0.199 -13.953 1 92.38 101 GLY B CA 1
ATOM 6042 C C . GLY B 1 101 ? -7.469 -1.273 -15.016 1 92.38 101 GLY B C 1
ATOM 6043 O O . GLY B 1 101 ? -7.652 -0.969 -16.203 1 92.38 101 GLY B O 1
ATOM 6044 N N . ARG B 1 102 ? -7.184 -2.457 -14.633 1 91.62 102 ARG B N 1
ATOM 6045 C CA . ARG B 1 102 ? -7.344 -3.611 -15.508 1 91.62 102 ARG B CA 1
ATOM 6046 C C . ARG B 1 102 ? -8.18 -4.695 -14.836 1 91.62 102 ARG B C 1
ATOM 6048 O O . ARG B 1 102 ? -8.406 -4.656 -13.625 1 91.62 102 ARG B O 1
ATOM 6055 N N . ARG B 1 103 ? -8.797 -5.527 -15.727 1 93.12 103 ARG B N 1
ATOM 6056 C CA . ARG B 1 103 ? -9.57 -6.695 -15.32 1 93.12 103 ARG B CA 1
ATOM 6057 C C . ARG B 1 103 ? -10.867 -6.285 -14.625 1 93.12 103 ARG B C 1
ATOM 6059 O O . ARG B 1 103 ? -11.281 -6.914 -13.648 1 93.12 103 ARG B O 1
ATOM 6066 N N . HIS B 1 104 ? -11.391 -5.148 -15.008 1 92.56 104 HIS B N 1
ATOM 6067 C CA . HIS B 1 104 ? -12.633 -4.664 -14.406 1 92.56 104 HIS B CA 1
ATOM 6068 C C . HIS B 1 104 ? -13.852 -5.195 -15.148 1 92.56 104 HIS B C 1
ATOM 6070 O O . HIS B 1 104 ? -14.57 -4.434 -15.797 1 92.56 104 HIS B O 1
ATOM 6076 N N . TYR B 1 105 ? -14.117 -6.512 -15.047 1 96.5 105 TYR B N 1
ATOM 6077 C CA . TYR B 1 105 ? -15.289 -7.16 -15.633 1 96.5 105 TYR B CA 1
ATOM 6078 C C . TYR B 1 105 ? -15.719 -8.367 -14.812 1 96.5 105 TYR B C 1
ATOM 6080 O O . TYR B 1 105 ? -14.906 -8.961 -14.102 1 96.5 105 TYR B O 1
ATOM 6088 N N . CYS B 1 106 ? -16.984 -8.68 -14.883 1 97.62 106 CYS B N 1
ATOM 6089 C CA . CYS B 1 106 ? -17.594 -9.844 -14.242 1 97.62 106 CYS B CA 1
ATOM 6090 C C . CYS B 1 106 ? -17.562 -11.047 -15.172 1 97.62 106 CYS B C 1
ATOM 6092 O O . CYS B 1 106 ? -18.062 -10.984 -16.297 1 97.62 106 CYS B O 1
ATOM 6094 N N . PHE B 1 107 ? -17.047 -12.219 -14.719 1 98.06 107 PHE B N 1
ATOM 6095 C CA . PHE B 1 107 ? -16.922 -13.43 -15.523 1 98.06 107 PHE B CA 1
ATOM 6096 C C . PHE B 1 107 ? -18.297 -14 -15.852 1 98.06 107 PHE B C 1
ATOM 6098 O O . PHE B 1 107 ? -18.438 -14.836 -16.75 1 98.06 107 PHE B O 1
ATOM 6105 N N . SER B 1 108 ? -19.344 -13.57 -15.133 1 97.5 108 SER B N 1
ATOM 6106 C CA . SER B 1 108 ? -20.688 -14.086 -15.344 1 97.5 108 SER B CA 1
ATOM 6107 C C . SER B 1 108 ? -21.516 -13.125 -16.188 1 97.5 108 SER B C 1
ATOM 6109 O O . SER B 1 108 ? -22.719 -13.344 -16.391 1 97.5 108 SER B O 1
ATOM 6111 N N . SER B 1 109 ? -20.938 -12.094 -16.719 1 97.88 109 SER B N 1
ATOM 6112 C CA . SER B 1 109 ? -21.672 -11.094 -17.484 1 97.88 109 SER B CA 1
ATOM 6113 C C . SER B 1 109 ? -21.953 -11.586 -18.906 1 97.88 109 SER B C 1
ATOM 6115 O O . SER B 1 109 ? -21.031 -11.734 -19.703 1 97.88 109 SER B O 1
ATOM 6117 N N . PRO B 1 110 ? -23.25 -11.711 -19.25 1 97.69 110 PRO B N 1
ATOM 6118 C CA . PRO B 1 110 ? -23.562 -12.133 -20.625 1 97.69 110 PRO B CA 1
ATOM 6119 C C . PRO B 1 110 ? -23.125 -11.102 -21.672 1 97.69 110 PRO B C 1
ATOM 6121 O O . PRO B 1 110 ? -22.672 -11.477 -22.75 1 97.69 110 PRO B O 1
ATOM 6124 N N . VAL B 1 111 ? -23.281 -9.867 -21.312 1 97.69 111 VAL B N 1
ATOM 6125 C CA . VAL B 1 111 ? -22.922 -8.812 -22.25 1 97.69 111 VAL B CA 1
ATOM 6126 C C . VAL B 1 111 ? -21.406 -8.82 -22.484 1 97.69 111 VAL B C 1
ATOM 6128 O O . VAL B 1 111 ? -20.938 -8.633 -23.609 1 97.69 111 VAL B O 1
ATOM 6131 N N . TYR B 1 112 ? -20.656 -9.016 -21.438 1 98.25 112 TYR B N 1
ATOM 6132 C CA . TYR B 1 112 ? -19.203 -9.047 -21.625 1 98.25 112 TYR B CA 1
ATOM 6133 C C . TYR B 1 112 ? -18.781 -10.266 -22.438 1 98.25 112 TYR B C 1
ATOM 6135 O O . TYR B 1 112 ? -17.828 -10.195 -23.219 1 98.25 112 TYR B O 1
ATOM 6143 N N . HIS B 1 113 ? -19.484 -11.445 -22.266 1 98.44 113 HIS B N 1
ATOM 6144 C CA . HIS B 1 113 ? -19.234 -12.617 -23.094 1 98.44 113 HIS B CA 1
ATOM 6145 C C . HIS B 1 113 ? -19.453 -12.305 -24.578 1 98.44 113 HIS B C 1
ATOM 6147 O O . HIS B 1 113 ? -18.641 -12.695 -25.422 1 98.44 113 HIS B O 1
ATOM 6153 N N . GLU B 1 114 ? -20.484 -11.57 -24.812 1 98.25 114 GLU B N 1
ATOM 6154 C CA . GLU B 1 114 ? -20.797 -11.234 -26.188 1 98.25 114 GLU B CA 1
ATOM 6155 C C . GLU B 1 114 ? -19.75 -10.312 -26.797 1 98.25 114 GLU B C 1
ATOM 6157 O O . GLU B 1 114 ? -19.312 -10.523 -27.938 1 98.25 114 GLU B O 1
ATOM 6162 N N . GLU B 1 115 ? -19.391 -9.328 -26.047 1 98.31 115 GLU B N 1
ATOM 6163 C CA . GLU B 1 115 ? -18.391 -8.398 -26.531 1 98.31 115 GLU B CA 1
ATOM 6164 C C . GLU B 1 115 ? -17.031 -9.078 -26.656 1 98.31 115 GLU B C 1
ATOM 6166 O O . GLU B 1 115 ? -16.25 -8.758 -27.547 1 98.31 115 GLU B O 1
ATOM 6171 N N . THR B 1 116 ? -16.703 -10.008 -25.781 1 98.56 116 THR B N 1
ATOM 6172 C CA . THR B 1 116 ? -15.5 -10.82 -25.875 1 98.56 116 THR B CA 1
ATOM 6173 C C . THR B 1 116 ? -15.516 -11.68 -27.125 1 98.56 116 THR B C 1
ATOM 6175 O O . THR B 1 116 ? -14.539 -11.719 -27.875 1 98.56 116 THR B O 1
ATOM 6178 N N . ARG B 1 117 ? -16.656 -12.352 -27.328 1 98.56 117 ARG B N 1
ATOM 6179 C CA . ARG B 1 117 ? -16.797 -13.156 -28.547 1 98.56 117 ARG B CA 1
ATOM 6180 C C . ARG B 1 117 ? -16.531 -12.32 -29.797 1 98.56 117 ARG B C 1
ATOM 6182 O O . ARG B 1 117 ? -15.812 -12.766 -30.688 1 98.56 117 ARG B O 1
ATOM 6189 N N . ARG B 1 118 ? -17.062 -11.164 -29.766 1 98.44 118 ARG B N 1
ATOM 6190 C CA . ARG B 1 118 ? -16.922 -10.297 -30.938 1 98.44 118 ARG B CA 1
ATOM 6191 C C . ARG B 1 118 ? -15.461 -9.922 -31.172 1 98.44 118 ARG B C 1
ATOM 6193 O O . ARG B 1 118 ? -14.922 -10.148 -32.25 1 98.44 118 ARG B O 1
ATOM 6200 N N . ILE B 1 119 ? -14.742 -9.375 -30.172 1 98.56 119 ILE B N 1
ATOM 6201 C CA . ILE B 1 119 ? -13.406 -8.828 -30.375 1 98.56 119 ILE B CA 1
ATOM 6202 C C . ILE B 1 119 ? -12.414 -9.961 -30.609 1 98.56 119 ILE B C 1
ATOM 6204 O O . ILE B 1 119 ? -11.461 -9.812 -31.391 1 98.56 119 ILE B O 1
ATOM 6208 N N . VAL B 1 120 ? -12.602 -11.109 -29.953 1 98.75 120 VAL B N 1
ATOM 6209 C CA . VAL B 1 120 ? -11.703 -12.242 -30.125 1 98.75 120 VAL B CA 1
ATOM 6210 C C . VAL B 1 120 ? -11.898 -12.852 -31.5 1 98.75 120 VAL B C 1
ATOM 6212 O O . VAL B 1 120 ? -10.938 -13.281 -32.156 1 98.75 120 VAL B O 1
ATOM 6215 N N . THR B 1 121 ? -13.156 -12.914 -31.984 1 98.69 121 THR B N 1
ATOM 6216 C CA . THR B 1 121 ? -13.414 -13.383 -33.344 1 98.69 121 THR B CA 1
ATOM 6217 C C . THR B 1 121 ? -12.703 -12.5 -34.344 1 98.69 121 THR B C 1
ATOM 6219 O O . THR B 1 121 ? -12.031 -13 -35.25 1 98.69 121 THR B O 1
ATOM 6222 N N . LEU B 1 122 ? -12.867 -11.172 -34.188 1 98.44 122 LEU B N 1
ATOM 6223 C CA . LEU B 1 122 ? -12.211 -10.234 -35.094 1 98.44 122 LEU B CA 1
ATOM 6224 C C . LEU B 1 122 ? -10.703 -10.438 -35.094 1 98.44 122 LEU B C 1
ATOM 6226 O O . LEU B 1 122 ? -10.07 -10.422 -36.156 1 98.44 122 LEU B O 1
ATOM 6230 N N . LEU B 1 123 ? -10.109 -10.625 -33.938 1 98.19 123 LEU B N 1
ATOM 6231 C CA . LEU B 1 123 ? -8.672 -10.852 -33.812 1 98.19 123 LEU B CA 1
ATOM 6232 C C . LEU B 1 123 ? -8.25 -12.141 -34.5 1 98.19 123 LEU B C 1
ATOM 6234 O O . LEU B 1 123 ? -7.262 -12.156 -35.219 1 98.19 123 LEU B O 1
ATOM 6238 N N . GLY B 1 124 ? -8.969 -13.242 -34.25 1 98.19 124 GLY B N 1
ATOM 6239 C CA . GLY B 1 124 ? -8.688 -14.523 -34.875 1 98.19 124 GLY B CA 1
ATOM 6240 C C . GLY B 1 124 ? -8.797 -14.5 -36.375 1 98.19 124 GLY B C 1
ATOM 6241 O O . GLY B 1 124 ? -7.953 -15.062 -37.094 1 98.19 124 GLY B O 1
ATOM 6242 N N . GLU B 1 125 ? -9.836 -13.836 -36.875 1 98.25 125 GLU B N 1
ATOM 6243 C CA . GLU B 1 125 ? -10.047 -13.734 -38.312 1 98.25 125 GLU B CA 1
ATOM 6244 C C . GLU B 1 125 ? -8.898 -12.984 -39 1 98.25 125 GLU B C 1
ATOM 6246 O O . GLU B 1 125 ? -8.477 -13.344 -40.094 1 98.25 125 GLU B O 1
ATOM 6251 N N . ARG B 1 126 ? -8.453 -12.055 -38.312 1 97.88 126 ARG B N 1
ATOM 6252 C CA . ARG B 1 126 ? -7.473 -11.172 -38.938 1 97.88 126 ARG B CA 1
ATOM 6253 C C . ARG B 1 126 ? -6.066 -11.758 -38.844 1 97.88 126 ARG B C 1
ATOM 6255 O O . ARG B 1 126 ? -5.293 -11.688 -39.812 1 97.88 126 ARG B O 1
ATOM 6262 N N . TYR B 1 127 ? -5.715 -12.281 -37.688 1 98.25 127 TYR B N 1
ATOM 6263 C CA . TYR B 1 127 ? -4.32 -12.633 -37.438 1 98.25 127 TYR B CA 1
ATOM 6264 C C . TYR B 1 127 ? -4.145 -14.141 -37.344 1 98.25 127 TYR B C 1
ATOM 6266 O O . TYR B 1 127 ? -3.018 -14.641 -37.281 1 98.25 127 TYR B O 1
ATOM 6274 N N . GLY B 1 128 ? -5.199 -14.914 -37.312 1 97.88 128 GLY B N 1
ATOM 6275 C CA . GLY B 1 128 ? -5.152 -16.344 -37.062 1 97.88 128 GLY B CA 1
ATOM 6276 C C . GLY B 1 128 ? -4.316 -17.094 -38.094 1 97.88 128 GLY B C 1
ATOM 6277 O O . GLY B 1 128 ? -3.73 -18.141 -37.781 1 97.88 128 GLY B O 1
ATOM 6278 N N . LYS B 1 129 ? -4.203 -16.594 -39.281 1 97.12 129 LYS B N 1
ATOM 6279 C CA . LYS B 1 129 ? -3.455 -17.281 -40.312 1 97.12 129 LYS B CA 1
ATOM 6280 C C . LYS B 1 129 ? -2.148 -16.562 -40.625 1 97.12 129 LYS B C 1
ATOM 6282 O O . LYS B 1 129 ? -1.424 -16.938 -41.562 1 97.12 129 LYS B O 1
ATOM 6287 N N . HIS B 1 130 ? -1.938 -15.523 -39.938 1 97.38 130 HIS B N 1
ATOM 6288 C CA . HIS B 1 130 ? -0.712 -14.773 -40.188 1 97.38 130 HIS B CA 1
ATOM 6289 C C . HIS B 1 130 ? 0.521 -15.609 -39.844 1 97.38 130 HIS B C 1
ATOM 6291 O O . HIS B 1 130 ? 0.642 -16.141 -38.75 1 97.38 130 HIS B O 1
ATOM 6297 N N . PRO B 1 131 ? 1.462 -15.656 -40.688 1 97.12 131 PRO B N 1
ATOM 6298 C CA . PRO B 1 131 ? 2.586 -16.578 -40.5 1 97.12 131 PRO B CA 1
ATOM 6299 C C . PRO B 1 131 ? 3.455 -16.219 -39.281 1 97.12 131 PRO B C 1
ATOM 6301 O O . PRO B 1 131 ? 4.074 -17.109 -38.688 1 97.12 131 PRO B O 1
ATOM 6304 N N . ALA B 1 132 ? 3.541 -15 -38.938 1 97.69 132 ALA B N 1
ATOM 6305 C CA . ALA B 1 132 ? 4.41 -14.586 -37.844 1 97.69 132 ALA B CA 1
ATOM 6306 C C . ALA B 1 132 ? 3.738 -14.812 -36.5 1 97.69 132 ALA B C 1
ATOM 6308 O O . ALA B 1 132 ? 4.398 -14.797 -35.438 1 97.69 132 ALA B O 1
ATOM 6309 N N . VAL B 1 133 ? 2.438 -14.93 -36.438 1 98.5 133 VAL B N 1
ATOM 6310 C CA . VAL B 1 133 ? 1.737 -15.211 -35.188 1 98.5 133 VAL B CA 1
ATOM 6311 C C . VAL B 1 133 ? 1.872 -16.688 -34.844 1 98.5 133 VAL B C 1
ATOM 6313 O O . VAL B 1 133 ? 1.343 -17.547 -35.562 1 98.5 133 VAL B O 1
ATOM 6316 N N . ALA B 1 134 ? 2.588 -16.938 -33.781 1 98.44 134 ALA B N 1
ATOM 6317 C CA . ALA B 1 134 ? 2.855 -18.312 -33.344 1 98.44 134 ALA B CA 1
ATOM 6318 C C . ALA B 1 134 ? 1.694 -18.859 -32.531 1 98.44 134 ALA B C 1
ATOM 6320 O O . ALA B 1 134 ? 1.448 -20.078 -32.531 1 98.44 134 ALA B O 1
ATOM 6321 N N . GLY B 1 135 ? 1.025 -17.984 -31.8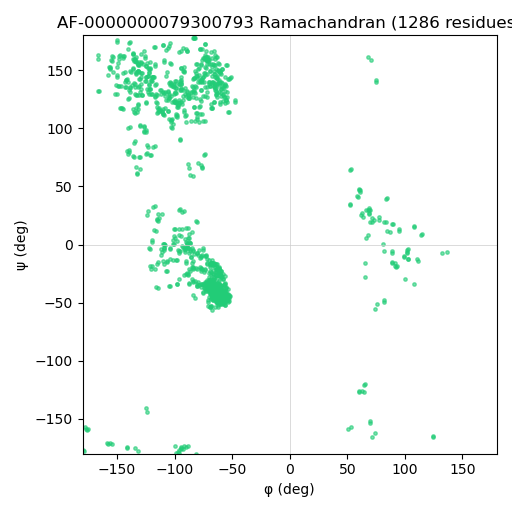28 1 98.56 135 GLY B N 1
ATOM 6322 C CA . GLY B 1 135 ? -0.072 -18.391 -30.953 1 98.56 135 GLY B CA 1
ATOM 6323 C C . GLY B 1 135 ? -0.728 -17.219 -30.25 1 98.56 135 GLY B C 1
ATOM 6324 O O . GLY B 1 135 ? -0.409 -16.062 -30.516 1 98.56 135 GLY B O 1
ATOM 6325 N N . PHE B 1 136 ? -1.686 -17.594 -29.422 1 98.81 136 PHE B N 1
ATOM 6326 C CA . PHE B 1 136 ? -2.498 -16.594 -28.719 1 98.81 136 PHE B CA 1
ATOM 6327 C C . PHE B 1 136 ? -2.455 -16.812 -27.219 1 98.81 136 PHE B C 1
ATOM 6329 O O . PHE B 1 136 ? -2.342 -17.953 -26.75 1 98.81 136 PHE B O 1
ATOM 6336 N N . GLN B 1 137 ? -2.467 -15.789 -26.438 1 98.69 137 GLN B N 1
ATOM 6337 C CA . GLN B 1 137 ? -2.715 -15.805 -25 1 98.69 137 GLN B CA 1
ATOM 6338 C C . GLN B 1 137 ? -4.105 -15.266 -24.672 1 98.69 137 GLN B C 1
ATOM 6340 O O . GLN B 1 137 ? -4.449 -14.141 -25.062 1 98.69 137 GLN B O 1
ATOM 6345 N N . THR B 1 138 ? -4.879 -16.016 -24 1 98.69 138 THR B N 1
ATOM 6346 C CA . THR B 1 138 ? -6.199 -15.531 -23.594 1 98.69 138 THR B CA 1
ATOM 6347 C C . THR B 1 138 ? -6.094 -14.586 -22.406 1 98.69 138 THR B C 1
ATOM 6349 O O . THR B 1 138 ? -5.574 -14.961 -21.359 1 98.69 138 THR B O 1
ATOM 6352 N N . ASP B 1 139 ? -6.633 -13.344 -22.578 1 98.06 139 ASP B N 1
ATOM 6353 C CA . ASP B 1 139 ? -6.777 -12.375 -21.5 1 98.06 139 ASP B CA 1
ATOM 6354 C C . ASP B 1 139 ? -5.445 -12.148 -20.781 1 98.06 139 ASP B C 1
ATOM 6356 O O . ASP B 1 139 ? -4.395 -12.094 -21.422 1 98.06 139 ASP B O 1
ATOM 6360 N N . ASN B 1 140 ? -5.441 -11.719 -19.609 1 97.81 140 ASN B N 1
ATOM 6361 C CA . ASN B 1 140 ? -4.27 -11.516 -18.766 1 97.81 140 ASN B CA 1
ATOM 6362 C C . ASN B 1 140 ? -4.586 -11.758 -17.297 1 97.81 140 ASN B C 1
ATOM 6364 O O . ASN B 1 140 ? -5.445 -11.078 -16.719 1 97.81 140 ASN B O 1
ATOM 6368 N N . GLU B 1 141 ? -3.928 -12.766 -16.703 1 96.94 141 GLU B N 1
ATOM 6369 C CA . GLU B 1 141 ? -3.941 -12.977 -15.258 1 96.94 141 GLU B CA 1
ATOM 6370 C C . GLU B 1 141 ? -5.371 -13.031 -14.727 1 96.94 141 GLU B C 1
ATOM 6372 O O . GLU B 1 141 ? -5.738 -12.25 -13.844 1 96.94 141 GLU B O 1
ATOM 6377 N N . TYR B 1 142 ? -6.133 -14.008 -15.117 1 96.81 142 TYR B N 1
ATOM 6378 C CA . TYR B 1 142 ? -7.508 -14.188 -14.672 1 96.81 142 TYR B CA 1
ATOM 6379 C C . TYR B 1 142 ? -7.609 -14.055 -13.156 1 96.81 142 TYR B C 1
ATOM 6381 O O . TYR B 1 142 ? -6.914 -14.75 -12.422 1 96.81 142 TYR B O 1
ATOM 6389 N N . GLY B 1 143 ? -8.469 -13.086 -12.75 1 92.25 143 GLY B N 1
ATOM 6390 C CA . GLY B 1 143 ? -8.883 -13.055 -11.359 1 92.25 143 GLY B CA 1
ATOM 6391 C C . GLY B 1 143 ? -7.965 -12.227 -10.477 1 92.25 143 GLY B C 1
ATOM 6392 O O . GLY B 1 143 ? -8.258 -12.008 -9.297 1 92.25 143 GLY B O 1
ATOM 6393 N N . CYS B 1 144 ? -6.824 -11.727 -11.047 1 89.94 144 CYS B N 1
ATOM 6394 C CA . CYS B 1 144 ? -5.93 -10.875 -10.258 1 89.94 144 CYS B CA 1
ATOM 6395 C C . CYS B 1 144 ? -6.691 -9.719 -9.633 1 89.94 144 CYS B C 1
ATOM 6397 O O . CYS B 1 144 ? -7.691 -9.25 -10.18 1 89.94 144 CYS B O 1
ATOM 6399 N N . HIS B 1 145 ? -6.344 -9.367 -8.438 1 92 145 HIS B N 1
ATOM 6400 C CA . HIS B 1 145 ? -6.906 -8.273 -7.66 1 92 145 HIS B CA 1
ATOM 6401 C C . HIS B 1 145 ? -8.344 -8.57 -7.254 1 92 145 HIS B C 1
ATOM 6403 O O . HIS B 1 145 ? -9.188 -7.664 -7.219 1 92 145 HIS B O 1
ATOM 6409 N N . GLY B 1 146 ? -8.727 -9.805 -7.121 1 92.69 146 GLY B N 1
ATOM 6410 C CA . GLY B 1 146 ? -9.938 -10.219 -6.426 1 92.69 146 GLY B CA 1
ATOM 6411 C C . GLY B 1 146 ? -11.18 -10.156 -7.301 1 92.69 146 GLY B C 1
ATOM 6412 O O . GLY B 1 146 ? -12.25 -9.75 -6.848 1 92.69 146 GLY B O 1
ATOM 6413 N N . THR B 1 147 ? -11.047 -10.539 -8.562 1 93.62 147 THR B N 1
ATOM 6414 C CA . THR B 1 147 ? -12.195 -10.375 -9.445 1 93.62 147 THR B CA 1
ATOM 6415 C C . THR B 1 147 ? -12.805 -11.734 -9.789 1 93.62 147 THR B C 1
ATOM 6417 O O . THR B 1 147 ? -13.836 -11.797 -10.469 1 93.62 147 THR B O 1
ATOM 6420 N N . VAL B 1 148 ? -12.172 -12.836 -9.297 1 97.12 148 VAL B N 1
ATOM 6421 C CA . VAL B 1 148 ? -12.766 -14.148 -9.555 1 97.12 148 VAL B CA 1
ATOM 6422 C C . VAL B 1 148 ? -14.133 -14.234 -8.875 1 97.12 148 VAL B C 1
ATOM 6424 O O . VAL B 1 148 ? -15.109 -14.664 -9.492 1 97.12 148 VAL B O 1
ATOM 6427 N N . ARG B 1 149 ? -14.195 -13.812 -7.598 1 97.75 149 ARG B N 1
ATOM 6428 C CA . ARG B 1 149 ? -15.414 -13.867 -6.789 1 97.75 149 ARG B CA 1
ATOM 6429 C C . ARG B 1 149 ? -16.156 -12.539 -6.844 1 97.75 149 ARG B C 1
ATOM 6431 O O . ARG B 1 149 ? -15.93 -11.656 -6.016 1 97.75 149 ARG B O 1
ATOM 6438 N N . CYS B 1 150 ? -17.031 -12.422 -7.801 1 98 150 CYS B N 1
ATOM 6439 C CA . CYS B 1 150 ? -17.875 -11.25 -7.988 1 98 150 CYS B CA 1
ATOM 6440 C C . CYS B 1 150 ? -19.234 -11.453 -7.316 1 98 150 CYS B C 1
ATOM 6442 O O . CYS B 1 150 ? -19.797 -12.547 -7.359 1 98 150 CYS B O 1
ATOM 6444 N N . TYR B 1 151 ? -19.797 -10.453 -6.699 1 98.19 151 TYR B N 1
ATOM 6445 C CA . TYR B 1 151 ? -21.016 -10.586 -5.91 1 98.19 151 TYR B CA 1
ATOM 6446 C C . TYR B 1 151 ? -22.141 -9.727 -6.488 1 98.19 151 TYR B C 1
ATOM 6448 O O . TYR B 1 151 ? -22.938 -9.148 -5.746 1 98.19 151 TYR B O 1
ATOM 6456 N N . CYS B 1 152 ? -22.172 -9.547 -7.766 1 97.62 152 CYS B N 1
ATOM 6457 C CA . CYS B 1 152 ? -23.219 -8.781 -8.438 1 97.62 152 CYS B CA 1
ATOM 6458 C C . CYS B 1 152 ? -24.453 -9.633 -8.695 1 97.62 152 CYS B C 1
ATOM 6460 O O . CYS B 1 152 ? -24.453 -10.836 -8.414 1 97.62 152 CYS B O 1
ATOM 6462 N N . GLU B 1 153 ? -25.469 -9.07 -9.258 1 97 153 GLU B N 1
ATOM 6463 C CA . GLU B 1 153 ? -26.75 -9.734 -9.508 1 97 153 GLU B CA 1
ATOM 6464 C C . GLU B 1 153 ? -26.625 -10.781 -10.602 1 97 153 GLU B C 1
ATOM 6466 O O . GLU B 1 153 ? -27.297 -11.812 -10.57 1 97 153 GLU B O 1
ATOM 6471 N N . ARG B 1 154 ? -25.766 -10.617 -11.539 1 96.88 154 ARG B N 1
ATOM 6472 C CA . ARG B 1 154 ? -25.531 -11.594 -12.594 1 96.88 154 ARG B CA 1
ATOM 6473 C C . ARG B 1 154 ? -24.906 -12.867 -12.031 1 96.88 154 ARG B C 1
ATOM 6475 O O . ARG B 1 154 ? -25.266 -13.969 -12.445 1 96.88 154 ARG B O 1
ATOM 6482 N N . CYS B 1 155 ? -24.016 -12.672 -11.141 1 98.25 155 CYS B N 1
ATOM 6483 C CA . CYS B 1 155 ? -23.406 -13.82 -10.477 1 98.25 155 CYS B CA 1
ATOM 6484 C C . CYS B 1 155 ? -24.422 -14.578 -9.633 1 98.25 155 CYS B C 1
ATOM 6486 O O . CYS B 1 155 ? -24.391 -15.805 -9.57 1 98.25 155 CYS B O 1
ATOM 6488 N N . GLN B 1 156 ? -25.297 -13.797 -8.953 1 98.12 156 GLN B N 1
ATOM 6489 C CA . GLN B 1 156 ? -26.344 -14.445 -8.164 1 98.12 156 GLN B CA 1
ATOM 6490 C C . GLN B 1 156 ? -27.219 -15.336 -9.047 1 98.12 156 GLN B C 1
ATOM 6492 O O . GLN B 1 156 ? -27.484 -16.484 -8.703 1 98.12 156 GLN B O 1
ATOM 6497 N N . ASP B 1 157 ? -27.625 -14.812 -10.188 1 97.94 157 ASP B N 1
ATOM 6498 C CA . ASP B 1 157 ? -28.469 -15.562 -11.117 1 97.94 157 ASP B CA 1
ATOM 6499 C C . ASP B 1 157 ? -27.734 -16.781 -11.664 1 97.94 157 ASP B C 1
ATOM 6501 O O . ASP B 1 157 ? -28.297 -17.875 -11.719 1 97.94 157 ASP B O 1
ATOM 6505 N N . ALA B 1 158 ? -26.531 -16.594 -12.086 1 98.31 158 ALA B N 1
ATOM 6506 C CA . ALA B 1 158 ? -25.734 -17.688 -12.633 1 98.31 158 ALA B CA 1
ATOM 6507 C C . ALA B 1 158 ? -25.484 -18.766 -11.578 1 98.31 158 ALA B C 1
ATOM 6509 O O . ALA B 1 158 ? -25.453 -19.953 -11.891 1 98.31 158 ALA B O 1
ATOM 6510 N N . PHE B 1 159 ? -25.281 -18.359 -10.336 1 98.69 159 PHE B N 1
ATOM 6511 C CA . PHE B 1 159 ? -25.047 -19.297 -9.234 1 98.69 159 PHE B CA 1
ATOM 6512 C C . PHE B 1 159 ? -26.266 -20.156 -8.984 1 98.69 159 PHE B C 1
ATOM 6514 O O . PHE B 1 159 ? -26.156 -21.375 -8.797 1 98.69 159 PHE B O 1
ATOM 6521 N N . ARG B 1 160 ? -27.422 -19.547 -8.984 1 98.62 160 ARG B N 1
ATOM 6522 C CA . ARG B 1 160 ? -28.672 -20.266 -8.805 1 98.62 160 ARG B CA 1
ATOM 6523 C C . ARG B 1 160 ? -28.828 -21.359 -9.867 1 98.62 160 ARG B C 1
ATOM 6525 O O . ARG B 1 160 ? -29.203 -22.484 -9.555 1 98.62 160 ARG B O 1
ATOM 6532 N N . LYS B 1 161 ? -28.516 -20.984 -11.094 1 98.38 161 LYS B N 1
ATOM 6533 C CA . LYS B 1 161 ? -28.578 -21.969 -12.172 1 98.38 161 LYS B CA 1
ATOM 6534 C C . LYS B 1 161 ? -27.562 -23.078 -11.969 1 98.38 161 LYS B C 1
ATOM 6536 O O . LYS B 1 161 ? -27.859 -24.25 -12.219 1 98.38 161 LYS B O 1
ATOM 6541 N N . TRP B 1 162 ? -26.391 -22.734 -11.547 1 98.5 162 TRP B N 1
ATOM 6542 C CA . TRP B 1 162 ? -25.328 -23.703 -11.266 1 98.5 162 TRP B CA 1
ATOM 6543 C C . TRP B 1 162 ? -25.75 -24.672 -10.164 1 98.5 162 TRP B C 1
ATOM 6545 O O . TRP B 1 162 ? -25.484 -25.875 -10.266 1 98.5 162 TRP B O 1
ATOM 6555 N N . LEU B 1 163 ? -26.375 -24.188 -9.141 1 98.75 163 LEU B N 1
ATOM 6556 C CA . LEU B 1 163 ? -26.859 -25.016 -8.039 1 98.75 163 LEU B CA 1
ATOM 6557 C C . LEU B 1 163 ? -27.938 -25.984 -8.523 1 98.75 163 LEU B C 1
ATOM 6559 O O . LEU B 1 163 ? -27.984 -27.141 -8.102 1 98.75 163 LEU B O 1
ATOM 6563 N N . GLU B 1 164 ? -28.797 -25.484 -9.344 1 98.5 164 GLU B N 1
ATOM 6564 C CA . GLU B 1 164 ? -29.844 -26.344 -9.898 1 98.5 164 GLU B CA 1
ATOM 6565 C C . GLU B 1 164 ? -29.25 -27.5 -10.688 1 98.5 164 GLU B C 1
ATOM 6567 O O . GLU B 1 164 ? -29.719 -28.641 -10.578 1 98.5 164 GLU B O 1
ATOM 6572 N N . GLU B 1 165 ? -28.281 -27.203 -11.453 1 98.25 165 GLU B N 1
ATOM 6573 C CA . GLU B 1 165 ? -27.609 -28.234 -12.242 1 98.25 165 GLU B CA 1
ATOM 6574 C C . GLU B 1 165 ? -26.891 -29.234 -11.352 1 98.25 165 GLU B C 1
ATOM 6576 O O . GLU B 1 165 ? -26.891 -30.438 -11.617 1 98.25 165 GLU B O 1
ATOM 6581 N N . ARG B 1 166 ? -26.281 -28.828 -10.305 1 98 166 ARG B N 1
ATOM 6582 C CA . ARG B 1 166 ? -25.469 -29.656 -9.43 1 98 166 ARG B CA 1
ATOM 6583 C C . ARG B 1 166 ? -26.344 -30.547 -8.555 1 98 166 ARG B C 1
ATOM 6585 O O . ARG B 1 166 ? -26.047 -31.734 -8.367 1 98 166 ARG B O 1
ATOM 6592 N N . TYR B 1 167 ? -27.422 -29.969 -8.062 1 98.25 167 TYR B N 1
ATOM 6593 C CA . TYR B 1 167 ? -28.156 -30.688 -7.012 1 98.25 167 TYR B CA 1
ATOM 6594 C C . TYR B 1 167 ? -29.469 -31.25 -7.543 1 98.25 167 TYR B C 1
ATOM 6596 O O . TYR B 1 167 ? -30.047 -32.156 -6.938 1 98.25 167 TYR B O 1
ATOM 6604 N N . GLY B 1 168 ? -29.984 -30.703 -8.578 1 97.94 168 GLY B N 1
ATOM 6605 C CA . GLY B 1 168 ? -31.219 -31.188 -9.188 1 97.94 168 GLY B CA 1
ATOM 6606 C C . GLY B 1 168 ? -32.469 -30.688 -8.484 1 97.94 168 GLY B C 1
ATOM 6607 O O . GLY B 1 168 ? -33.375 -30.156 -9.133 1 97.94 168 GLY B O 1
ATOM 6608 N N . SER B 1 169 ? -32.5 -30.828 -7.113 1 98 169 SER B N 1
ATOM 6609 C CA . SER B 1 169 ? -33.625 -30.328 -6.348 1 98 169 SER B CA 1
ATOM 6610 C C . SER B 1 169 ? -33.188 -29.531 -5.125 1 98 169 SER B C 1
ATOM 6612 O O . SER B 1 169 ? -32.094 -29.75 -4.609 1 98 169 SER B O 1
ATOM 6614 N N . ILE B 1 170 ? -34.125 -28.688 -4.68 1 98.06 170 ILE B N 1
ATOM 6615 C CA . ILE B 1 170 ? -33.812 -27.812 -3.553 1 98.06 170 ILE B CA 1
ATOM 6616 C C . ILE B 1 170 ? -33.656 -28.641 -2.281 1 98.06 170 ILE B C 1
ATOM 6618 O O . ILE B 1 170 ? -32.875 -28.312 -1.398 1 98.06 170 ILE B O 1
ATOM 6622 N N . ASP B 1 171 ? -34.375 -29.797 -2.123 1 97.81 171 ASP B N 1
ATOM 6623 C CA . ASP B 1 171 ? -34.281 -30.656 -0.952 1 97.81 171 ASP B CA 1
ATOM 6624 C C . ASP B 1 171 ? -32.906 -31.297 -0.837 1 97.81 171 ASP B C 1
ATOM 6626 O O . ASP B 1 171 ? -32.344 -31.422 0.264 1 97.81 171 ASP B O 1
ATOM 6630 N N . VAL B 1 172 ? -32.375 -31.688 -1.944 1 98.5 172 VAL B N 1
ATOM 6631 C CA . VAL B 1 172 ? -31.062 -32.281 -1.967 1 98.5 172 VAL B CA 1
ATOM 6632 C C . VAL B 1 172 ? -30.016 -31.219 -1.548 1 98.5 172 VAL B C 1
ATOM 6634 O O . VAL B 1 172 ? -29.109 -31.516 -0.775 1 98.5 172 VAL B O 1
ATOM 6637 N N . LEU B 1 173 ? -30.141 -29.984 -2.051 1 98.62 173 LEU B N 1
ATOM 6638 C CA . LEU B 1 173 ? -29.25 -28.891 -1.634 1 98.62 173 LEU B CA 1
ATOM 6639 C C . LEU B 1 173 ? -29.359 -28.656 -0.131 1 98.62 173 LEU B C 1
ATOM 6641 O O . LEU B 1 173 ? -28.344 -28.547 0.557 1 98.62 173 LEU B O 1
ATOM 6645 N N . ASN B 1 174 ? -30.609 -28.531 0.389 1 98.31 174 ASN B N 1
ATOM 6646 C CA . ASN B 1 174 ? -30.828 -28.281 1.811 1 98.31 174 ASN B CA 1
ATOM 6647 C C . ASN B 1 174 ? -30.156 -29.344 2.674 1 98.31 174 ASN B C 1
ATOM 6649 O O . ASN B 1 174 ? -29.578 -29.031 3.721 1 98.31 174 ASN B O 1
ATOM 6653 N N . GLU B 1 175 ? -30.281 -30.531 2.25 1 97.81 175 GLU B N 1
ATOM 6654 C CA . GLU B 1 175 ? -29.625 -31.625 2.971 1 97.81 175 GLU B CA 1
ATOM 6655 C C . GLU B 1 175 ? -28.109 -31.516 2.879 1 97.81 175 GLU B C 1
ATOM 6657 O O . GLU B 1 175 ? -27.406 -31.641 3.887 1 97.81 175 GLU B O 1
ATOM 6662 N N . ALA B 1 176 ? -27.641 -31.312 1.696 1 98.38 176 ALA B N 1
ATOM 6663 C CA . ALA B 1 176 ? -26.203 -31.219 1.453 1 98.38 176 ALA B CA 1
ATOM 6664 C C . ALA B 1 176 ? -25.578 -30.062 2.234 1 98.38 176 ALA B C 1
ATOM 6666 O O . ALA B 1 176 ? -24.453 -30.188 2.729 1 98.38 176 ALA B O 1
ATOM 6667 N N . TRP B 1 177 ? -26.312 -28.922 2.316 1 98.44 177 TRP B N 1
ATOM 6668 C CA . TRP B 1 177 ? -25.781 -27.734 2.992 1 98.44 177 TRP B CA 1
ATOM 6669 C C . TRP B 1 177 ? -26.062 -27.797 4.488 1 98.44 177 TRP B C 1
ATOM 6671 O O . TRP B 1 177 ? -25.484 -27.031 5.266 1 98.44 177 TRP B O 1
ATOM 6681 N N . GLY B 1 178 ? -26.891 -28.734 4.973 1 98.06 178 GLY B N 1
ATOM 6682 C CA . GLY B 1 178 ? -27.312 -28.766 6.367 1 98.06 178 GLY B CA 1
ATOM 6683 C C . GLY B 1 178 ? -28.062 -27.516 6.793 1 98.06 178 GLY B C 1
ATOM 6684 O O . GLY B 1 178 ? -27.75 -26.922 7.828 1 98.06 178 GLY B O 1
ATOM 6685 N N . THR B 1 179 ? -29.062 -27 6.047 1 96.88 179 THR B N 1
ATOM 6686 C CA . THR B 1 179 ? -29.703 -25.703 6.215 1 96.88 179 THR B CA 1
ATOM 6687 C C . THR B 1 179 ? -30.672 -25.734 7.398 1 96.88 179 THR B C 1
ATOM 6689 O O . THR B 1 179 ? -31.188 -24.688 7.812 1 96.88 179 THR B O 1
ATOM 6692 N N . VAL B 1 180 ? -30.922 -26.938 7.941 1 95.62 180 VAL B N 1
ATOM 6693 C CA . VAL B 1 180 ? -31.703 -27.031 9.172 1 95.62 180 VAL B CA 1
ATOM 6694 C C . VAL B 1 180 ? -31.016 -26.219 10.273 1 95.62 180 VAL B C 1
ATOM 6696 O O . VAL B 1 180 ? -31.672 -25.719 11.188 1 95.62 180 VAL B O 1
ATOM 6699 N N . PHE B 1 181 ? -29.688 -26.094 10.078 1 95.19 181 PHE B N 1
ATOM 6700 C CA . PHE B 1 181 ? -28.891 -25.328 11.031 1 95.19 181 PHE B CA 1
ATOM 6701 C C . PHE B 1 181 ? -29.234 -23.844 10.945 1 95.19 181 PHE B C 1
ATOM 6703 O O . PHE B 1 181 ? -29.109 -23.234 9.875 1 95.19 181 PHE B O 1
ATOM 6710 N N . TRP B 1 182 ? -29.688 -23.203 11.992 1 94 182 TRP B N 1
ATOM 6711 C CA . TRP B 1 182 ? -30 -21.781 12.164 1 94 182 TRP B CA 1
ATOM 6712 C C . TRP B 1 182 ? -31.141 -21.375 11.219 1 94 182 TRP B C 1
ATOM 6714 O O . TRP B 1 182 ? -31.141 -20.266 10.695 1 94 182 TRP B O 1
ATOM 6724 N N . SER B 1 183 ? -32.062 -22.266 10.805 1 95.5 183 SER B N 1
ATOM 6725 C CA . SER B 1 183 ? -33.281 -22 10.023 1 95.5 183 SER B CA 1
ATOM 6726 C C . SER B 1 183 ? -32.938 -21.391 8.672 1 95.5 183 SER B C 1
ATOM 6728 O O . SER B 1 183 ? -33.562 -20.438 8.227 1 95.5 183 SER B O 1
ATOM 6730 N N . GLN B 1 184 ? -31.891 -22.047 7.957 1 95.19 184 GLN B N 1
ATOM 6731 C CA . GLN B 1 184 ? -31.422 -21.516 6.684 1 95.19 184 GLN B CA 1
ATOM 6732 C C . GLN B 1 184 ? -32.156 -22.188 5.512 1 95.19 184 GLN B C 1
ATOM 6734 O O . GLN B 1 184 ? -31.75 -22.031 4.359 1 95.19 184 GLN B O 1
ATOM 6739 N N . ARG B 1 185 ? -33.219 -22.891 5.738 1 96.56 185 ARG B N 1
ATOM 6740 C CA . ARG B 1 185 ? -33.844 -23.719 4.723 1 96.56 185 ARG B CA 1
ATOM 6741 C C . ARG B 1 185 ? -34.406 -22.844 3.592 1 96.56 185 ARG B C 1
ATOM 6743 O O . ARG B 1 185 ? -35 -21.797 3.838 1 96.56 185 ARG B O 1
ATOM 6750 N N . TYR B 1 186 ? -34.219 -23.312 2.369 1 98.06 186 TYR B N 1
ATOM 6751 C CA . TYR B 1 186 ? -34.719 -22.656 1.164 1 98.06 186 TYR B CA 1
ATOM 6752 C C . TYR B 1 186 ? -35.875 -23.438 0.583 1 98.06 186 TYR B C 1
ATOM 6754 O O . TYR B 1 186 ? -35.938 -24.656 0.647 1 98.06 186 TYR B O 1
ATOM 6762 N N . ARG B 1 187 ? -36.969 -22.766 -0.042 1 97 187 ARG B N 1
ATOM 6763 C CA . ARG B 1 187 ? -38.125 -23.406 -0.665 1 97 187 ARG B CA 1
ATOM 6764 C C . ARG B 1 187 ? -37.906 -23.641 -2.152 1 97 187 ARG B C 1
ATOM 6766 O O . ARG B 1 187 ? -38.469 -24.562 -2.738 1 97 187 ARG B O 1
ATOM 6773 N N . THR B 1 188 ? -36.969 -22.734 -2.844 1 97.75 188 THR B N 1
ATOM 6774 C CA . THR B 1 188 ? -36.594 -22.781 -4.25 1 97.75 188 THR B CA 1
ATOM 6775 C C . THR B 1 188 ? -35.156 -22.297 -4.434 1 97.75 188 THR B C 1
ATOM 6777 O O . THR B 1 188 ? -34.594 -21.641 -3.551 1 97.75 188 THR B O 1
ATOM 6780 N N . PHE B 1 189 ? -34.594 -22.703 -5.574 1 98.25 189 PHE B N 1
ATOM 6781 C CA . PHE B 1 189 ? -33.25 -22.234 -5.879 1 98.25 189 PHE B CA 1
ATOM 6782 C C . PHE B 1 189 ? -33.219 -20.719 -6.008 1 98.25 189 PHE B C 1
ATOM 6784 O O . PHE B 1 189 ? -32.188 -20.094 -5.719 1 98.25 189 PHE B O 1
ATOM 6791 N N . GLN B 1 190 ? -34.281 -20.016 -6.336 1 97.31 190 GLN B N 1
ATOM 6792 C CA . GLN B 1 190 ? -34.406 -18.578 -6.543 1 97.31 190 GLN B CA 1
ATOM 6793 C C . GLN B 1 190 ? -34.25 -17.812 -5.227 1 97.31 190 GLN B C 1
ATOM 6795 O O . GLN B 1 190 ? -34 -16.609 -5.227 1 97.31 190 GLN B O 1
ATOM 6800 N N . GLU B 1 191 ? -34.406 -18.531 -4.141 1 97.75 191 GLU B N 1
ATOM 6801 C CA . GLU B 1 191 ? -34.281 -17.891 -2.832 1 97.75 191 GLU B CA 1
ATOM 6802 C C . GLU B 1 191 ? -32.844 -17.812 -2.387 1 97.75 191 GLU B C 1
ATOM 6804 O O . GLU B 1 191 ? -32.5 -17.078 -1.449 1 97.75 191 GLU B O 1
ATOM 6809 N N . VAL B 1 192 ? -31.969 -18.547 -3.043 1 98.31 192 VAL B N 1
ATOM 6810 C CA . VAL B 1 192 ? -30.578 -18.594 -2.625 1 98.31 192 VAL B CA 1
ATOM 6811 C C . VAL B 1 192 ? -29.891 -17.297 -2.998 1 98.31 192 VAL B C 1
ATOM 6813 O O . VAL B 1 192 ? -29.969 -16.828 -4.141 1 98.31 192 VAL B O 1
ATOM 6816 N N . GLU B 1 193 ? -29.219 -16.609 -2.084 1 97.25 193 GLU B N 1
ATOM 6817 C CA . GLU B 1 193 ? -28.422 -15.406 -2.291 1 97.25 193 GLU B CA 1
ATOM 6818 C C . GLU B 1 193 ? -26.922 -15.719 -2.246 1 97.25 193 GLU B C 1
ATOM 6820 O O . GLU B 1 193 ? -26.531 -16.875 -2.111 1 97.25 193 GLU B O 1
ATOM 6825 N N . LEU B 1 194 ? -26.141 -14.781 -2.588 1 97.94 194 LEU B N 1
ATOM 6826 C CA . LEU B 1 194 ? -24.688 -14.961 -2.486 1 97.94 194 LEU B CA 1
ATOM 6827 C C . LEU B 1 194 ? -24.234 -14.906 -1.031 1 97.94 194 LEU B C 1
ATOM 6829 O O . LEU B 1 194 ? -24.844 -14.211 -0.213 1 97.94 194 LEU B O 1
ATOM 6833 N N . PRO B 1 195 ? -23.25 -15.641 -0.64 1 97.56 195 PRO B N 1
ATOM 6834 C CA . PRO B 1 195 ? -22.859 -15.812 0.764 1 97.56 195 PRO B CA 1
ATOM 6835 C C . PRO B 1 195 ? -21.906 -14.727 1.253 1 97.56 195 PRO B C 1
ATOM 6837 O O . PRO B 1 195 ? -20.812 -15.031 1.718 1 97.56 195 PRO B O 1
ATOM 6840 N N . ASN B 1 196 ? -22.297 -13.484 1.218 1 96.62 196 ASN B N 1
ATOM 6841 C CA . ASN B 1 196 ? -21.547 -12.344 1.738 1 96.62 196 ASN B CA 1
ATOM 6842 C C . ASN B 1 196 ? -22.438 -11.414 2.562 1 96.62 196 ASN B C 1
ATOM 6844 O O . ASN B 1 196 ? -23.656 -11.5 2.496 1 96.62 196 ASN B O 1
ATOM 6848 N N . LEU B 1 197 ? -21.781 -10.609 3.461 1 95.25 197 LEU B N 1
ATOM 6849 C CA . LEU B 1 197 ? -22.422 -9.57 4.266 1 95.25 197 LEU B CA 1
ATOM 6850 C C . LEU B 1 197 ? -23.469 -10.18 5.203 1 95.25 197 LEU B C 1
ATOM 6852 O O . LEU B 1 197 ? -24.5 -9.555 5.477 1 95.25 197 LEU B O 1
ATOM 6856 N N . THR B 1 198 ? -23.266 -11.461 5.527 1 93.75 198 THR B N 1
ATOM 6857 C CA . THR B 1 198 ? -24.078 -12.039 6.59 1 93.75 198 THR B CA 1
ATOM 6858 C C . THR B 1 198 ? -23.656 -11.508 7.953 1 93.75 198 THR B C 1
ATOM 6860 O O . THR B 1 198 ? -22.516 -11.086 8.133 1 93.75 198 THR B O 1
ATOM 6863 N N . VAL B 1 199 ? -24.562 -11.586 8.992 1 88.81 199 VAL B N 1
ATOM 6864 C CA . VAL B 1 199 ? -24.234 -11.07 10.32 1 88.81 199 VAL B CA 1
ATOM 6865 C C . VAL B 1 199 ? -23.188 -11.961 10.984 1 88.81 199 VAL B C 1
ATOM 6867 O O . VAL B 1 199 ? -22.156 -11.469 11.453 1 88.81 199 VAL B O 1
ATOM 6870 N N . ALA B 1 200 ? -23.547 -13.172 10.984 1 89.81 200 ALA B N 1
ATOM 6871 C CA . ALA B 1 200 ? -22.562 -14.148 11.414 1 89.81 200 ALA B CA 1
ATOM 6872 C C . ALA B 1 200 ? -21.906 -14.828 10.219 1 89.81 200 ALA B C 1
ATOM 6874 O O . ALA B 1 200 ? -22.125 -14.43 9.07 1 89.81 200 ALA B O 1
ATOM 6875 N N . GLU B 1 201 ? -21.094 -15.836 10.461 1 92.25 201 GLU B N 1
ATOM 6876 C CA . GLU B 1 201 ? -20.391 -16.531 9.383 1 92.25 201 GLU B CA 1
ATOM 6877 C C . GLU B 1 201 ? -21.391 -17.172 8.414 1 92.25 201 GLU B C 1
ATOM 6879 O O . GLU B 1 201 ? -22.422 -17.703 8.836 1 92.25 201 GLU B O 1
ATOM 6884 N N . ALA B 1 202 ? -21.109 -17.094 7.164 1 95.44 202 ALA B N 1
ATOM 6885 C CA . ALA B 1 202 ? -21.922 -17.766 6.152 1 95.44 202 ALA B CA 1
ATOM 6886 C C . ALA B 1 202 ? -21.781 -19.281 6.246 1 95.44 202 ALA B C 1
ATOM 6888 O O . ALA B 1 202 ? -20.797 -19.781 6.805 1 95.44 202 ALA B O 1
ATOM 6889 N N . ASN B 1 203 ? -22.812 -19.953 5.766 1 97.31 203 ASN B N 1
ATOM 6890 C CA . ASN B 1 203 ? -22.797 -21.406 5.711 1 97.31 203 ASN B CA 1
ATOM 6891 C C . ASN B 1 203 ? -21.578 -21.922 4.953 1 97.31 203 ASN B C 1
ATOM 6893 O O . ASN B 1 203 ? -21.359 -21.562 3.793 1 97.31 203 ASN B O 1
ATOM 6897 N N . PRO B 1 204 ? -20.719 -22.797 5.602 1 98 204 PRO B N 1
ATOM 6898 C CA . PRO B 1 204 ? -19.484 -23.25 4.969 1 98 204 PRO B CA 1
ATOM 6899 C C . PRO B 1 204 ? -19.734 -23.969 3.643 1 98 204 PRO B C 1
ATOM 6901 O O . PRO B 1 204 ? -18.969 -23.797 2.691 1 98 204 PRO B O 1
ATOM 6904 N N . SER B 1 205 ? -20.75 -24.828 3.568 1 98.56 205 SER B N 1
ATOM 6905 C CA . SER B 1 205 ? -21.078 -25.516 2.322 1 98.56 205 SER B CA 1
ATOM 6906 C C . SER B 1 205 ? -21.453 -24.516 1.228 1 98.56 205 SER B C 1
ATOM 6908 O O . SER B 1 205 ? -21.078 -24.688 0.067 1 98.56 205 SER B O 1
ATOM 6910 N N . HIS B 1 206 ? -22.234 -23.5 1.628 1 98.38 206 HIS B N 1
ATOM 6911 C CA . HIS B 1 206 ? -22.625 -22.422 0.726 1 98.38 206 HIS B CA 1
ATOM 6912 C C . HIS B 1 206 ? -21.406 -21.672 0.195 1 98.38 206 HIS B C 1
ATOM 6914 O O . HIS B 1 206 ? -21.297 -21.453 -1.012 1 98.38 206 HIS B O 1
ATOM 6920 N N . LEU B 1 207 ? -20.5 -21.375 1.011 1 98.56 207 LEU B N 1
ATOM 6921 C CA . LEU B 1 207 ? -19.266 -20.672 0.64 1 98.56 207 LEU B CA 1
ATOM 6922 C C . LEU B 1 207 ? -18.453 -21.5 -0.337 1 98.56 207 LEU B C 1
ATOM 6924 O O . LEU B 1 207 ? -18 -20.984 -1.368 1 98.56 207 LEU B O 1
ATOM 6928 N N . LEU B 1 208 ? -18.188 -22.734 -0.027 1 98.69 208 LEU B N 1
ATOM 6929 C CA . LEU B 1 208 ? -17.359 -23.594 -0.884 1 98.69 208 LEU B CA 1
ATOM 6930 C C . LEU B 1 208 ? -17.984 -23.703 -2.275 1 98.69 208 LEU B C 1
ATOM 6932 O O . LEU B 1 208 ? -17.266 -23.641 -3.279 1 98.69 208 LEU B O 1
ATOM 6936 N N . ASP B 1 209 ? -19.328 -23.922 -2.291 1 98.75 209 ASP B N 1
ATOM 6937 C CA . ASP B 1 209 ? -20 -24.016 -3.586 1 98.75 209 ASP B CA 1
ATOM 6938 C C . ASP B 1 209 ? -19.828 -22.719 -4.379 1 98.75 209 ASP B C 1
ATOM 6940 O O . ASP B 1 209 ? -19.656 -22.75 -5.602 1 98.75 209 ASP B O 1
ATOM 6944 N N . TYR B 1 210 ? -19.953 -21.625 -3.74 1 98.69 210 TYR B N 1
ATOM 6945 C CA . TYR B 1 210 ? -19.781 -20.359 -4.441 1 98.69 210 TYR B CA 1
ATOM 6946 C C . TYR B 1 210 ? -18.359 -20.234 -5 1 98.69 210 TYR B C 1
ATOM 6948 O O . TYR B 1 210 ? -18.172 -19.734 -6.105 1 98.69 210 TYR B O 1
ATOM 6956 N N . TYR B 1 211 ? -17.359 -20.641 -4.23 1 98.56 211 TYR B N 1
ATOM 6957 C CA . TYR B 1 211 ? -15.977 -20.609 -4.711 1 98.56 211 TYR B CA 1
ATOM 6958 C C . TYR B 1 211 ? -15.797 -21.531 -5.914 1 98.56 211 TYR B C 1
ATOM 6960 O O . TYR B 1 211 ? -15.141 -21.172 -6.891 1 98.56 211 TYR B O 1
ATOM 6968 N N . ARG B 1 212 ? -16.375 -22.75 -5.824 1 98.62 212 ARG B N 1
ATOM 6969 C CA . ARG B 1 212 ? -16.344 -23.672 -6.953 1 98.62 212 ARG B CA 1
ATOM 6970 C C . ARG B 1 212 ? -17 -23.047 -8.188 1 98.62 212 ARG B C 1
ATOM 6972 O O . ARG B 1 212 ? -16.438 -23.094 -9.281 1 98.62 212 ARG B O 1
ATOM 6979 N N . PHE B 1 213 ? -18.188 -22.484 -7.934 1 98.38 213 PHE B N 1
ATOM 6980 C CA . PHE B 1 213 ? -18.922 -21.812 -9 1 98.38 213 PHE B CA 1
ATOM 6981 C C . PHE B 1 213 ? -18.078 -20.719 -9.641 1 98.38 213 PHE B C 1
ATOM 6983 O O . PHE B 1 213 ? -17.953 -20.672 -10.867 1 98.38 213 PHE B O 1
ATOM 6990 N N . ALA B 1 214 ? -17.531 -19.828 -8.828 1 98.56 214 ALA B N 1
ATOM 6991 C CA . ALA B 1 214 ? -16.75 -18.703 -9.328 1 98.56 214 ALA B CA 1
ATOM 6992 C C . ALA B 1 214 ? -15.578 -19.172 -10.18 1 98.56 214 ALA B C 1
ATOM 6994 O O . ALA B 1 214 ? -15.305 -18.594 -11.242 1 98.56 214 ALA B O 1
ATOM 6995 N N . SER B 1 215 ? -14.836 -20.156 -9.719 1 98.31 215 SER B N 1
ATOM 6996 C CA . SER B 1 215 ? -13.734 -20.734 -10.484 1 98.31 215 SER B CA 1
ATOM 6997 C C . SER B 1 215 ? -14.219 -21.281 -11.82 1 98.31 215 SER B C 1
ATOM 6999 O O . SER B 1 215 ? -13.562 -21.109 -12.844 1 98.31 215 SER B O 1
ATOM 7001 N N . GLU B 1 216 ? -15.312 -21.938 -11.844 1 98.06 216 GLU B N 1
ATOM 7002 C CA . GLU B 1 216 ? -15.859 -22.516 -13.062 1 98.06 216 GLU B CA 1
ATOM 7003 C C . GLU B 1 216 ? -16.266 -21.438 -14.055 1 98.06 216 GLU B C 1
ATOM 7005 O O . GLU B 1 216 ? -16.172 -21.625 -15.273 1 98.06 216 GLU B O 1
ATOM 7010 N N . GLN B 1 217 ? -16.75 -20.328 -13.516 1 98.25 217 GLN B N 1
ATOM 7011 C CA . GLN B 1 217 ? -17.078 -19.219 -14.398 1 98.25 217 GLN B CA 1
ATOM 7012 C C . GLN B 1 217 ? -15.859 -18.75 -15.172 1 98.25 217 GLN B C 1
ATOM 7014 O O . GLN B 1 217 ? -15.961 -18.391 -16.344 1 98.25 217 GLN B O 1
ATOM 7019 N N . VAL B 1 218 ? -14.734 -18.703 -14.555 1 98.44 218 VAL B N 1
ATOM 7020 C CA . VAL B 1 218 ? -13.5 -18.312 -15.227 1 98.44 218 VAL B CA 1
ATOM 7021 C C . VAL B 1 218 ? -13.156 -19.328 -16.312 1 98.44 218 VAL B C 1
ATOM 7023 O O . VAL B 1 218 ? -12.781 -18.938 -17.422 1 98.44 218 VAL B O 1
ATOM 7026 N N . ARG B 1 219 ? -13.258 -20.625 -16 1 98.12 219 ARG B N 1
ATOM 7027 C CA . ARG B 1 219 ? -12.992 -21.672 -16.984 1 98.12 219 ARG B CA 1
ATOM 7028 C C . ARG B 1 219 ? -13.898 -21.531 -18.203 1 98.12 219 ARG B C 1
ATOM 7030 O O . ARG B 1 219 ? -13.438 -21.625 -19.344 1 98.12 219 ARG B O 1
ATOM 7037 N N . ARG B 1 220 ? -15.18 -21.312 -17.906 1 97.81 220 ARG B N 1
ATOM 7038 C CA . ARG B 1 220 ? -16.141 -21.141 -18.984 1 97.81 220 ARG B CA 1
ATOM 7039 C C . ARG B 1 220 ? -15.766 -19.953 -19.875 1 97.81 220 ARG B C 1
ATOM 7041 O O . ARG B 1 220 ? -15.867 -20.031 -21.094 1 97.81 220 ARG B O 1
ATOM 7048 N N . TYR B 1 221 ? -15.422 -18.906 -19.234 1 98.38 221 TYR B N 1
ATOM 7049 C CA . TYR B 1 221 ? -15.023 -17.703 -19.969 1 98.38 221 TYR B CA 1
ATOM 7050 C C . TYR B 1 221 ? -13.773 -17.953 -20.797 1 98.38 221 TYR B C 1
ATOM 7052 O O . TYR B 1 221 ? -13.695 -17.531 -21.953 1 98.38 221 TYR B O 1
ATOM 7060 N N . ASN B 1 222 ? -12.773 -18.609 -20.234 1 98.62 222 ASN B N 1
ATOM 7061 C CA . ASN B 1 222 ? -11.578 -18.984 -20.984 1 98.62 222 ASN B CA 1
ATOM 7062 C C . ASN B 1 222 ? -11.914 -19.875 -22.172 1 98.62 222 ASN B C 1
ATOM 7064 O O . ASN B 1 222 ? -11.398 -19.672 -23.281 1 98.62 222 ASN B O 1
ATOM 7068 N N . ARG B 1 223 ? -12.719 -20.891 -21.984 1 98.5 223 ARG B N 1
ATOM 7069 C CA . ARG B 1 223 ? -13.109 -21.828 -23.031 1 98.5 223 ARG B CA 1
ATOM 7070 C C . ARG B 1 223 ? -13.781 -21.094 -24.188 1 98.5 223 ARG B C 1
ATOM 7072 O O . ARG B 1 223 ? -13.578 -21.453 -25.359 1 98.5 223 ARG B O 1
ATOM 7079 N N . LEU B 1 224 ? -14.594 -20.109 -23.828 1 98.5 224 LEU B N 1
ATOM 7080 C CA . LEU B 1 224 ? -15.234 -19.281 -24.844 1 98.5 224 LEU B CA 1
ATOM 7081 C C . LEU B 1 224 ? -14.203 -18.703 -25.797 1 98.5 224 LEU B C 1
ATOM 7083 O O . LEU B 1 224 ? -14.359 -18.781 -27.016 1 98.5 224 LEU B O 1
ATOM 7087 N N . GLN B 1 225 ? -13.164 -18.125 -25.281 1 98.75 225 GLN B N 1
ATOM 7088 C CA . GLN B 1 225 ? -12.125 -17.516 -26.109 1 98.75 225 GLN B CA 1
ATOM 7089 C C . GLN B 1 225 ? -11.352 -18.594 -26.875 1 98.75 225 GLN B C 1
ATOM 7091 O O . GLN B 1 225 ? -11.07 -18.422 -28.062 1 98.75 225 GLN B O 1
ATOM 7096 N N . VAL B 1 226 ? -11.016 -19.703 -26.234 1 98.81 226 VAL B N 1
ATOM 7097 C CA . VAL B 1 226 ? -10.219 -20.766 -26.812 1 98.81 226 VAL B CA 1
ATOM 7098 C C . VAL B 1 226 ? -10.953 -21.359 -28.031 1 98.81 226 VAL B C 1
ATOM 7100 O O . VAL B 1 226 ? -10.344 -21.578 -29.078 1 98.81 226 VAL B O 1
ATOM 7103 N N . GLU B 1 227 ? -12.227 -21.609 -27.875 1 98.5 227 GLU B N 1
ATOM 7104 C CA . GLU B 1 227 ? -13.016 -22.203 -28.953 1 98.5 227 GLU B CA 1
ATOM 7105 C C . GLU B 1 227 ? -13.039 -21.281 -30.188 1 98.5 227 GLU B C 1
ATOM 7107 O O . GLU B 1 227 ? -12.938 -21.766 -31.312 1 98.5 227 GLU B O 1
ATOM 7112 N N . ILE B 1 228 ? -13.148 -20.047 -29.953 1 98.69 228 ILE B N 1
ATOM 7113 C CA . ILE B 1 228 ? -13.141 -19.078 -31.047 1 98.69 228 ILE B CA 1
ATOM 7114 C C . ILE B 1 228 ? -11.789 -19.109 -31.75 1 98.69 228 ILE B C 1
ATOM 7116 O O . ILE B 1 228 ? -11.719 -19.156 -33 1 98.69 228 ILE B O 1
ATOM 7120 N N . LEU B 1 229 ? -10.711 -19.047 -31 1 98.75 229 LEU B N 1
ATOM 7121 C CA . LEU B 1 229 ? -9.367 -19.016 -31.562 1 98.75 229 LEU B CA 1
ATOM 7122 C C . LEU B 1 229 ? -9.055 -20.312 -32.312 1 98.75 229 LEU B C 1
ATOM 7124 O O . LEU B 1 229 ? -8.391 -20.281 -33.344 1 98.75 229 LEU B O 1
ATOM 7128 N N . ARG B 1 230 ? -9.523 -21.469 -31.828 1 98.06 230 ARG B N 1
ATOM 7129 C CA . ARG B 1 230 ? -9.32 -22.734 -32.5 1 98.06 230 ARG B CA 1
ATOM 7130 C C . ARG B 1 230 ? -9.992 -22.75 -33.875 1 98.06 230 ARG B C 1
ATOM 7132 O O . ARG B 1 230 ? -9.461 -23.312 -34.844 1 98.06 230 ARG B O 1
ATOM 7139 N N . ALA B 1 231 ? -11.086 -22.109 -33.906 1 98.25 231 ALA B N 1
ATOM 7140 C CA . ALA B 1 231 ? -11.852 -22.078 -35.156 1 98.25 231 ALA B CA 1
ATOM 7141 C C . ALA B 1 231 ? -11.188 -21.156 -36.156 1 98.25 231 ALA B C 1
ATOM 7143 O O . ALA B 1 231 ? -11.203 -21.453 -37.375 1 98.25 231 ALA B O 1
ATOM 7144 N N . HIS B 1 232 ? -10.586 -20.109 -35.75 1 98.44 232 HIS B N 1
ATOM 7145 C CA . HIS B 1 232 ? -10.133 -19.078 -36.656 1 98.44 232 HIS B CA 1
ATOM 7146 C C . HIS B 1 232 ? -8.617 -19.109 -36.812 1 98.44 232 HIS B C 1
ATOM 7148 O O . HIS B 1 232 ? -8.078 -18.516 -37.75 1 98.44 232 HIS B O 1
ATOM 7154 N N . ALA B 1 233 ? -7.93 -19.766 -35.969 1 97.75 233 ALA B N 1
ATOM 7155 C CA . ALA B 1 233 ? -6.473 -19.844 -36 1 97.75 233 ALA B CA 1
ATOM 7156 C C . ALA B 1 233 ? -5.992 -21.281 -35.844 1 97.75 233 ALA B C 1
ATOM 7158 O O . ALA B 1 233 ? -5.207 -21.594 -34.969 1 97.75 233 ALA B O 1
ATOM 7159 N N . PRO B 1 234 ? -6.387 -22.094 -36.781 1 95.94 234 PRO B N 1
ATOM 7160 C CA . PRO B 1 234 ? -5.973 -23.484 -36.656 1 95.94 234 PRO B CA 1
ATOM 7161 C C . PRO B 1 234 ? -4.457 -23.656 -36.688 1 95.94 234 PRO B C 1
ATOM 7163 O O . PRO B 1 234 ? -3.766 -23 -37.469 1 95.94 234 PRO B O 1
ATOM 7166 N N . GLY B 1 235 ? -3.969 -24.5 -35.812 1 95.62 235 GLY B N 1
ATOM 7167 C CA . GLY B 1 235 ? -2.547 -24.797 -35.75 1 95.62 235 GLY B CA 1
ATOM 7168 C C . GLY B 1 235 ? -1.765 -23.875 -34.844 1 95.62 235 GLY B C 1
ATOM 7169 O O . GLY B 1 235 ? -0.608 -24.141 -34.531 1 95.62 235 GLY B O 1
ATOM 7170 N N . LYS B 1 236 ? -2.32 -22.797 -34.469 1 98.06 236 LYS B N 1
ATOM 7171 C CA . LYS B 1 236 ? -1.679 -21.891 -33.531 1 98.06 236 LYS B CA 1
ATOM 7172 C C . LYS B 1 236 ? -1.902 -22.344 -32.094 1 98.06 236 LYS B C 1
ATOM 7174 O O . LYS B 1 236 ? -2.969 -22.859 -31.75 1 98.06 236 LYS B O 1
ATOM 7179 N N . PHE B 1 237 ? -0.891 -22.156 -31.266 1 98.5 237 PHE B N 1
ATOM 7180 C CA . PHE B 1 237 ? -1.117 -22.547 -29.875 1 98.5 237 PHE B CA 1
ATOM 7181 C C . PHE B 1 237 ? -1.968 -21.516 -29.156 1 98.5 237 PHE B C 1
ATOM 7183 O O . PHE B 1 237 ? -2.031 -20.359 -29.562 1 98.5 237 PHE B O 1
ATOM 7190 N N . VAL B 1 238 ? -2.672 -21.922 -28.125 1 98.81 238 VAL B N 1
ATOM 7191 C CA . VAL B 1 238 ? -3.398 -21.062 -27.188 1 98.81 238 VAL B CA 1
ATOM 7192 C C . VAL B 1 238 ? -2.908 -21.312 -25.766 1 98.81 238 VAL B C 1
ATOM 7194 O O . VAL B 1 238 ? -2.771 -22.453 -25.344 1 98.81 238 VAL B O 1
ATOM 7197 N N . THR B 1 239 ? -2.564 -20.266 -25.031 1 98.81 239 THR B N 1
ATOM 7198 C CA . THR B 1 239 ? -2.107 -20.344 -23.656 1 98.81 239 THR B CA 1
ATOM 7199 C C . THR B 1 239 ? -2.721 -19.234 -22.812 1 98.81 239 THR B C 1
ATOM 7201 O O . THR B 1 239 ? -3.553 -18.469 -23.297 1 98.81 239 THR B O 1
ATOM 7204 N N . HIS B 1 240 ? -2.508 -19.219 -21.531 1 98.69 240 HIS B N 1
ATOM 7205 C CA . HIS B 1 240 ? -2.854 -18.188 -20.562 1 98.69 240 HIS B CA 1
ATOM 7206 C C . HIS B 1 240 ? -1.758 -18.031 -19.5 1 98.69 240 HIS B C 1
ATOM 7208 O O . HIS B 1 240 ? -1.116 -19.016 -19.125 1 98.69 240 HIS B O 1
ATOM 7214 N N . ASN B 1 241 ? -1.516 -16.781 -19.125 1 98.5 241 ASN B N 1
ATOM 7215 C CA . ASN B 1 241 ? -0.526 -16.562 -18.078 1 98.5 241 ASN B CA 1
ATOM 7216 C C . ASN B 1 241 ? -1.162 -16.578 -16.688 1 98.5 241 ASN B C 1
ATOM 7218 O O . ASN B 1 241 ? -1.888 -15.656 -16.312 1 98.5 241 ASN B O 1
ATOM 7222 N N . PHE B 1 242 ? -0.841 -17.625 -15.906 1 98.38 242 PHE B N 1
ATOM 7223 C CA . PHE B 1 242 ? -1.281 -17.781 -14.523 1 98.38 242 PHE B CA 1
ATOM 7224 C C . PHE B 1 242 ? -0.373 -17 -13.578 1 98.38 242 PHE B C 1
ATOM 7226 O O . PHE B 1 242 ? 0.537 -16.297 -14.016 1 98.38 242 PHE B O 1
ATOM 7233 N N . MET B 1 243 ? -0.668 -17 -12.305 1 96.88 243 MET B N 1
ATOM 7234 C CA . MET B 1 243 ? 0.078 -16.219 -11.336 1 96.88 243 MET B CA 1
ATOM 7235 C C . MET B 1 243 ? 0.589 -17.094 -10.195 1 96.88 243 MET B C 1
ATOM 7237 O O . MET B 1 243 ? 0.144 -18.219 -10.039 1 96.88 243 MET B O 1
ATOM 7241 N N . GLY B 1 244 ? 1.554 -16.547 -9.492 1 95.62 244 GLY B N 1
ATOM 7242 C CA . GLY B 1 244 ? 2.105 -17.25 -8.352 1 95.62 244 GLY B CA 1
ATOM 7243 C C . GLY B 1 244 ? 1.244 -17.141 -7.105 1 95.62 244 GLY B C 1
ATOM 7244 O O . GLY B 1 244 ? 0.643 -16.094 -6.852 1 95.62 244 GLY B O 1
ATOM 7245 N N . PHE B 1 245 ? 1.154 -18.266 -6.402 1 93.81 245 PHE B N 1
ATOM 7246 C CA . PHE B 1 245 ? 0.454 -18.375 -5.125 1 93.81 245 PHE B CA 1
ATOM 7247 C C . PHE B 1 245 ? -0.967 -17.828 -5.242 1 93.81 245 PHE B C 1
ATOM 7249 O O . PHE B 1 245 ? -1.454 -17.141 -4.34 1 93.81 245 PHE B O 1
ATOM 7256 N N . PHE B 1 246 ? -1.568 -17.984 -6.328 1 95.25 246 PHE B N 1
ATOM 7257 C CA . PHE B 1 246 ? -2.939 -17.562 -6.594 1 95.25 246 PHE B CA 1
ATOM 7258 C C . PHE B 1 246 ? -3.908 -18.734 -6.398 1 95.25 246 PHE B C 1
ATOM 7260 O O . PHE B 1 246 ? -3.799 -19.75 -7.074 1 95.25 246 PHE B O 1
ATOM 7267 N N . THR B 1 247 ? -4.891 -18.578 -5.504 1 96.19 247 THR B N 1
ATOM 7268 C CA . THR B 1 247 ? -5.664 -19.75 -5.098 1 96.19 247 THR B CA 1
ATOM 7269 C C . THR B 1 247 ? -7.141 -19.562 -5.438 1 96.19 247 THR B C 1
ATOM 7271 O O . THR B 1 247 ? -7.949 -20.469 -5.211 1 96.19 247 THR B O 1
ATOM 7274 N N . ASP B 1 248 ? -7.543 -18.453 -6.098 1 96.19 248 ASP B N 1
ATOM 7275 C CA . ASP B 1 248 ? -8.961 -18.219 -6.328 1 96.19 248 ASP B CA 1
ATOM 7276 C C . ASP B 1 248 ? -9.477 -19.047 -7.504 1 96.19 248 ASP B C 1
ATOM 7278 O O . ASP B 1 248 ? -10.688 -19.156 -7.707 1 96.19 248 ASP B O 1
ATOM 7282 N N . LEU B 1 249 ? -8.523 -19.641 -8.164 1 95.69 249 LEU B N 1
ATOM 7283 C CA . LEU B 1 249 ? -8.852 -20.375 -9.391 1 95.69 249 LEU B CA 1
ATOM 7284 C C . LEU B 1 249 ? -8.258 -21.766 -9.359 1 95.69 249 LEU B C 1
ATOM 7286 O O . LEU B 1 249 ? -7.117 -21.969 -8.922 1 95.69 249 LEU B O 1
ATOM 7290 N N . ASN B 1 250 ? -9.117 -22.828 -9.688 1 97.38 250 ASN B N 1
ATOM 7291 C CA . ASN B 1 250 ? -8.555 -24.141 -9.984 1 97.38 250 ASN B CA 1
ATOM 7292 C C . ASN B 1 250 ? -7.883 -24.156 -11.359 1 97.38 250 ASN B C 1
ATOM 7294 O O . ASN B 1 250 ? -8.562 -24.141 -12.391 1 97.38 250 ASN B O 1
ATOM 7298 N N . PRO B 1 251 ? -6.605 -24.172 -11.391 1 97.88 251 PRO B N 1
ATOM 7299 C CA . PRO B 1 251 ? -5.918 -23.984 -12.672 1 97.88 251 PRO B CA 1
ATOM 7300 C C . PRO B 1 251 ? -5.953 -25.25 -13.539 1 97.88 251 PRO B C 1
ATOM 7302 O O . PRO B 1 251 ? -5.742 -25.172 -14.75 1 97.88 251 PRO B O 1
ATOM 7305 N N . PHE B 1 252 ? -6.184 -26.469 -12.961 1 98.06 252 PHE B N 1
ATOM 7306 C CA . PHE B 1 252 ? -6.047 -27.719 -13.688 1 98.06 252 PHE B CA 1
ATOM 7307 C C . PHE B 1 252 ? -7.137 -27.844 -14.75 1 98.06 252 PHE B C 1
ATOM 7309 O O . PHE B 1 252 ? -6.848 -28.031 -15.93 1 98.06 252 PHE B O 1
ATOM 7316 N N . PRO B 1 253 ? -8.43 -27.688 -14.352 1 97.44 253 PRO B N 1
ATOM 7317 C CA . PRO B 1 253 ? -9.453 -27.766 -15.398 1 97.44 253 PRO B CA 1
ATOM 7318 C C . PRO B 1 253 ? -9.273 -26.672 -16.453 1 97.44 253 PRO B C 1
ATOM 7320 O O . PRO B 1 253 ? -9.547 -26.906 -17.641 1 97.44 253 PRO B O 1
ATOM 7323 N N . LEU B 1 254 ? -8.93 -25.5 -16.047 1 97.5 254 LEU B N 1
ATOM 7324 C CA . LEU B 1 254 ? -8.688 -24.422 -17.016 1 97.5 254 LEU B CA 1
ATOM 7325 C C . LEU B 1 254 ? -7.566 -24.797 -17.969 1 97.5 254 LEU B C 1
ATOM 7327 O O . LEU B 1 254 ? -7.672 -24.562 -19.172 1 97.5 254 LEU B O 1
ATOM 7331 N N . GLY B 1 255 ? -6.516 -25.406 -17.453 1 98.12 255 GLY B N 1
ATOM 7332 C CA . GLY B 1 255 ? -5.375 -25.812 -18.25 1 98.12 255 GLY B CA 1
ATOM 7333 C C . GLY B 1 255 ? -5.73 -26.828 -19.328 1 98.12 255 GLY B C 1
ATOM 7334 O O . GLY B 1 255 ? -5.059 -26.922 -20.344 1 98.12 255 GLY B O 1
ATOM 7335 N N . GLU B 1 256 ? -6.789 -27.609 -19.125 1 97.5 256 GLU B N 1
ATOM 7336 C CA . GLU B 1 256 ? -7.223 -28.625 -20.078 1 97.5 256 GLU B CA 1
ATOM 7337 C C . GLU B 1 256 ? -7.648 -28 -21.406 1 97.5 256 GLU B C 1
ATOM 7339 O O . GLU B 1 256 ? -7.609 -28.641 -22.453 1 97.5 256 GLU B O 1
ATOM 7344 N N . ASP B 1 257 ? -8.008 -26.719 -21.344 1 97.38 257 ASP B N 1
ATOM 7345 C CA . ASP B 1 257 ? -8.461 -26.016 -22.547 1 97.38 257 ASP B CA 1
ATOM 7346 C C . ASP B 1 257 ? -7.281 -25.422 -23.312 1 97.38 257 ASP B C 1
ATOM 7348 O O . ASP B 1 257 ? -7.434 -25 -24.453 1 97.38 257 ASP B O 1
ATOM 7352 N N . LEU B 1 258 ? -6.086 -25.453 -22.781 1 98.69 258 LEU B N 1
ATOM 7353 C CA . LEU B 1 258 ? -4.926 -24.766 -23.328 1 98.69 258 LEU B CA 1
ATOM 7354 C C . LEU B 1 258 ? -3.939 -25.766 -23.922 1 98.69 258 LEU B C 1
ATOM 7356 O O . LEU B 1 258 ? -3.975 -26.953 -23.594 1 98.69 258 LEU B O 1
ATOM 7360 N N . ASP B 1 259 ? -3.094 -25.344 -24.828 1 98.62 259 ASP B N 1
ATOM 7361 C CA . ASP B 1 259 ? -2.029 -26.188 -25.359 1 98.62 259 ASP B CA 1
ATOM 7362 C C . ASP B 1 259 ? -0.915 -26.375 -24.328 1 98.62 259 ASP B C 1
ATOM 7364 O O . ASP B 1 259 ? -0.293 -27.438 -24.266 1 98.62 259 ASP B O 1
ATOM 7368 N N . PHE B 1 260 ? -0.627 -25.406 -23.609 1 98.56 260 PHE B N 1
ATOM 7369 C CA . PHE B 1 260 ? 0.281 -25.391 -22.469 1 98.56 260 PHE B CA 1
ATOM 7370 C C . PHE B 1 260 ? -0.079 -24.266 -21.5 1 98.56 260 PHE B C 1
ATOM 7372 O O . PHE B 1 260 ? -0.875 -23.391 -21.844 1 98.56 260 PHE B O 1
ATOM 7379 N N . ALA B 1 261 ? 0.407 -24.359 -20.281 1 98.69 261 ALA B N 1
ATOM 7380 C CA . ALA B 1 261 ? 0.214 -23.297 -19.297 1 98.69 261 ALA B CA 1
ATOM 7381 C C . ALA B 1 261 ? 1.402 -22.344 -19.281 1 98.69 261 ALA B C 1
ATOM 7383 O O . ALA B 1 261 ? 2.541 -22.75 -19.516 1 98.69 261 ALA B O 1
ATOM 7384 N N . SER B 1 262 ? 1.196 -21.109 -19.125 1 98.75 262 SER B N 1
ATOM 7385 C CA . SER B 1 262 ? 2.252 -20.156 -18.828 1 98.75 262 SER B CA 1
ATOM 7386 C C . SER B 1 262 ? 1.974 -19.422 -17.516 1 98.75 262 SER B C 1
ATOM 7388 O O . SER B 1 262 ? 0.85 -19.453 -17.016 1 98.75 262 SER B O 1
ATOM 7390 N N . TRP B 1 263 ? 2.992 -18.891 -16.859 1 98.56 263 TRP B N 1
ATOM 7391 C CA . TRP B 1 263 ? 2.787 -18.156 -15.617 1 98.56 263 TRP B CA 1
ATOM 7392 C C . TRP B 1 263 ? 3.824 -17.062 -15.469 1 98.56 263 TRP B C 1
ATOM 7394 O O . TRP B 1 263 ? 4.793 -17 -16.219 1 98.56 263 TRP B O 1
ATOM 7404 N N . ASP B 1 264 ? 3.568 -16.125 -14.617 1 98.56 264 ASP B N 1
ATOM 7405 C CA . ASP B 1 264 ? 4.41 -14.961 -14.383 1 98.56 264 ASP B CA 1
ATOM 7406 C C . ASP B 1 264 ? 5.316 -15.18 -13.172 1 98.56 264 ASP B C 1
ATOM 7408 O O . ASP B 1 264 ? 4.84 -15.289 -12.039 1 98.56 264 ASP B O 1
ATOM 7412 N N . SER B 1 265 ? 6.629 -15.164 -13.359 1 98.69 265 SER B N 1
ATOM 7413 C CA . SER B 1 265 ? 7.613 -15.477 -12.328 1 98.69 265 SER B CA 1
ATOM 7414 C C . SER B 1 265 ? 8.258 -14.211 -11.773 1 98.69 265 SER B C 1
ATOM 7416 O O . SER B 1 265 ? 9.141 -13.633 -12.414 1 98.69 265 SER B O 1
ATOM 7418 N N . TYR B 1 266 ? 7.906 -13.859 -10.586 1 98.12 266 TYR B N 1
ATOM 7419 C CA . TYR B 1 266 ? 8.461 -12.719 -9.867 1 98.12 266 TYR B CA 1
ATOM 7420 C C . TYR B 1 266 ? 9.039 -13.141 -8.523 1 98.12 266 TYR B C 1
ATOM 7422 O O . TYR B 1 266 ? 8.445 -12.875 -7.473 1 98.12 266 TYR B O 1
ATOM 7430 N N . PRO B 1 267 ? 10.227 -13.703 -8.523 1 98.25 267 PRO B N 1
ATOM 7431 C CA . PRO B 1 267 ? 10.781 -14.344 -7.336 1 98.25 267 PRO B CA 1
ATOM 7432 C C . PRO B 1 267 ? 10.906 -13.383 -6.152 1 98.25 267 PRO B C 1
ATOM 7434 O O . PRO B 1 267 ? 10.609 -13.758 -5.016 1 98.25 267 PRO B O 1
ATOM 7437 N N . LEU B 1 268 ? 11.32 -12.164 -6.406 1 97.75 268 LEU B N 1
ATOM 7438 C CA . LEU B 1 268 ? 11.516 -11.234 -5.297 1 97.75 268 LEU B CA 1
ATOM 7439 C C . LEU B 1 268 ? 10.18 -10.797 -4.707 1 97.75 268 LEU B C 1
ATOM 7441 O O . LEU B 1 268 ? 9.992 -10.844 -3.49 1 97.75 268 LEU B O 1
ATOM 7445 N N . GLY B 1 269 ? 9.297 -10.391 -5.562 1 96.44 269 GLY B N 1
ATOM 7446 C CA . GLY B 1 269 ? 7.996 -9.961 -5.082 1 96.44 269 GLY B CA 1
ATOM 7447 C C . GLY B 1 269 ? 7.262 -11.031 -4.297 1 96.44 269 GLY B C 1
ATOM 7448 O O . GLY B 1 269 ? 6.703 -10.758 -3.234 1 96.44 269 GLY B O 1
ATOM 7449 N N . PHE B 1 270 ? 7.289 -12.211 -4.75 1 95.69 270 PHE B N 1
ATOM 7450 C CA . PHE B 1 270 ? 6.566 -13.305 -4.109 1 95.69 270 PHE B CA 1
ATOM 7451 C C . PHE B 1 270 ? 7.242 -13.703 -2.803 1 95.69 270 PHE B C 1
ATOM 7453 O O . PHE B 1 270 ? 6.57 -14.102 -1.849 1 95.69 270 PHE B O 1
ATOM 7460 N N . THR B 1 271 ? 8.555 -13.609 -2.764 1 95.94 271 THR B N 1
ATOM 7461 C CA . THR B 1 271 ? 9.258 -13.859 -1.509 1 95.94 271 THR B CA 1
ATOM 7462 C C . THR B 1 271 ? 8.836 -12.859 -0.441 1 95.94 271 THR B C 1
ATOM 7464 O O . THR B 1 271 ? 8.656 -13.219 0.724 1 95.94 271 THR B O 1
ATOM 7467 N N . ASP B 1 272 ? 8.625 -11.688 -0.842 1 94.31 272 ASP B N 1
ATOM 7468 C CA . ASP B 1 272 ? 8.203 -10.641 0.082 1 94.31 272 ASP B CA 1
ATOM 7469 C C . ASP B 1 272 ? 6.766 -10.859 0.543 1 94.31 272 ASP B C 1
ATOM 7471 O O . ASP B 1 272 ? 6.434 -10.602 1.702 1 94.31 272 ASP B O 1
ATOM 7475 N N . LEU B 1 273 ? 5.953 -11.406 -0.264 1 91.62 273 LEU B N 1
ATOM 7476 C CA . LEU B 1 273 ? 4.527 -11.523 0.007 1 91.62 273 LEU B CA 1
ATOM 7477 C C . LEU B 1 273 ? 4.223 -12.82 0.749 1 91.62 273 LEU B C 1
ATOM 7479 O O . LEU B 1 273 ? 3.219 -12.914 1.462 1 91.62 273 LEU B O 1
ATOM 7483 N N . MET B 1 274 ? 5.008 -13.844 0.668 1 90.25 274 MET B N 1
ATOM 7484 C CA . MET B 1 274 ? 4.727 -15.156 1.248 1 90.25 274 MET B CA 1
ATOM 7485 C C . MET B 1 274 ? 4.914 -15.133 2.762 1 90.25 274 MET B C 1
ATOM 7487 O O . MET B 1 274 ? 5.711 -14.352 3.279 1 90.25 274 MET B O 1
ATOM 7491 N N . PRO B 1 275 ? 4.121 -15.93 3.393 1 87.19 275 PRO B N 1
ATOM 7492 C CA . PRO B 1 275 ? 4.281 -15.992 4.848 1 87.19 275 PRO B CA 1
ATOM 7493 C C . PRO B 1 275 ? 5.5 -16.797 5.273 1 87.19 275 PRO B C 1
ATOM 7495 O O . PRO B 1 275 ? 5.355 -17.844 5.918 1 87.19 275 PRO B O 1
ATOM 7498 N N . LEU B 1 276 ? 6.633 -16.312 4.953 1 91.69 276 LEU B N 1
ATOM 7499 C CA . LEU B 1 276 ? 7.914 -16.875 5.355 1 91.69 276 LEU B CA 1
ATOM 7500 C C . LEU B 1 276 ? 8.438 -16.203 6.617 1 91.69 276 LEU B C 1
ATOM 7502 O O . LEU B 1 276 ? 8.055 -15.07 6.922 1 91.69 276 LEU B O 1
ATOM 7506 N N . PRO B 1 277 ? 9.25 -17.031 7.355 1 90.62 277 PRO B N 1
ATOM 7507 C CA . PRO B 1 277 ? 9.93 -16.344 8.461 1 90.62 277 PRO B CA 1
ATOM 7508 C C . PRO B 1 277 ? 10.695 -15.109 8.016 1 90.62 277 PRO B C 1
ATOM 7510 O O . PRO B 1 277 ? 11.305 -15.109 6.938 1 90.62 277 PRO B O 1
ATOM 7513 N N . GLU B 1 278 ? 10.672 -14.117 8.812 1 92.44 278 GLU B N 1
ATOM 7514 C CA . GLU B 1 278 ? 11.289 -12.836 8.477 1 92.44 278 GLU B CA 1
ATOM 7515 C C . GLU B 1 278 ? 12.766 -13.008 8.125 1 92.44 278 GLU B C 1
ATOM 7517 O O . GLU B 1 278 ? 13.273 -12.352 7.219 1 92.44 278 GLU B O 1
ATOM 7522 N N . GLU B 1 279 ? 13.414 -13.891 8.82 1 93.5 279 GLU B N 1
ATOM 7523 C CA . GLU B 1 279 ? 14.836 -14.125 8.578 1 93.5 279 GLU B CA 1
ATOM 7524 C C . GLU B 1 279 ? 15.078 -14.664 7.172 1 93.5 279 GLU B C 1
ATOM 7526 O O . GLU B 1 279 ? 16.078 -14.328 6.531 1 93.5 279 GLU B O 1
ATOM 7531 N N . GLU B 1 280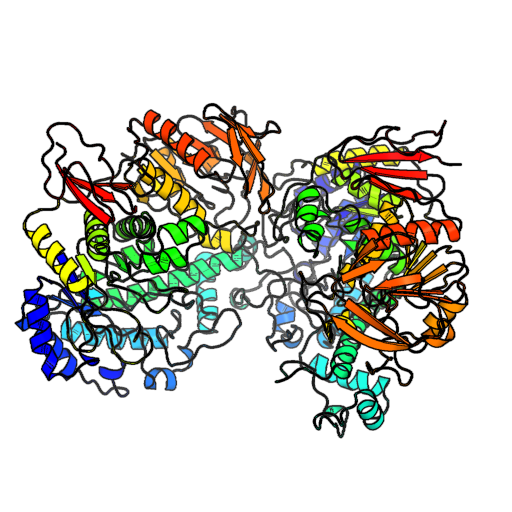 ? 14.188 -15.469 6.715 1 94.25 280 GLU B N 1
ATOM 7532 C CA . GLU B 1 280 ? 14.312 -16.016 5.371 1 94.25 280 GLU B CA 1
ATOM 7533 C C . GLU B 1 280 ? 14.016 -14.961 4.312 1 94.25 280 GLU B C 1
ATOM 7535 O O . GLU B 1 280 ? 14.695 -14.898 3.283 1 94.25 280 GLU B O 1
ATOM 7540 N N . LYS B 1 281 ? 13.008 -14.148 4.586 1 95.19 281 LYS B N 1
ATOM 7541 C CA . LYS B 1 281 ? 12.703 -13.062 3.656 1 95.19 281 LYS B CA 1
ATOM 7542 C C . LYS B 1 281 ? 13.906 -12.141 3.471 1 95.19 281 LYS B C 1
ATOM 7544 O O . LYS B 1 281 ? 14.227 -11.758 2.346 1 95.19 281 LYS B O 1
ATOM 7549 N N . LEU B 1 282 ? 14.562 -11.852 4.602 1 95.5 282 LEU B N 1
ATOM 7550 C CA . LEU B 1 282 ? 15.711 -10.961 4.562 1 95.5 282 LEU B CA 1
ATOM 7551 C C . LEU B 1 282 ? 16.891 -11.625 3.844 1 95.5 282 LEU B C 1
ATOM 7553 O O . LEU B 1 282 ? 17.562 -10.984 3.025 1 95.5 282 LEU B O 1
ATOM 7557 N N . ARG B 1 283 ? 17.047 -12.922 4.125 1 95.19 283 ARG B N 1
ATOM 7558 C CA . ARG B 1 283 ? 18.156 -13.688 3.541 1 95.19 283 ARG B CA 1
ATOM 7559 C C . ARG B 1 283 ? 18.047 -13.727 2.021 1 95.19 283 ARG B C 1
ATOM 7561 O O . ARG B 1 283 ? 19.047 -13.648 1.317 1 95.19 283 ARG B O 1
ATOM 7568 N N . TYR B 1 284 ? 16.828 -13.773 1.559 1 97.44 284 TYR B N 1
ATOM 7569 C CA . TYR B 1 284 ? 16.641 -14 0.13 1 97.44 284 TYR B CA 1
ATOM 7570 C C . TYR B 1 284 ? 16 -12.781 -0.53 1 97.44 284 TYR B C 1
ATOM 7572 O O . TYR B 1 284 ? 15.398 -12.898 -1.602 1 97.44 284 TYR B O 1
ATOM 7580 N N . ALA B 1 285 ? 16.125 -11.617 0.146 1 96.94 285 ALA B N 1
ATOM 7581 C CA . ALA B 1 285 ? 15.469 -10.398 -0.315 1 96.94 285 ALA B CA 1
ATOM 7582 C C . ALA B 1 285 ? 15.945 -10.008 -1.71 1 96.94 285 ALA B C 1
ATOM 7584 O O . ALA B 1 285 ? 15.188 -9.43 -2.498 1 96.94 285 ALA B O 1
ATOM 7585 N N . ARG B 1 286 ? 17.188 -10.391 -2.111 1 97.38 286 ARG B N 1
ATOM 7586 C CA . ARG B 1 286 ? 17.75 -9.961 -3.387 1 97.38 286 ARG B CA 1
ATOM 7587 C C . ARG B 1 286 ? 17.828 -11.125 -4.371 1 97.38 286 ARG B C 1
ATOM 7589 O O . ARG B 1 286 ? 18.203 -10.945 -5.527 1 97.38 286 ARG B O 1
ATOM 7596 N N . THR B 1 287 ? 17.453 -12.367 -3.939 1 98.19 287 THR B N 1
ATOM 7597 C CA . THR B 1 287 ? 17.609 -13.531 -4.809 1 98.19 287 THR B CA 1
ATOM 7598 C C . THR B 1 287 ? 16.266 -14.211 -5.039 1 98.19 287 THR B C 1
ATOM 7600 O O . THR B 1 287 ? 16.094 -14.945 -6.016 1 98.19 287 THR B O 1
ATOM 7603 N N . GLY B 1 288 ? 15.305 -13.898 -4.137 1 98.06 288 GLY B N 1
ATOM 7604 C CA . GLY B 1 288 ? 14.125 -14.758 -4.086 1 98.06 288 GLY B CA 1
ATOM 7605 C C . GLY B 1 288 ? 14.391 -16.094 -3.418 1 98.06 288 GLY B C 1
ATOM 7606 O O . GLY B 1 288 ? 15.461 -16.672 -3.586 1 98.06 288 GLY B O 1
ATOM 7607 N N . HIS B 1 289 ? 13.461 -16.547 -2.637 1 97.88 289 HIS B N 1
ATOM 7608 C CA . HIS B 1 289 ? 13.594 -17.875 -2.041 1 97.88 289 HIS B CA 1
ATOM 7609 C C . HIS B 1 289 ? 13.789 -18.938 -3.111 1 97.88 289 HIS B C 1
ATOM 7611 O O . HIS B 1 289 ? 13.094 -18.938 -4.129 1 97.88 289 HIS B O 1
ATOM 7617 N N . PRO B 1 290 ? 14.695 -19.906 -2.881 1 98 290 PRO B N 1
ATOM 7618 C CA . PRO B 1 290 ? 15.062 -20.859 -3.926 1 98 290 PRO B CA 1
ATOM 7619 C C . PRO B 1 290 ? 13.867 -21.672 -4.43 1 98 290 PRO B C 1
ATOM 7621 O O . PRO B 1 290 ? 13.891 -22.172 -5.562 1 98 290 PRO B O 1
ATOM 7624 N N . ASP B 1 291 ? 12.891 -21.766 -3.633 1 98.38 291 ASP B N 1
ATOM 7625 C CA . ASP B 1 291 ? 11.844 -22.734 -3.973 1 98.38 291 ASP B CA 1
ATOM 7626 C C . ASP B 1 291 ? 10.562 -22.016 -4.391 1 98.38 291 ASP B C 1
ATOM 7628 O O . ASP B 1 291 ? 9.555 -22.656 -4.688 1 98.38 291 ASP B O 1
ATOM 7632 N N . VAL B 1 292 ? 10.562 -20.656 -4.406 1 97.62 292 VAL B N 1
ATOM 7633 C CA . VAL B 1 292 ? 9.367 -19.906 -4.773 1 97.62 292 VAL B CA 1
ATOM 7634 C C . VAL B 1 292 ? 9.078 -20.078 -6.266 1 97.62 292 VAL B C 1
ATOM 7636 O O . VAL B 1 292 ? 7.988 -20.5 -6.648 1 97.62 292 VAL B O 1
ATOM 7639 N N . ALA B 1 293 ? 10.023 -19.797 -7.062 1 98.06 293 ALA B N 1
ATOM 7640 C CA . ALA B 1 293 ? 9.82 -19.969 -8.5 1 98.06 293 ALA B CA 1
ATOM 7641 C C . ALA B 1 293 ? 9.703 -21.453 -8.867 1 98.06 293 ALA B C 1
ATOM 7643 O O . ALA B 1 293 ? 8.852 -21.828 -9.672 1 98.06 293 ALA B O 1
ATOM 7644 N N . ALA B 1 294 ? 10.523 -22.281 -8.242 1 98.56 294 ALA B N 1
ATOM 7645 C CA . ALA B 1 294 ? 10.586 -23.703 -8.547 1 98.56 294 ALA B CA 1
ATOM 7646 C C . ALA B 1 294 ? 9.234 -24.375 -8.305 1 98.56 294 ALA B C 1
ATOM 7648 O O . ALA B 1 294 ? 8.766 -25.172 -9.133 1 98.56 294 ALA B O 1
ATOM 7649 N N . PHE B 1 295 ? 8.625 -24.078 -7.172 1 98.38 295 PHE B N 1
ATOM 7650 C CA . PHE B 1 295 ? 7.305 -24.625 -6.852 1 98.38 295 PHE B CA 1
ATOM 7651 C C . PHE B 1 295 ? 6.316 -24.328 -7.973 1 98.38 295 PHE B C 1
ATOM 7653 O O . PHE B 1 295 ? 5.57 -25.219 -8.391 1 98.38 295 PHE B O 1
ATOM 7660 N N . HIS B 1 296 ? 6.336 -23.156 -8.492 1 98.62 296 HIS B N 1
ATOM 7661 C CA . HIS B 1 296 ? 5.363 -22.734 -9.5 1 98.62 296 HIS B CA 1
ATOM 7662 C C . HIS B 1 296 ? 5.727 -23.281 -10.875 1 98.62 296 HIS B C 1
ATOM 7664 O O . HIS B 1 296 ? 4.844 -23.578 -11.68 1 98.62 296 HIS B O 1
ATOM 7670 N N . HIS B 1 297 ? 7.031 -23.391 -11.172 1 98.81 297 HIS B N 1
ATOM 7671 C CA . HIS B 1 297 ? 7.41 -24.078 -12.398 1 98.81 297 HIS B CA 1
ATOM 7672 C C . HIS B 1 297 ? 6.812 -25.484 -12.461 1 98.81 297 HIS B C 1
ATOM 7674 O O . HIS B 1 297 ? 6.219 -25.859 -13.469 1 98.81 297 HIS B O 1
ATOM 7680 N N . ASP B 1 298 ? 6.961 -26.188 -11.344 1 98.75 298 ASP B N 1
ATOM 7681 C CA . ASP B 1 298 ? 6.465 -27.562 -11.305 1 98.75 298 ASP B CA 1
ATOM 7682 C C . ASP B 1 298 ? 4.941 -27.594 -11.312 1 98.75 298 ASP B C 1
ATOM 7684 O O . ASP B 1 298 ? 4.336 -28.469 -11.922 1 98.75 298 ASP B O 1
ATOM 7688 N N . LEU B 1 299 ? 4.309 -26.625 -10.664 1 98.69 299 LEU B N 1
ATOM 7689 C CA . LEU B 1 299 ? 2.852 -26.547 -10.648 1 98.69 299 LEU B CA 1
ATOM 7690 C C . LEU B 1 299 ? 2.307 -26.312 -12.055 1 98.69 299 LEU B C 1
ATOM 7692 O O . LEU B 1 299 ? 1.419 -27.031 -12.516 1 98.69 299 LEU B O 1
ATOM 7696 N N . TYR B 1 300 ? 2.857 -25.391 -12.734 1 98.69 300 TYR B N 1
ATOM 7697 C CA . TYR B 1 300 ? 2.264 -25.016 -14.016 1 98.69 300 TYR B CA 1
ATOM 7698 C C . TYR B 1 300 ? 2.746 -25.922 -15.133 1 98.69 300 TYR B C 1
ATOM 7700 O O . TYR B 1 300 ? 2.09 -26.047 -16.172 1 98.69 300 TYR B O 1
ATOM 7708 N N . ARG B 1 301 ? 3.891 -26.625 -14.922 1 98.5 301 ARG B N 1
ATOM 7709 C CA . ARG B 1 301 ? 4.188 -27.75 -15.805 1 98.5 301 ARG B CA 1
ATOM 7710 C C . ARG B 1 301 ? 3.105 -28.828 -15.711 1 98.5 301 ARG B C 1
ATOM 7712 O O . ARG B 1 301 ? 2.686 -29.391 -16.719 1 98.5 301 ARG B O 1
ATOM 7719 N N . ALA B 1 302 ? 2.66 -29.047 -14.484 1 98.44 302 ALA B N 1
ATOM 7720 C CA . ALA B 1 302 ? 1.569 -30 -14.281 1 98.44 302 ALA B CA 1
ATOM 7721 C C . ALA B 1 302 ? 0.278 -29.5 -14.922 1 98.44 302 ALA B C 1
ATOM 7723 O O . ALA B 1 302 ? -0.424 -30.25 -15.594 1 98.44 302 ALA B O 1
ATOM 7724 N N . VAL B 1 303 ? -0.05 -28.234 -14.734 1 98.62 303 VAL B N 1
ATOM 7725 C CA . VAL B 1 303 ? -1.259 -27.625 -15.273 1 98.62 303 VAL B CA 1
ATOM 7726 C C . VAL B 1 303 ? -1.245 -27.703 -16.797 1 98.62 303 VAL B C 1
ATOM 7728 O O . VAL B 1 303 ? -2.281 -27.922 -17.422 1 98.62 303 VAL B O 1
ATOM 7731 N N . GLY B 1 304 ? -0.044 -27.547 -17.391 1 98.38 304 GLY B N 1
ATOM 7732 C CA . GLY B 1 304 ? 0.113 -27.594 -18.828 1 98.38 304 GLY B CA 1
ATOM 7733 C C . GLY B 1 304 ? 0.333 -29 -19.359 1 98.38 304 GLY B C 1
ATOM 7734 O O . GLY B 1 304 ? 0.662 -29.188 -20.531 1 98.38 304 GLY B O 1
ATOM 7735 N N . ARG B 1 305 ? 0.239 -30.047 -18.5 1 96.94 305 ARG B N 1
ATOM 7736 C CA . ARG B 1 305 ? 0.384 -31.453 -18.859 1 96.94 305 ARG B CA 1
ATOM 7737 C C . ARG B 1 305 ? 1.748 -31.719 -19.484 1 96.94 305 ARG B C 1
ATOM 7739 O O . ARG B 1 305 ? 1.838 -32.312 -20.547 1 96.94 305 ARG B O 1
ATOM 7746 N N . GLY B 1 306 ? 2.682 -31.109 -18.875 1 97 306 GLY B N 1
ATOM 7747 C CA . GLY B 1 306 ? 4.062 -31.391 -19.25 1 97 306 GLY B CA 1
ATOM 7748 C C . GLY B 1 306 ? 4.727 -30.219 -19.969 1 97 306 GLY B C 1
ATOM 7749 O O . GLY B 1 306 ? 5.945 -30.219 -20.156 1 97 306 GLY B O 1
ATOM 7750 N N . ARG B 1 307 ? 3.951 -29.266 -20.375 1 97.94 307 ARG B N 1
ATOM 7751 C CA . ARG B 1 307 ? 4.484 -28.141 -21.125 1 97.94 307 ARG B CA 1
ATOM 7752 C C . ARG B 1 307 ? 4.145 -26.812 -20.438 1 97.94 307 ARG B C 1
ATOM 7754 O O . ARG B 1 307 ? 3.01 -26.609 -20 1 97.94 307 ARG B O 1
ATOM 7761 N N . PHE B 1 308 ? 5.156 -25.922 -20.312 1 98.44 308 PHE B N 1
ATOM 7762 C CA . PHE B 1 308 ? 4.836 -24.609 -19.766 1 98.44 308 PHE B CA 1
ATOM 7763 C C . PHE B 1 308 ? 5.836 -23.562 -20.234 1 98.44 308 PHE B C 1
ATOM 7765 O O . PHE B 1 308 ? 6.902 -23.906 -20.75 1 98.44 308 PHE B O 1
ATOM 7772 N N . TRP B 1 309 ? 5.43 -22.266 -20.188 1 98.88 309 TRP B N 1
ATOM 7773 C CA . TRP B 1 309 ? 6.27 -21.094 -20.406 1 98.88 309 TRP B CA 1
ATOM 7774 C C . TRP B 1 309 ? 6.316 -20.203 -19.156 1 98.88 309 TRP B C 1
ATOM 7776 O O . TRP B 1 309 ? 5.383 -20.219 -18.359 1 98.88 309 TRP B O 1
ATOM 7786 N N . VAL B 1 310 ? 7.445 -19.625 -18.922 1 98.88 310 VAL B N 1
ATOM 7787 C CA . VAL B 1 310 ? 7.414 -18.391 -18.156 1 98.88 310 VAL B CA 1
ATOM 7788 C C . VAL B 1 310 ? 7.039 -17.219 -19.062 1 98.88 310 VAL B C 1
ATOM 7790 O O . VAL B 1 310 ? 7.809 -16.828 -19.938 1 98.88 310 VAL B O 1
ATOM 7793 N N . MET B 1 311 ? 5.855 -16.719 -18.844 1 98.75 311 MET B N 1
ATOM 7794 C CA . MET B 1 311 ? 5.379 -15.664 -19.734 1 98.75 311 MET B CA 1
ATOM 7795 C C . MET B 1 311 ? 5.965 -14.312 -19.344 1 98.75 311 MET B C 1
ATOM 7797 O O . MET B 1 311 ? 6.18 -13.453 -20.203 1 98.75 311 MET B O 1
ATOM 7801 N N . GLU B 1 312 ? 6.152 -14.148 -18.062 1 98.69 312 GLU B N 1
ATOM 7802 C CA . GLU B 1 312 ? 6.801 -12.953 -17.531 1 98.69 312 GLU B CA 1
ATOM 7803 C C . GLU B 1 312 ? 7.871 -13.32 -16.5 1 98.69 312 GLU B C 1
ATOM 7805 O O . GLU B 1 312 ? 7.562 -13.883 -15.453 1 98.69 312 GLU B O 1
ATOM 7810 N N . GLN B 1 313 ? 9.062 -13.07 -16.797 1 98.81 313 GLN B N 1
ATOM 7811 C CA . GLN B 1 313 ? 10.18 -13.227 -15.875 1 98.81 313 GLN B CA 1
ATOM 7812 C C . GLN B 1 313 ? 10.664 -11.875 -15.359 1 98.81 313 GLN B C 1
ATOM 7814 O O . GLN B 1 313 ? 10.914 -10.961 -16.156 1 98.81 313 GLN B O 1
ATOM 7819 N N . GLN B 1 314 ? 10.719 -11.758 -14.109 1 98.25 314 GLN B N 1
ATOM 7820 C CA . GLN B 1 314 ? 11.203 -10.539 -13.469 1 98.25 314 GLN B CA 1
ATOM 7821 C C . GLN B 1 314 ? 12.586 -10.164 -13.984 1 98.25 314 GLN B C 1
ATOM 7823 O O . GLN B 1 314 ? 13.523 -10.961 -13.898 1 98.25 314 GLN B O 1
ATOM 7828 N N . PRO B 1 315 ? 12.812 -8.93 -14.461 1 98 315 PRO B N 1
ATOM 7829 C CA . PRO B 1 315 ? 14.109 -8.508 -14.984 1 98 315 PRO B CA 1
ATOM 7830 C C . PRO B 1 315 ? 14.883 -7.617 -14.016 1 98 315 PRO B C 1
ATOM 7832 O O . PRO B 1 315 ? 16.062 -7.32 -14.242 1 98 315 PRO B O 1
ATOM 7835 N N . GLY B 1 316 ? 14.297 -7.137 -13.031 1 97.06 316 GLY B N 1
ATOM 7836 C CA . GLY B 1 316 ? 14.789 -6.207 -12.023 1 97.06 316 GLY B CA 1
ATOM 7837 C C . GLY B 1 316 ? 13.773 -5.902 -10.945 1 97.06 316 GLY B C 1
ATOM 7838 O O . GLY B 1 316 ? 12.867 -6.703 -10.695 1 97.06 316 GLY B O 1
ATOM 7839 N N . PRO B 1 317 ? 13.906 -4.77 -10.273 1 96.06 317 PRO B N 1
ATOM 7840 C CA . PRO B 1 317 ? 12.883 -4.438 -9.281 1 96.06 317 PRO B CA 1
ATOM 7841 C C . PRO B 1 317 ? 11.484 -4.332 -9.883 1 96.06 317 PRO B C 1
ATOM 7843 O O . PRO B 1 317 ? 11.328 -3.834 -11 1 96.06 317 PRO B O 1
ATOM 7846 N N . VAL B 1 318 ? 10.531 -4.848 -9.148 1 96.56 318 VAL B N 1
ATOM 7847 C CA . VAL B 1 318 ? 9.141 -4.676 -9.547 1 96.56 318 VAL B CA 1
ATOM 7848 C C . VAL B 1 318 ? 8.57 -3.404 -8.922 1 96.56 318 VAL B C 1
ATOM 7850 O O . VAL B 1 318 ? 9.328 -2.543 -8.461 1 96.56 318 VAL B O 1
ATOM 7853 N N . ASN B 1 319 ? 7.297 -3.141 -9.078 1 95.75 319 ASN B N 1
ATOM 7854 C CA . ASN B 1 319 ? 6.734 -1.906 -8.547 1 95.75 319 ASN B CA 1
ATOM 7855 C C . ASN B 1 319 ? 5.613 -2.188 -7.551 1 95.75 319 ASN B C 1
ATOM 7857 O O . ASN B 1 319 ? 5.102 -1.27 -6.906 1 95.75 319 ASN B O 1
ATOM 7861 N N . TRP B 1 320 ? 5.23 -3.426 -7.34 1 93.62 320 TRP B N 1
ATOM 7862 C CA . TRP B 1 320 ? 3.957 -3.695 -6.676 1 93.62 320 TRP B CA 1
ATOM 7863 C C . TRP B 1 320 ? 4.18 -4.355 -5.32 1 93.62 320 TRP B C 1
ATOM 7865 O O . TRP B 1 320 ? 3.26 -4.438 -4.504 1 93.62 320 TRP B O 1
ATOM 7875 N N . ALA B 1 321 ? 5.391 -4.898 -5.004 1 95.69 321 ALA B N 1
ATOM 7876 C CA . ALA B 1 321 ? 5.637 -5.543 -3.719 1 95.69 321 ALA B CA 1
ATOM 7877 C C . ALA B 1 321 ? 5.766 -4.508 -2.604 1 95.69 321 ALA B C 1
ATOM 7879 O O . ALA B 1 321 ? 6.02 -3.332 -2.865 1 95.69 321 ALA B O 1
ATOM 7880 N N . PRO B 1 322 ? 5.59 -4.941 -1.36 1 95.31 322 PRO B N 1
ATOM 7881 C CA . PRO B 1 322 ? 5.809 -3.992 -0.265 1 95.31 322 PRO B CA 1
ATOM 7882 C C . PRO B 1 322 ? 7.191 -3.348 -0.307 1 95.31 322 PRO B C 1
ATOM 7884 O O . PRO B 1 322 ? 7.332 -2.16 -0.003 1 95.31 322 PRO B O 1
ATOM 7887 N N . HIS B 1 323 ? 8.172 -4.129 -0.688 1 96.94 323 HIS B N 1
ATOM 7888 C CA . HIS B 1 323 ? 9.531 -3.672 -0.931 1 96.94 323 HIS B CA 1
ATOM 7889 C C . HIS B 1 323 ? 10.055 -4.172 -2.275 1 96.94 323 HIS B C 1
ATOM 7891 O O . HIS B 1 323 ? 9.719 -5.281 -2.701 1 96.94 323 HIS B O 1
ATOM 7897 N N . ASN B 1 324 ? 10.922 -3.395 -2.916 1 97.56 324 ASN B N 1
ATOM 7898 C CA . ASN B 1 324 ? 11.344 -3.682 -4.281 1 97.56 324 ASN B CA 1
ATOM 7899 C C . ASN B 1 324 ? 12.859 -3.568 -4.434 1 97.56 324 ASN B C 1
ATOM 7901 O O . ASN B 1 324 ? 13.352 -2.715 -5.172 1 97.56 324 ASN B O 1
ATOM 7905 N N . PRO B 1 325 ? 13.602 -4.426 -3.809 1 96.94 325 PRO B N 1
ATOM 7906 C CA . PRO B 1 325 ? 15.062 -4.43 -3.949 1 96.94 325 PRO B CA 1
ATOM 7907 C C . PRO B 1 325 ? 15.516 -4.832 -5.348 1 96.94 325 PRO B C 1
ATOM 7909 O O . PRO B 1 325 ? 14.789 -5.531 -6.062 1 96.94 325 PRO B O 1
ATOM 7912 N N . ASN B 1 326 ? 16.625 -4.359 -5.691 1 96.38 326 ASN B N 1
ATOM 7913 C CA . ASN B 1 326 ? 17.281 -4.887 -6.879 1 96.38 326 ASN B CA 1
ATOM 7914 C C . ASN B 1 326 ? 17.734 -6.332 -6.68 1 96.38 326 ASN B C 1
ATOM 7916 O O . ASN B 1 326 ? 18.219 -6.691 -5.602 1 96.38 326 ASN B O 1
ATOM 7920 N N . PRO B 1 327 ? 17.578 -7.137 -7.691 1 97.69 327 PRO B N 1
ATOM 7921 C CA . PRO B 1 327 ? 18.172 -8.469 -7.594 1 97.69 327 PRO B CA 1
ATOM 7922 C C . PRO B 1 327 ? 19.703 -8.414 -7.473 1 97.69 327 PRO B C 1
ATOM 7924 O O . PRO B 1 327 ? 20.344 -7.52 -8.031 1 97.69 327 PRO B O 1
ATOM 7927 N N . ALA B 1 328 ? 20.234 -9.414 -6.777 1 97 328 ALA B N 1
ATOM 7928 C CA . ALA B 1 328 ? 21.688 -9.594 -6.801 1 97 328 ALA B CA 1
ATOM 7929 C C . ALA B 1 328 ? 22.188 -9.82 -8.227 1 97 328 ALA B C 1
ATOM 7931 O O . ALA B 1 328 ? 21.469 -10.359 -9.062 1 97 328 ALA B O 1
ATOM 7932 N N . PRO B 1 329 ? 23.453 -9.406 -8.492 1 95.81 329 PRO B N 1
ATOM 7933 C CA . PRO B 1 329 ? 23.984 -9.633 -9.844 1 95.81 329 PRO B CA 1
ATOM 7934 C C . PRO B 1 329 ? 23.953 -11.102 -10.25 1 95.81 329 PRO B C 1
ATOM 7936 O O . PRO B 1 329 ? 24.375 -11.977 -9.484 1 95.81 329 PRO B O 1
ATOM 7939 N N . GLY B 1 330 ? 23.359 -11.367 -11.391 1 97.44 330 GLY B N 1
ATOM 7940 C CA . GLY B 1 330 ? 23.328 -12.719 -11.922 1 97.44 330 GLY B CA 1
ATOM 7941 C C . GLY B 1 330 ? 22.016 -13.422 -11.703 1 97.44 330 GLY B C 1
ATOM 7942 O O . GLY B 1 330 ? 21.766 -14.492 -12.273 1 97.44 330 GLY B O 1
ATOM 7943 N N . MET B 1 331 ? 21.141 -12.805 -10.969 1 98.5 331 MET B N 1
ATOM 7944 C CA . MET B 1 331 ? 19.938 -13.523 -10.555 1 98.5 331 MET B CA 1
ATOM 7945 C C . MET B 1 331 ? 18.984 -13.727 -11.727 1 98.5 331 MET B C 1
ATOM 7947 O O . MET B 1 331 ? 18.312 -14.75 -11.828 1 98.5 331 MET B O 1
ATOM 7951 N N . VAL B 1 332 ? 18.859 -12.75 -12.641 1 98.75 332 VAL B N 1
ATOM 7952 C CA . VAL B 1 332 ? 17.969 -12.93 -13.789 1 98.75 332 VAL B CA 1
ATOM 7953 C C . VAL B 1 332 ? 18.438 -14.125 -14.617 1 98.75 332 VAL B C 1
ATOM 7955 O O . VAL B 1 332 ? 17.625 -14.922 -15.086 1 98.75 332 VAL B O 1
ATOM 7958 N N . ARG B 1 333 ? 19.766 -14.25 -14.781 1 98.75 333 ARG B N 1
ATOM 7959 C CA . ARG B 1 333 ? 20.344 -15.43 -15.43 1 98.75 333 ARG B CA 1
ATOM 7960 C C . ARG B 1 333 ? 19.984 -16.703 -14.664 1 98.75 333 ARG B C 1
ATOM 7962 O O . ARG B 1 333 ? 19.531 -17.672 -15.25 1 98.75 333 ARG B O 1
ATOM 7969 N N . LEU B 1 334 ? 20.234 -16.656 -13.367 1 98.75 334 LEU B N 1
ATOM 7970 C CA . LEU B 1 334 ? 19.969 -17.828 -12.539 1 98.75 334 LEU B CA 1
ATOM 7971 C C . LEU B 1 334 ? 18.5 -18.234 -12.625 1 98.75 334 LEU B C 1
ATOM 7973 O O . LEU B 1 334 ? 18.188 -19.406 -12.812 1 98.75 334 LEU B O 1
ATOM 7977 N N . TRP B 1 335 ? 17.562 -17.281 -12.492 1 98.88 335 TRP B N 1
ATOM 7978 C CA . TRP B 1 335 ? 16.141 -17.578 -12.562 1 98.88 335 TRP B CA 1
ATOM 7979 C C . TRP B 1 335 ? 15.766 -18.172 -13.922 1 98.88 335 TRP B C 1
ATOM 7981 O O . TRP B 1 335 ? 14.898 -19.031 -14.008 1 98.88 335 TRP B O 1
ATOM 7991 N N . THR B 1 336 ? 16.375 -17.641 -14.977 1 98.81 336 THR B N 1
ATOM 7992 C CA . THR B 1 336 ? 16.125 -18.141 -16.328 1 98.81 336 THR B CA 1
ATOM 7993 C C . THR B 1 336 ? 16.516 -19.609 -16.438 1 98.81 336 THR B C 1
ATOM 7995 O O . THR B 1 336 ? 15.727 -20.438 -16.906 1 98.81 336 THR B O 1
ATOM 7998 N N . TRP B 1 337 ? 17.688 -19.922 -15.977 1 98.62 337 TRP B N 1
ATOM 7999 C CA . TRP B 1 337 ? 18.172 -21.297 -16.047 1 98.62 337 TRP B CA 1
ATOM 8000 C C . TRP B 1 337 ? 17.344 -22.219 -15.148 1 98.62 337 TRP B C 1
ATOM 8002 O O . TRP B 1 337 ? 17.141 -23.391 -15.469 1 98.62 337 TRP B O 1
ATOM 8012 N N . GLU B 1 338 ? 16.938 -21.703 -13.984 1 98.5 338 GLU B N 1
ATOM 8013 C CA . GLU B 1 338 ? 16.078 -22.484 -13.117 1 98.5 338 GLU B CA 1
ATOM 8014 C C . GLU B 1 338 ? 14.797 -22.891 -13.836 1 98.5 338 GLU B C 1
ATOM 8016 O O . GLU B 1 338 ? 14.359 -24.047 -13.742 1 98.5 338 GLU B O 1
ATOM 8021 N N . ALA B 1 339 ? 14.172 -21.953 -14.531 1 98.81 339 ALA B N 1
ATOM 8022 C CA . ALA B 1 339 ? 12.961 -22.25 -15.297 1 98.81 339 ALA B CA 1
ATOM 8023 C C . ALA B 1 339 ? 13.234 -23.297 -16.375 1 98.81 339 ALA B C 1
ATOM 8025 O O . ALA B 1 339 ? 12.461 -24.25 -16.531 1 98.81 339 ALA B O 1
ATOM 8026 N N . LEU B 1 340 ? 14.32 -23.156 -17.094 1 98.56 340 LEU B N 1
ATOM 8027 C CA . LEU B 1 340 ? 14.688 -24.094 -18.141 1 98.56 340 LEU B CA 1
ATOM 8028 C C . LEU B 1 340 ? 14.961 -25.469 -17.562 1 98.56 340 LEU B C 1
ATOM 8030 O O . LEU B 1 340 ? 14.555 -26.484 -18.141 1 98.56 340 LEU B O 1
ATOM 8034 N N . ALA B 1 341 ? 15.633 -25.5 -16.438 1 98.38 341 ALA B N 1
ATOM 8035 C CA . ALA B 1 341 ? 15.93 -26.75 -15.766 1 98.38 341 ALA B CA 1
ATOM 8036 C C . ALA B 1 341 ? 14.641 -27.5 -15.398 1 98.38 341 ALA B C 1
ATOM 8038 O O . ALA B 1 341 ? 14.594 -28.719 -15.445 1 98.38 341 ALA B O 1
ATOM 8039 N N . HIS B 1 342 ? 13.641 -26.781 -15.047 1 98.56 342 HIS B N 1
ATOM 8040 C CA . HIS B 1 342 ? 12.367 -27.375 -14.633 1 98.56 342 HIS B CA 1
ATOM 8041 C C . HIS B 1 342 ? 11.492 -27.688 -15.828 1 98.56 342 HIS B C 1
ATOM 8043 O O . HIS B 1 342 ? 10.359 -28.172 -15.672 1 98.56 342 HIS B O 1
ATOM 8049 N N . GLY B 1 343 ? 11.93 -27.344 -17.047 1 98.06 343 GLY B N 1
ATOM 8050 C CA . GLY B 1 343 ? 11.25 -27.812 -18.234 1 98.06 343 GLY B CA 1
ATOM 8051 C C . GLY B 1 343 ? 10.586 -26.703 -19.031 1 98.06 343 GLY B C 1
ATOM 8052 O O . GLY B 1 343 ? 9.852 -26.969 -19.984 1 98.06 343 GLY B O 1
ATOM 8053 N N . ALA B 1 344 ? 10.82 -25.453 -18.688 1 98.56 344 ALA B N 1
ATOM 8054 C CA . ALA B 1 344 ? 10.219 -24.359 -19.469 1 98.56 344 ALA B CA 1
ATOM 8055 C C . ALA B 1 344 ? 10.664 -24.422 -20.922 1 98.56 344 ALA B C 1
ATOM 8057 O O . ALA B 1 344 ? 11.844 -24.625 -21.219 1 98.56 344 ALA B O 1
ATOM 8058 N N . GLU B 1 345 ? 9.688 -24.281 -21.797 1 98.12 345 GLU B N 1
ATOM 8059 C CA . GLU B 1 345 ? 10 -24.234 -23.219 1 98.12 345 GLU B CA 1
ATOM 8060 C C . GLU B 1 345 ? 10.477 -22.844 -23.625 1 98.12 345 GLU B C 1
ATOM 8062 O O . GLU B 1 345 ? 11.328 -22.688 -24.516 1 98.12 345 GLU B O 1
ATOM 8067 N N . VAL B 1 346 ? 9.898 -21.859 -23.016 1 98.56 346 VAL B N 1
ATOM 8068 C CA . VAL B 1 346 ? 10.25 -20.469 -23.281 1 98.56 346 VAL B CA 1
ATOM 8069 C C . VAL B 1 346 ? 10.297 -19.688 -21.953 1 98.56 346 VAL B C 1
ATOM 8071 O O . VAL B 1 346 ? 9.461 -19.906 -21.078 1 98.56 346 VAL B O 1
ATOM 8074 N N . VAL B 1 347 ? 11.297 -18.891 -21.75 1 98.81 347 VAL B N 1
ATOM 8075 C CA . VAL B 1 347 ? 11.32 -17.859 -20.703 1 98.81 347 VAL B CA 1
ATOM 8076 C C . VAL B 1 347 ? 11.227 -16.484 -21.344 1 98.81 347 VAL B C 1
ATOM 8078 O O . VAL B 1 347 ? 12.125 -16.062 -22.078 1 98.81 347 VAL B O 1
ATOM 8081 N N . SER B 1 348 ? 10.094 -15.852 -21.109 1 98.88 348 SER B N 1
ATOM 8082 C CA . SER B 1 348 ? 9.844 -14.508 -21.609 1 98.88 348 SER B CA 1
ATOM 8083 C C . SER B 1 348 ? 10 -13.469 -20.5 1 98.88 348 SER B C 1
ATOM 8085 O O . SER B 1 348 ? 9.555 -13.688 -19.375 1 98.88 348 SER B O 1
ATOM 8087 N N . TYR B 1 349 ? 10.625 -12.367 -20.844 1 98.81 349 TYR B N 1
ATOM 8088 C CA . TYR B 1 349 ? 10.922 -11.359 -19.828 1 98.81 349 TYR B CA 1
ATOM 8089 C C . TYR B 1 349 ? 9.891 -10.234 -19.859 1 98.81 349 TYR B C 1
ATOM 8091 O O . TYR B 1 349 ? 9.453 -9.812 -20.938 1 98.81 349 TYR B O 1
ATOM 8099 N N . PHE B 1 350 ? 9.328 -9.852 -18.781 1 98.12 350 PHE B N 1
ATOM 8100 C CA . PHE B 1 350 ? 8.492 -8.672 -18.609 1 98.12 350 PHE B CA 1
ATOM 8101 C C . PHE B 1 350 ? 9.273 -7.555 -17.922 1 98.12 350 PHE B C 1
ATOM 8103 O O . PHE B 1 350 ? 9.516 -7.617 -16.703 1 98.12 350 PHE B O 1
ATOM 8110 N N . ARG B 1 351 ? 9.742 -6.602 -18.797 1 97.56 351 ARG B N 1
ATOM 8111 C CA . ARG B 1 351 ? 9.375 -6.262 -20.172 1 97.56 351 ARG B CA 1
ATOM 8112 C C . ARG B 1 351 ? 10.562 -5.695 -20.938 1 97.56 351 ARG B C 1
ATOM 8114 O O . ARG B 1 351 ? 11.656 -5.562 -20.375 1 97.56 351 ARG B O 1
ATOM 8121 N N . TRP B 1 352 ? 10.406 -5.426 -22.203 1 98.56 352 TRP B N 1
ATOM 8122 C CA . TRP B 1 352 ? 11.5 -4.977 -23.062 1 98.56 352 TRP B CA 1
ATOM 8123 C C . TRP B 1 352 ? 12.117 -3.689 -22.516 1 98.56 352 TRP B C 1
ATOM 8125 O O . TRP B 1 352 ? 13.344 -3.555 -22.469 1 98.56 352 TRP B O 1
ATOM 8135 N N . ARG B 1 353 ? 11.219 -2.809 -22.047 1 98.25 353 ARG B N 1
ATOM 8136 C CA . ARG B 1 353 ? 11.68 -1.506 -21.578 1 98.25 353 ARG B CA 1
ATOM 8137 C C . ARG B 1 353 ? 10.789 -0.97 -20.469 1 98.25 353 ARG B C 1
ATOM 8139 O O . ARG B 1 353 ? 9.562 -1.087 -20.547 1 98.25 353 ARG B O 1
ATOM 8146 N N . GLN B 1 354 ? 11.406 -0.419 -19.422 1 98 354 GLN B N 1
ATOM 8147 C CA . GLN B 1 354 ? 10.664 0.266 -18.359 1 98 354 GLN B CA 1
ATOM 8148 C C . GLN B 1 354 ? 9.883 1.453 -18.922 1 98 354 GLN B C 1
ATOM 8150 O O . GLN B 1 354 ? 10.461 2.328 -19.578 1 98 354 GLN B O 1
ATOM 8155 N N . VAL B 1 355 ? 8.57 1.444 -18.75 1 97.81 355 VAL B N 1
ATOM 8156 C CA . VAL B 1 355 ? 7.715 2.523 -19.234 1 97.81 355 VAL B CA 1
ATOM 8157 C C . VAL B 1 355 ? 7.824 3.729 -18.297 1 97.81 355 VAL B C 1
ATOM 8159 O O . VAL B 1 355 ? 7.895 3.57 -17.078 1 97.81 355 VAL B O 1
ATOM 8162 N N . PRO B 1 356 ? 7.844 4.945 -18.766 1 97.56 356 PRO B N 1
ATOM 8163 C CA . PRO B 1 356 ? 8.07 6.117 -17.922 1 97.56 356 PRO B CA 1
ATOM 8164 C C . PRO B 1 356 ? 6.773 6.699 -17.359 1 97.56 356 PRO B C 1
ATOM 8166 O O . PRO B 1 356 ? 6.789 7.758 -16.734 1 97.56 356 PRO B O 1
ATOM 8169 N N . PHE B 1 357 ? 5.617 6.117 -17.609 1 97.38 357 PHE B N 1
ATOM 8170 C CA . PHE B 1 357 ? 4.34 6.684 -17.188 1 97.38 357 PHE B CA 1
ATOM 8171 C C . PHE B 1 357 ? 3.395 5.59 -16.703 1 97.38 357 PHE B C 1
ATOM 8173 O O . PHE B 1 357 ? 3.688 4.402 -16.844 1 97.38 357 PHE B O 1
ATOM 8180 N N . ALA B 1 358 ? 2.316 6.027 -16.078 1 97.38 358 ALA B N 1
ATOM 8181 C CA . ALA B 1 358 ? 1.199 5.164 -15.703 1 97.38 358 ALA B CA 1
ATOM 8182 C C . ALA B 1 358 ? 1.59 4.234 -14.562 1 97.38 358 ALA B C 1
ATOM 8184 O O . ALA B 1 358 ? 2.531 4.516 -13.812 1 97.38 358 ALA B O 1
ATOM 8185 N N . GLN B 1 359 ? 0.894 3.26 -14.273 1 96.5 359 GLN B N 1
ATOM 8186 C CA . GLN B 1 359 ? 0.865 2.486 -13.039 1 96.5 359 GLN B CA 1
ATOM 8187 C C . GLN B 1 359 ? 2.164 1.711 -12.844 1 96.5 359 GLN B C 1
ATOM 8189 O O . GLN B 1 359 ? 2.602 1.493 -11.711 1 96.5 359 GLN B O 1
ATOM 8194 N N . GLU B 1 360 ? 2.828 1.306 -13.891 1 96.56 360 GLU B N 1
ATOM 8195 C CA . GLU B 1 360 ? 3.961 0.397 -13.75 1 96.56 360 GLU B CA 1
ATOM 8196 C C . GLU B 1 360 ? 5.273 1.095 -14.086 1 96.56 360 GLU B C 1
ATOM 8198 O O . GLU B 1 360 ? 6.25 0.442 -14.469 1 96.56 360 GLU B O 1
ATOM 8203 N N . GLN B 1 361 ? 5.301 2.381 -13.922 1 96.75 361 GLN B N 1
ATOM 8204 C CA . GLN B 1 361 ? 6.469 3.152 -14.336 1 96.75 361 GLN B CA 1
ATOM 8205 C C . GLN B 1 361 ? 7.684 2.807 -13.477 1 96.75 361 GLN B C 1
ATOM 8207 O O . GLN B 1 361 ? 8.82 3.074 -13.867 1 96.75 361 GLN B O 1
ATOM 8212 N N . MET B 1 362 ? 7.516 2.195 -12.32 1 96.75 362 MET B N 1
ATOM 8213 C CA . MET B 1 362 ? 8.656 1.848 -11.477 1 96.75 362 MET B CA 1
ATOM 8214 C C . MET B 1 362 ? 9.055 0.389 -11.68 1 96.75 362 MET B C 1
ATOM 8216 O O . MET B 1 362 ? 9.93 -0.122 -10.977 1 96.75 362 MET B O 1
ATOM 8220 N N . HIS B 1 363 ? 8.422 -0.328 -12.562 1 97.5 363 HIS B N 1
ATOM 8221 C CA . HIS B 1 363 ? 8.789 -1.693 -12.93 1 97.5 363 HIS B CA 1
ATOM 8222 C C . HIS B 1 363 ? 9.93 -1.709 -13.938 1 97.5 363 HIS B C 1
ATOM 8224 O O . HIS B 1 363 ? 9.797 -1.165 -15.039 1 97.5 363 HIS B O 1
ATOM 8230 N N . ALA B 1 364 ? 11 -2.422 -13.641 1 97.56 364 ALA B N 1
ATOM 8231 C CA . ALA B 1 364 ? 12.18 -2.461 -14.5 1 97.56 364 ALA B CA 1
ATOM 8232 C C . ALA B 1 364 ? 11.898 -3.242 -15.781 1 97.56 364 ALA B C 1
ATOM 8234 O O . ALA B 1 364 ? 10.883 -3.932 -15.883 1 97.56 364 ALA B O 1
ATOM 8235 N N . GLY B 1 365 ? 12.734 -3.057 -16.828 1 98.06 365 GLY B N 1
ATOM 8236 C CA . GLY B 1 365 ? 12.781 -3.82 -18.062 1 98.06 365 GLY B CA 1
ATOM 8237 C C . GLY B 1 365 ? 14.188 -4.203 -18.469 1 98.06 365 GLY B C 1
ATOM 8238 O O . GLY B 1 365 ? 15.141 -4.008 -17.719 1 98.06 365 GLY B O 1
ATOM 8239 N N . LEU B 1 366 ? 14.305 -4.793 -19.609 1 98.62 366 LEU B N 1
ATOM 8240 C CA . LEU B 1 366 ? 15.625 -5.098 -20.156 1 98.62 366 LEU B CA 1
ATOM 8241 C C . LEU B 1 366 ? 16.359 -3.822 -20.562 1 98.62 366 LEU B C 1
ATOM 8243 O O . LEU B 1 366 ? 17.578 -3.818 -20.703 1 98.62 366 LEU B O 1
ATOM 8247 N N . HIS B 1 367 ? 15.547 -2.781 -20.797 1 98.19 367 HIS B N 1
ATOM 8248 C CA . HIS B 1 367 ? 16.062 -1.449 -21.094 1 98.19 367 HIS B CA 1
ATOM 8249 C C . HIS B 1 367 ? 15.492 -0.415 -20.125 1 98.19 367 HIS B C 1
ATOM 8251 O O . HIS B 1 367 ? 14.406 -0.605 -19.578 1 98.19 367 HIS B O 1
ATOM 8257 N N . ARG B 1 368 ? 16.25 0.65 -19.938 1 97.31 368 ARG B N 1
ATOM 8258 C CA . ARG B 1 368 ? 15.805 1.811 -19.172 1 97.31 368 ARG B CA 1
ATOM 8259 C C . ARG B 1 368 ? 14.867 2.689 -20 1 97.31 368 ARG B C 1
ATOM 8261 O O . ARG B 1 368 ? 14.75 2.506 -21.203 1 97.31 368 ARG B O 1
ATOM 8268 N N . PRO B 1 369 ? 14.188 3.66 -19.359 1 96 369 PRO B N 1
ATOM 8269 C CA . PRO B 1 369 ? 13.305 4.555 -20.109 1 96 369 PRO B CA 1
ATOM 8270 C C . PRO B 1 369 ? 14.055 5.363 -21.156 1 96 369 PRO B C 1
ATOM 8272 O O . PRO B 1 369 ? 13.453 5.773 -22.156 1 96 369 PRO B O 1
ATOM 8275 N N . ASP B 1 370 ? 15.359 5.574 -20.969 1 95.56 370 ASP B N 1
ATOM 8276 C CA . ASP B 1 370 ? 16.156 6.352 -21.922 1 95.56 370 ASP B CA 1
ATOM 8277 C C . ASP B 1 370 ? 16.719 5.461 -23.016 1 95.56 370 ASP B C 1
ATOM 8279 O O . ASP B 1 370 ? 17.703 5.828 -23.672 1 95.56 370 ASP B O 1
ATOM 8283 N N . TYR B 1 371 ? 16.266 4.238 -23.203 1 95.94 371 TYR B N 1
ATOM 8284 C CA . TYR B 1 371 ? 16.516 3.291 -24.281 1 95.94 371 TYR B CA 1
ATOM 8285 C C . TYR B 1 371 ? 17.828 2.551 -24.062 1 95.94 371 TYR B C 1
ATOM 8287 O O . TYR B 1 371 ? 18.156 1.613 -24.781 1 95.94 371 TYR B O 1
ATOM 8295 N N . ALA B 1 372 ? 18.641 2.916 -23 1 96.94 372 ALA B N 1
ATOM 8296 C CA . ALA B 1 372 ? 19.891 2.205 -22.703 1 96.94 372 ALA B CA 1
ATOM 8297 C C . ALA B 1 372 ? 19.594 0.826 -22.125 1 96.94 372 ALA B C 1
ATOM 8299 O O . ALA B 1 372 ? 18.609 0.639 -21.422 1 96.94 372 ALA B O 1
ATOM 8300 N N . PRO B 1 373 ? 20.469 -0.173 -22.422 1 97.75 373 PRO B N 1
ATOM 8301 C CA . PRO B 1 373 ? 20.312 -1.476 -21.781 1 97.75 373 PRO B CA 1
ATOM 8302 C C . PRO B 1 373 ? 20.469 -1.401 -20.266 1 97.75 373 PRO B C 1
ATOM 8304 O O . PRO B 1 373 ? 21.297 -0.634 -19.766 1 97.75 373 PRO B O 1
ATOM 8307 N N . ASP B 1 374 ? 19.656 -2.098 -19.578 1 97 374 ASP B N 1
ATOM 8308 C CA . ASP B 1 374 ? 19.766 -2.238 -18.125 1 97 374 ASP B CA 1
ATOM 8309 C C . ASP B 1 374 ? 20.484 -3.529 -17.75 1 97 374 ASP B C 1
ATOM 8311 O O . ASP B 1 374 ? 20.953 -4.262 -18.625 1 97 374 ASP B O 1
ATOM 8315 N N . ALA B 1 375 ? 20.641 -3.824 -16.5 1 96.06 375 ALA B N 1
ATOM 8316 C CA . ALA B 1 375 ? 21.453 -4.918 -15.969 1 96.06 375 ALA B CA 1
ATOM 8317 C C . ALA B 1 375 ? 21 -6.262 -16.531 1 96.06 375 ALA B C 1
ATOM 8319 O O . ALA B 1 375 ? 21.812 -7.094 -16.906 1 96.06 375 ALA B O 1
ATOM 8320 N N . ALA B 1 376 ? 19.719 -6.492 -16.594 1 98 376 ALA B N 1
ATOM 8321 C CA . ALA B 1 376 ? 19.172 -7.785 -17 1 98 376 ALA B CA 1
ATOM 8322 C C . ALA B 1 376 ? 19.5 -8.086 -18.453 1 98 376 ALA B C 1
ATOM 8324 O O . ALA B 1 376 ? 19.641 -9.25 -18.828 1 98 376 ALA B O 1
ATOM 8325 N N . PHE B 1 377 ? 19.609 -7 -19.281 1 98.5 377 PHE B N 1
ATOM 8326 C CA . PHE B 1 377 ? 19.938 -7.164 -20.688 1 98.5 377 PHE B CA 1
ATOM 8327 C C . PHE B 1 377 ? 21.203 -8 -20.875 1 98.5 377 PHE B C 1
ATOM 8329 O O . PHE B 1 377 ? 21.219 -8.945 -21.656 1 98.5 377 PHE B O 1
ATOM 8336 N N . PHE B 1 378 ? 22.188 -7.742 -20.109 1 98.31 378 PHE B N 1
ATOM 8337 C CA . PHE B 1 378 ? 23.484 -8.391 -20.234 1 98.31 378 PHE B CA 1
ATOM 8338 C C . PHE B 1 378 ? 23.438 -9.812 -19.688 1 98.31 378 PHE B C 1
ATOM 8340 O O . PHE B 1 378 ? 24.141 -10.703 -20.172 1 98.31 378 PHE B O 1
ATOM 8347 N N . GLU B 1 379 ? 22.625 -10.023 -18.641 1 98.38 379 GLU B N 1
ATOM 8348 C CA . GLU B 1 379 ? 22.453 -11.375 -18.125 1 98.38 379 GLU B CA 1
ATOM 8349 C C . GLU B 1 379 ? 21.75 -12.273 -19.125 1 98.38 379 GLU B C 1
ATOM 8351 O O . GLU B 1 379 ? 22.078 -13.453 -19.266 1 98.38 379 GLU B O 1
ATOM 8356 N N . VAL B 1 380 ? 20.781 -11.711 -19.828 1 98.62 380 VAL B N 1
ATOM 8357 C CA . VAL B 1 380 ? 20.062 -12.445 -20.859 1 98.62 380 VAL B CA 1
ATOM 8358 C C . VAL B 1 380 ? 21 -12.797 -22.016 1 98.62 380 VAL B C 1
ATOM 8360 O O . VAL B 1 380 ? 20.953 -13.898 -22.562 1 98.62 380 VAL B O 1
ATOM 8363 N N . GLN B 1 381 ? 21.859 -11.852 -22.375 1 98.25 381 GLN B N 1
ATOM 8364 C CA . GLN B 1 381 ? 22.859 -12.102 -23.406 1 98.25 381 GLN B CA 1
ATOM 8365 C C . GLN B 1 381 ? 23.719 -13.312 -23.047 1 98.25 381 GLN B C 1
ATOM 8367 O O . GLN B 1 381 ? 24 -14.148 -23.922 1 98.25 381 GLN B O 1
ATOM 8372 N N . ARG B 1 382 ? 24.078 -13.383 -21.812 1 97.88 382 ARG B N 1
ATOM 8373 C CA . ARG B 1 382 ? 24.875 -14.516 -21.344 1 97.88 382 ARG B CA 1
ATOM 8374 C C . ARG B 1 382 ? 24.094 -15.82 -21.469 1 97.88 382 ARG B C 1
ATOM 8376 O O . ARG B 1 382 ? 24.656 -16.844 -21.875 1 97.88 382 ARG B O 1
ATOM 8383 N N . VAL B 1 383 ? 22.859 -15.82 -21.125 1 98.38 383 VAL B N 1
ATOM 8384 C CA . VAL B 1 383 ? 22.031 -17.016 -21.219 1 98.38 383 VAL B CA 1
ATOM 8385 C C . VAL B 1 383 ? 21.953 -17.484 -22.672 1 98.38 383 VAL B C 1
ATOM 8387 O O . VAL B 1 383 ? 22.031 -18.672 -22.953 1 98.38 383 VAL B O 1
ATOM 8390 N N . VAL B 1 384 ? 21.766 -16.531 -23.609 1 97.75 384 VAL B N 1
ATOM 8391 C CA . VAL B 1 384 ? 21.656 -16.859 -25.016 1 97.75 384 VAL B CA 1
ATOM 8392 C C . VAL B 1 384 ? 22.922 -17.578 -25.484 1 97.75 384 VAL B C 1
ATOM 8394 O O . VAL B 1 384 ? 22.828 -18.578 -26.203 1 97.75 384 VAL B O 1
ATOM 8397 N N . GLU B 1 385 ? 24.031 -17.094 -25.109 1 96.94 385 GLU B N 1
ATOM 8398 C CA . GLU B 1 385 ? 25.297 -17.719 -25.453 1 96.94 385 GLU B CA 1
ATOM 8399 C C . GLU B 1 385 ? 25.406 -19.125 -24.875 1 96.94 385 GLU B C 1
ATOM 8401 O O . GLU B 1 385 ? 25.812 -20.062 -25.578 1 96.94 385 GLU B O 1
ATOM 8406 N N . GLU B 1 386 ? 25 -19.25 -23.688 1 97.38 386 GLU B N 1
ATOM 8407 C CA . GLU B 1 386 ? 25.078 -20.531 -22.984 1 97.38 386 GLU B CA 1
ATOM 8408 C C . GLU B 1 386 ? 24.109 -21.547 -23.578 1 97.38 386 GLU B C 1
ATOM 8410 O O . GLU B 1 386 ? 24.438 -22.719 -23.734 1 97.38 386 GLU B O 1
ATOM 8415 N N . LEU B 1 387 ? 22.938 -21.125 -23.891 1 95.44 387 LEU B N 1
ATOM 8416 C CA . LEU B 1 387 ? 21.906 -21.984 -24.453 1 95.44 387 LEU B CA 1
ATOM 8417 C C . LEU B 1 387 ? 22.328 -22.5 -25.844 1 95.44 387 LEU B C 1
ATOM 8419 O O . LEU B 1 387 ? 21.938 -23.594 -26.25 1 95.44 387 LEU B O 1
ATOM 8423 N N . GLY B 1 388 ? 23.062 -21.672 -26.562 1 93.62 388 GLY B N 1
ATOM 8424 C CA . GLY B 1 388 ? 23.562 -22.078 -27.875 1 93.62 388 GLY B CA 1
ATOM 8425 C C . GLY B 1 388 ? 24.516 -23.266 -27.797 1 93.62 388 GLY B C 1
ATOM 8426 O O . GLY B 1 388 ? 24.594 -24.062 -28.734 1 93.62 388 GLY B O 1
ATOM 8427 N N . ALA B 1 389 ? 25.047 -23.438 -26.672 1 92.56 389 ALA B N 1
ATOM 8428 C CA . ALA B 1 389 ? 26.078 -24.453 -26.516 1 92.56 389 ALA B CA 1
ATOM 8429 C C . ALA B 1 389 ? 25.547 -25.688 -25.812 1 92.56 389 ALA B C 1
ATOM 8431 O O . ALA B 1 389 ? 26.266 -26.672 -25.625 1 92.56 389 ALA B O 1
ATOM 8432 N N . LEU B 1 390 ? 24.359 -25.625 -25.406 1 93.81 390 LEU B N 1
ATOM 8433 C CA . LEU B 1 390 ? 23.828 -26.688 -24.562 1 93.81 390 LEU B CA 1
ATOM 8434 C C . LEU B 1 390 ? 22.422 -27.094 -25.031 1 93.81 390 LEU B C 1
ATOM 8436 O O . LEU B 1 390 ? 21.5 -26.281 -25 1 93.81 390 LEU B O 1
ATOM 8440 N N . SER B 1 391 ? 22.312 -28.312 -25.516 1 92.44 391 SER B N 1
ATOM 8441 C CA . SER B 1 391 ? 21 -28.859 -25.859 1 92.44 391 SER B CA 1
ATOM 8442 C C . SER B 1 391 ? 20.297 -29.422 -24.625 1 92.44 391 SER B C 1
ATOM 8444 O O . SER B 1 391 ? 20.875 -30.234 -23.906 1 92.44 391 SER B O 1
ATOM 8446 N N . LEU B 1 392 ? 19.047 -29.062 -24.391 1 95.81 392 LEU B N 1
ATOM 8447 C CA . LEU B 1 392 ? 18.312 -29.5 -23.203 1 95.81 392 LEU B CA 1
ATOM 8448 C C . LEU B 1 392 ? 17.375 -30.656 -23.531 1 95.81 392 LEU B C 1
ATOM 8450 O O . LEU B 1 392 ? 16.5 -30.531 -24.391 1 95.81 392 LEU B O 1
ATOM 8454 N N . PRO B 1 393 ? 17.469 -31.734 -22.922 1 95.25 393 PRO B N 1
ATOM 8455 C CA . PRO B 1 393 ? 16.531 -32.844 -23.109 1 95.25 393 PRO B CA 1
ATOM 8456 C C . PRO B 1 393 ? 15.172 -32.562 -22.5 1 95.25 393 PRO B C 1
ATOM 8458 O O . PRO B 1 393 ? 15.023 -31.641 -21.688 1 95.25 393 PRO B O 1
ATOM 8461 N N . PRO B 1 394 ? 14.141 -33.281 -22.906 1 93.75 394 PRO B N 1
ATOM 8462 C CA . PRO B 1 394 ? 12.844 -33.156 -22.234 1 93.75 394 PRO B CA 1
ATOM 8463 C C . PRO B 1 394 ? 12.891 -33.562 -20.75 1 93.75 394 PRO B C 1
ATOM 8465 O O . PRO B 1 394 ? 13.703 -34.406 -20.375 1 93.75 394 PRO B O 1
ATOM 8468 N N . PRO B 1 395 ? 12.023 -32.906 -20.047 1 92.94 395 PRO B N 1
ATOM 8469 C CA . PRO B 1 395 ? 11.977 -33.312 -18.641 1 92.94 395 PRO B CA 1
ATOM 8470 C C . PRO B 1 395 ? 11.398 -34.719 -18.453 1 92.94 395 PRO B C 1
ATOM 8472 O O . PRO B 1 395 ? 10.578 -35.156 -19.266 1 92.94 395 PRO B O 1
ATOM 8475 N N . GLY B 1 396 ? 11.875 -35.406 -17.391 1 93.12 396 GLY B N 1
ATOM 8476 C CA . GLY B 1 396 ? 11.344 -36.688 -17.047 1 93.12 396 GLY B CA 1
ATOM 8477 C C . GLY B 1 396 ? 10.539 -36.688 -15.75 1 93.12 396 GLY B C 1
ATOM 8478 O O . GLY B 1 396 ? 10.453 -35.656 -15.078 1 93.12 396 GLY B O 1
ATOM 8479 N N . GLN B 1 397 ? 9.898 -37.812 -15.492 1 96 397 GLN B N 1
ATOM 8480 C CA . GLN B 1 397 ? 9.141 -37.969 -14.25 1 96 397 GLN B CA 1
ATOM 8481 C C . GLN B 1 397 ? 10.062 -37.906 -13.031 1 96 397 GLN B C 1
ATOM 8483 O O . GLN B 1 397 ? 11.125 -38.531 -13.016 1 96 397 GLN B O 1
ATOM 8488 N N . ALA B 1 398 ? 9.766 -37.094 -12.078 1 97.62 398 ALA B N 1
ATOM 8489 C CA . ALA B 1 398 ? 10.5 -37 -10.82 1 97.62 398 ALA B CA 1
ATOM 8490 C C . ALA B 1 398 ? 10.242 -38.25 -9.961 1 97.62 398 ALA B C 1
ATOM 8492 O O . ALA B 1 398 ? 9.273 -38.969 -10.188 1 97.62 398 ALA B O 1
ATOM 8493 N N . PRO B 1 399 ? 11.117 -38.5 -9.031 1 97.81 399 PRO B N 1
ATOM 8494 C CA . PRO B 1 399 ? 10.891 -39.656 -8.148 1 97.81 399 PRO B CA 1
ATOM 8495 C C . PRO B 1 399 ? 9.836 -39.375 -7.078 1 97.81 399 PRO B C 1
ATOM 8497 O O . PRO B 1 399 ? 9.258 -40.312 -6.523 1 97.81 399 PRO B O 1
ATOM 8500 N N . VAL B 1 400 ? 9.594 -38.125 -6.742 1 98.75 400 VAL B N 1
ATOM 8501 C CA . VAL B 1 400 ? 8.648 -37.719 -5.699 1 98.75 400 VAL B CA 1
ATOM 8502 C C . VAL B 1 400 ? 7.457 -37 -6.32 1 98.75 400 VAL B C 1
ATOM 8504 O O . VAL B 1 400 ? 7.625 -36.156 -7.195 1 98.75 400 VAL B O 1
ATOM 8507 N N . ALA B 1 401 ? 6.246 -37.344 -5.953 1 98.81 401 ALA B N 1
ATOM 8508 C CA . ALA B 1 401 ? 5.031 -36.625 -6.309 1 98.81 401 ALA B CA 1
ATOM 8509 C C . ALA B 1 401 ? 4.48 -35.844 -5.109 1 98.81 401 ALA B C 1
ATOM 8511 O O . ALA B 1 401 ? 4.484 -36.344 -3.986 1 98.81 401 ALA B O 1
ATOM 8512 N N . LEU B 1 402 ? 4.172 -34.625 -5.289 1 98.88 402 LEU B N 1
ATOM 8513 C CA . LEU B 1 402 ? 3.453 -33.812 -4.309 1 98.88 402 LEU B CA 1
ATOM 8514 C C . LEU B 1 402 ? 2.031 -33.531 -4.781 1 98.88 402 LEU B C 1
ATOM 8516 O O . LEU B 1 402 ? 1.837 -32.906 -5.824 1 98.88 402 LEU B O 1
ATOM 8520 N N . VAL B 1 403 ? 1.038 -33.969 -4.086 1 98.88 403 VAL B N 1
ATOM 8521 C CA . VAL B 1 403 ? -0.362 -33.75 -4.445 1 98.88 403 VAL B CA 1
ATOM 8522 C C . VAL B 1 403 ? -0.813 -32.375 -4 1 98.88 403 VAL B C 1
ATOM 8524 O O . VAL B 1 403 ? -0.823 -32.062 -2.805 1 98.88 403 VAL B O 1
ATOM 8527 N N . TYR B 1 404 ? -1.098 -31.531 -4.93 1 98.62 404 TYR B N 1
ATOM 8528 C CA . TYR B 1 404 ? -1.604 -30.188 -4.699 1 98.62 404 TYR B CA 1
ATOM 8529 C C . TYR B 1 404 ? -3.088 -30.094 -5.035 1 98.62 404 TYR B C 1
ATOM 8531 O O . TYR B 1 404 ? -3.486 -30.297 -6.184 1 98.62 404 TYR B O 1
ATOM 8539 N N . ASP B 1 405 ? -3.873 -29.844 -4.051 1 98.25 405 ASP B N 1
ATOM 8540 C CA . ASP B 1 405 ? -5.312 -29.703 -4.23 1 98.25 405 ASP B CA 1
ATOM 8541 C C . ASP B 1 405 ? -5.711 -28.234 -4.297 1 98.25 405 ASP B C 1
ATOM 8543 O O . ASP B 1 405 ? -5.727 -27.531 -3.275 1 98.25 405 ASP B O 1
ATOM 8547 N N . PRO B 1 406 ? -6.18 -27.766 -5.465 1 97.31 406 PRO B N 1
ATOM 8548 C CA . PRO B 1 406 ? -6.547 -26.344 -5.594 1 97.31 406 PRO B CA 1
ATOM 8549 C C . PRO B 1 406 ? -7.781 -25.984 -4.773 1 97.31 406 PRO B C 1
ATOM 8551 O O . PRO B 1 406 ? -8.023 -24.797 -4.512 1 97.31 406 PRO B O 1
ATOM 8554 N N . GLU B 1 407 ? -8.555 -26.922 -4.32 1 97.62 407 GLU B N 1
ATOM 8555 C CA . GLU B 1 407 ? -9.758 -26.656 -3.535 1 97.62 407 GLU B CA 1
ATOM 8556 C C . GLU B 1 407 ? -9.438 -26.547 -2.049 1 97.62 407 GLU B C 1
ATOM 8558 O O . GLU B 1 407 ? -10.203 -25.969 -1.282 1 97.62 407 GLU B O 1
ATOM 8563 N N . ALA B 1 408 ? -8.32 -27.094 -1.654 1 98.44 408 ALA B N 1
ATOM 8564 C CA . ALA B 1 408 ? -7.965 -27.156 -0.239 1 98.44 408 ALA B CA 1
ATOM 8565 C C . ALA B 1 408 ? -7.84 -25.766 0.359 1 98.44 408 ALA B C 1
ATOM 8567 O O . ALA B 1 408 ? -8.312 -25.5 1.469 1 98.44 408 ALA B O 1
ATOM 8568 N N . PRO B 1 409 ? -7.234 -24.812 -0.406 1 98 409 PRO B N 1
ATOM 8569 C CA . PRO B 1 409 ? -7.176 -23.469 0.164 1 98 409 PRO B CA 1
ATOM 8570 C C . PRO B 1 409 ? -8.555 -22.875 0.431 1 98 409 PRO B C 1
ATOM 8572 O O . PRO B 1 409 ? -8.734 -22.109 1.379 1 98 409 PRO B O 1
ATOM 8575 N N . TRP B 1 410 ? -9.562 -23.172 -0.38 1 98.38 410 TRP B N 1
ATOM 8576 C CA . TRP B 1 410 ? -10.914 -22.672 -0.189 1 98.38 410 TRP B CA 1
ATOM 8577 C C . TRP B 1 410 ? -11.531 -23.234 1.086 1 98.38 410 TRP B C 1
ATOM 8579 O O . TRP B 1 410 ? -12.141 -22.5 1.87 1 98.38 410 TRP B O 1
ATOM 8589 N N . VAL B 1 411 ? -11.297 -24.531 1.271 1 98.5 411 VAL B N 1
ATOM 8590 C CA . VAL B 1 411 ? -11.82 -25.203 2.455 1 98.5 411 VAL B CA 1
ATOM 8591 C C . VAL B 1 411 ? -11.227 -24.578 3.713 1 98.5 411 VAL B C 1
ATOM 8593 O O . VAL B 1 411 ? -11.953 -24.266 4.66 1 98.5 411 VAL B O 1
ATOM 8596 N N . TYR B 1 412 ? -9.977 -24.328 3.633 1 98.06 412 TYR B N 1
ATOM 8597 C CA . TYR B 1 412 ? -9.289 -23.875 4.832 1 98.06 412 TYR B CA 1
ATOM 8598 C C . TYR B 1 412 ? -9.453 -22.375 5.016 1 98.06 412 TYR B C 1
ATOM 8600 O O . TYR B 1 412 ? -9.227 -21.844 6.105 1 98.06 412 TYR B O 1
ATOM 8608 N N . GLU B 1 413 ? -9.773 -21.672 3.963 1 96.69 413 GLU B N 1
ATOM 8609 C CA . GLU B 1 413 ? -10.203 -20.281 4.105 1 96.69 413 GLU B CA 1
ATOM 8610 C C . GLU B 1 413 ? -11.562 -20.203 4.797 1 96.69 413 GLU B C 1
ATOM 8612 O O . GLU B 1 413 ? -11.781 -19.312 5.633 1 96.69 413 GLU B O 1
ATOM 8617 N N . VAL B 1 414 ? -12.453 -21.031 4.488 1 97.62 414 VAL B N 1
ATOM 8618 C CA . VAL B 1 414 ? -13.805 -21.062 5.043 1 97.62 414 VAL B CA 1
ATOM 8619 C C . VAL B 1 414 ? -13.742 -21.406 6.531 1 97.62 414 VAL B C 1
ATOM 8621 O O . VAL B 1 414 ? -14.406 -20.766 7.348 1 97.62 414 VAL B O 1
ATOM 8624 N N . GLN B 1 415 ? -12.93 -22.406 6.863 1 97.25 415 GLN B N 1
ATOM 8625 C CA . GLN B 1 415 ? -12.797 -22.812 8.258 1 97.25 415 GLN B CA 1
ATOM 8626 C C . GLN B 1 415 ? -11.344 -23.141 8.594 1 97.25 415 GLN B C 1
ATOM 8628 O O . GLN B 1 415 ? -10.969 -24.312 8.68 1 97.25 415 GLN B O 1
ATOM 8633 N N . PRO B 1 416 ? -10.555 -22.125 8.859 1 96 416 PRO B N 1
ATOM 8634 C CA . PRO B 1 416 ? -9.156 -22.375 9.219 1 96 416 PRO B CA 1
ATOM 8635 C C . PRO B 1 416 ? -9.008 -23.047 10.578 1 96 416 PRO B C 1
ATOM 8637 O O . PRO B 1 416 ? -8.102 -23.859 10.773 1 96 416 PRO B O 1
ATOM 8640 N N . HIS B 1 417 ? -10 -22.688 11.516 1 95.38 417 HIS B N 1
ATOM 8641 C CA . HIS B 1 417 ? -10.023 -23.188 12.883 1 95.38 417 HIS B CA 1
ATOM 8642 C C . HIS B 1 417 ? -8.805 -22.688 13.664 1 95.38 417 HIS B C 1
ATOM 8644 O O . HIS B 1 417 ? -8.773 -22.781 14.898 1 95.38 417 HIS B O 1
ATOM 8650 N N . GLY B 1 418 ? -7.727 -22.406 13.102 1 95 418 GLY B N 1
ATOM 8651 C CA . GLY B 1 418 ? -6.559 -21.719 13.633 1 95 418 GLY B CA 1
ATOM 8652 C C . GLY B 1 418 ? -6.09 -20.578 12.766 1 95 418 GLY B C 1
ATOM 8653 O O . GLY B 1 418 ? -5.996 -20.703 11.539 1 95 418 GLY B O 1
ATOM 8654 N N . ALA B 1 419 ? -5.719 -19.453 13.406 1 93.38 419 ALA B N 1
ATOM 8655 C CA . ALA B 1 419 ? -5.41 -18.234 12.672 1 93.38 419 ALA B CA 1
ATOM 8656 C C . ALA B 1 419 ? -4.207 -18.438 11.758 1 93.38 419 ALA B C 1
ATOM 8658 O O . ALA B 1 419 ? -4.133 -17.828 10.68 1 93.38 419 ALA B O 1
ATOM 8659 N N . GLU B 1 420 ? -3.299 -19.312 12.086 1 93.38 420 GLU B N 1
ATOM 8660 C CA . GLU B 1 420 ? -2.055 -19.469 11.344 1 93.38 420 GLU B CA 1
ATOM 8661 C C . GLU B 1 420 ? -2.174 -20.578 10.305 1 93.38 420 GLU B C 1
ATOM 8663 O O . GLU B 1 420 ? -1.259 -20.797 9.508 1 93.38 420 GLU B O 1
ATOM 8668 N N . TRP B 1 421 ? -3.281 -21.312 10.273 1 95.81 421 TRP B N 1
ATOM 8669 C CA . TRP B 1 421 ? -3.436 -22.375 9.297 1 95.81 421 TRP B CA 1
ATOM 8670 C C . TRP B 1 421 ? -3.494 -21.828 7.879 1 95.81 421 TRP B C 1
ATOM 8672 O O . TRP B 1 421 ? -4.383 -21.031 7.551 1 95.81 421 TRP B O 1
ATOM 8682 N N . ASN B 1 422 ? -2.613 -22.297 7.09 1 96.06 422 ASN B N 1
ATOM 8683 C CA . ASN B 1 422 ? -2.518 -21.891 5.695 1 96.06 422 ASN B CA 1
ATOM 8684 C C . ASN B 1 422 ? -2.062 -23.047 4.801 1 96.06 422 ASN B C 1
ATOM 8686 O O . ASN B 1 422 ? -0.952 -23.547 4.957 1 96.06 422 ASN B O 1
ATOM 8690 N N . TYR B 1 423 ? -2.904 -23.422 3.91 1 97.38 423 TYR B N 1
ATOM 8691 C CA . TYR B 1 423 ? -2.645 -24.562 3.049 1 97.38 423 TYR B CA 1
ATOM 8692 C C . TYR B 1 423 ? -1.37 -24.359 2.24 1 97.38 423 TYR B C 1
ATOM 8694 O O . TYR B 1 423 ? -0.542 -25.266 2.137 1 97.38 423 TYR B O 1
ATOM 8702 N N . LEU B 1 424 ? -1.185 -23.188 1.624 1 96.69 424 LEU B N 1
ATOM 8703 C CA . LEU B 1 424 ? -0.034 -22.938 0.765 1 96.69 424 LEU B CA 1
ATOM 8704 C C . LEU B 1 424 ? 1.265 -23 1.562 1 96.69 424 LEU B C 1
ATOM 8706 O O . LEU B 1 424 ? 2.285 -23.469 1.057 1 96.69 424 LEU B O 1
ATOM 8710 N N . ALA B 1 425 ? 1.194 -22.5 2.775 1 95.94 425 ALA B N 1
ATOM 8711 C CA . ALA B 1 425 ? 2.375 -22.578 3.633 1 95.94 425 ALA B CA 1
ATOM 8712 C C . ALA B 1 425 ? 2.779 -24.031 3.873 1 95.94 425 ALA B C 1
ATOM 8714 O O . ALA B 1 425 ? 3.967 -24.359 3.867 1 95.94 425 ALA B O 1
ATOM 8715 N N . LEU B 1 426 ? 1.805 -24.891 4.082 1 97.31 426 LEU B N 1
ATOM 8716 C CA . LEU B 1 426 ? 2.07 -26.297 4.348 1 97.31 426 LEU B CA 1
ATOM 8717 C C . LEU B 1 426 ? 2.633 -27 3.109 1 97.31 426 LEU B C 1
ATOM 8719 O O . LEU B 1 426 ? 3.621 -27.719 3.195 1 97.31 426 LEU B O 1
ATOM 8723 N N . VAL B 1 427 ? 2.014 -26.766 2.016 1 98 427 VAL B N 1
ATOM 8724 C CA . VAL B 1 427 ? 2.451 -27.391 0.769 1 98 427 VAL B CA 1
ATOM 8725 C C . VAL B 1 427 ? 3.863 -26.922 0.427 1 98 427 VAL B C 1
ATOM 8727 O O . VAL B 1 427 ? 4.703 -27.719 0.008 1 98 427 VAL B O 1
ATOM 8730 N N . PHE B 1 428 ? 4.055 -25.656 0.584 1 97.62 428 PHE B N 1
ATOM 8731 C CA . PHE B 1 428 ? 5.367 -25.094 0.304 1 97.62 428 PHE B CA 1
ATOM 8732 C C . PHE B 1 428 ? 6.422 -25.688 1.226 1 97.62 428 PHE B C 1
ATOM 8734 O O . PHE B 1 428 ? 7.555 -25.938 0.803 1 97.62 428 PHE B O 1
ATOM 8741 N N . LEU B 1 429 ? 6.078 -25.906 2.475 1 97.44 429 LEU B N 1
ATOM 8742 C CA . LEU B 1 429 ? 6.984 -26.531 3.428 1 97.44 429 LEU B CA 1
ATOM 8743 C C . LEU B 1 429 ? 7.402 -27.922 2.945 1 97.44 429 LEU B C 1
ATOM 8745 O O . LEU B 1 429 ? 8.594 -28.234 2.922 1 97.44 429 LEU B O 1
ATOM 8749 N N . PHE B 1 430 ? 6.445 -28.75 2.547 1 98.69 430 PHE B N 1
ATOM 8750 C CA . PHE B 1 430 ? 6.734 -30.078 2.045 1 98.69 430 PHE B CA 1
ATOM 8751 C C . PHE B 1 430 ? 7.625 -30.016 0.812 1 98.69 430 PHE B C 1
ATOM 8753 O O . PHE B 1 430 ? 8.609 -30.75 0.708 1 98.69 430 PHE B O 1
ATOM 8760 N N . TYR B 1 431 ? 7.262 -29.141 -0.079 1 98.62 431 TYR B N 1
ATOM 8761 C CA . TYR B 1 431 ? 8.016 -28.984 -1.318 1 98.62 431 TYR B CA 1
ATOM 8762 C C . TYR B 1 431 ? 9.453 -28.578 -1.034 1 98.62 431 TYR B C 1
ATOM 8764 O O . TYR B 1 431 ? 10.398 -29.188 -1.546 1 98.62 431 TYR B O 1
ATOM 8772 N N . SER B 1 432 ? 9.625 -27.578 -0.238 1 98.06 432 SER B N 1
ATOM 8773 C CA . SER B 1 432 ? 10.938 -27 0.044 1 98.06 432 SER B CA 1
ATOM 8774 C C . SER B 1 432 ? 11.836 -28 0.765 1 98.06 432 SER B C 1
ATOM 8776 O O . SER B 1 432 ? 13.031 -28.094 0.486 1 98.06 432 SER B O 1
ATOM 8778 N N . VAL B 1 433 ? 11.242 -28.766 1.684 1 98.25 433 VAL B N 1
ATOM 8779 C CA . VAL B 1 433 ? 12.031 -29.766 2.416 1 98.25 433 VAL B CA 1
ATOM 8780 C C . VAL B 1 433 ? 12.508 -30.844 1.463 1 98.25 433 VAL B C 1
ATOM 8782 O O . VAL B 1 433 ? 13.664 -31.281 1.531 1 98.25 433 VAL B O 1
ATOM 8785 N N . ALA B 1 434 ? 11.656 -31.281 0.592 1 98.75 434 ALA B N 1
ATOM 8786 C CA . ALA B 1 434 ? 12.055 -32.281 -0.391 1 98.75 434 ALA B CA 1
ATOM 8787 C C . ALA B 1 434 ? 13.188 -31.766 -1.275 1 98.75 434 ALA B C 1
ATOM 8789 O O . ALA B 1 434 ? 14.172 -32.469 -1.517 1 98.75 434 ALA B O 1
ATOM 8790 N N . ARG B 1 435 ? 13.07 -30.531 -1.72 1 98.44 435 ARG B N 1
ATOM 8791 C CA . ARG B 1 435 ? 14.078 -29.922 -2.588 1 98.44 435 ARG B CA 1
ATOM 8792 C C . ARG B 1 435 ? 15.406 -29.766 -1.85 1 98.44 435 ARG B C 1
ATOM 8794 O O . ARG B 1 435 ? 16.469 -29.922 -2.441 1 98.44 435 ARG B O 1
ATOM 8801 N N . ARG B 1 436 ? 15.328 -29.453 -0.609 1 98 436 ARG B N 1
ATOM 8802 C CA . ARG B 1 436 ? 16.531 -29.281 0.206 1 98 436 ARG B CA 1
ATOM 8803 C C . ARG B 1 436 ? 17.266 -30.594 0.371 1 98 436 ARG B C 1
ATOM 8805 O O . ARG B 1 436 ? 18.453 -30.609 0.729 1 98 436 ARG B O 1
ATOM 8812 N N . LEU B 1 437 ? 16.609 -31.672 0.12 1 98.19 437 LEU B N 1
ATOM 8813 C CA . LEU B 1 437 ? 17.219 -33 0.204 1 98.19 437 LEU B CA 1
ATOM 8814 C C . LEU B 1 437 ? 17.719 -33.438 -1.163 1 98.19 437 LEU B C 1
ATOM 8816 O O . LEU B 1 437 ? 18.094 -34.625 -1.339 1 98.19 437 LEU B O 1
ATOM 8820 N N . GLY B 1 438 ? 17.672 -32.562 -2.129 1 97.62 438 GLY B N 1
ATOM 8821 C CA . GLY B 1 438 ? 18.156 -32.844 -3.465 1 97.62 438 GLY B CA 1
ATOM 8822 C C . GLY B 1 438 ? 17.203 -33.688 -4.285 1 97.62 438 GLY B C 1
ATOM 8823 O O . GLY B 1 438 ? 17.609 -34.344 -5.238 1 97.62 438 GLY B O 1
ATOM 8824 N N . LEU B 1 439 ? 15.969 -33.656 -3.936 1 98.19 439 LEU B N 1
ATOM 8825 C CA . LEU B 1 439 ? 14.992 -34.5 -4.641 1 98.19 439 LEU B CA 1
ATOM 8826 C C . LEU B 1 439 ? 14.188 -33.656 -5.629 1 98.19 439 LEU B C 1
ATOM 8828 O O . LEU B 1 439 ? 13.797 -32.531 -5.32 1 98.19 439 LEU B O 1
ATOM 8832 N N . ASP B 1 440 ? 13.992 -34.188 -6.84 1 98.06 440 ASP B N 1
ATOM 8833 C CA . ASP B 1 440 ? 13.055 -33.594 -7.781 1 98.06 440 ASP B CA 1
ATOM 8834 C C . ASP B 1 440 ? 11.609 -33.938 -7.406 1 98.06 440 ASP B C 1
ATOM 8836 O O . ASP B 1 440 ? 11.32 -35.062 -6.957 1 98.06 440 ASP B O 1
ATOM 8840 N N . VAL B 1 441 ? 10.742 -33 -7.59 1 98.69 441 VAL B N 1
ATOM 8841 C CA . VAL B 1 441 ? 9.352 -33.156 -7.199 1 98.69 441 VAL B CA 1
ATOM 8842 C C . VAL B 1 441 ? 8.438 -32.812 -8.383 1 98.69 441 VAL B C 1
ATOM 8844 O O . VAL B 1 441 ? 8.641 -31.812 -9.062 1 98.69 441 VAL B O 1
ATOM 8847 N N . ASP B 1 442 ? 7.52 -33.688 -8.711 1 98.69 442 ASP B N 1
ATOM 8848 C CA . ASP B 1 442 ? 6.391 -33.344 -9.57 1 98.69 442 ASP B CA 1
ATOM 8849 C C . ASP B 1 442 ? 5.16 -32.969 -8.75 1 98.69 442 ASP B C 1
ATOM 8851 O O . ASP B 1 442 ? 4.852 -33.625 -7.754 1 98.69 442 ASP B O 1
ATOM 8855 N N . ILE B 1 443 ? 4.57 -31.938 -9.109 1 98.75 443 ILE B N 1
ATOM 8856 C CA . ILE B 1 443 ? 3.277 -31.594 -8.531 1 98.75 443 ILE B CA 1
ATOM 8857 C C . ILE B 1 443 ? 2.16 -32.219 -9.352 1 98.75 443 ILE B C 1
ATOM 8859 O O . ILE B 1 443 ? 2.182 -32.156 -10.586 1 98.75 443 ILE B O 1
ATOM 8863 N N . VAL B 1 444 ? 1.209 -32.875 -8.68 1 98.56 444 VAL B N 1
ATOM 8864 C CA . VAL B 1 444 ? 0.119 -33.562 -9.375 1 98.56 444 VAL B CA 1
ATOM 8865 C C . VAL B 1 444 ? -1.209 -33.219 -8.695 1 98.56 444 VAL B C 1
ATOM 8867 O O . VAL B 1 444 ? -1.251 -32.969 -7.492 1 98.56 444 VAL B O 1
ATOM 8870 N N . PRO B 1 445 ? -2.295 -33.156 -9.5 1 98.31 445 PRO B N 1
ATOM 8871 C CA . PRO B 1 445 ? -3.611 -32.969 -8.883 1 98.31 445 PRO B CA 1
ATOM 8872 C C . PRO B 1 445 ? -4.113 -34.25 -8.188 1 98.31 445 PRO B C 1
ATOM 8874 O O . PRO B 1 445 ? -3.609 -35.344 -8.453 1 98.31 445 PRO B O 1
ATOM 8877 N N . PRO B 1 446 ? -5.098 -34.125 -7.277 1 98.38 446 PRO B N 1
ATOM 8878 C CA . PRO B 1 446 ? -5.703 -35.312 -6.695 1 98.38 446 PRO B CA 1
ATOM 8879 C C . PRO B 1 446 ? -6.309 -36.25 -7.746 1 98.38 446 PRO B C 1
ATOM 8881 O O . PRO B 1 446 ? -7.035 -35.781 -8.633 1 98.38 446 PRO B O 1
ATOM 8884 N N . GLY B 1 447 ? -5.941 -37.5 -7.672 1 98.19 447 GLY B N 1
ATOM 8885 C CA . GLY B 1 447 ? -6.492 -38.469 -8.594 1 98.19 447 GLY B CA 1
ATOM 8886 C C . GLY B 1 447 ? -5.566 -38.781 -9.758 1 98.19 447 GLY B C 1
ATOM 8887 O O . GLY B 1 447 ? -5.809 -39.719 -10.516 1 98.19 447 GLY B O 1
ATOM 8888 N N . ALA B 1 448 ? -4.551 -38.062 -9.906 1 97.94 448 ALA B N 1
ATOM 8889 C CA . ALA B 1 448 ? -3.564 -38.375 -10.938 1 97.94 448 ALA B CA 1
ATOM 8890 C C . ALA B 1 448 ? -2.928 -39.719 -10.711 1 97.94 448 ALA B C 1
ATOM 8892 O O . ALA B 1 448 ? -2.891 -40.219 -9.578 1 97.94 448 ALA B O 1
ATOM 8893 N N . ALA B 1 449 ? -2.424 -40.312 -11.781 1 97.81 449 ALA B N 1
ATOM 8894 C CA . ALA B 1 449 ? -1.698 -41.594 -11.656 1 97.81 449 ALA B CA 1
ATOM 8895 C C . ALA B 1 449 ? -0.422 -41.406 -10.844 1 97.81 449 ALA B C 1
ATOM 8897 O O . ALA B 1 449 ? 0.322 -40.438 -11.039 1 97.81 449 ALA B O 1
ATOM 8898 N N . LEU B 1 450 ? -0.199 -42.344 -9.969 1 98.44 450 LEU B N 1
ATOM 8899 C CA . LEU B 1 450 ? 0.932 -42.219 -9.055 1 98.44 450 LEU B CA 1
ATOM 8900 C C . LEU B 1 450 ? 1.932 -43.344 -9.266 1 98.44 450 LEU B C 1
ATOM 8902 O O . LEU B 1 450 ? 2.85 -43.531 -8.469 1 98.44 450 LEU B O 1
ATOM 8906 N N . GLN B 1 451 ? 1.775 -44.062 -10.352 1 97.5 451 GLN B N 1
ATOM 8907 C CA . GLN B 1 451 ? 2.719 -45.125 -10.695 1 97.5 451 GLN B CA 1
ATOM 8908 C C . GLN B 1 451 ? 4.086 -44.562 -11.047 1 97.5 451 GLN B C 1
ATOM 8910 O O . GLN B 1 451 ? 4.18 -43.531 -11.727 1 97.5 451 GLN B O 1
ATOM 8915 N N . GLY B 1 452 ? 5.102 -45.219 -10.578 1 97 452 GLY B N 1
ATOM 8916 C CA . GLY B 1 452 ? 6.453 -44.812 -10.906 1 97 452 GLY B CA 1
ATOM 8917 C C . GLY B 1 452 ? 7.059 -43.875 -9.883 1 97 452 GLY B C 1
ATOM 8918 O O . GLY B 1 452 ? 8.273 -43.688 -9.836 1 97 452 GLY B O 1
ATOM 8919 N N . TYR B 1 453 ? 6.254 -43.25 -9.055 1 98.44 453 TYR B N 1
ATOM 8920 C CA . TYR B 1 453 ? 6.773 -42.406 -7.973 1 98.44 453 TYR B CA 1
ATOM 8921 C C . TYR B 1 453 ? 7.164 -43.25 -6.77 1 98.44 453 TYR B C 1
ATOM 8923 O O . TYR B 1 453 ? 6.414 -44.156 -6.363 1 98.44 453 TYR B O 1
ATOM 8931 N N . ARG B 1 454 ? 8.305 -42.938 -6.199 1 98.5 454 ARG B N 1
ATOM 8932 C CA . ARG B 1 454 ? 8.82 -43.719 -5.074 1 98.5 454 ARG B CA 1
ATOM 8933 C C . ARG B 1 454 ? 8.305 -43.188 -3.75 1 98.5 454 ARG B C 1
ATOM 8935 O O . ARG B 1 454 ? 8.25 -43.875 -2.75 1 98.5 454 ARG B O 1
ATOM 8942 N N . LEU B 1 455 ? 8 -41.938 -3.756 1 98.69 455 LEU B N 1
ATOM 8943 C CA . LEU B 1 455 ? 7.461 -41.219 -2.604 1 98.69 455 LEU B CA 1
ATOM 8944 C C . LEU B 1 455 ? 6.359 -40.25 -3.031 1 98.69 455 LEU B C 1
ATOM 8946 O O . LEU B 1 455 ? 6.539 -39.5 -3.977 1 98.69 455 LEU B O 1
ATOM 8950 N N . VAL B 1 456 ? 5.223 -40.375 -2.404 1 98.88 456 VAL B N 1
ATOM 8951 C CA . VAL B 1 456 ? 4.09 -39.5 -2.658 1 98.88 456 VAL B CA 1
ATOM 8952 C C . VAL B 1 456 ? 3.779 -38.688 -1.403 1 98.88 456 VAL B C 1
ATOM 8954 O O . VAL B 1 456 ? 3.502 -39.25 -0.342 1 98.88 456 VAL B O 1
ATOM 8957 N N . LEU B 1 457 ? 3.883 -37.375 -1.53 1 98.94 457 LEU B N 1
ATOM 8958 C CA . LEU B 1 457 ? 3.592 -36.469 -0.433 1 98.94 457 LEU B CA 1
ATOM 8959 C C . LEU B 1 457 ? 2.215 -35.812 -0.605 1 98.94 457 LEU B C 1
ATOM 8961 O O . LEU B 1 457 ? 1.921 -35.25 -1.653 1 98.94 457 LEU B O 1
ATOM 8965 N N . VAL B 1 458 ? 1.354 -35.969 0.332 1 98.94 458 VAL B N 1
ATOM 8966 C CA . VAL B 1 458 ? 0.033 -35.344 0.38 1 98.94 458 VAL B CA 1
ATOM 8967 C C . VAL B 1 458 ? -0.064 -34.406 1.594 1 98.94 458 VAL B C 1
ATOM 8969 O O . VAL B 1 458 ? -0.629 -34.781 2.623 1 98.94 458 VAL B O 1
ATOM 8972 N N . PRO B 1 459 ? 0.402 -33.156 1.444 1 98.75 459 PRO B N 1
ATOM 8973 C CA . PRO B 1 459 ? 0.484 -32.281 2.615 1 98.75 459 PRO B CA 1
ATOM 8974 C C . PRO B 1 459 ? -0.845 -32.156 3.357 1 98.75 459 PRO B C 1
ATOM 8976 O O . PRO B 1 459 ? -0.872 -32.188 4.59 1 98.75 459 PRO B O 1
ATOM 8979 N N . SER B 1 460 ? -1.889 -31.984 2.6 1 98.81 460 SER B N 1
ATOM 8980 C CA . SER B 1 460 ? -3.254 -32 3.111 1 98.81 460 SER B CA 1
ATOM 8981 C C . SER B 1 460 ? -4.27 -32.125 1.979 1 98.81 460 SER B C 1
ATOM 8983 O O . SER B 1 460 ? -4.164 -31.438 0.966 1 98.81 460 SER B O 1
ATOM 8985 N N . LEU B 1 461 ? -5.188 -33 2.123 1 98.88 461 LEU B N 1
ATOM 8986 C CA . LEU B 1 461 ? -6.281 -33.219 1.185 1 98.88 461 LEU B CA 1
ATOM 8987 C C . LEU B 1 461 ? -7.609 -33.344 1.919 1 98.88 461 LEU B C 1
ATOM 8989 O O . LEU B 1 461 ? -8.047 -34.469 2.227 1 98.88 461 LEU B O 1
ATOM 8993 N N . PRO B 1 462 ? -8.297 -32.25 2.139 1 98.69 462 PRO B N 1
ATOM 8994 C CA . PRO B 1 462 ? -9.453 -32.281 3.033 1 98.69 462 PRO B CA 1
ATOM 8995 C C . PRO B 1 462 ? -10.609 -33.125 2.48 1 98.69 462 PRO B C 1
ATOM 8997 O O . PRO B 1 462 ? -11.336 -33.75 3.244 1 98.69 462 PRO B O 1
ATOM 9000 N N . ILE B 1 463 ? -10.82 -33.094 1.2 1 98.75 463 ILE B N 1
ATOM 9001 C CA . ILE B 1 463 ? -11.875 -33.875 0.549 1 98.75 463 ILE B CA 1
ATOM 9002 C C . ILE B 1 463 ? -11.258 -34.938 -0.331 1 98.75 463 ILE B C 1
ATOM 9004 O O . ILE B 1 463 ? -10.57 -34.656 -1.308 1 98.75 463 ILE B O 1
ATOM 9008 N N . VAL B 1 464 ? -11.508 -36.188 0.035 1 98.62 464 VAL B N 1
ATOM 9009 C CA . VAL B 1 464 ? -10.945 -37.312 -0.683 1 98.62 464 VAL B CA 1
ATOM 9010 C C . VAL B 1 464 ? -12.023 -37.969 -1.548 1 98.62 464 VAL B C 1
ATOM 9012 O O . VAL B 1 464 ? -12.906 -38.656 -1.037 1 98.62 464 VAL B O 1
ATOM 9015 N N . ARG B 1 465 ? -11.922 -37.781 -2.826 1 98.19 465 ARG B N 1
ATOM 9016 C CA . ARG B 1 465 ? -12.844 -38.406 -3.779 1 98.19 465 ARG B CA 1
ATOM 9017 C C . ARG B 1 465 ? -12.344 -39.781 -4.219 1 98.19 465 ARG B C 1
ATOM 9019 O O . ARG B 1 465 ? -11.188 -40.125 -3.98 1 98.19 465 ARG B O 1
ATOM 9026 N N . GLU B 1 466 ? -13.203 -40.5 -4.82 1 97.88 466 GLU B N 1
ATOM 9027 C CA . GLU B 1 466 ? -12.922 -41.875 -5.199 1 97.88 466 GLU B CA 1
ATOM 9028 C C . GLU B 1 466 ? -11.711 -41.969 -6.121 1 97.88 466 GLU B C 1
ATOM 9030 O O . GLU B 1 466 ? -10.867 -42.844 -5.965 1 97.88 466 GLU B O 1
ATOM 9035 N N . LYS B 1 467 ? -11.625 -41.125 -6.984 1 98 467 LYS B N 1
ATOM 9036 C CA . LYS B 1 467 ? -10.516 -41.125 -7.938 1 98 467 LYS B CA 1
ATOM 9037 C C . LYS B 1 467 ? -9.18 -40.969 -7.223 1 98 467 LYS B C 1
ATOM 9039 O O . LYS B 1 467 ? -8.195 -41.625 -7.582 1 98 467 LYS B O 1
ATOM 9044 N N . ALA B 1 468 ? -9.125 -40.094 -6.281 1 98.56 468 ALA B N 1
ATOM 9045 C CA . ALA B 1 468 ? -7.898 -39.906 -5.512 1 98.56 468 ALA B CA 1
ATOM 9046 C C . ALA B 1 468 ? -7.586 -41.125 -4.664 1 98.56 468 ALA B C 1
ATOM 9048 O O . ALA B 1 468 ? -6.434 -41.562 -4.594 1 98.56 468 ALA B O 1
ATOM 9049 N N . LEU B 1 469 ? -8.617 -41.656 -4.008 1 98.56 469 LEU B N 1
ATOM 9050 C CA . LEU B 1 469 ? -8.438 -42.875 -3.201 1 98.56 469 LEU B CA 1
ATOM 9051 C C . LEU B 1 469 ? -7.863 -44 -4.039 1 98.56 469 LEU B C 1
ATOM 9053 O O . LEU B 1 469 ? -6.945 -44.719 -3.602 1 98.56 469 LEU B O 1
ATOM 9057 N N . ASN B 1 470 ? -8.383 -44.125 -5.191 1 98.38 470 ASN B N 1
ATOM 9058 C CA . ASN B 1 470 ? -7.906 -45.188 -6.09 1 98.38 470 ASN B CA 1
ATOM 9059 C C . ASN B 1 470 ? -6.465 -44.938 -6.527 1 98.38 470 ASN B C 1
ATOM 9061 O O . ASN B 1 470 ? -5.676 -45.875 -6.629 1 98.38 470 ASN B O 1
ATOM 9065 N N . ALA B 1 471 ? -6.152 -43.75 -6.82 1 98.75 471 ALA B N 1
ATOM 9066 C CA . ALA B 1 471 ? -4.777 -43.406 -7.188 1 98.75 471 ALA B CA 1
ATOM 9067 C C . ALA B 1 471 ? -3.807 -43.781 -6.074 1 98.75 471 ALA B C 1
ATOM 9069 O O . ALA B 1 471 ? -2.719 -44.312 -6.336 1 98.75 471 ALA B O 1
ATOM 9070 N N . PHE B 1 472 ? -4.188 -43.531 -4.848 1 98.69 472 PHE B N 1
ATOM 9071 C CA . PHE B 1 472 ? -3.344 -43.875 -3.711 1 98.69 472 PHE B CA 1
ATOM 9072 C C . PHE B 1 472 ? -3.199 -45.406 -3.59 1 98.69 472 PHE B C 1
ATOM 9074 O O . PHE B 1 472 ? -2.113 -45.906 -3.301 1 98.69 472 PHE B O 1
ATOM 9081 N N . ARG B 1 473 ? -4.266 -46.094 -3.818 1 97.88 473 ARG B N 1
ATOM 9082 C CA . ARG B 1 473 ? -4.246 -47.562 -3.766 1 97.88 473 ARG B CA 1
ATOM 9083 C C . ARG B 1 473 ? -3.27 -48.125 -4.789 1 97.88 473 ARG B C 1
ATOM 9085 O O . ARG B 1 473 ? -2.592 -49.125 -4.52 1 97.88 473 ARG B O 1
ATOM 9092 N N . GLU B 1 474 ? -3.219 -47.469 -5.828 1 97.88 474 GLU B N 1
ATOM 9093 C CA . GLU B 1 474 ? -2.445 -47.969 -6.957 1 97.88 474 GLU B CA 1
ATOM 9094 C C . GLU B 1 474 ? -1.009 -47.438 -6.922 1 97.88 474 GLU B C 1
ATOM 9096 O O . GLU B 1 474 ? -0.174 -47.875 -7.727 1 97.88 474 GLU B O 1
ATOM 9101 N N . ALA B 1 475 ? -0.774 -46.625 -6 1 97.44 475 ALA B N 1
ATOM 9102 C CA . ALA B 1 475 ? 0.572 -46.062 -5.914 1 97.44 475 ALA B CA 1
ATOM 9103 C C . ALA B 1 475 ? 1.6 -47.156 -5.605 1 97.44 475 ALA B C 1
ATOM 9105 O O . ALA B 1 475 ? 1.332 -48.062 -4.816 1 97.44 475 ALA B O 1
ATOM 9106 N N . ASP B 1 476 ? 2.797 -47.031 -6.176 1 93.31 476 ASP B N 1
ATOM 9107 C CA . ASP B 1 476 ? 3.891 -47.969 -5.953 1 93.31 476 ASP B CA 1
ATOM 9108 C C . ASP B 1 476 ? 4.707 -47.562 -4.723 1 93.31 476 ASP B C 1
ATOM 9110 O O . ASP B 1 476 ? 5.246 -48.438 -4.031 1 93.31 476 ASP B O 1
ATOM 9114 N N . GLY B 1 477 ? 4.801 -46.375 -4.547 1 97.62 477 GLY B N 1
ATOM 9115 C CA . GLY B 1 477 ? 5.703 -45.875 -3.525 1 97.62 477 GLY B CA 1
ATOM 9116 C C . GLY B 1 477 ? 5.02 -45.625 -2.193 1 97.62 477 GLY B C 1
ATOM 9117 O O . GLY B 1 477 ? 3.857 -46 -2.01 1 97.62 477 GLY B O 1
ATOM 9118 N N . ILE B 1 478 ? 5.777 -45.094 -1.27 1 98.56 478 ILE B N 1
ATOM 9119 C CA . ILE B 1 478 ? 5.297 -44.719 0.055 1 98.56 478 ILE B CA 1
ATOM 9120 C C . ILE B 1 478 ? 4.434 -43.438 -0.047 1 98.56 478 ILE B C 1
ATOM 9122 O O . ILE B 1 478 ? 4.758 -42.531 -0.794 1 98.56 478 ILE B O 1
ATOM 9126 N N . VAL B 1 479 ? 3.32 -43.438 0.625 1 98.81 479 VAL B N 1
ATOM 9127 C CA . VAL B 1 479 ? 2.408 -42.281 0.609 1 98.81 479 VAL B CA 1
ATOM 9128 C C . VAL B 1 479 ? 2.316 -41.688 2.008 1 98.81 479 VAL B C 1
ATOM 9130 O O . VAL B 1 479 ? 1.965 -42.375 2.967 1 98.81 479 VAL B O 1
ATOM 9133 N N . LEU B 1 480 ? 2.637 -40.406 2.146 1 98.88 480 LEU B N 1
ATOM 9134 C CA . LEU B 1 480 ? 2.553 -39.688 3.41 1 98.88 480 LEU B CA 1
ATOM 9135 C C . LEU B 1 480 ? 1.429 -38.656 3.373 1 98.88 480 LEU B C 1
ATOM 9137 O O . LEU B 1 480 ? 1.492 -37.688 2.609 1 98.88 480 LEU B O 1
ATOM 9141 N N . PHE B 1 481 ? 0.427 -38.844 4.18 1 98.88 481 PHE B N 1
ATOM 9142 C CA . PHE B 1 481 ? -0.66 -37.906 4.328 1 98.88 481 PHE B CA 1
ATOM 9143 C C . PHE B 1 481 ? -0.393 -36.969 5.496 1 98.88 481 PHE B C 1
ATOM 9145 O O . PHE B 1 481 ? 0.062 -37.375 6.559 1 98.88 481 PHE B O 1
ATOM 9152 N N . GLY B 1 482 ? -0.648 -35.656 5.23 1 98.75 482 GLY B N 1
ATOM 9153 C CA . GLY B 1 482 ? -0.539 -34.656 6.309 1 98.75 482 GLY B CA 1
ATOM 9154 C C . GLY B 1 482 ? -1.854 -34.406 7.02 1 98.75 482 GLY B C 1
ATOM 9155 O O . GLY B 1 482 ? -2.85 -35.094 6.754 1 98.75 482 GLY B O 1
ATOM 9156 N N . PRO B 1 483 ? -1.798 -33.469 7.93 1 98.5 483 PRO B N 1
ATOM 9157 C CA . PRO B 1 483 ? -2.959 -33.25 8.797 1 98.5 483 PRO B CA 1
ATOM 9158 C C . PRO B 1 483 ? -4.176 -32.75 8.023 1 98.5 483 PRO B C 1
ATOM 9160 O O . PRO B 1 483 ? -4.031 -32.156 6.941 1 98.5 483 PRO B O 1
ATOM 9163 N N . ARG B 1 484 ? -5.367 -33 8.531 1 98.56 484 ARG B N 1
ATOM 9164 C CA . ARG B 1 484 ? -6.676 -32.562 8.055 1 98.56 484 ARG B CA 1
ATOM 9165 C C . ARG B 1 484 ? -7.031 -33.219 6.73 1 98.56 484 ARG B C 1
ATOM 9167 O O . ARG B 1 484 ? -8.008 -32.844 6.086 1 98.56 484 ARG B O 1
ATOM 9174 N N . SER B 1 485 ? -6.219 -34.219 6.27 1 98.81 485 SER B N 1
ATOM 9175 C CA . SER B 1 485 ? -6.625 -35 5.117 1 98.81 485 SER B CA 1
ATOM 9176 C C . SER B 1 485 ? -7.871 -35.812 5.426 1 98.81 485 SER B C 1
ATOM 9178 O O . SER B 1 485 ? -7.949 -36.469 6.469 1 98.81 485 SER B O 1
ATOM 9180 N N . GLY B 1 486 ? -8.812 -35.75 4.531 1 98.62 486 GLY B N 1
ATOM 9181 C CA . GLY B 1 486 ? -10.07 -36.469 4.68 1 98.62 486 GLY B CA 1
ATOM 9182 C C . GLY B 1 486 ? -10.953 -35.906 5.777 1 98.62 486 GLY B C 1
ATOM 9183 O O . GLY B 1 486 ? -11.867 -36.562 6.246 1 98.62 486 GLY B O 1
ATOM 9184 N N . SER B 1 487 ? -10.742 -34.719 6.172 1 98.56 487 SER B N 1
ATOM 9185 C CA . SER B 1 487 ? -11.438 -34.125 7.312 1 98.56 487 SER B CA 1
ATOM 9186 C C . SER B 1 487 ? -12.859 -33.719 6.934 1 98.56 487 SER B C 1
ATOM 9188 O O . SER B 1 487 ? -13.703 -33.5 7.809 1 98.56 487 SER B O 1
ATOM 9190 N N . LYS B 1 488 ? -13.125 -33.531 5.641 1 98.62 488 LYS B N 1
ATOM 9191 C CA . LYS B 1 488 ? -14.445 -33.125 5.156 1 98.62 488 LYS B CA 1
ATOM 9192 C C . LYS B 1 488 ? -14.891 -34 3.992 1 98.62 488 LYS B C 1
ATOM 9194 O O . LYS B 1 488 ? -14.062 -34.656 3.342 1 98.62 488 LYS B O 1
ATOM 9199 N N . ASN B 1 489 ? -16.141 -34.094 3.811 1 97.88 489 ASN B N 1
ATOM 9200 C CA . ASN B 1 489 ? -16.656 -34.719 2.592 1 97.88 489 ASN B CA 1
ATOM 9201 C C . ASN B 1 489 ? -16.953 -33.688 1.521 1 97.88 489 ASN B C 1
ATOM 9203 O O . ASN B 1 489 ? -16.641 -32.5 1.683 1 97.88 489 ASN B O 1
ATOM 9207 N N . GLU B 1 490 ? -17.516 -34.094 0.454 1 97.12 490 GLU B N 1
ATOM 9208 C CA . GLU B 1 490 ? -17.734 -33.281 -0.723 1 97.12 490 GLU B CA 1
ATOM 9209 C C . GLU B 1 490 ? -18.656 -32.094 -0.395 1 97.12 490 GLU B C 1
ATOM 9211 O O . GLU B 1 490 ? -18.594 -31.047 -1.053 1 97.12 490 GLU B O 1
ATOM 9216 N N . ASN B 1 491 ? -19.531 -32.219 0.624 1 97.56 491 ASN B N 1
ATOM 9217 C CA . ASN B 1 491 ? -20.484 -31.188 1.019 1 97.56 491 ASN B CA 1
ATOM 9218 C C . ASN B 1 491 ? -19.984 -30.406 2.227 1 97.56 491 ASN B C 1
ATOM 9220 O O . ASN B 1 491 ? -20.766 -29.703 2.881 1 97.56 491 ASN B O 1
ATOM 9224 N N . PHE B 1 492 ? -18.734 -30.531 2.598 1 98.06 492 PHE B N 1
ATOM 9225 C CA . PHE B 1 492 ? -18.062 -29.797 3.66 1 98.06 492 PHE B CA 1
ATOM 9226 C C . PHE B 1 492 ? -18.531 -30.281 5.031 1 98.06 492 PHE B C 1
ATOM 9228 O O . PHE B 1 492 ? -18.5 -29.516 6 1 98.06 492 PHE B O 1
ATOM 9235 N N . HIS B 1 493 ? -19.078 -31.5 5.117 1 98.31 493 HIS B N 1
ATOM 9236 C CA . HIS B 1 493 ? -19.453 -32.094 6.395 1 98.31 493 HIS B CA 1
ATOM 9237 C C . HIS B 1 493 ? -18.297 -32.938 6.961 1 98.31 493 HIS B C 1
ATOM 9239 O O . HIS B 1 493 ? -17.438 -33.375 6.215 1 98.31 493 HIS B O 1
ATOM 9245 N N . ILE B 1 494 ? -18.266 -33.062 8.234 1 98.12 494 ILE B N 1
ATOM 9246 C CA . ILE B 1 494 ? -17.422 -34.094 8.82 1 98.12 494 ILE B CA 1
ATOM 9247 C C . ILE B 1 494 ? -17.906 -35.469 8.375 1 98.12 494 ILE B C 1
ATOM 9249 O O . ILE B 1 494 ? -19.109 -35.781 8.469 1 98.12 494 ILE B O 1
ATOM 9253 N N . PRO B 1 495 ? -17.016 -36.25 7.836 1 97.88 495 PRO B N 1
ATOM 9254 C CA . PRO B 1 495 ? -17.469 -37.562 7.336 1 97.88 495 PRO B CA 1
ATOM 9255 C C . PRO B 1 495 ? -18.078 -38.438 8.438 1 97.88 495 PRO B C 1
ATOM 9257 O O . PRO B 1 495 ? -17.641 -38.344 9.594 1 97.88 495 PRO B O 1
ATOM 9260 N N . GLN B 1 496 ? -19.078 -39.281 8.117 1 94.62 496 GLN B N 1
ATOM 9261 C CA . GLN B 1 496 ? -19.797 -40.125 9.062 1 94.62 496 GLN B CA 1
ATOM 9262 C C . GLN B 1 496 ? -18.828 -41 9.844 1 94.62 496 GLN B C 1
ATOM 9264 O O . GLN B 1 496 ? -19 -41.219 11.047 1 94.62 496 GLN B O 1
ATOM 9269 N N . GLY B 1 497 ? -17.844 -41.531 9.312 1 95.94 497 GLY B N 1
ATOM 9270 C CA . GLY B 1 497 ? -16.859 -42.375 9.977 1 95.94 497 GLY B CA 1
ATOM 9271 C C . GLY B 1 497 ? -15.727 -41.562 10.594 1 95.94 497 GLY B C 1
ATOM 9272 O O . GLY B 1 497 ? -14.742 -42.156 11.07 1 95.94 497 GLY B O 1
ATOM 9273 N N . LEU B 1 498 ? -15.867 -40.25 10.617 1 97.94 498 LEU B N 1
ATOM 9274 C CA . LEU B 1 498 ? -14.859 -39.344 11.133 1 97.94 498 LEU B CA 1
ATOM 9275 C C . LEU B 1 498 ? -13.641 -39.281 10.219 1 97.94 498 LEU B C 1
ATOM 9277 O O . LEU B 1 498 ? -13.477 -40.156 9.359 1 97.94 498 LEU B O 1
ATOM 9281 N N . PRO B 1 499 ? -12.883 -38.281 10.289 1 98.44 499 PRO B N 1
ATOM 9282 C CA . PRO B 1 499 ? -11.641 -38.219 9.516 1 98.44 499 PRO B CA 1
ATOM 9283 C C . PRO B 1 499 ? -10.664 -39.344 9.867 1 98.44 499 PRO B C 1
ATOM 9285 O O . PRO B 1 499 ? -10.656 -39.812 11.008 1 98.44 499 PRO B O 1
ATOM 9288 N N . PRO B 1 500 ? -9.875 -39.75 8.875 1 98.5 500 PRO B N 1
ATOM 9289 C CA . PRO B 1 500 ? -9.602 -39.125 7.578 1 98.5 500 PRO B CA 1
ATOM 9290 C C . PRO B 1 500 ? -10.539 -39.625 6.477 1 98.5 500 PRO B C 1
ATOM 9292 O O . PRO B 1 500 ? -10.125 -39.75 5.32 1 98.5 500 PRO B O 1
ATOM 9295 N N . GLY B 1 501 ? -11.797 -40.031 6.93 1 98 501 GLY B N 1
ATOM 9296 C CA . GLY B 1 501 ? -12.836 -40.375 5.965 1 98 501 GLY B CA 1
ATOM 9297 C C . GLY B 1 501 ? -12.492 -41.562 5.098 1 98 501 GLY B C 1
ATOM 9298 O O . GLY B 1 501 ? -12.141 -42.625 5.609 1 98 501 GLY B O 1
ATOM 9299 N N . PRO B 1 502 ? -12.562 -41.406 3.77 1 98.06 502 PRO B N 1
ATOM 9300 C CA . PRO B 1 502 ? -12.328 -42.531 2.846 1 98.06 502 PRO B CA 1
ATOM 9301 C C . PRO B 1 502 ? -10.922 -43.125 2.973 1 98.06 502 PRO B C 1
ATOM 9303 O O . PRO B 1 502 ? -10.695 -44.25 2.6 1 98.06 502 PRO B O 1
ATOM 9306 N N . LEU B 1 503 ? -10 -42.406 3.506 1 98.44 503 LEU B N 1
ATOM 9307 C CA . LEU B 1 503 ? -8.625 -42.875 3.629 1 98.44 503 LEU B CA 1
ATOM 9308 C C . LEU B 1 503 ? -8.531 -44 4.66 1 98.44 503 LEU B C 1
ATOM 9310 O O . LEU B 1 503 ? -7.52 -44.688 4.723 1 98.44 503 LEU B O 1
ATOM 9314 N N . GLN B 1 504 ? -9.578 -44.219 5.473 1 98.31 504 GLN B N 1
ATOM 9315 C CA . GLN B 1 504 ? -9.602 -45.281 6.453 1 98.31 504 GLN B CA 1
ATOM 9316 C C . GLN B 1 504 ? -9.492 -46.656 5.777 1 98.31 504 GLN B C 1
ATOM 9318 O O . GLN B 1 504 ? -9.078 -47.625 6.402 1 98.31 504 GLN B O 1
ATOM 9323 N N . ALA B 1 505 ? -9.836 -46.625 4.512 1 97.69 505 ALA B N 1
ATOM 9324 C CA . ALA B 1 505 ? -9.695 -47.844 3.738 1 97.69 505 ALA B CA 1
ATOM 9325 C C . ALA B 1 505 ? -8.219 -48.219 3.574 1 97.69 505 ALA B C 1
ATOM 9327 O O . ALA B 1 505 ? -7.895 -49.406 3.375 1 97.69 505 ALA B O 1
ATOM 9328 N N . LEU B 1 506 ? -7.297 -47.312 3.637 1 97.94 506 LEU B N 1
ATOM 9329 C CA . LEU B 1 506 ? -5.859 -47.5 3.494 1 97.94 506 LEU B CA 1
ATOM 9330 C C . LEU B 1 506 ? -5.16 -47.438 4.848 1 97.94 506 LEU B C 1
ATOM 9332 O O . LEU B 1 506 ? -4.125 -48.062 5.051 1 97.94 506 LEU B O 1
ATOM 9336 N N . LEU B 1 507 ? -5.688 -46.562 5.707 1 96.62 507 LEU B N 1
ATOM 9337 C CA . LEU B 1 507 ? -5.172 -46.25 7.039 1 96.62 507 LEU B CA 1
ATOM 9338 C C . LEU B 1 507 ? -6.266 -46.406 8.094 1 96.62 507 LEU B C 1
ATOM 9340 O O . LEU B 1 507 ? -7.023 -45.469 8.352 1 96.62 507 LEU B O 1
ATOM 9344 N N . PRO B 1 508 ? -6.281 -47.594 8.766 1 97.56 508 PRO B N 1
ATOM 9345 C CA . PRO B 1 508 ? -7.363 -47.812 9.719 1 97.56 508 PRO B CA 1
ATOM 9346 C C . PRO B 1 508 ? -7.203 -47 11.008 1 97.56 508 PRO B C 1
ATOM 9348 O O . PRO B 1 508 ? -6.844 -47.562 12.047 1 97.56 508 PRO B O 1
ATOM 9351 N N . LEU B 1 509 ? -7.504 -45.75 10.984 1 98.25 509 LEU B N 1
ATOM 9352 C CA . LEU B 1 509 ? -7.461 -44.844 12.125 1 98.25 509 LEU B CA 1
ATOM 9353 C C . LEU B 1 509 ? -8.586 -43.812 12.039 1 98.25 509 LEU B C 1
ATOM 9355 O O . LEU B 1 509 ? -9.227 -43.688 11 1 98.25 509 LEU B O 1
ATOM 9359 N N . LYS B 1 510 ? -8.867 -43.188 13.156 1 98.44 510 LYS B N 1
ATOM 9360 C CA . LYS B 1 510 ? -9.867 -42.156 13.258 1 98.44 510 LYS B CA 1
ATOM 9361 C C . LYS B 1 510 ? -9.32 -40.938 14.016 1 98.44 510 LYS B C 1
ATOM 9363 O O . LYS B 1 510 ? -8.719 -41.094 15.078 1 98.44 510 LYS B O 1
ATOM 9368 N N . VAL B 1 511 ? -9.477 -39.812 13.414 1 98.69 511 VAL B N 1
ATOM 9369 C CA . VAL B 1 511 ? -9.203 -38.562 14.148 1 98.69 511 VAL B CA 1
ATOM 9370 C C . VAL B 1 511 ? -10.422 -38.188 14.977 1 98.69 511 VAL B C 1
ATOM 9372 O O . VAL B 1 511 ? -11.461 -37.812 14.414 1 98.69 511 VAL B O 1
ATOM 9375 N N . VAL B 1 512 ? -10.328 -38.125 16.266 1 98.31 512 VAL B N 1
ATOM 9376 C CA . VAL B 1 512 ? -11.516 -37.969 17.094 1 98.31 512 VAL B CA 1
ATOM 9377 C C . VAL B 1 512 ? -11.555 -36.594 17.703 1 98.31 512 VAL B C 1
ATOM 9379 O O . VAL B 1 512 ? -12.594 -36.156 18.203 1 98.31 512 VAL B O 1
ATOM 9382 N N . ARG B 1 513 ? -10.453 -35.906 17.703 1 96.81 513 ARG B N 1
ATOM 9383 C CA . ARG B 1 513 ? -10.344 -34.531 18.234 1 96.81 513 ARG B CA 1
ATOM 9384 C C . ARG B 1 513 ? -9.211 -33.781 17.562 1 96.81 513 ARG B C 1
ATOM 9386 O O . ARG B 1 513 ? -8.203 -34.375 17.172 1 96.81 513 ARG B O 1
ATOM 9393 N N . VAL B 1 514 ? -9.344 -32.438 17.406 1 97.75 514 VAL B N 1
ATOM 9394 C CA . VAL B 1 514 ? -8.289 -31.609 16.828 1 97.75 514 VAL B CA 1
ATOM 9395 C C . VAL B 1 514 ? -8.102 -30.359 17.656 1 97.75 514 VAL B C 1
ATOM 9397 O O . VAL B 1 514 ? -8.977 -29.984 18.438 1 97.75 514 VAL B O 1
ATOM 9400 N N . GLU B 1 515 ? -6.969 -29.656 17.578 1 96.06 515 GLU B N 1
ATOM 9401 C CA . GLU B 1 515 ? -6.754 -28.344 18.188 1 96.06 515 GLU B CA 1
ATOM 9402 C C . GLU B 1 515 ? -5.766 -27.516 17.391 1 96.06 515 GLU B C 1
ATOM 9404 O O . GLU B 1 515 ? -4.895 -28.047 16.703 1 96.06 515 GLU B O 1
ATOM 9409 N N . SER B 1 516 ? -5.988 -26.281 17.344 1 97.06 516 SER B N 1
ATOM 9410 C CA . SER B 1 516 ? -5.039 -25.281 16.844 1 97.06 516 SER B CA 1
ATOM 9411 C C . SER B 1 516 ? -4.32 -24.578 17.984 1 97.06 516 SER B C 1
ATOM 9413 O O . SER B 1 516 ? -4.926 -24.312 19.031 1 97.06 516 SER B O 1
ATOM 9415 N N . LEU B 1 517 ? -3.07 -24.406 17.797 1 94.69 517 LEU B N 1
ATOM 9416 C CA . LEU B 1 517 ? -2.234 -23.828 18.844 1 94.69 517 LEU B CA 1
ATOM 9417 C C . LEU B 1 517 ? -1.735 -22.453 18.453 1 94.69 517 LEU B C 1
ATOM 9419 O O . LEU B 1 517 ? -1.269 -22.25 17.328 1 94.69 517 LEU B O 1
ATOM 9423 N N . PRO B 1 518 ? -1.918 -21.406 19.391 1 93.88 518 PRO B N 1
ATOM 9424 C CA . PRO B 1 518 ? -1.366 -20.078 19.078 1 93.88 518 PRO B CA 1
ATOM 9425 C C . PRO B 1 518 ? 0.159 -20.078 19 1 93.88 518 PRO B C 1
ATOM 9427 O O . PRO B 1 518 ? 0.81 -20.984 19.547 1 93.88 518 PRO B O 1
ATOM 9430 N N . PRO B 1 519 ? 0.65 -19.078 18.344 1 90.44 519 PRO B N 1
ATOM 9431 C CA . PRO B 1 519 ? 2.111 -18.984 18.312 1 90.44 519 PRO B CA 1
ATOM 9432 C C . PRO B 1 519 ? 2.736 -18.969 19.703 1 90.44 519 PRO B C 1
ATOM 9434 O O . PRO B 1 519 ? 2.205 -18.328 20.609 1 90.44 519 PRO B O 1
ATOM 9437 N N . GLY B 1 520 ? 3.787 -19.656 20.016 1 90 520 GLY B N 1
ATOM 9438 C CA . GLY B 1 520 ? 4.473 -19.719 21.297 1 90 520 GLY B CA 1
ATOM 9439 C C . GLY B 1 520 ? 4.121 -20.938 22.109 1 90 520 GLY B C 1
ATOM 9440 O O . GLY B 1 520 ? 4.895 -21.359 22.984 1 90 520 GLY B O 1
ATOM 9441 N N . LEU B 1 521 ? 2.877 -21.438 21.922 1 91.25 521 LEU B N 1
ATOM 9442 C CA . LEU B 1 521 ? 2.525 -22.703 22.562 1 91.25 521 LEU B CA 1
ATOM 9443 C C . LEU B 1 521 ? 3.021 -23.891 21.734 1 91.25 521 LEU B C 1
ATOM 9445 O O . LEU B 1 521 ? 2.432 -24.219 20.703 1 91.25 521 LEU B O 1
ATOM 9449 N N . ARG B 1 522 ? 4.066 -24.562 22.188 1 91.62 522 ARG B N 1
ATOM 9450 C CA . ARG B 1 522 ? 4.719 -25.625 21.438 1 91.62 522 ARG B CA 1
ATOM 9451 C C . ARG B 1 522 ? 4.656 -26.938 22.203 1 91.62 522 ARG B C 1
ATOM 9453 O O . ARG B 1 522 ? 4.695 -26.953 23.438 1 91.62 522 ARG B O 1
ATOM 9460 N N . GLU B 1 523 ? 4.441 -27.969 21.453 1 92.69 523 GLU B N 1
ATOM 9461 C CA . GLU B 1 523 ? 4.555 -29.344 21.953 1 92.69 523 GLU B CA 1
ATOM 9462 C C . GLU B 1 523 ? 5.828 -30 21.438 1 92.69 523 GLU B C 1
ATOM 9464 O O . GLU B 1 523 ? 6.555 -29.438 20.625 1 92.69 523 GLU B O 1
ATOM 9469 N N . GLU B 1 524 ? 6.039 -31.094 22.047 1 95.06 524 GLU B N 1
ATOM 9470 C CA . GLU B 1 524 ? 7.176 -31.891 21.609 1 95.06 524 GLU B CA 1
ATOM 9471 C C . GLU B 1 524 ? 6.719 -33.25 21.062 1 95.06 524 GLU B C 1
ATOM 9473 O O . GLU B 1 524 ? 5.812 -33.875 21.625 1 95.06 524 GLU B O 1
ATOM 9478 N N . VAL B 1 525 ? 7.297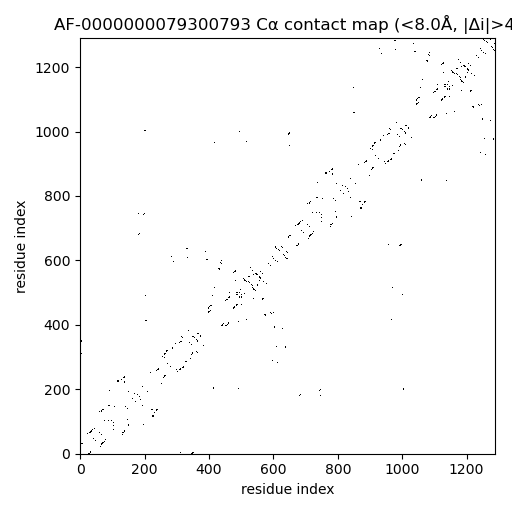 -33.688 19.969 1 96.69 525 VAL B N 1
ATOM 9479 C CA . VAL B 1 525 ? 7.066 -35 19.406 1 96.69 525 VAL B CA 1
ATOM 9480 C C . VAL B 1 525 ? 8.383 -35.781 19.344 1 96.69 525 VAL B C 1
ATOM 9482 O O . VAL B 1 525 ? 9.438 -35.188 19.047 1 96.69 525 VAL B O 1
ATOM 9485 N N . GLU B 1 526 ? 8.273 -37.062 19.656 1 96.44 526 GLU B N 1
ATOM 9486 C CA . GLU B 1 526 ? 9.5 -37.875 19.688 1 96.44 526 GLU B CA 1
ATOM 9487 C C . GLU B 1 526 ? 9.281 -39.25 19.047 1 96.44 526 GLU B C 1
ATOM 9489 O O . GLU B 1 526 ? 8.172 -39.781 19.062 1 96.44 526 GLU B O 1
ATOM 9494 N N . GLY B 1 527 ? 10.312 -39.812 18.438 1 94.31 527 GLY B N 1
ATOM 9495 C CA . GLY B 1 527 ? 10.336 -41.125 17.797 1 94.31 527 GLY B CA 1
ATOM 9496 C C . GLY B 1 527 ? 11.719 -41.5 17.297 1 94.31 527 GLY B C 1
ATOM 9497 O O . GLY B 1 527 ? 12.727 -41.031 17.797 1 94.31 527 GLY B O 1
ATOM 9498 N N . PRO B 1 528 ? 11.758 -42.375 16.406 1 91.81 528 PRO B N 1
ATOM 9499 C CA . PRO B 1 528 ? 13.047 -42.906 15.945 1 91.81 528 PRO B CA 1
ATOM 9500 C C . PRO B 1 528 ? 13.914 -41.844 15.289 1 91.81 528 PRO B C 1
ATOM 9502 O O . PRO B 1 528 ? 15.133 -42 15.211 1 91.81 528 PRO B O 1
ATOM 9505 N N . TRP B 1 529 ? 13.359 -40.812 14.883 1 91.19 529 TRP B N 1
ATOM 9506 C CA . TRP B 1 529 ? 14.109 -39.781 14.156 1 91.19 529 TRP B CA 1
ATOM 9507 C C . TRP B 1 529 ? 14.562 -38.688 15.102 1 91.19 529 TRP B C 1
ATOM 9509 O O . TRP B 1 529 ? 15.289 -37.75 14.688 1 91.19 529 TRP B O 1
ATOM 9519 N N . GLY B 1 530 ? 14.102 -38.75 16.375 1 93.56 530 GLY B N 1
ATOM 9520 C CA . GLY B 1 530 ? 14.523 -37.75 17.344 1 93.56 530 GLY B CA 1
ATOM 9521 C C . GLY B 1 530 ? 13.352 -37.031 18 1 93.56 530 GLY B C 1
ATOM 9522 O O . GLY B 1 530 ? 12.242 -37.562 18.062 1 93.56 530 GLY B O 1
ATOM 9523 N N . ARG B 1 531 ? 13.75 -35.875 18.656 1 95.62 531 ARG B N 1
ATOM 9524 C CA . ARG B 1 531 ? 12.789 -35 19.328 1 95.62 531 ARG B CA 1
ATOM 9525 C C . ARG B 1 531 ? 12.609 -33.688 18.578 1 95.62 531 ARG B C 1
ATOM 9527 O O . ARG B 1 531 ? 13.594 -33.062 18.188 1 95.62 531 ARG B O 1
ATOM 9534 N N . PHE B 1 532 ? 11.391 -33.344 18.344 1 97.31 532 PHE B N 1
ATOM 9535 C CA . PHE B 1 532 ? 11.117 -32.156 17.531 1 97.31 532 PHE B CA 1
ATOM 9536 C C . PHE B 1 532 ? 10.008 -31.312 18.156 1 97.31 532 PHE B C 1
ATOM 9538 O O . PHE B 1 532 ? 9.148 -31.828 18.875 1 97.31 532 PHE B O 1
ATOM 9545 N N . SER B 1 533 ? 10.109 -30 17.859 1 94.81 533 SER B N 1
ATOM 9546 C CA . SER B 1 533 ? 9.031 -29.109 18.25 1 94.81 533 SER B CA 1
ATOM 9547 C C . SER B 1 533 ? 7.832 -29.25 17.312 1 94.81 533 SER B C 1
ATOM 9549 O O . SER B 1 533 ? 7.988 -29.516 16.125 1 94.81 533 SER B O 1
ATOM 9551 N N . SER B 1 534 ? 6.691 -29.172 17.922 1 92.75 534 SER B N 1
ATOM 9552 C CA . SER B 1 534 ? 5.434 -29.234 17.188 1 92.75 534 SER B CA 1
ATOM 9553 C C . SER B 1 534 ? 4.465 -28.156 17.641 1 92.75 534 SER B C 1
ATOM 9555 O O . SER B 1 534 ? 4.391 -27.844 18.844 1 92.75 534 SER B O 1
ATOM 9557 N N . GLY B 1 535 ? 3.85 -27.531 16.703 1 94.69 535 GLY B N 1
ATOM 9558 C CA . GLY B 1 535 ? 2.865 -26.5 17 1 94.69 535 GLY B CA 1
ATOM 9559 C C . GLY B 1 535 ? 1.834 -26.312 15.914 1 94.69 535 GLY B C 1
ATOM 9560 O O . GLY B 1 535 ? 1.688 -27.172 15.039 1 94.69 535 GLY B O 1
ATOM 9561 N N . LEU B 1 536 ? 0.974 -25.25 16.031 1 95.19 536 LEU B N 1
ATOM 9562 C CA . LEU B 1 536 ? 0.017 -24.766 15.031 1 95.19 536 LEU B CA 1
ATOM 9563 C C . LEU B 1 536 ? -1.197 -25.688 14.969 1 95.19 536 LEU B C 1
ATOM 9565 O O . LEU B 1 536 ? -2.338 -25.234 15.047 1 95.19 536 LEU B O 1
ATOM 9569 N N . TRP B 1 537 ? -1.03 -27.109 14.812 1 97.44 537 TRP B N 1
ATOM 9570 C CA . TRP B 1 537 ? -2.15 -28.031 14.656 1 97.44 537 TRP B CA 1
ATOM 9571 C C . TRP B 1 537 ? -1.802 -29.406 15.219 1 97.44 537 TRP B C 1
ATOM 9573 O O . TRP B 1 537 ? -0.697 -29.906 15 1 97.44 537 TRP B O 1
ATOM 9583 N N . ARG B 1 538 ? -2.703 -30.031 15.938 1 97.25 538 ARG B N 1
ATOM 9584 C CA . ARG B 1 538 ? -2.559 -31.359 16.531 1 97.25 538 ARG B CA 1
ATOM 9585 C C . ARG B 1 538 ? -3.871 -32.125 16.469 1 97.25 538 ARG B C 1
ATOM 9587 O O . ARG B 1 538 ? -4.945 -31.562 16.656 1 97.25 538 ARG B O 1
ATOM 9594 N N . GLU B 1 539 ? -3.768 -33.438 16.156 1 98.12 539 GLU B N 1
ATOM 9595 C CA . GLU B 1 539 ? -4.941 -34.312 16.078 1 98.12 539 GLU B CA 1
ATOM 9596 C C . GLU B 1 539 ? -4.828 -35.5 17.031 1 98.12 539 GLU B C 1
ATOM 9598 O O . GLU B 1 539 ? -3.744 -36.031 17.234 1 98.12 539 GLU B O 1
ATOM 9603 N N . TRP B 1 540 ? -5.977 -35.812 17.719 1 97.5 540 TRP B N 1
ATOM 9604 C CA . TRP B 1 540 ? -6.094 -37.031 18.516 1 97.5 540 TRP B CA 1
ATOM 9605 C C . TRP B 1 540 ? -6.582 -38.188 17.656 1 97.5 540 TRP B C 1
ATOM 9607 O O . TRP B 1 540 ? -7.637 -38.094 17.031 1 97.5 540 TRP B O 1
ATOM 9617 N N . VAL B 1 541 ? -5.824 -39.312 17.703 1 98.5 541 VAL B N 1
ATOM 9618 C CA . VAL B 1 541 ? -6.094 -40.406 16.781 1 98.5 541 VAL B CA 1
ATOM 9619 C C . VAL B 1 541 ? -6.426 -41.656 17.578 1 98.5 541 VAL B C 1
ATOM 9621 O O . VAL B 1 541 ? -5.734 -42 18.547 1 98.5 541 VAL B O 1
ATOM 9624 N N . GLU B 1 542 ? -7.566 -42.344 17.25 1 98.25 542 GLU B N 1
ATOM 9625 C CA . GLU B 1 542 ? -7.902 -43.688 17.719 1 98.25 542 GLU B CA 1
ATOM 9626 C C . GLU B 1 542 ? -7.566 -44.75 16.672 1 98.25 542 GLU B C 1
ATOM 9628 O O . GLU B 1 542 ? -8.047 -44.688 15.531 1 98.25 542 GLU B O 1
ATOM 9633 N N . THR B 1 543 ? -6.762 -45.688 17.016 1 98.38 543 THR B N 1
ATOM 9634 C CA . THR B 1 543 ? -6.34 -46.75 16.094 1 98.38 543 THR B CA 1
ATOM 9635 C C . THR B 1 543 ? -5.66 -47.875 16.844 1 98.38 543 THR B C 1
ATOM 9637 O O . THR B 1 543 ? -5.266 -47.719 18 1 98.38 543 THR B O 1
ATOM 9640 N N . ASP B 1 544 ? -5.531 -49.031 16.234 1 97.5 544 ASP B N 1
ATOM 9641 C CA . ASP B 1 544 ? -4.758 -50.156 16.781 1 97.5 544 ASP B CA 1
ATOM 9642 C C . ASP B 1 544 ? -3.307 -50.094 16.297 1 97.5 544 ASP B C 1
ATOM 9644 O O . ASP B 1 544 ? -2.461 -50.844 16.766 1 97.5 544 ASP B O 1
ATOM 9648 N N . LEU B 1 545 ? -3.021 -49.125 15.461 1 98 545 LEU B N 1
ATOM 9649 C CA . LEU B 1 545 ? -1.655 -48.969 14.984 1 98 545 LEU B CA 1
ATOM 9650 C C . LEU B 1 545 ? -0.769 -48.344 16.062 1 98 545 LEU B C 1
ATOM 9652 O O . LEU B 1 545 ? -1.208 -47.469 16.797 1 98 545 LEU B O 1
ATOM 9656 N N . SER B 1 546 ? 0.411 -48.875 16.125 1 96.88 546 SER B N 1
ATOM 9657 C CA . SER B 1 546 ? 1.379 -48.25 17.031 1 96.88 546 SER B CA 1
ATOM 9658 C C . SER B 1 546 ? 1.947 -46.969 16.422 1 96.88 546 SER B C 1
ATOM 9660 O O . SER B 1 546 ? 2.387 -46.938 15.273 1 96.88 546 SER B O 1
ATOM 9662 N N . PRO B 1 547 ? 1.993 -45.938 17.172 1 97.88 547 PRO B N 1
ATOM 9663 C CA . PRO B 1 547 ? 2.537 -44.688 16.641 1 97.88 547 PRO B CA 1
ATOM 9664 C C . PRO B 1 547 ? 4.047 -44.75 16.422 1 97.88 547 PRO B C 1
ATOM 9666 O O . PRO B 1 547 ? 4.77 -45.344 17.219 1 97.88 547 PRO B O 1
ATOM 9669 N N . LEU B 1 548 ? 4.477 -44.188 15.367 1 97.62 548 LEU B N 1
ATOM 9670 C CA . LEU B 1 548 ? 5.902 -44.062 15.086 1 97.62 548 LEU B CA 1
ATOM 9671 C C . LEU B 1 548 ? 6.496 -42.844 15.781 1 97.62 548 LEU B C 1
ATOM 9673 O O . LEU B 1 548 ? 7.688 -42.812 16.094 1 97.62 548 LEU B O 1
ATOM 9677 N N . LEU B 1 549 ? 5.707 -41.75 15.953 1 97.5 549 LEU B N 1
ATOM 9678 C CA . LEU B 1 549 ? 6.02 -40.562 16.734 1 97.5 549 LEU B CA 1
ATOM 9679 C C . LEU B 1 549 ? 4.965 -40.312 17.812 1 97.5 549 LEU B C 1
ATOM 9681 O O . LEU B 1 549 ? 3.775 -40.531 17.578 1 97.5 549 LEU B O 1
ATOM 9685 N N . ARG B 1 550 ? 5.449 -39.781 18.984 1 97.75 550 ARG B N 1
ATOM 9686 C CA . ARG B 1 550 ? 4.551 -39.562 20.109 1 97.75 550 ARG B CA 1
ATOM 9687 C C . ARG B 1 550 ? 4.73 -38.156 20.656 1 97.75 550 ARG B C 1
ATOM 9689 O O . ARG B 1 550 ? 5.855 -37.625 20.719 1 97.75 550 ARG B O 1
ATOM 9696 N N . PHE B 1 551 ? 3.604 -37.625 21.031 1 96.44 551 PHE B N 1
ATOM 9697 C CA . PHE B 1 551 ? 3.639 -36.406 21.812 1 96.44 551 PHE B CA 1
ATOM 9698 C C . PHE B 1 551 ? 4.082 -36.688 23.234 1 96.44 551 PHE B C 1
ATOM 9700 O O . PHE B 1 551 ? 4.172 -37.844 23.656 1 96.44 551 PHE B O 1
ATOM 9707 N N . ALA B 1 552 ? 4.293 -35.594 23.984 1 93.81 552 ALA B N 1
ATOM 9708 C CA . ALA B 1 552 ? 4.758 -35.719 25.359 1 93.81 552 ALA B CA 1
ATOM 9709 C C . ALA B 1 552 ? 3.717 -36.438 26.219 1 93.81 552 ALA B C 1
ATOM 9711 O O . ALA B 1 552 ? 4.066 -37.125 27.188 1 93.81 552 ALA B O 1
ATOM 9712 N N . ASP B 1 553 ? 2.496 -36.375 25.875 1 94.88 553 ASP B N 1
ATOM 9713 C CA . ASP B 1 553 ? 1.432 -37 26.672 1 94.88 553 ASP B CA 1
ATOM 9714 C C . ASP B 1 553 ? 1.21 -38.438 26.266 1 94.88 553 ASP B C 1
ATOM 9716 O O . ASP B 1 553 ? 0.301 -39.094 26.781 1 94.88 553 ASP B O 1
ATOM 9720 N N . GLY B 1 554 ? 1.918 -38.875 25.281 1 94.5 554 GLY B N 1
ATOM 9721 C CA . GLY B 1 554 ? 1.865 -40.281 24.906 1 94.5 554 GLY B CA 1
ATOM 9722 C C . GLY B 1 554 ? 1.02 -40.531 23.672 1 94.5 554 GLY B C 1
ATOM 9723 O O . GLY B 1 554 ? 1.117 -41.594 23.062 1 94.5 554 GLY B O 1
ATOM 9724 N N . LEU B 1 555 ? 0.293 -39.594 23.281 1 95.88 555 LEU B N 1
ATOM 9725 C CA . LEU B 1 555 ? -0.549 -39.75 22.109 1 95.88 555 LEU B CA 1
ATOM 9726 C C . LEU B 1 555 ? 0.292 -39.719 20.828 1 95.88 555 LEU B C 1
ATOM 9728 O O . LEU B 1 555 ? 1.38 -39.125 20.812 1 95.88 555 LEU B O 1
ATOM 9732 N N . GLY B 1 556 ? -0.218 -40.375 19.828 1 97.69 556 GLY B N 1
ATOM 9733 C CA . GLY B 1 556 ? 0.551 -40.562 18.594 1 97.69 556 GLY B CA 1
ATOM 9734 C C . GLY B 1 556 ? 0.465 -39.344 17.672 1 97.69 556 GLY B C 1
ATOM 9735 O O . GLY B 1 556 ? -0.581 -38.719 17.578 1 97.69 556 GLY B O 1
ATOM 9736 N N . ALA B 1 557 ? 1.583 -39.156 16.906 1 98.19 557 ALA B N 1
ATOM 9737 C CA . ALA B 1 557 ? 1.638 -38.062 15.938 1 98.19 557 ALA B CA 1
ATOM 9738 C C . ALA B 1 557 ? 1.851 -38.562 14.523 1 98.19 557 ALA B C 1
ATOM 9740 O O . ALA B 1 557 ? 1.604 -37.875 13.547 1 98.19 557 ALA B O 1
ATOM 9741 N N . LEU B 1 558 ? 2.357 -39.719 14.414 1 98.62 558 LEU B N 1
ATOM 9742 C CA . LEU B 1 558 ? 2.604 -40.375 13.125 1 98.62 558 LEU B CA 1
ATOM 9743 C C . LEU B 1 558 ? 2.236 -41.844 13.172 1 98.62 558 LEU B C 1
ATOM 9745 O O . LEU B 1 558 ? 2.648 -42.562 14.094 1 98.62 558 LEU B O 1
ATOM 9749 N N . PHE B 1 559 ? 1.486 -42.312 12.203 1 98.62 559 PHE B N 1
ATOM 9750 C CA . PHE B 1 559 ? 1.031 -43.688 12.117 1 98.62 559 PHE B CA 1
ATOM 9751 C C . PHE B 1 559 ? 1.328 -44.281 10.742 1 98.62 559 PHE B C 1
ATOM 9753 O O . PHE B 1 559 ? 1.483 -43.531 9.773 1 98.62 559 PHE B O 1
ATOM 9760 N N . ARG B 1 560 ? 1.395 -45.625 10.703 1 98.19 560 ARG B N 1
ATOM 9761 C CA . ARG B 1 560 ? 1.716 -46.281 9.445 1 98.19 560 ARG B CA 1
ATOM 9762 C C . ARG B 1 560 ? 0.917 -47.594 9.289 1 98.19 560 ARG B C 1
ATOM 9764 O O . ARG B 1 560 ? 0.706 -48.312 10.258 1 98.19 560 ARG B O 1
ATOM 9771 N N . ALA B 1 561 ? 0.411 -47.781 8.156 1 98.38 561 ALA B N 1
ATOM 9772 C CA . ALA B 1 561 ? -0.13 -49.062 7.68 1 98.38 561 ALA B CA 1
ATOM 9773 C C . ALA B 1 561 ? 0.432 -49.438 6.309 1 98.38 561 ALA B C 1
ATOM 9775 O O . ALA B 1 561 ? -0.023 -48.906 5.285 1 98.38 561 ALA B O 1
ATOM 9776 N N . GLY B 1 562 ? 1.385 -50.344 6.305 1 97 562 GLY B N 1
ATOM 9777 C CA . GLY B 1 562 ? 2.045 -50.656 5.047 1 97 562 GLY B CA 1
ATOM 9778 C C . GLY B 1 562 ? 2.836 -49.5 4.48 1 97 562 GLY B C 1
ATOM 9779 O O . GLY B 1 562 ? 3.725 -48.969 5.148 1 97 562 GLY B O 1
ATOM 9780 N N . ARG B 1 563 ? 2.443 -49.125 3.322 1 97.5 563 ARG B N 1
ATOM 9781 C CA . ARG B 1 563 ? 3.178 -48.062 2.666 1 97.5 563 ARG B CA 1
ATOM 9782 C C . ARG B 1 563 ? 2.537 -46.688 2.955 1 97.5 563 ARG B C 1
ATOM 9784 O O . ARG B 1 563 ? 3.047 -45.656 2.523 1 97.5 563 ARG B O 1
ATOM 9791 N N . TYR B 1 564 ? 1.447 -46.688 3.693 1 98.62 564 TYR B N 1
ATOM 9792 C CA . TYR B 1 564 ? 0.704 -45.469 3.955 1 98.62 564 TYR B CA 1
ATOM 9793 C C . TYR B 1 564 ? 1.032 -44.906 5.336 1 98.62 564 TYR B C 1
ATOM 9795 O O . TYR B 1 564 ? 1.028 -45.656 6.324 1 98.62 564 TYR B O 1
ATOM 9803 N N . LEU B 1 565 ? 1.336 -43.625 5.387 1 98.75 565 LEU B N 1
ATOM 9804 C CA . LEU B 1 565 ? 1.585 -42.938 6.648 1 98.75 565 LEU B CA 1
ATOM 9805 C C . LEU B 1 565 ? 0.644 -41.75 6.82 1 98.75 565 LEU B C 1
ATOM 9807 O O . LEU B 1 565 ? 0.22 -41.156 5.832 1 98.75 565 LEU B O 1
ATOM 9811 N N . TYR B 1 566 ? 0.331 -41.375 8.047 1 98.75 566 TYR B N 1
ATOM 9812 C CA . TYR B 1 566 ? -0.503 -40.219 8.391 1 98.75 566 TYR B CA 1
ATOM 9813 C C . TYR B 1 566 ? 0.135 -39.406 9.5 1 98.75 566 TYR B C 1
ATOM 9815 O O . TYR B 1 566 ? 0.35 -39.906 10.609 1 98.75 566 TYR B O 1
ATOM 9823 N N . LEU B 1 567 ? 0.441 -38.25 9.195 1 98.62 567 LEU B N 1
ATOM 9824 C CA . LEU B 1 567 ? 0.979 -37.281 10.156 1 98.62 567 LEU B CA 1
ATOM 9825 C C . LEU B 1 567 ? -0.139 -36.469 10.789 1 98.62 567 LEU B C 1
ATOM 9827 O O . LEU B 1 567 ? -0.765 -35.625 10.117 1 98.62 567 LEU B O 1
ATOM 9831 N N . ALA B 1 568 ? -0.355 -36.594 12.094 1 98.44 568 ALA B N 1
ATOM 9832 C CA . ALA B 1 568 ? -1.483 -36 12.812 1 98.44 568 ALA B CA 1
ATOM 9833 C C . ALA B 1 568 ? -1.092 -34.688 13.453 1 98.44 568 ALA B C 1
ATOM 9835 O O . ALA B 1 568 ? -1.55 -34.344 14.555 1 98.44 568 ALA B O 1
ATOM 9836 N N . ALA B 1 569 ? -0.128 -34 12.805 1 98 569 ALA B N 1
ATOM 9837 C CA . ALA B 1 569 ? 0.349 -32.719 13.312 1 98 569 ALA B CA 1
ATOM 9838 C C . ALA B 1 569 ? 0.955 -31.859 12.195 1 98 569 ALA B C 1
ATOM 9840 O O . ALA B 1 569 ? 1.365 -32.406 11.164 1 98 569 ALA B O 1
ATOM 9841 N N . TRP B 1 570 ? 0.897 -30.562 12.375 1 97.5 570 TRP B N 1
ATOM 9842 C CA . TRP B 1 570 ? 1.693 -29.672 11.523 1 97.5 570 TRP B CA 1
ATOM 9843 C C . TRP B 1 570 ? 3.182 -29.844 11.805 1 97.5 570 TRP B C 1
ATOM 9845 O O . TRP B 1 570 ? 3.635 -29.625 12.93 1 97.5 570 TRP B O 1
ATOM 9855 N N . PRO B 1 571 ? 3.918 -30.266 10.852 1 96.62 571 PRO B N 1
ATOM 9856 C CA . PRO B 1 571 ? 5.324 -30.562 11.133 1 96.62 571 PRO B CA 1
ATOM 9857 C C . PRO B 1 571 ? 6.199 -29.312 11.133 1 96.62 571 PRO B C 1
ATOM 9859 O O . PRO B 1 571 ? 5.957 -28.375 10.359 1 96.62 571 PRO B O 1
ATOM 9862 N N . SER B 1 572 ? 7.215 -29.281 12.008 1 95.94 572 SER B N 1
ATOM 9863 C CA . SER B 1 572 ? 8.305 -28.328 11.844 1 95.94 572 SER B CA 1
ATOM 9864 C C . SER B 1 572 ? 9.195 -28.703 10.664 1 95.94 572 SER B C 1
ATOM 9866 O O . SER B 1 572 ? 9.18 -29.844 10.211 1 95.94 572 SER B O 1
ATOM 9868 N N . PRO B 1 573 ? 9.938 -27.766 10.141 1 95.44 573 PRO B N 1
ATOM 9869 C CA . PRO B 1 573 ? 10.867 -28.094 9.055 1 95.44 573 PRO B CA 1
ATOM 9870 C C . PRO B 1 573 ? 11.859 -29.188 9.453 1 95.44 573 PRO B C 1
ATOM 9872 O O . PRO B 1 573 ? 12.203 -30.047 8.625 1 95.44 573 PRO B O 1
ATOM 9875 N N . GLU B 1 574 ? 12.273 -29.234 10.719 1 96.19 574 GLU B N 1
ATOM 9876 C CA . GLU B 1 574 ? 13.234 -30.219 11.203 1 96.19 574 GLU B CA 1
ATOM 9877 C C . GLU B 1 574 ? 12.625 -31.609 11.234 1 96.19 574 GLU B C 1
ATOM 9879 O O . GLU B 1 574 ? 13.25 -32.594 10.789 1 96.19 574 GLU B O 1
ATOM 9884 N N . LEU B 1 575 ? 11.453 -31.672 11.727 1 96.88 575 LEU B N 1
ATOM 9885 C CA . LEU B 1 575 ? 10.766 -32.938 11.789 1 96.88 575 LEU B CA 1
ATOM 9886 C C . LEU B 1 575 ? 10.531 -33.5 10.391 1 96.88 575 LEU B C 1
ATOM 9888 O O . LEU B 1 575 ? 10.828 -34.688 10.117 1 96.88 575 LEU B O 1
ATOM 9892 N N . LEU B 1 576 ? 9.984 -32.688 9.531 1 97.88 576 LEU B N 1
ATOM 9893 C CA . LEU B 1 576 ? 9.68 -33.125 8.172 1 97.88 576 LEU B CA 1
ATOM 9894 C C . LEU B 1 576 ? 10.953 -33.531 7.438 1 97.88 576 LEU B C 1
ATOM 9896 O O . LEU B 1 576 ? 10.945 -34.531 6.68 1 97.88 576 LEU B O 1
ATOM 9900 N N . GLY B 1 577 ? 12.016 -32.781 7.633 1 97.62 577 GLY B N 1
ATOM 9901 C CA . GLY B 1 577 ? 13.297 -33.125 7.031 1 97.62 577 GLY B CA 1
ATOM 9902 C C . GLY B 1 577 ? 13.789 -34.5 7.434 1 97.62 577 GLY B C 1
ATOM 9903 O O . GLY B 1 577 ? 14.172 -35.312 6.574 1 97.62 577 GLY B O 1
ATOM 9904 N N . ALA B 1 578 ? 13.742 -34.75 8.695 1 97.06 578 ALA B N 1
ATOM 9905 C CA . ALA B 1 578 ? 14.18 -36.062 9.203 1 97.06 578 ALA B CA 1
ATOM 9906 C C . ALA B 1 578 ? 13.289 -37.188 8.68 1 97.06 578 ALA B C 1
ATOM 9908 O O . ALA B 1 578 ? 13.789 -38.219 8.281 1 97.06 578 ALA B O 1
ATOM 9909 N N . LEU B 1 579 ? 12.055 -36.938 8.711 1 97.12 579 LEU B N 1
ATOM 9910 C CA . LEU B 1 579 ? 11.078 -37.906 8.258 1 97.12 579 LEU B CA 1
ATOM 9911 C C . LEU B 1 579 ? 11.273 -38.219 6.777 1 97.12 579 LEU B C 1
ATOM 9913 O O . LEU B 1 579 ? 11.281 -39.375 6.383 1 97.12 579 LEU B O 1
ATOM 9917 N N . LEU B 1 580 ? 11.445 -37.25 5.941 1 98.06 580 LEU B N 1
ATOM 9918 C CA . LEU B 1 580 ? 11.547 -37.438 4.496 1 98.06 580 LEU B CA 1
ATOM 9919 C C . LEU B 1 580 ? 12.859 -38.125 4.133 1 98.06 580 LEU B C 1
ATOM 9921 O O . LEU B 1 580 ? 12.914 -38.906 3.158 1 98.06 580 LEU B O 1
ATOM 9925 N N . VAL B 1 581 ? 13.93 -37.844 4.887 1 97.88 581 VAL B N 1
ATOM 9926 C CA . VAL B 1 581 ? 15.164 -38.562 4.66 1 97.88 581 VAL B CA 1
ATOM 9927 C C . VAL B 1 581 ? 14.914 -40.062 4.805 1 97.88 581 VAL B C 1
ATOM 9929 O O . VAL B 1 581 ? 15.273 -40.844 3.92 1 97.88 581 VAL B O 1
ATOM 9932 N N . GLY B 1 582 ? 14.297 -40.469 5.883 1 96.62 582 GLY B N 1
ATOM 9933 C CA . GLY B 1 582 ? 14.008 -41.875 6.145 1 96.62 582 GLY B CA 1
ATOM 9934 C C . GLY B 1 582 ? 13.094 -42.5 5.113 1 96.62 582 GLY B C 1
ATOM 9935 O O . GLY B 1 582 ? 13.367 -43.594 4.609 1 96.62 582 GLY B O 1
ATOM 9936 N N . LEU B 1 583 ? 12 -41.812 4.832 1 97.69 583 LEU B N 1
ATOM 9937 C CA . LEU B 1 583 ? 11.016 -42.344 3.902 1 97.69 583 LEU B CA 1
ATOM 9938 C C . LEU B 1 583 ? 11.586 -42.438 2.492 1 97.69 583 LEU B C 1
ATOM 9940 O O . LEU B 1 583 ? 11.305 -43.406 1.766 1 97.69 583 LEU B O 1
ATOM 9944 N N . ALA B 1 584 ? 12.344 -41.438 2.092 1 98.12 584 ALA B N 1
ATOM 9945 C CA . ALA B 1 584 ? 12.969 -41.469 0.773 1 98.12 584 ALA B CA 1
ATOM 9946 C C . ALA B 1 584 ? 13.93 -42.656 0.64 1 98.12 584 ALA B C 1
ATOM 9948 O O . ALA B 1 584 ? 13.93 -43.344 -0.378 1 98.12 584 ALA B O 1
ATOM 9949 N N . GLN B 1 585 ? 14.727 -42.875 1.653 1 97.62 585 GLN B N 1
ATOM 9950 C CA . GLN B 1 585 ? 15.641 -44 1.646 1 97.62 585 GLN B CA 1
ATOM 9951 C C . GLN B 1 585 ? 14.883 -45.344 1.54 1 97.62 585 GLN B C 1
ATOM 9953 O O . GLN B 1 585 ? 15.266 -46.219 0.77 1 97.62 585 GLN B O 1
ATOM 9958 N N . GLU B 1 586 ? 13.883 -45.406 2.301 1 97 586 GLU B N 1
ATOM 9959 C CA . GLU B 1 586 ? 13.047 -46.594 2.242 1 97 586 GLU B CA 1
ATOM 9960 C C . GLU B 1 586 ? 12.461 -46.781 0.845 1 97 586 GLU B C 1
ATOM 9962 O O . GLU B 1 586 ? 12.32 -47.938 0.383 1 97 586 GLU B O 1
ATOM 9967 N N . GLY B 1 587 ? 12.117 -45.75 0.252 1 97.19 587 GLY B N 1
ATOM 9968 C CA . GLY B 1 587 ? 11.57 -45.781 -1.095 1 97.19 587 GLY B CA 1
ATOM 9969 C C . GLY B 1 587 ? 12.625 -46.031 -2.158 1 97.19 587 GLY B C 1
ATOM 9970 O O . GLY B 1 587 ? 12.305 -46.094 -3.348 1 97.19 587 GLY B O 1
ATOM 9971 N N . GLY B 1 588 ? 13.867 -46.094 -1.836 1 97.31 588 GLY B N 1
ATOM 9972 C CA . GLY B 1 588 ? 14.938 -46.375 -2.771 1 97.31 588 GLY B CA 1
ATOM 9973 C C . GLY B 1 588 ? 15.602 -45.156 -3.334 1 97.31 588 GLY B C 1
ATOM 9974 O O . GLY B 1 588 ? 16.297 -45.219 -4.344 1 97.31 588 GLY B O 1
ATOM 9975 N N . LEU B 1 589 ? 15.297 -44.031 -2.736 1 97.69 589 LEU B N 1
ATOM 9976 C CA . LEU B 1 589 ? 15.922 -42.812 -3.168 1 97.69 589 LEU B CA 1
ATOM 9977 C C . LEU B 1 589 ? 17.156 -42.5 -2.322 1 97.69 589 LEU B C 1
ATOM 9979 O O . LEU B 1 589 ? 17.391 -43.125 -1.298 1 97.69 589 LEU B O 1
ATOM 9983 N N . SER B 1 590 ? 17.984 -41.562 -2.764 1 96 590 SER B N 1
ATOM 9984 C CA . SER B 1 590 ? 19.203 -41.156 -2.066 1 96 590 SER B CA 1
ATOM 9985 C C . SER B 1 590 ? 19.188 -39.688 -1.733 1 96 590 SER B C 1
ATOM 9987 O O . SER B 1 590 ? 19.875 -38.875 -2.367 1 96 590 SER B O 1
ATOM 9989 N N . PRO B 1 591 ? 18.422 -39.344 -0.696 1 97.06 591 PRO B N 1
ATOM 9990 C CA . PRO B 1 591 ? 18.359 -37.938 -0.312 1 97.06 591 PRO B CA 1
ATOM 9991 C C . PRO B 1 591 ? 19.719 -37.375 0.099 1 97.06 591 PRO B C 1
ATOM 9993 O O . PRO B 1 591 ? 20.516 -38.094 0.72 1 97.06 591 PRO B O 1
ATOM 9996 N N . LYS B 1 592 ? 20.031 -36.156 -0.258 1 94.44 592 LYS B N 1
ATOM 9997 C CA . LYS B 1 592 ? 21.25 -35.438 0.048 1 94.44 592 LYS B CA 1
ATOM 9998 C C . LYS B 1 592 ? 20.938 -34.094 0.69 1 94.44 592 LYS B C 1
ATOM 10000 O O . LYS B 1 592 ? 20.656 -33.094 -0.009 1 94.44 592 LYS B O 1
ATOM 10005 N N . PRO B 1 593 ? 21.078 -34.031 2.01 1 95.69 593 PRO B N 1
ATOM 10006 C CA . PRO B 1 593 ? 20.891 -32.719 2.607 1 95.69 593 PRO B CA 1
ATOM 10007 C C . PRO B 1 593 ? 21.828 -31.656 2.01 1 95.69 593 PRO B C 1
ATOM 10009 O O . PRO B 1 593 ? 23.047 -31.828 2.037 1 95.69 593 PRO B O 1
ATOM 10012 N N . LEU B 1 594 ? 21.281 -30.594 1.463 1 97.5 594 LEU B N 1
ATOM 10013 C CA . LEU B 1 594 ? 22.031 -29.547 0.787 1 97.5 594 LEU B CA 1
ATOM 10014 C C . LEU B 1 594 ? 22.156 -28.312 1.674 1 97.5 594 LEU B C 1
ATOM 10016 O O . LEU B 1 594 ? 21.328 -28.094 2.555 1 97.5 594 LEU B O 1
ATOM 10020 N N . PRO B 1 595 ? 23.234 -27.5 1.405 1 95.69 595 PRO B N 1
ATOM 10021 C CA . PRO B 1 595 ? 23.25 -26.188 2.043 1 95.69 595 PRO B CA 1
ATOM 10022 C C . PRO B 1 595 ? 21.984 -25.375 1.769 1 95.69 595 PRO B C 1
ATOM 10024 O O . PRO B 1 595 ? 21.344 -25.578 0.738 1 95.69 595 PRO B O 1
ATOM 10027 N N . SER B 1 596 ? 21.641 -24.453 2.658 1 93.75 596 SER B N 1
ATOM 10028 C CA . SER B 1 596 ? 20.344 -23.797 2.682 1 93.75 596 SER B CA 1
ATOM 10029 C C . SER B 1 596 ? 20.047 -23.125 1.346 1 93.75 596 SER B C 1
ATOM 10031 O O . SER B 1 596 ? 18.891 -23.125 0.892 1 93.75 596 SER B O 1
ATOM 10033 N N . GLY B 1 597 ? 21 -22.609 0.669 1 96.75 597 GLY B N 1
ATOM 10034 C CA . GLY B 1 597 ? 20.766 -21.859 -0.549 1 96.75 597 GLY B CA 1
ATOM 10035 C C . GLY B 1 597 ? 21.016 -22.656 -1.811 1 96.75 597 GLY B C 1
ATOM 10036 O O . GLY B 1 597 ? 20.828 -22.156 -2.92 1 96.75 597 GLY B O 1
ATOM 10037 N N . LEU B 1 598 ? 21.406 -23.938 -1.686 1 98.31 598 LEU B N 1
ATOM 10038 C CA . LEU B 1 598 ? 21.734 -24.766 -2.844 1 98.31 598 LEU B CA 1
ATOM 10039 C C . LEU B 1 598 ? 20.547 -25.656 -3.229 1 98.31 598 LEU B C 1
ATOM 10041 O O . LEU B 1 598 ? 19.891 -26.234 -2.361 1 98.31 598 LEU B O 1
ATOM 10045 N N . ARG B 1 599 ? 20.234 -25.734 -4.5 1 98.69 599 ARG B N 1
ATOM 10046 C CA . ARG B 1 599 ? 19.25 -26.656 -5.035 1 98.69 599 ARG B CA 1
ATOM 10047 C C . ARG B 1 599 ? 19.781 -27.406 -6.254 1 98.69 599 ARG B C 1
ATOM 10049 O O . ARG B 1 599 ? 20.594 -26.859 -7.012 1 98.69 599 ARG B O 1
ATOM 10056 N N . LEU B 1 600 ? 19.344 -28.594 -6.453 1 98.12 600 LEU B N 1
ATOM 10057 C CA . LEU B 1 600 ? 19.641 -29.406 -7.617 1 98.12 600 LEU B CA 1
ATOM 10058 C C . LEU B 1 600 ? 18.375 -29.719 -8.406 1 98.12 600 LEU B C 1
ATOM 10060 O O . LEU B 1 600 ? 17.281 -29.719 -7.844 1 98.12 600 LEU B O 1
ATOM 10064 N N . ARG B 1 601 ? 18.516 -30 -9.688 1 97.88 601 ARG B N 1
ATOM 10065 C CA . ARG B 1 601 ? 17.422 -30.422 -10.555 1 97.88 601 ARG B CA 1
ATOM 10066 C C . ARG B 1 601 ? 17.938 -31.297 -11.688 1 97.88 601 ARG B C 1
ATOM 10068 O O . ARG B 1 601 ? 18.906 -30.938 -12.367 1 97.88 601 ARG B O 1
ATOM 10075 N N . TRP B 1 602 ? 17.344 -32.375 -11.852 1 96.44 602 TRP B N 1
ATOM 10076 C CA . TRP B 1 602 ? 17.688 -33.281 -12.953 1 96.44 602 TRP B CA 1
ATOM 10077 C C . TRP B 1 602 ? 16.781 -33.031 -14.148 1 96.44 602 TRP B C 1
ATOM 10079 O O . TRP B 1 602 ? 15.578 -32.812 -13.992 1 96.44 602 TRP B O 1
ATOM 10089 N N . ARG B 1 603 ? 17.281 -33.031 -15.32 1 96.69 603 ARG B N 1
ATOM 10090 C CA . ARG B 1 603 ? 16.594 -33 -16.609 1 96.69 603 ARG B CA 1
ATOM 10091 C C . ARG B 1 603 ? 17.266 -33.906 -17.609 1 96.69 603 ARG B C 1
ATOM 10093 O O . ARG B 1 603 ? 18.25 -33.531 -18.25 1 96.69 603 ARG B O 1
ATOM 10100 N N . GLY B 1 604 ? 16.656 -35.125 -17.781 1 94.31 604 GLY B N 1
ATOM 10101 C CA . GLY B 1 604 ? 17.359 -36.125 -18.562 1 94.31 604 GLY B CA 1
ATOM 10102 C C . GLY B 1 604 ? 18.703 -36.5 -17.969 1 94.31 604 GLY B C 1
ATOM 10103 O O . GLY B 1 604 ? 18.797 -36.844 -16.797 1 94.31 604 GLY B O 1
ATOM 10104 N N . HIS B 1 605 ? 19.734 -36.406 -18.828 1 94.38 605 HIS B N 1
ATOM 10105 C CA . HIS B 1 605 ? 21.078 -36.781 -18.391 1 94.38 605 HIS B CA 1
ATOM 10106 C C . HIS B 1 605 ? 21.797 -35.594 -17.781 1 94.38 605 HIS B C 1
ATOM 10108 O O . HIS B 1 605 ? 22.953 -35.719 -17.359 1 94.38 605 HIS B O 1
ATOM 10114 N N . LEU B 1 606 ? 21.141 -34.438 -17.719 1 97.12 606 LEU B N 1
ATOM 10115 C CA . LEU B 1 606 ? 21.766 -33.219 -17.188 1 97.12 606 LEU B CA 1
ATOM 10116 C C . LEU B 1 606 ? 21.344 -33 -15.734 1 97.12 606 LEU B C 1
ATOM 10118 O O . LEU B 1 606 ? 20.188 -33.219 -15.375 1 97.12 606 LEU B O 1
ATOM 10122 N N . VAL B 1 607 ? 22.297 -32.562 -14.93 1 97.5 607 VAL B N 1
ATOM 10123 C CA . VAL B 1 607 ? 22.031 -32.125 -13.562 1 97.5 607 VAL B CA 1
ATOM 10124 C C . VAL B 1 607 ? 22.375 -30.641 -13.422 1 97.5 607 VAL B C 1
ATOM 10126 O O . VAL B 1 607 ? 23.469 -30.203 -13.797 1 97.5 607 VAL B O 1
ATOM 10129 N N . PHE B 1 608 ? 21.422 -29.875 -12.938 1 98.38 608 PHE B N 1
ATOM 10130 C CA . PHE B 1 608 ? 21.609 -28.453 -12.695 1 98.38 608 PHE B CA 1
ATOM 10131 C C . PHE B 1 608 ? 21.797 -28.172 -11.211 1 98.38 608 PHE B C 1
ATOM 10133 O O . PHE B 1 608 ? 21.125 -28.781 -10.367 1 98.38 608 PHE B O 1
ATOM 10140 N N . ALA B 1 609 ? 22.703 -27.297 -10.867 1 98.62 609 ALA B N 1
ATOM 10141 C CA . ALA B 1 609 ? 22.891 -26.781 -9.516 1 98.62 609 ALA B CA 1
ATOM 10142 C C . ALA B 1 609 ? 22.734 -25.266 -9.477 1 98.62 609 ALA B C 1
ATOM 10144 O O . ALA B 1 609 ? 23.219 -24.547 -10.359 1 98.62 609 ALA B O 1
ATOM 10145 N N . PHE B 1 610 ? 22.016 -24.75 -8.539 1 98.75 610 PHE B N 1
ATOM 10146 C CA . PHE B 1 610 ? 21.75 -23.328 -8.359 1 98.75 610 PHE B CA 1
ATOM 10147 C C . PHE B 1 610 ? 22.156 -22.875 -6.965 1 98.75 610 PHE B C 1
ATOM 10149 O O . PHE B 1 610 ? 21.672 -23.406 -5.969 1 98.75 610 PHE B O 1
ATOM 10156 N N . ASN B 1 611 ? 23.016 -21.906 -6.82 1 98.69 611 ASN B N 1
ATOM 10157 C CA . ASN B 1 611 ? 23.406 -21.344 -5.535 1 98.69 611 ASN B CA 1
ATOM 10158 C C . ASN B 1 611 ? 22.719 -20 -5.285 1 98.69 611 ASN B C 1
ATOM 10160 O O . ASN B 1 611 ? 23.156 -18.969 -5.812 1 98.69 611 ASN B O 1
ATOM 10164 N N . TYR B 1 612 ? 21.719 -19.969 -4.406 1 98.44 612 TYR B N 1
ATOM 10165 C CA . TYR B 1 612 ? 20.984 -18.75 -4.035 1 98.44 612 TYR B CA 1
ATOM 10166 C C . TYR B 1 612 ? 21.625 -18.078 -2.838 1 98.44 612 TYR B C 1
ATOM 10168 O O . TYR B 1 612 ? 21.203 -16.984 -2.43 1 98.44 612 TYR B O 1
ATOM 10176 N N . GLY B 1 613 ? 22.672 -18.703 -2.24 1 96.44 613 GLY B N 1
ATOM 10177 C CA . GLY B 1 613 ? 23.297 -18.188 -1.023 1 96.44 613 GLY B CA 1
ATOM 10178 C C . GLY B 1 613 ? 24.438 -17.234 -1.289 1 96.44 613 GLY B C 1
ATOM 10179 O O . GLY B 1 613 ? 24.953 -17.172 -2.41 1 96.44 613 GLY B O 1
ATOM 10180 N N . PRO B 1 614 ? 24.859 -16.578 -0.279 1 94.44 614 PRO B N 1
ATOM 10181 C CA . PRO B 1 614 ? 25.906 -15.555 -0.424 1 94.44 614 PRO B CA 1
ATOM 10182 C C . PRO B 1 614 ? 27.312 -16.125 -0.351 1 94.44 614 PRO B C 1
ATOM 10184 O O . PRO B 1 614 ? 28.297 -15.391 -0.488 1 94.44 614 PRO B O 1
ATOM 10187 N N . GLU B 1 615 ? 27.422 -17.484 -0.198 1 96.5 615 GLU B N 1
ATOM 10188 C CA . GLU B 1 615 ? 28.734 -18.125 -0.066 1 96.5 615 GLU B CA 1
ATOM 10189 C C . GLU B 1 615 ? 28.969 -19.156 -1.156 1 96.5 615 GLU B C 1
ATOM 10191 O O . GLU B 1 615 ? 28 -19.75 -1.668 1 96.5 615 GLU B O 1
ATOM 10196 N N . GLU B 1 616 ? 30.172 -19.328 -1.444 1 97.69 616 GLU B N 1
ATOM 10197 C CA . GLU B 1 616 ? 30.531 -20.406 -2.363 1 97.69 616 GLU B CA 1
ATOM 10198 C C . GLU B 1 616 ? 30.266 -21.781 -1.751 1 97.69 616 GLU B C 1
ATOM 10200 O O . GLU B 1 616 ? 30.469 -21.984 -0.554 1 97.69 616 GLU B O 1
ATOM 10205 N N . VAL B 1 617 ? 29.859 -22.719 -2.576 1 97.69 617 VAL B N 1
ATOM 10206 C CA . VAL B 1 617 ? 29.562 -24.047 -2.076 1 97.69 617 VAL B CA 1
ATOM 10207 C C . VAL B 1 617 ? 30.25 -25.094 -2.949 1 97.69 617 VAL B C 1
ATOM 10209 O O . VAL B 1 617 ? 30.438 -24.891 -4.148 1 97.69 617 VAL B O 1
ATOM 10212 N N . VAL B 1 618 ? 30.609 -26.219 -2.326 1 96.88 618 VAL B N 1
ATOM 10213 C CA . VAL B 1 618 ? 31.125 -27.375 -3.049 1 96.88 618 VAL B CA 1
ATOM 10214 C C . VAL B 1 618 ? 29.953 -28.266 -3.469 1 96.88 618 VAL B C 1
ATOM 10216 O O . VAL B 1 618 ? 29.125 -28.641 -2.641 1 96.88 618 VAL B O 1
ATOM 10219 N N . LEU B 1 619 ? 29.922 -28.609 -4.742 1 97 619 LEU B N 1
ATOM 10220 C CA . LEU B 1 619 ? 28.812 -29.391 -5.281 1 97 619 LEU B CA 1
ATOM 10221 C C . LEU B 1 619 ? 29.016 -30.875 -5.023 1 97 619 LEU B C 1
ATOM 10223 O O . LEU B 1 619 ? 30.141 -31.375 -5.035 1 97 619 LEU B O 1
ATOM 10227 N N . PRO B 1 620 ? 27.891 -31.531 -4.742 1 93.75 620 PRO B N 1
ATOM 10228 C CA . PRO B 1 620 ? 27.984 -32.969 -4.566 1 93.75 620 PRO B CA 1
ATOM 10229 C C . PRO B 1 620 ? 28.047 -33.719 -5.891 1 93.75 620 PRO B C 1
ATOM 10231 O O . PRO B 1 620 ? 27.172 -34.531 -6.199 1 93.75 620 PRO B O 1
ATOM 10234 N N . VAL B 1 621 ? 29.047 -33.656 -6.621 1 93 621 VAL B N 1
ATOM 10235 C CA . VAL B 1 621 ? 29.203 -34.188 -7.965 1 93 621 VAL B CA 1
ATOM 10236 C C . VAL B 1 621 ? 29.984 -35.5 -7.902 1 93 621 VAL B C 1
ATOM 10238 O O . VAL B 1 621 ? 30.953 -35.625 -7.133 1 93 621 VAL B O 1
ATOM 10241 N N . PRO B 1 622 ? 29.578 -36.469 -8.648 1 89.38 622 PRO B N 1
ATOM 10242 C CA . PRO B 1 622 ? 30.406 -37.688 -8.773 1 89.38 622 PRO B CA 1
ATOM 10243 C C . PRO B 1 622 ? 31.734 -37.406 -9.453 1 89.38 622 PRO B C 1
ATOM 10245 O O . PRO B 1 622 ? 31.906 -36.375 -10.125 1 89.38 622 PRO B O 1
ATOM 10248 N N . SER B 1 623 ? 32.594 -38.375 -9.25 1 89 623 SER B N 1
ATOM 10249 C CA . SER B 1 623 ? 33.906 -38.219 -9.844 1 89 623 SER B CA 1
ATOM 10250 C C . SER B 1 623 ? 33.844 -38.344 -11.359 1 89 623 SER B C 1
ATOM 10252 O O . SER B 1 623 ? 33.156 -39.219 -11.891 1 89 623 SER B O 1
ATOM 10254 N N . GLY B 1 624 ? 34.531 -37.531 -12.055 1 89.38 624 GLY B N 1
ATOM 10255 C CA . GLY B 1 624 ? 34.781 -37.656 -13.477 1 89.38 624 GLY B CA 1
ATOM 10256 C C . GLY B 1 624 ? 33.656 -37.156 -14.336 1 89.38 624 GLY B C 1
ATOM 10257 O O . GLY B 1 624 ? 33.5 -37.531 -15.5 1 89.38 624 GLY B O 1
ATOM 10258 N N . VAL B 1 625 ? 32.781 -36.344 -13.805 1 92.62 625 VAL B N 1
ATOM 10259 C CA . VAL B 1 625 ? 31.672 -35.844 -14.617 1 92.62 625 VAL B CA 1
ATOM 10260 C C . VAL B 1 625 ? 32.125 -34.688 -15.5 1 92.62 625 VAL B C 1
ATOM 10262 O O . VAL B 1 625 ? 33.156 -34.031 -15.203 1 92.62 625 VAL B O 1
ATOM 10265 N N . ARG B 1 626 ? 31.438 -34.469 -16.609 1 95.44 626 ARG B N 1
ATOM 10266 C CA . ARG B 1 626 ? 31.719 -33.375 -17.531 1 95.44 626 ARG B CA 1
ATOM 10267 C C . ARG B 1 626 ? 30.797 -32.188 -17.25 1 95.44 626 ARG B C 1
ATOM 10269 O O . ARG B 1 626 ? 29.578 -32.312 -17.391 1 95.44 626 ARG B O 1
ATOM 10276 N N . PHE B 1 627 ? 31.406 -31.125 -16.938 1 96.44 627 PHE B N 1
ATOM 10277 C CA . PHE B 1 627 ? 30.641 -29.891 -16.734 1 96.44 627 PHE B CA 1
ATOM 10278 C C . PH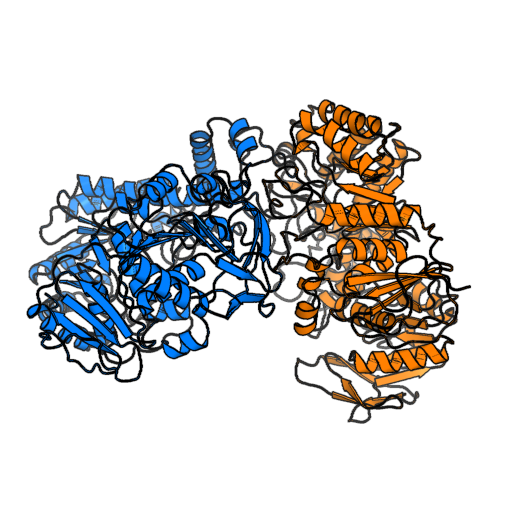E B 1 627 ? 30.359 -29.203 -18.062 1 96.44 627 PHE B C 1
ATOM 10280 O O . PHE B 1 627 ? 31.25 -29.078 -18.906 1 96.44 627 PHE B O 1
ATOM 10287 N N . ARG B 1 628 ? 29.172 -28.812 -18.266 1 96.5 628 ARG B N 1
ATOM 10288 C CA . ARG B 1 628 ? 28.766 -28.047 -19.438 1 96.5 628 ARG B CA 1
ATOM 10289 C C . ARG B 1 628 ? 28.703 -26.562 -19.109 1 96.5 628 ARG B C 1
ATOM 10291 O O . ARG B 1 628 ? 28.875 -25.719 -20 1 96.5 628 ARG B O 1
ATOM 10298 N N . LEU B 1 629 ? 28.328 -26.219 -17.891 1 96.94 629 LEU B N 1
ATOM 10299 C CA . LEU B 1 629 ? 28.375 -24.875 -17.312 1 96.94 629 LEU B CA 1
ATOM 10300 C C . LEU B 1 629 ? 28.953 -24.922 -15.898 1 96.94 629 LEU B C 1
ATOM 10302 O O . LEU B 1 629 ? 28.672 -25.828 -15.125 1 96.94 629 LEU B O 1
ATOM 10306 N N . GLY B 1 630 ? 29.781 -23.984 -15.594 1 96 630 GLY B N 1
ATOM 10307 C CA . GLY B 1 630 ? 30.359 -23.875 -14.258 1 96 630 GLY B CA 1
ATOM 10308 C C . GLY B 1 630 ? 31.344 -24.984 -13.938 1 96 630 GLY B C 1
ATOM 10309 O O . GLY B 1 630 ? 32.062 -25.438 -14.82 1 96 630 GLY B O 1
ATOM 10310 N N . GLY B 1 631 ? 31.438 -25.297 -12.547 1 96.19 631 GLY B N 1
ATOM 10311 C CA . GLY B 1 631 ? 32.375 -26.281 -12.047 1 96.19 631 GLY B CA 1
ATOM 10312 C C . GLY B 1 631 ? 32 -26.844 -10.688 1 96.19 631 GLY B C 1
ATOM 10313 O O . GLY B 1 631 ? 30.891 -26.609 -10.211 1 96.19 631 GLY B O 1
ATOM 10314 N N . PRO B 1 632 ? 32.906 -27.578 -10.133 1 96.19 632 PRO B N 1
ATOM 10315 C CA . PRO B 1 632 ? 32.594 -28.281 -8.883 1 96.19 632 PRO B CA 1
ATOM 10316 C C . PRO B 1 632 ? 32.406 -27.328 -7.703 1 96.19 632 PRO B C 1
ATOM 10318 O O . PRO B 1 632 ? 31.844 -27.703 -6.68 1 96.19 632 PRO B O 1
ATOM 10321 N N . ARG B 1 633 ? 32.969 -26.172 -7.785 1 97.38 633 ARG B N 1
ATOM 10322 C CA . ARG B 1 633 ? 32.719 -25.094 -6.836 1 97.38 633 ARG B CA 1
ATOM 10323 C C . ARG B 1 633 ? 31.812 -24.016 -7.445 1 97.38 633 ARG B C 1
ATOM 10325 O O . ARG B 1 633 ? 32.062 -23.547 -8.555 1 97.38 633 ARG B O 1
ATOM 10332 N N . LEU B 1 634 ? 30.781 -23.75 -6.734 1 98.06 634 LEU B N 1
ATOM 10333 C CA . LEU B 1 634 ? 29.781 -22.844 -7.293 1 98.06 634 LEU B CA 1
ATOM 10334 C C . LEU B 1 634 ? 29.719 -21.547 -6.496 1 98.06 634 LEU B C 1
ATOM 10336 O O . LEU B 1 634 ? 29.375 -21.562 -5.312 1 98.06 634 LEU B O 1
ATOM 10340 N N . SER B 1 635 ? 30.062 -20.438 -7.07 1 97.94 635 SER B N 1
ATOM 10341 C CA . SER B 1 635 ? 30.031 -19.109 -6.457 1 97.94 635 SER B CA 1
ATOM 10342 C C . SER B 1 635 ? 28.609 -18.672 -6.137 1 97.94 635 SER B C 1
ATOM 10344 O O . SER B 1 635 ? 27.641 -19.281 -6.613 1 97.94 635 SER B O 1
ATOM 10346 N N . PRO B 1 636 ? 28.484 -17.578 -5.301 1 97.5 636 PRO B N 1
ATOM 10347 C CA . PRO B 1 636 ? 27.156 -17.031 -5.008 1 97.5 636 PRO B CA 1
ATOM 10348 C C . PRO B 1 636 ? 26.391 -16.641 -6.27 1 97.5 636 PRO B C 1
ATOM 10350 O O . PRO B 1 636 ? 26.969 -16.016 -7.172 1 97.5 636 PRO B O 1
ATOM 10353 N N . TYR B 1 637 ? 25.094 -17.094 -6.332 1 98 637 TYR B N 1
ATOM 10354 C CA . TYR B 1 637 ? 24.141 -16.641 -7.336 1 98 637 TYR B CA 1
ATOM 10355 C C . TYR B 1 637 ? 24.531 -17.141 -8.727 1 98 637 TYR B C 1
ATOM 10357 O O . TYR B 1 637 ? 24.281 -16.469 -9.727 1 98 637 TYR B O 1
ATOM 10365 N N . GLU B 1 638 ? 25.203 -18.328 -8.742 1 98.25 638 GLU B N 1
ATOM 10366 C CA . GLU B 1 638 ? 25.641 -18.906 -10.008 1 98.25 638 GLU B CA 1
ATOM 10367 C C . GLU B 1 638 ? 24.953 -20.25 -10.266 1 98.25 638 GLU B C 1
ATOM 10369 O O . GLU B 1 638 ? 24.266 -20.781 -9.383 1 98.25 638 GLU B O 1
ATOM 10374 N N . VAL B 1 639 ? 25.125 -20.75 -11.492 1 98.31 639 VAL B N 1
ATOM 10375 C CA . VAL B 1 639 ? 24.531 -22 -11.969 1 98.31 639 VAL B CA 1
ATOM 10376 C C . VAL B 1 639 ? 25.625 -22.922 -12.492 1 98.31 639 VAL B C 1
ATOM 10378 O O . VAL B 1 639 ? 26.594 -22.469 -13.117 1 98.31 639 VAL B O 1
ATOM 10381 N N . ALA B 1 640 ? 25.484 -24.156 -12.219 1 98.31 640 ALA B N 1
ATOM 10382 C CA . ALA B 1 640 ? 26.328 -25.188 -12.836 1 98.31 640 ALA B CA 1
ATOM 10383 C C . ALA B 1 640 ? 25.484 -26.297 -13.453 1 98.31 640 ALA B C 1
ATOM 10385 O O . ALA B 1 640 ? 24.375 -26.562 -12.984 1 98.31 640 ALA B O 1
ATOM 10386 N N . VAL B 1 641 ? 25.969 -26.891 -14.547 1 98.19 641 VAL B N 1
ATOM 10387 C CA . VAL B 1 641 ? 25.328 -28 -15.227 1 98.19 641 VAL B CA 1
ATOM 10388 C C . VAL B 1 641 ? 26.359 -29.078 -15.547 1 98.19 641 VAL B C 1
ATOM 10390 O O . VAL B 1 641 ? 27.438 -28.781 -16.062 1 98.19 641 VAL B O 1
ATOM 10393 N N . TRP B 1 642 ? 26.078 -30.266 -15.203 1 97.44 642 TRP B N 1
ATOM 10394 C CA . TRP B 1 642 ? 26.953 -31.375 -15.594 1 97.44 642 TRP B CA 1
ATOM 10395 C C . TRP B 1 642 ? 26.141 -32.562 -16.094 1 97.44 642 TRP B C 1
ATOM 10397 O O . TRP B 1 642 ? 24.922 -32.594 -15.922 1 97.44 642 TRP B O 1
ATOM 10407 N N . GLU B 1 643 ? 26.797 -33.5 -16.781 1 96.06 643 GLU B N 1
ATOM 10408 C CA . GLU B 1 643 ? 26.172 -34.688 -17.328 1 96.06 643 GLU B CA 1
ATOM 10409 C C . GLU B 1 643 ? 26.344 -35.875 -16.391 1 96.06 643 GLU B C 1
ATOM 10411 O O . GLU B 1 643 ? 27.422 -36.094 -15.836 1 96.06 643 GLU B O 1
ATOM 10416 N N . GLU B 1 644 ? 25.203 -36.406 -16.078 1 89.81 644 GLU B N 1
ATOM 10417 C CA . GLU B 1 644 ? 25.234 -37.656 -15.344 1 89.81 644 GLU B CA 1
ATOM 10418 C C . GLU B 1 644 ? 24.656 -38.812 -16.188 1 89.81 644 GLU B C 1
ATOM 10420 O O . GLU B 1 644 ? 23.688 -38.625 -16.922 1 89.81 644 GLU B O 1
ATOM 10425 N N . GLY B 1 645 ? 25.562 -39.844 -16.578 1 68.38 645 GLY B N 1
ATOM 10426 C CA . GLY B 1 645 ? 25.188 -41 -17.375 1 68.38 645 GLY B CA 1
ATOM 10427 C C . GLY B 1 645 ? 24.281 -41.969 -16.625 1 68.38 645 GLY B C 1
ATOM 10428 O O . GLY B 1 645 ? 24.266 -42 -15.391 1 68.38 645 GLY B O 1
#

Foldseek 3Di:
DAAFEDECVLDDPVCLLVLLLVCVVLPHAEYEYAQQCQCVQDVDVPDGDCVVVVVSLVSNVVSNHAYAYEQNLFADDPNLCVVPVLQAFAALVRHTDDHDDTNRGALLDPVSLVVSLVSLLVVLQVCLAPPRHQAYEYHAAPQPPHRLQGQGPSLFVQLLVVCCVVQVFQVSVCVLLVCVPPVNRDPGSNPDHQQGPDPDHGRLLSQLSSLVSSQVSSLVSLLSSLVSNCVRRPPHFYEYEYEFPDQSHDLQSSLVSGQAYEYADDQLQVLLVDPDPPVQNVQQNQQHAPCRRVVVLQVRCQSRVNEYAHAEQQQFFWDPHPDTHGHDQQRSLLSVVSSVLSAYPYYYHHHQEQRCDDDGNVRGHCYYNVRHGDRSSVSSSVNSVLPVQDDFFGFDDWQEEEEDESSVQSLCVSPVLFPPRGPVVQSSLLSLLCQLQQGDYHYHYQLDAQENHAEYEYSAAQEHDPSNLVNVVRHPHFYEHEANQCQAYPSRHQEPQGPPNPCCVVVVKHFDDKHAFDPPDWWWKQAPLGIDIFHGMATAMDDPFDARMAIPVGGHQWGDDVRYIYGRGRDDSSRSNSVCCVRCVVSVHRTHRHDSQWGWGDGVQKIKIFGSGQAKDAAPDDPPWAKSDDDRIAHHGGMTMTGHD/DAAFEDECVLDDPVCLLVLLLVCVVLPHAEYEYDQQCQCVQDVDVPDGDCVVVVVSLVSNVVNNHAYAYEQNLFADDPNLCVVPVLQAFAALVRHTDDHDDTNRGALLDPVSLVVSLVSLLVVLQVCLAPPRHQAYAYHAAPQPPHRLQGQGPSLFVQLLVVCCVVQVFLVSVCVLLVCVPPVNRDPGSNPDHQQGPDPDAGRLLSQLSSLVSSQVSSLVSLLSSLVSNCVRRPPHFYEYEYEFPDQSHDLQSSLVSGQFYEYADDQLQVLLVDPDDPVQNVQQNQQHAPCRRVVVLLVRCQSRVNEYAHAEQQQFFWDPHPDTHGHDQQRSLLSVVSSVLSAYPYYYHHHQEQRCDDDGNVRGHCYYNVRHGDRSSVSSSVNSVLPVQDDFFGFDDWQEEEEDESSVQSLCVSPVLFPPRGPVVQSSLLSLLCQLQQGDYHYHYQLDAQENHAEYEYSAAQEHDPSNLVNVVRHPHFYEHEANQCCAYPSRHGAPQAPPHPCCVVVVKHFDDKHAFDPPDWWWKQAPLGIDIFHGMATAMDDPFDARMAIPVGGHQWGDDVRYIYGRGRDDSSRSNSVCCVRCVVSVHHTHRHPSQWGWGDGVQKIKIFGQGQAKDAAPDDPPWDWSDDDRIAHHGGMTMTGHD

Solvent-accessible surface area (backbone atoms only — not comparable to full-atom values): 65323 Å² total; per-residue (Å²): 92,34,29,28,32,46,61,68,89,81,50,64,74,85,47,50,56,56,51,31,44,49,42,39,71,54,57,42,43,38,37,38,35,53,31,72,37,32,38,64,40,36,72,41,94,87,44,70,44,58,63,66,60,52,48,53,53,49,46,32,35,73,48,68,34,31,31,32,43,24,37,26,69,23,26,72,34,68,70,55,43,70,75,41,58,79,29,37,27,14,37,72,87,66,51,68,54,70,92,89,74,68,55,64,44,33,65,58,28,67,65,48,50,52,52,46,51,50,56,48,42,54,49,16,66,68,44,28,77,37,83,40,46,53,27,35,27,56,39,58,43,84,42,62,93,66,37,44,61,44,59,38,70,54,38,38,54,51,47,33,52,52,49,43,69,74,46,69,41,44,69,52,42,34,60,51,37,34,19,70,58,43,12,51,51,60,91,43,55,85,68,58,72,67,79,47,51,30,48,36,69,46,40,47,30,56,44,52,52,49,46,54,48,29,29,48,34,49,37,52,50,50,44,56,53,45,55,46,37,52,72,39,12,66,91,41,46,41,31,39,40,44,64,69,95,58,65,75,46,55,57,52,73,44,23,70,70,32,68,26,21,23,27,42,45,44,40,44,44,50,39,68,69,45,96,59,60,67,67,57,38,64,72,20,46,36,62,13,46,80,51,59,50,50,52,47,46,30,42,35,22,42,31,13,73,68,32,24,32,33,54,25,29,50,38,42,26,51,66,80,42,101,63,57,56,61,55,43,82,47,34,52,36,39,54,49,50,52,41,44,53,67,36,35,54,30,46,12,29,40,24,50,49,19,42,84,58,77,98,53,38,63,22,38,13,30,13,39,71,84,71,43,75,31,76,31,38,57,32,48,42,49,47,45,58,50,52,73,74,47,88,81,60,67,64,65,85,38,50,27,35,33,42,51,49,56,60,41,49,54,53,37,66,70,57,44,52,20,76,80,56,48,58,66,60,47,44,48,48,56,52,44,45,44,32,36,21,53,41,46,65,35,39,38,52,76,40,47,84,36,66,80,22,30,33,35,40,30,51,44,42,32,58,61,49,70,56,32,54,51,22,60,72,59,31,69,29,37,36,40,35,26,40,63,30,10,40,23,38,96,47,56,23,48,29,79,81,29,19,30,32,72,48,32,82,64,41,72,45,28,46,80,45,66,29,13,38,51,92,88,50,68,46,48,34,36,41,91,84,42,77,35,64,31,38,53,36,44,39,43,67,52,57,88,60,69,53,58,23,26,32,82,86,63,49,47,34,26,38,61,42,90,55,36,31,42,29,33,36,45,72,36,73,67,48,48,41,53,49,48,47,54,51,34,43,72,42,72,45,80,67,40,82,45,61,94,36,39,42,50,42,66,25,63,50,35,37,37,39,39,28,58,29,91,54,68,43,76,58,93,68,68,87,88,58,53,61,81,34,68,53,65,60,40,47,49,35,35,57,27,30,30,51,48,134,92,34,30,29,31,46,61,69,84,81,50,65,74,86,49,50,57,58,50,31,45,50,42,40,72,54,56,41,44,38,36,36,36,54,31,36,37,32,24,64,39,38,70,42,93,88,44,71,44,57,66,68,60,53,48,51,54,48,44,32,36,72,46,67,32,31,30,32,42,24,35,26,71,22,8,71,24,52,68,57,44,70,76,41,58,80,29,37,26,15,36,73,86,64,48,66,41,32,80,57,28,46,52,58,44,32,64,60,27,66,68,49,50,51,53,46,51,50,55,47,43,55,47,17,66,68,45,28,76,37,84,41,46,53,28,35,27,57,38,58,42,85,43,60,75,63,35,43,62,44,60,39,71,53,37,38,54,53,46,33,53,50,48,43,70,72,45,69,42,48,66,52,42,33,60,51,52,48,18,78,58,90,74,55,65,62,94,44,55,86,69,57,73,67,80,54,86,54,92,60,85,60,58,61,33,55,45,50,50,48,49,54,49,30,27,49,33,48,37,52,50,50,46,55,54,46,55,47,36,52,72,41,13,67,91,42,47,40,30,38,41,44,64,69,96,59,65,73,44,55,57,53,73,44,21,70,70,32,69,27,21,24,26,42,45,44,39,43,42,49,39,69,69,45,95,59,59,67,68,57,38,59,71,21,46,36,60,13,48,79,50,59,50,52,53,48,46,31,42,35,22,44,32,12,73,70,31,24,32,33,53,25,29,51,36,46,22,52,54,81,34,63,42,16,40,50,52,45,82,48,34,54,37,38,53,50,50,53,43,44,52,67,38,35,55,30,48,12,30,41,24,53,50,19,44,43,42,34,75,54,35,63,22,38,14,31,13,39,70,74,71,44,75,31,77,32,37,58,34,48,41,51,46,44,58,51,51,75,74,48,88,80,60,67,66,64,88,38,50,27,35,35,42,52,50,57,62,40,50,55,54,38,66,71,57,43,87,27,94,82,57,46,57,66,61,48,44,48,50,55,51,43,46,44,32,35,22,52,40,46,63,35,40,38,52,77,41,45,85,37,66,80,21,31,33,36,40,30,51,44,42,32,58,64,49,68,56,32,54,50,22,60,70,59,30,68,30,37,36,40,34,25,41,63,29,11,41,23,38,94,47,64,40,70,29,93,79,29,18,32,32,73,48,31,82,64,40,72,45,27,47,79,44,74,50,54,39,60,91,90,54,67,46,47,34,36,42,90,84,43,77,33,65,31,39,52,35,44,37,42,69,53,57,87,60,68,53,58,24,25,33,83,86,64,50,49,33,26,38,62,42,89,54,36,33,43,30,32,36,44,72,34,73,67,49,47,43,50,49,47,47,55,52,34,43,73,44,71,44,82,64,40,84,46,60,94,37,38,43,49,41,66,24,63,50,35,38,37,38,39,28,58,30,92,54,68,42,78,56,94,68,70,86,88,57,54,61,80,37,68,55,64,60,39,48,48,35,34,58,29,29,31,50,52,133

Sequence (1290 aa):
MLGVCYYPEHWPRERWSEDARRMRELGLAYVRVGEFAWALLEPEPGRLDWAWLDEAVAVLAQAGLKVVLGTPTATPPKWLVDRYPEILPVDREGRRRRFGGRRHYCFSSPVYHEETRRIVTLLGERYGKHPAVAGFQTDNEYGCHGTVRCYCERCQDAFRKWLEERYGSIDVLNEAWGTVFWSQRYRTFQEVELPNLTVAEANPSHLLDYYRFASEQVRRYNRLQVEILRAHAPGKFVTHNFMGFFTDLNPFPLGEDLDFASWDSYPLGFTDLMPLPEEEKLRYARTGHPDVAAFHHDLYRAVGRGRFWVMEQQPGPVNWAPHNPNPAPGMVRLWTWEALAHGAEVVSYFRWRQVPFAQEQMHAGLHRPDYAPDAAFFEVQRVVEELGALSLPPPGQAPVALVYDPEAPWVYEVQPHGAEWNYLALVFLFYSVARRLGLDVDIVPPGAALQGYRLVLVPSLPIVREKALNAFREADGIVLFGPRSGSKNENFHIPQGLPPGPLQALLPLKVVRVESLPPGLREEVEGPWGRFSSGLWREWVETDLSPLLRFADGLGALFRAGRYLYLAAWPSPELLGALLVGLAQEGGLSPKPLPSGLRLRWRGHLVFAFNYGPEEVVLPVPSGVRFRLGGPRLSPYEVAVWEEGMLGVCYYPEHWPRERWSEDARRMRELGLAYVRVGEFAWALLEPEPGRLDWAWLDEAVAVLAQAGLKVVLGTPTATPPKWLVDRYPEILPVDREGRRRRFGGRRHYCFSSPVYHEETRRIVTLLGERYGKHPAVAGFQTDNEYGCHGTVRCYCERCQDAFRKWLEERYGSIDVLNEAWGTVFWSQRYRTFQEVELPNLTVAEANPSHLLDYYRFASEQVRRYNRLQVEILRAHAPGKFVTHNFMGFFTDLNPFPLGEDLDFASWDSYPLGFTDLMPLPEEEKLRYARTGHPDVAAFHHDLYRAVGRGRFWVMEQQPGPVNWAPHNPNPAPGMVRLWTWEALAHGAEVVSYFRWRQVPFAQEQMHAGLHRPDYAPDAAFFEVQRVVEELGALSLPPPGQAPVALVYDPEAPWVYEVQPHGAEWNYLALVFLFYSVARRLGLDVDIVPPGAALQGYRLVLVPSLPIVREKALNAFREADGIVLFGPRSGSKNENFHIPQGLPPGPLQALLPLKVVRVESLPPGLREEVEGPWGRFSSGLWREWVETDLSPLLRFADGLGALFRAGRYLYLAAWPSPELLGALLVGLAQEGGLSPKPLPSGLRLRWRGHLVFAFNYGPEEVVLPVPSGVRFRLGGPRLSPYEVAVWEEG

InterPro domains:
  IPR003476 Glycoside hydrolase, family 42 [PIRSF001084] (2-643)
  IPR003476 Glycoside hydrolase, family 42 [PTHR36447] (2-643)
  IPR013529 Glycoside hydrolase, family 42, N-terminal [PF02449] (5-388)
  IPR013738 Beta-galactosidase trimerisation [PF08532] (398-589)
  IPR013739 Beta-galactosidase C-terminal [PF08533] (598-644)
  IPR013780 Glycosyl hydrolase, all-beta [G3DSA:2.60.40.1180] (595-644)
  IPR017853 Glycoside hydrolase superfamily [SSF51445] (1-370)
  IPR029062 Class I glutamine amidotransferase-like [G3DSA:3.40.50.880] (396-591)
  IPR029062 Class I glutamine amidotransferase-like [SSF52317] (396-589)

pLDDT: mean 97.09, std 2.24, range [67.56, 98.94]

Organism: Thermus brockianus (NCBI:txid56956)

Nearest PDB structures (foldseek):
  1kwg-assembly1_A  TM=9.968E-01  e=0.000E+00  Thermus thermophilus
  6y2k-assembly1_A  TM=9.841E-01  e=2.280E-98  Marinomonas sp. ef1
  6lvw-assembly1_A  TM=9.619E-01  e=1.716E-76  Halorubrum lacusprofundi ATCC 49239
  8ibr-assembly1_A  TM=9.048E-01  e=7.910E-57  Bifidobacterium longum subsp. infantis ATCC 15697 = JCM 1222 = DSM 20088
  8ibt-assembly1_A  TM=8.841E-01  e=6.636E-57  Bifidobacterium longum subsp. infantis ATCC 15697 = JCM 1222 = DSM 20088

Secondary structure (DSSP, 8-state):
-EEEE--GGGS-GGGHHHHHHHHHHHT--EEEE-TT-HHHH-SBTTB---HHHHHHHHHHHHTTPEEEEEPGGGS--HHHHHH-GGGS-B-TTSPBP-SSSS--S-TT-HHHHHHHHHHHHHHHHHHTT-TTEEEEE-SSSTTTTTTSS--SHHHHHHHHHHHHHHHSSHHHHHHHHTTTGGG---SSGGGPPPS-SBSSPPPHHHHHHHHHHHHHHHHHHHHHHHHHHHHHSTT-EEE-EE-TT--SS-HHHHHTTSSSEEEEE-HHHHHHHS---HHHHHHTTTT--HHHHHHHHHHHHHHTTT-EEEEEE--S--SSSSS-PPPPTTHHHHHHHHHHHTT-SEEEES-SB--SSSTTTTS--SB-TTS-B-HHHHHHHHHHHHHHT-PPPPP---SEEEE--TTHHHHHHH--SSTT--HHHHHHHHHHHHHHTT--EEEE-TT---TT-SEEEES--SB--HHHHHHHHH-SSEEEE-TTTT-B-TTSPPPTT-TTGGGGGTS-EEEEEEEE--TT--EEEEETTEEEEEEEEEEEEEESSPPSEEETTS-EEEEEETTEEEE-EEPPHHHHHHHHHHHHHHTT-------TTEEEEEETTEEEEEE-SSS-EE--PPTTPPEEES-SEE-TT-EEEEE--/-EEEE--GGGS-GGGHHHHHHHHHHHT--EEEE-TT-HHHH-SBTTB---HHHHHHHHHHHHTT-EEEEEPGGGS--HHHHHH-GGGS-B-TTSPBPBSSSS--S-TT-HHHHHHHHHHHHHHHHHHTT-TTEEEEE-SSSTTTTTTSS--SHHHHHHHHHHHHHHHSSHHHHHHHHTTTGGG---SSGGG---S-S-SSPPPHHHHHHHHHHHHHHHHHHHHHHHHHHHHHSTT-EEE-EE-TT--SS-HHHHHTTSSSEEEEE-HHHHHHHS---HHHHHHTTTT--HHHHHHHHHHHHHHTTT-EEEEEE--S--SSSS--PPPPTTHHHHHHHHHHHTT-SEEEES-SB--SSSTTTTS--SB-TTS-B-HHHHHHHHHHHHHHT-PPPPP---SEEEE--TTHHHHHHH--SSTT--HHHHHHHHHHHHHHTT--EEEE-TT---TT-SEEEES--SB--HHHHHHHHH-SSEEEE-TTTT-B-TTSPPPTT-TTGGGGGTS-EEEEEEEE--TT--EEEEETTEEEEEEEEEEEEEESSPPSEEETTS-EEEEEETTEEEE-EEEPHHHHHHHHHHHHHHTT----PPPTTEEEEEETTEEEEEE-SSS-EE--PPTTPPEEES-SEE-TT-EEEEE--

Radius of gyration: 34.75 Å; Cα contacts (8 Å, |Δi|>4): 2881; chains: 2; bounding box: 73×98×80 Å